Protein AF-0000000083312939 (afdb_homodimer)

Foldseek 3Di:
DDDDDDDDDDDDCPPPVPDDPPPPDPPPPPDPPPQPPVPVPDPPPDFAFFDDLLCLVVQFQCPDPQNVQLVVCVVVHSQSSLQSVLVSLCVVQPLDLDDLPDQPQQPVNPDLLADDDPRDDLVVLLVQLVCLLQVWHDDDPDDIDHQPPQHDLLDDPQQAVVSSLCSLLVVSLVSLLSNCSNPVDLSSLLSNLVVVLNVCVVDTLSQQQPARPVRRVCGSSNLPLLSLLSNLLSLLSSCSRSSPHPNNGSSSVSVSSSVNVSSLVCCVVPQPSDLDLSNLSSLLSQLSNLLSRVRRPCSVVSLVVSLVSLVVSVVVQADPQQAGQQFEPVSLVSSLSSLSNSCVSCVVVVHHRDPVSVVSSLSSLVCQVQQQDQLSAHAQFFQYFADDDDPVDLCNGDCLRVLVSSCVSPVQCQSNCLSVVVVVSHDQDWKDDPAQQQKTWDWLHSHQQIWIKIAGQGADGPDDRGALAHGFMWIHHGRDTWFGQQHQAADTSCVPVNVQSRFNQSTQFKDFQRHRFDRDKDWQAFDIDNFKTKTWMWGPTDVFWIWIKIKMFGRSNDPFFIWMKIKIKTDGQDFGKMKGKTGTDAADWDDDLPQQWIKGDDFWKMKIKHKDKLADWDKDKDKGWHRNDHNDIDIHIMMMIMDGHDDVRDDMMMMMMIITMGTGGDDADKHFDDDNPADGPAQWGWGWMDTNRWIKIWIGGSVVNDIDIDTD/DDDDDDDDDDDDDPDDPVPPPPPPDPPDPPDPPPLPPVPVPDPPPDFDFFDDLLCLVVQFQCPDPQNVQLVVLVVVHSQSSLQSVLVSLCVVQPLDLDDLPDQPQQPVNPDLLADDDPRDDLVVLLVQLVCVLQPWHDDDPDDIDHQPPQHDLLDDPQQAVVSSLCSLLPVSLVSLLSNCSNPVDLSSLLSNLVVVLNVCVVDTLSQQQDARPVRRVCGSSNLPLLSLLSSLLSLLSSCSRSSPHPNNGSSSVSVSSSVNVSSLVCCVVPNPSDLDLSNLSSLLSQLSSLLSCVRRPCSVVSLVVSLVSLVVSVVVQADPQQAGQQFEPVSLVSSLSSLSNSCVSCVVVVHHRDPVSVVSSLSSLVCQVQQQDQLSAHAQFFQYFADDDDPVDLCNGDCLRVLVSSCVSVVQCQSNCLSVVVVVSHDQDWKDDPAQQQKTWDWLHSHQQIWIKIAHQGADGSDDRGALAHGFMWIHHGRDTWFGQQHQAADTSCVPVNVQSRFNQSTQFKDFQRHGFDRDKHWQAFDIDNFKTKTWMWGPTDVFWIWIKIKMFGRSNDPFFIWMKIKIKTDGQDFGKMKGKTGTDAADWDDDLVQQWIKGDDFWKMKIKHKDKLADWDKDKDKGWHHNDHNDIDIHIMMMIMDGHDDVRDDMMMMMMIITMGTGGDDADKHFDDDNPAHGPAQWGWGWMDTNRWIKIWIGGSVVNDIDIDTD

pLDDT: mean 89.12, std 19.96, range [13.76, 98.75]

Nearest PDB structures (foldseek):
  4mmh-assembly1_A  TM=7.484E-01  e=1.405E-46  Pedobacter heparinus
  5jmf-assembly1_A  TM=7.980E-01  e=6.647E-45  Bacteroides thetaiotaomicron VPI-5482
  4mmi-assembly1_A  TM=7.731E-01  e=8.578E-46  Pedobacter heparinus
  5jmd-assembly1_A  TM=7.770E-01  e=7.907E-44  Bacteroides thetaiotaomicron VPI-5482
  4fnv-assembly1_A  TM=8.505E-01  e=2.009E-39  Bacteroides thetaiotaomicron VPI-5482

Solvent-accessible surface area (backbone atoms only — not comparable to full-atom values): 75490 Å² total; per-residue (Å²): 142,85,82,90,84,81,79,88,77,90,78,86,76,73,76,73,70,81,76,80,78,74,77,74,71,78,73,78,72,73,73,72,70,70,72,73,65,69,62,75,67,76,86,74,75,80,81,50,70,57,52,56,38,87,52,39,69,79,47,37,43,51,80,41,89,80,30,57,63,23,50,60,21,47,78,75,28,70,68,49,17,34,46,35,44,49,54,41,49,40,62,74,37,56,80,73,78,68,56,89,83,49,74,83,59,59,90,65,48,86,35,65,36,31,68,73,71,76,89,70,58,62,67,59,34,35,52,51,27,56,34,45,63,66,35,29,47,68,54,85,87,50,76,70,44,77,49,54,93,72,68,58,74,82,55,56,94,75,55,23,66,63,54,30,47,41,59,55,23,36,67,69,42,48,35,22,32,52,35,23,73,74,65,66,46,60,65,33,43,39,38,50,52,51,54,52,51,52,51,50,72,73,54,45,46,65,52,42,66,45,55,37,88,81,53,64,84,38,61,11,55,74,55,29,44,47,29,38,8,41,24,40,36,34,49,51,60,25,42,56,56,39,53,70,36,83,67,49,34,40,70,51,49,26,45,52,51,13,51,53,47,37,49,45,50,47,46,73,73,58,53,69,77,50,66,45,66,50,39,44,45,19,34,38,9,50,31,39,46,25,66,76,42,58,48,34,66,54,17,67,59,44,41,55,50,32,49,54,53,38,51,54,35,53,57,68,36,31,42,96,69,22,43,40,40,39,55,20,46,54,58,36,51,53,47,50,45,42,51,44,32,47,46,43,54,34,48,74,70,71,40,84,71,56,67,68,58,55,49,43,53,51,28,34,48,48,43,53,66,47,48,40,35,64,68,30,45,44,61,43,40,29,60,9,62,46,66,88,75,62,88,87,43,62,78,73,26,76,40,23,51,57,25,40,34,46,16,62,69,68,72,42,63,52,39,32,20,58,50,69,62,36,62,91,59,38,72,78,57,64,58,34,72,40,68,82,55,24,37,36,24,43,39,54,41,78,49,55,62,22,46,38,36,39,37,40,34,35,56,76,48,75,51,84,42,48,52,43,40,66,58,20,52,33,36,33,37,60,67,40,65,51,18,49,52,28,17,36,34,54,88,46,69,48,60,68,63,26,53,58,49,49,41,21,60,65,32,42,29,76,26,61,68,68,39,68,39,48,72,42,43,43,82,57,39,79,46,80,56,83,43,41,34,38,41,28,38,36,27,54,30,44,87,56,30,31,44,34,41,36,40,36,38,39,44,38,74,42,84,80,62,33,35,38,39,36,41,39,30,43,34,46,55,58,59,42,37,39,31,42,22,45,46,38,38,68,55,50,32,36,41,32,50,77,71,34,35,37,26,51,72,44,77,60,41,27,40,40,35,37,46,48,52,80,55,75,69,46,44,30,42,35,64,44,58,36,17,37,34,74,73,37,69,44,69,19,35,26,39,38,45,30,33,80,41,51,82,80,45,83,55,48,45,38,36,44,34,40,40,39,49,39,69,32,77,73,78,71,51,64,49,76,55,77,62,90,79,64,62,66,80,52,52,59,49,73,46,46,38,32,50,75,81,37,40,34,41,38,36,36,26,50,84,75,58,46,71,53,75,43,81,103,135,88,73,94,74,80,89,77,86,81,80,78,72,85,76,74,84,69,77,74,75,79,76,78,72,79,77,75,72,76,70,71,70,70,73,73,65,73,60,76,66,77,87,73,77,80,82,48,69,57,51,54,37,88,50,38,68,77,48,37,44,51,82,43,90,81,29,58,60,24,51,58,22,46,79,74,29,69,69,47,17,33,46,35,44,48,54,42,49,40,62,73,39,52,80,74,79,69,55,90,84,49,75,82,61,60,91,65,48,85,36,67,37,30,68,71,69,78,89,70,59,62,68,61,36,33,52,50,26,56,34,43,62,66,33,29,48,69,54,86,86,49,78,70,44,76,50,54,92,73,68,59,74,82,54,56,93,74,56,23,67,63,51,30,47,40,59,55,22,35,65,68,42,47,34,21,32,52,35,23,72,73,65,67,45,61,64,33,42,40,37,49,52,51,52,51,51,52,52,51,72,74,56,46,46,66,54,42,66,44,54,37,88,82,53,64,83,40,60,12,56,75,56,28,44,48,28,40,8,40,25,39,37,34,50,50,61,25,42,56,56,39,55,72,36,82,67,49,36,41,71,50,47,27,45,53,52,14,51,54,47,37,49,45,51,47,48,72,74,57,53,67,82,50,67,45,67,49,39,46,44,19,33,38,11,50,33,41,45,24,66,76,42,57,48,34,66,56,16,67,60,44,40,54,50,32,50,54,54,38,52,53,34,53,56,69,36,30,43,98,68,21,43,42,42,39,55,20,47,54,58,36,51,52,45,49,45,42,52,44,31,48,46,43,54,34,47,74,71,70,41,85,71,55,67,68,57,54,50,43,53,52,29,36,50,48,43,51,67,48,48,40,36,64,68,30,43,43,62,42,40,29,60,8,61,47,66,89,75,62,88,87,43,60,80,73,28,77,40,24,51,56,24,41,34,45,16,63,69,68,72,40,62,51,37,33,20,58,49,69,62,36,63,90,60,38,72,77,57,64,57,35,72,39,69,82,54,24,37,36,25,43,40,54,42,79,50,56,61,23,46,37,38,38,38,40,35,35,55,76,47,75,50,83,43,47,52,45,39,65,58,20,52,33,36,32,37,59,67,39,66,51,18,48,52,30,17,36,32,52,88,46,68,48,59,68,63,25,54,58,49,48,40,21,61,66,31,42,28,76,26,60,67,67,40,67,39,48,72,41,43,43,83,57,38,80,45,80,57,84,43,40,34,37,41,28,38,34,26,53,29,44,88,56,30,30,43,34,41,36,41,38,39,37,46,39,74,42,84,80,63,34,34,36,40,37,41,38,29,44,32,45,54,58,59,40,37,39,30,42,23,45,47,37,39,70,56,51,31,37,40,31,51,77,70,33,34,38,26,52,72,46,76,60,41,25,41,41,36,34,45,48,50,82,54,75,71,47,43,29,42,35,66,44,57,37,17,38,34,75,74,38,69,45,69,20,34,26,40,38,45,29,33,81,40,50,82,82,44,81,54,47,44,38,38,43,34,41,42,39,50,39,69,33,76,72,79,72,50,64,48,75,55,77,61,92,78,65,61,66,79,52,52,59,49,72,46,46,38,31,50,75,80,38,40,36,41,38,34,37,27,49,85,76,59,46,70,54,76,43,80,103

Organism: NCBI:txid1204385

Secondary structure (DSSP, 8-state):
-----------------------------------------SS------PPPGGGGGGGB-TTSTT-HHHHHHHTT-HHHHHHHHHHHHHHHS------TTS----TTTTSTTSPP-----HHHHHHHHHHHHTTEE--TTSPPEE--SS--TT--TTS-HHHHHHHHTTTTHHHHHHHHHHH--HHHHHHHHHHHHHHHHHS-GGGTTPBPSSSTT-BTGGG-HHHHHHHHHHHHHHHHHHTTSTT--HHHHHHHHHHHHHHHHHHHHS---SSSHHHHHHHHHHHHHHHH-TTBTTHHHHHHHHHHHHHHHHHHTB-TTS-BTT--HHHHHHHHHHHHHHHHHHHHTT-PPPHHHHHHHHHHHHHHHHH--TTS-----SS-------TT-GGGSTTHHHHHHHHHHHT-THHHHHHHT-GGGS-S---EEETTTTEEEEES-SSTT-EEEEEE--PPPSSTTS-S-TTEEEEEETTEEEE-------SSS-HHHHHHHT-GGGSSSEEETTPPPP--EEEEEEEE-SSEEEEEEEEEEETTEEEEEEEEEE-TTSTT--EEEEEEEEEE---EEEEEEEE--SS-EEEETTTTEEEE--SSEEEEEEEEESS--EEEEEEEEEEEETTEEEEEEEEEEEEEEPTT----EEEEEEEEEEESS-PPPEEEE--TT--TT-SEEEEEEEETTEEEEEEEETTTTEEEEEE-/-----------------------------------------SS------PPPGGGGGGGB-TTSTT-HHHHHHGGG-HHHHHHHHHHHHHHHS------TTS----TTTTSTTSPP-----HHHHHHHHHHHHTTEE--TTSPPEE--SS--TT--TTS-HHHHHHHHTTTTHHHHHHHHHHH--HHHHHHHHHHHHHHHHHS-GGGTTPBPSSSTT-BTGGG-HHHHHHHHHHHHHHHHHHTTSTT--HHHHHHHHHHHHHHHHHHHHS---SSSHHHHHHHHHHHHHHHH-TTBTTHHHHHHHHHHHHHHHHHHTB-TTS-BTT--HHHHHHHHHHHHHHHHHHHHTTPPPPHHHHHHHHHHHHHHHHH--TTS-----SS-------TT-GGGSTTHHHHHHHHHHHT-THHHHHHHT-GGGS-S---EEETTTTEEEEES-SSTT-EEEEEE--PPPSSTTS-S-TTEEEEEETTEEEE-------SSS-HHHHHHHT-GGGSSSEEETTPPPP--EEEEEEEE-SSEEEEEEEEEEETTEEEEEEEEEE-TTSTT--EEEEEEEEEE---EEEEEEEE--SS-EEEETTTTEEEE--SSEEEEEEEEESS--EEEEEEEEEEEETTEEEEEEEEEEEEEEPTT----EEEEEEEEEEESS-PPPEEEE--TT--TT-SEEEEEEEETTEEEEEEEETTTTEEEEEE-

Sequence (1424 aa):
MSLRRGAGAPGRAVRRNSQMTETSQPARGQRARPAFSFRPAQGWEIELHSLPPQAVLDKLDLDRPGLEAVRAAMAQGQDAALTALLDYYRRRYPRQETAPDAPFATPGQNSRWARPAPQQDVDKVIATADNLVNHVFQWGPYPPADYGPEIDWAWDPAGDIEWVAAVYRFYWAQPLATAYAATGDERYARTFVELTTDWIAKHPLEEHRRTHPVYTYWEGFAWLDLQTGIRATQLCNAFRTLVHAQAFTPEFLAIFLASLYDHQVKTAQIPMGKVHNKAVFEQRGFVNVAYTFPEFKEARQWLELGLERTREVYLAQCTGDGVQREWCGGYHLAVLQDAVEIAGRLDAMGIPVPPDYREMIRKNYDYLFGMATPELGFPMFGDTARPRVDWSDRSSWPLYSALLQASEVLGDPKYAALARLERTQLLPPQSFAFREAGMYALRNDWGPEQVYLALHCSPPAISSHDTPDNGTFELFAYGRWLMPDTGFYTYGHDLEARAWHRQTRVHPVLTLDGQDSAVDAAQLLWQSGADLDVVAVQNLSYPGLTHRRTLWFVDKTNPGQSFFVLLDEAIGDAPGQLALHFQFAPGELAVDAITGRVRTLFDDANLLLQTAATVPLSLAVEPGWHAWTYGAREPRNAIRLAAQRASGGSGSVAFLTLLVPYRGNAVPSADLSLPGDLAVGQDQVEVAVTAFGRRWRLGRDLQAHRAWCHRGMSLRRGAGAPGRAVRRNSQMTETSQPARGQRARPAFSFRPAQGWEIELHSLPPQAVLDKLDLDRPGLEAVRAAMAQGQDAALTALLDYYRRRYPRQETAPDAPFATPGQNSRWARPAPQQDVDKVIATADNLVNHVFQWGPYPPADYGPEIDWAWDPAGDIEWVAAVYRFYWAQPLATAYAATGDERYARTFVELTTDWIAKHPLEEHRRTHPVYTYWEGFAWLDLQTGIRATQLCNAFRTLVHAQAFTPEFLAIFLASLYDHQVKTAQIPMGKVHNKAVFEQRGFVNVAYTFPEFKEARQWLELGLERTREVYLAQCTGDGVQREWCGGYHLAVLQDAVEIAGRLDAMGIPVPPDYREMIRKNYDYLFGMATPELGFPMFGDTARPRVDWSDRSSWPLYSALLQASEVLGDPKYAALARLERTQLLPPQSFAFREAGMYALRNDWGPEQVYLALHCSPPAISSHDTPDNGTFELFAYGRWLMPDTGFYTYGHDLEARAWHRQTRVHPVLTLDGQDSAVDAAQLLWQSGADLDVVAVQNLSYPGLTHRRTLWFVDKTNPGQSFFVLLDEAIGDAPGQLALHFQFAPGELAVDAITGRVRTLFDDANLLLQTAATVPLSLAVEPGWHAWTYGAREPRNAIRLAAQRASGGSGSVAFLTLLVPYRGNAVPSADLSLPGDLAVGQDQVEVAVTAFGRRWRLGRDLQAHRAWCHRG

Radius of gyration: 45.99 Å; Cα contacts (8 Å, |Δi|>4): 2931; chains: 2; bounding box: 161×155×94 Å

Structure (mmCIF, N/CA/C/O backbone):
data_AF-0000000083312939-model_v1
#
loop_
_entity.id
_entity.type
_entity.pdbx_description
1 polymer 'Uncharacterized protein'
#
loop_
_atom_site.group_PDB
_atom_site.id
_atom_site.type_symbol
_atom_site.label_atom_id
_atom_site.label_alt_id
_atom_site.label_comp_id
_atom_site.label_asym_id
_atom_site.label_entity_id
_atom_site.label_seq_id
_atom_site.pdbx_PDB_ins_code
_atom_site.Cartn_x
_atom_site.Cartn_y
_atom_site.Cartn_z
_atom_site.occupancy
_atom_site.B_iso_or_equiv
_atom_site.auth_seq_id
_atom_site.auth_comp_id
_atom_site.auth_asym_id
_atom_site.auth_atom_id
_atom_site.pdbx_PDB_model_num
ATOM 1 N N . MET A 1 1 ? -81.438 9.172 -1.532 1 16.59 1 MET A N 1
ATOM 2 C CA . MET A 1 1 ? -82.062 8.328 -2.535 1 16.59 1 MET A CA 1
ATOM 3 C C . MET A 1 1 ? -81.438 6.93 -2.545 1 16.59 1 MET A C 1
ATOM 5 O O . MET A 1 1 ? -80.25 6.77 -2.303 1 16.59 1 MET A O 1
ATOM 9 N N . SER A 1 2 ? -82.188 5.684 -2.82 1 17.09 2 SER A N 1
ATOM 10 C CA . SER A 1 2 ? -82.5 4.285 -2.549 1 17.09 2 SER A CA 1
ATOM 11 C C . SER A 1 2 ? -81.688 3.35 -3.447 1 17.09 2 SER A C 1
ATOM 13 O O . SER A 1 2 ? -81.875 2.129 -3.379 1 17.09 2 SER A O 1
ATOM 15 N N . LEU A 1 3 ? -81.125 3.857 -4.418 1 14.66 3 LEU A N 1
ATOM 16 C CA . LEU A 1 3 ? -81 2.969 -5.57 1 14.66 3 LEU A CA 1
ATOM 17 C C . LEU A 1 3 ? -80.25 1.701 -5.223 1 14.66 3 LEU A C 1
ATOM 19 O O . LEU A 1 3 ? -79.438 1.693 -4.281 1 14.66 3 LEU A O 1
ATOM 23 N N . ARG A 1 4 ? -79.875 0.691 -6.246 1 15.66 4 ARG A N 1
ATOM 24 C CA . ARG A 1 4 ? -80.188 -0.62 -6.824 1 15.66 4 ARG A CA 1
ATOM 25 C C . ARG A 1 4 ? -79 -1.584 -6.57 1 15.66 4 ARG A C 1
ATOM 27 O O . ARG A 1 4 ? -77.875 -1.166 -6.473 1 15.66 4 ARG A O 1
ATOM 34 N N . ARG A 1 5 ? -79.188 -2.969 -6.41 1 16.92 5 ARG A N 1
ATOM 35 C CA . ARG A 1 5 ? -78.938 -4.285 -5.824 1 16.92 5 ARG A CA 1
ATOM 36 C C . ARG A 1 5 ? -77.938 -5.082 -6.66 1 16.92 5 ARG A C 1
ATOM 38 O O . ARG A 1 5 ? -77.188 -5.902 -6.129 1 16.92 5 ARG A O 1
ATOM 45 N N . GLY A 1 6 ? -77.812 -4.934 -7.953 1 15.22 6 GLY A N 1
ATOM 46 C CA . GLY A 1 6 ? -77.875 -6.141 -8.758 1 15.22 6 GLY A CA 1
ATOM 47 C C . GLY A 1 6 ? -76.625 -6.984 -8.688 1 15.22 6 GLY A C 1
ATOM 48 O O . GLY A 1 6 ? -75.625 -6.566 -8.094 1 15.22 6 GLY A O 1
ATOM 49 N N . ALA A 1 7 ? -76.25 -7.75 -9.82 1 17.23 7 ALA A N 1
ATOM 50 C CA . ALA A 1 7 ? -76.125 -9.133 -10.289 1 17.23 7 ALA A CA 1
ATOM 51 C C . ALA A 1 7 ? -74.688 -9.578 -10.414 1 17.23 7 ALA A C 1
ATOM 53 O O . ALA A 1 7 ? -74.438 -10.766 -10.617 1 17.23 7 ALA A O 1
ATOM 54 N N . GLY A 1 8 ? -73.625 -8.766 -10.258 1 16.16 8 GLY A N 1
ATOM 55 C CA . GLY A 1 8 ? -72.625 -9.078 -11.258 1 16.16 8 GLY A CA 1
ATOM 56 C C . GLY A 1 8 ? -71.938 -10.406 -11.016 1 16.16 8 GLY A C 1
ATOM 57 O O . GLY A 1 8 ? -71.875 -10.891 -9.883 1 16.16 8 GLY A O 1
ATOM 58 N N . ALA A 1 9 ? -71.562 -11.117 -12.102 1 16.5 9 ALA A N 1
ATOM 59 C CA . ALA A 1 9 ? -71.375 -12.438 -12.727 1 16.5 9 ALA A CA 1
ATOM 60 C C . ALA A 1 9 ? -70.125 -13.156 -12.188 1 16.5 9 ALA A C 1
ATOM 62 O O . ALA A 1 9 ? -70.25 -14.305 -11.75 1 16.5 9 ALA A O 1
ATOM 63 N N . PRO A 1 10 ? -68.875 -12.906 -12.797 1 16 10 PRO A N 1
ATOM 64 C CA . PRO A 1 10 ? -68.312 -13.969 -13.641 1 16 10 PRO A CA 1
ATOM 65 C C . PRO A 1 10 ? -67.5 -14.977 -12.844 1 16 10 PRO A C 1
ATOM 67 O O . PRO A 1 10 ? -67.25 -14.773 -11.648 1 16 10 PRO A O 1
ATOM 70 N N . GLY A 1 11 ? -66.25 -15.25 -13.297 1 15.41 11 GLY A N 1
ATOM 71 C CA . GLY A 1 11 ? -65.688 -16.406 -13.961 1 15.41 11 GLY A CA 1
ATOM 72 C C . GLY A 1 11 ? -64.812 -17.234 -13.039 1 15.41 11 GLY A C 1
ATOM 73 O O . GLY A 1 11 ? -64.938 -18.469 -13.008 1 15.41 11 GLY A O 1
ATOM 74 N N . ARG A 1 12 ? -63.688 -16.625 -12.5 1 16.11 12 ARG A N 1
ATOM 75 C CA . ARG A 1 12 ? -62.406 -17.266 -12.797 1 16.11 12 ARG A CA 1
ATOM 76 C C . ARG A 1 12 ? -62.094 -18.344 -11.758 1 16.11 12 ARG A C 1
ATOM 78 O O . ARG A 1 12 ? -62.188 -18.094 -10.555 1 16.11 12 ARG A O 1
ATOM 85 N N . ALA A 1 13 ? -62.094 -19.609 -12.195 1 16.2 13 ALA A N 1
ATOM 86 C CA . ALA A 1 13 ? -61.969 -20.953 -11.656 1 16.2 13 ALA A CA 1
ATOM 87 C C . ALA A 1 13 ? -60.625 -21.156 -10.984 1 16.2 13 ALA A C 1
ATOM 89 O O . ALA A 1 13 ? -59.562 -20.922 -11.594 1 16.2 13 ALA A O 1
ATOM 90 N N . VAL A 1 14 ? -60.469 -21.016 -9.758 1 17.58 14 VAL A N 1
ATOM 91 C CA . VAL A 1 14 ? -59.375 -21.141 -8.828 1 17.58 14 VAL A CA 1
ATOM 92 C C . VAL A 1 14 ? -58.844 -22.562 -8.836 1 17.58 14 VAL A C 1
ATOM 94 O O . VAL A 1 14 ? -59.281 -23.406 -8.039 1 17.58 14 VAL A O 1
ATOM 97 N N . ARG A 1 15 ? -58.906 -23.281 -9.953 1 15.87 15 ARG A N 1
ATOM 98 C CA . ARG A 1 15 ? -58.688 -24.672 -9.562 1 15.87 15 ARG A CA 1
ATOM 99 C C . ARG A 1 15 ? -57.344 -24.875 -8.906 1 15.87 15 ARG A C 1
ATOM 101 O O . ARG A 1 15 ? -56.344 -24.359 -9.391 1 15.87 15 ARG A O 1
ATOM 108 N N . ARG A 1 16 ? -57.281 -25.078 -7.695 1 17.81 16 ARG A N 1
ATOM 109 C CA . ARG A 1 16 ? -56.344 -25.359 -6.617 1 17.81 16 ARG A CA 1
ATOM 110 C C . ARG A 1 16 ? -55.531 -26.594 -6.938 1 17.81 16 ARG A C 1
ATOM 112 O O . ARG A 1 16 ? -54.75 -27.078 -6.09 1 17.81 16 ARG A O 1
ATOM 119 N N . ASN A 1 17 ? -55.5 -27.031 -8.219 1 15.9 17 ASN A N 1
ATOM 120 C CA . ASN A 1 17 ? -55.188 -28.453 -8.234 1 15.9 17 ASN A CA 1
ATOM 121 C C . ASN A 1 17 ? -53.75 -28.719 -7.738 1 15.9 17 ASN A C 1
ATOM 123 O O . ASN A 1 17 ? -53.219 -29.828 -7.887 1 15.9 17 ASN A O 1
ATOM 127 N N . SER A 1 18 ? -53.031 -27.703 -7.176 1 17.25 18 SER A N 1
ATOM 128 C CA . SER A 1 18 ? -51.594 -27.984 -7.348 1 17.25 18 SER A CA 1
ATOM 129 C C . SER A 1 18 ? -51.219 -29.328 -6.762 1 17.25 18 SER A C 1
ATOM 131 O O . SER A 1 18 ? -51.75 -29.719 -5.711 1 17.25 18 SER A O 1
ATOM 133 N N . GLN A 1 19 ? -50.719 -30.297 -7.598 1 17.3 19 GLN A N 1
ATOM 134 C CA . GLN A 1 19 ? -50.219 -31.656 -7.699 1 17.3 19 GLN A CA 1
ATOM 135 C C . GLN A 1 19 ? -49.125 -31.922 -6.672 1 17.3 19 GLN A C 1
ATOM 137 O O . GLN A 1 19 ? -48.406 -31 -6.281 1 17.3 19 GLN A O 1
ATOM 142 N N . MET A 1 20 ? -49.188 -33.094 -5.902 1 20.12 20 MET A N 1
ATOM 143 C CA . MET A 1 20 ? -48.688 -33.844 -4.766 1 20.12 20 MET A CA 1
ATOM 144 C C . MET A 1 20 ? -47.219 -34.188 -4.906 1 20.12 20 MET A C 1
ATOM 146 O O . MET A 1 20 ? -46.844 -35.188 -5.496 1 20.12 20 MET A O 1
ATOM 150 N N . THR A 1 21 ? -46.375 -33.125 -5.371 1 18.94 21 THR A N 1
ATOM 151 C CA . THR A 1 21 ? -45.062 -33.625 -5.766 1 18.94 21 THR A CA 1
ATOM 152 C C . THR A 1 21 ? -44.406 -34.375 -4.621 1 18.94 21 THR A C 1
ATOM 154 O O . THR A 1 21 ? -44.219 -33.844 -3.529 1 18.94 21 THR A O 1
ATOM 157 N N . GLU A 1 22 ? -44.781 -35.688 -4.441 1 18.77 22 GLU A N 1
ATOM 158 C CA . GLU A 1 22 ? -44.25 -36.594 -3.424 1 18.77 22 GLU A CA 1
ATOM 159 C C . GLU A 1 22 ? -42.719 -36.562 -3.381 1 18.77 22 GLU A C 1
ATOM 161 O O . GLU A 1 22 ? -42.062 -36.625 -4.422 1 18.77 22 GLU A O 1
ATOM 166 N N . THR A 1 23 ? -42.188 -35.906 -2.4 1 19.89 23 THR A N 1
ATOM 167 C CA . THR A 1 23 ? -40.844 -35.625 -1.955 1 19.89 23 THR A CA 1
ATOM 168 C C . THR A 1 23 ? -40.031 -36.938 -1.797 1 19.89 23 THR A C 1
ATOM 170 O O . THR A 1 23 ? -40.344 -37.75 -0.917 1 19.89 23 THR A O 1
ATOM 173 N N . SER A 1 24 ? -39.844 -37.688 -3 1 19.25 24 SER A N 1
ATOM 174 C CA . SER A 1 24 ? -39.156 -38.969 -2.881 1 19.25 24 SER A CA 1
ATOM 175 C C . SER A 1 24 ? -37.875 -38.844 -2.061 1 19.25 24 SER A C 1
ATOM 177 O O . SER A 1 24 ? -37.188 -37.844 -2.154 1 19.25 24 SER A O 1
ATOM 179 N N . GLN A 1 25 ? -37.906 -39.406 -0.85 1 21.2 25 GLN A N 1
ATOM 180 C CA . GLN A 1 25 ? -36.875 -39.5 0.197 1 21.2 25 GLN A CA 1
ATOM 181 C C . GLN A 1 25 ? -35.562 -39.969 -0.369 1 21.2 25 GLN A C 1
ATOM 183 O O . GLN A 1 25 ? -35.5 -40.969 -1.088 1 21.2 25 GLN A O 1
ATOM 188 N N . PRO A 1 26 ? -34.688 -39.031 -0.695 1 20.16 26 PRO A N 1
ATOM 189 C CA . PRO A 1 26 ? -33.469 -39.5 -1.351 1 20.16 26 PRO A CA 1
ATOM 190 C C . PRO A 1 26 ? -32.844 -40.688 -0.652 1 20.16 26 PRO A C 1
ATOM 192 O O . PRO A 1 26 ? -32.938 -40.844 0.567 1 20.16 26 PRO A O 1
ATOM 195 N N . ALA A 1 27 ? -32.781 -41.781 -1.368 1 21.75 27 ALA A N 1
ATOM 196 C CA . ALA A 1 27 ? -32.25 -43.094 -0.988 1 21.75 27 ALA A CA 1
ATOM 197 C C . ALA A 1 27 ? -30.953 -42.938 -0.219 1 21.75 27 ALA A C 1
ATOM 199 O O . ALA A 1 27 ? -30.109 -42.094 -0.553 1 21.75 27 ALA A O 1
ATOM 200 N N . ARG A 1 28 ? -30.859 -43.438 0.978 1 23.77 28 ARG A N 1
ATOM 201 C CA . ARG A 1 28 ? -29.766 -43.594 1.938 1 23.77 28 ARG A CA 1
ATOM 202 C C . ARG A 1 28 ? -28.484 -44.031 1.24 1 23.77 28 ARG A C 1
ATOM 204 O O . ARG A 1 28 ? -28.469 -45 0.488 1 23.77 28 ARG A O 1
ATOM 211 N N . GLY A 1 29 ? -27.781 -43.031 0.743 1 22.23 29 GLY A N 1
ATOM 212 C CA . GLY A 1 29 ? -26.531 -43.281 0.044 1 22.23 29 GLY A CA 1
ATOM 213 C C . GLY A 1 29 ? -25.734 -44.406 0.642 1 22.23 29 GLY A C 1
ATOM 214 O O . GLY A 1 29 ? -25.719 -44.594 1.861 1 22.23 29 GLY A O 1
ATOM 215 N N . GLN A 1 30 ? -25.75 -45.531 -0.032 1 22.2 30 GLN A N 1
ATOM 216 C CA . GLN A 1 30 ? -25.047 -46.781 0.31 1 22.2 30 GLN A CA 1
ATOM 217 C C . GLN A 1 30 ? -23.719 -46.469 0.999 1 22.2 30 GLN A C 1
ATOM 219 O O . GLN A 1 30 ? -23.047 -45.5 0.662 1 22.2 30 GLN A O 1
ATOM 224 N N . ARG A 1 31 ? -23.672 -46.875 2.268 1 26.69 31 ARG A N 1
ATOM 225 C CA . ARG A 1 31 ? -22.469 -46.969 3.098 1 26.69 31 ARG A CA 1
ATOM 226 C C . ARG A 1 31 ? -21.234 -47.281 2.254 1 26.69 31 ARG A C 1
ATOM 228 O O . ARG A 1 31 ? -21.266 -48.219 1.458 1 26.69 31 ARG A O 1
ATOM 235 N N . ALA A 1 32 ? -20.547 -46.219 1.906 1 25.08 32 ALA A N 1
ATOM 236 C CA . ALA A 1 32 ? -19.281 -46.375 1.185 1 25.08 32 ALA A CA 1
ATOM 237 C C . ALA A 1 32 ? -18.531 -47.625 1.644 1 25.08 32 ALA A C 1
ATOM 239 O O . ALA A 1 32 ? -18.344 -47.844 2.844 1 25.08 32 ALA A O 1
ATOM 240 N N . ARG A 1 33 ? -18.75 -48.688 0.949 1 30.5 33 ARG A N 1
ATOM 241 C CA . ARG A 1 33 ? -17.969 -49.875 1.255 1 30.5 33 ARG A CA 1
ATOM 242 C C . ARG A 1 33 ? -16.547 -49.5 1.665 1 30.5 33 ARG A C 1
ATOM 244 O O . ARG A 1 33 ? -15.945 -48.594 1.075 1 30.5 33 ARG A O 1
ATOM 251 N N . PRO A 1 34 ? -16.328 -49.75 3.039 1 28.39 34 PRO A N 1
ATOM 252 C CA . PRO A 1 34 ? -14.961 -49.438 3.465 1 28.39 34 PRO A CA 1
ATOM 253 C C . PRO A 1 34 ? -13.914 -49.812 2.416 1 28.39 34 PRO A C 1
ATOM 255 O O . PRO A 1 34 ? -14.148 -50.719 1.598 1 28.39 34 PRO A O 1
ATOM 258 N N . ALA A 1 35 ? -13.164 -48.812 2.012 1 31.81 35 ALA A N 1
ATOM 259 C CA . ALA A 1 35 ? -11.992 -49.062 1.174 1 31.81 35 ALA A CA 1
ATOM 260 C C . ALA A 1 35 ? -11.336 -50.375 1.521 1 31.81 35 ALA A C 1
ATOM 262 O O . ALA A 1 35 ? -11.055 -50.656 2.689 1 31.81 35 ALA A O 1
ATOM 263 N N . PHE A 1 36 ? -11.852 -51.375 0.809 1 28.69 36 PHE A N 1
ATOM 264 C CA . PHE A 1 36 ? -11.109 -52.594 0.922 1 28.69 36 PHE A CA 1
ATOM 265 C C . PHE A 1 36 ? -9.617 -52.344 1.108 1 28.69 36 PHE A C 1
ATOM 267 O O . PHE A 1 36 ? -8.977 -51.75 0.238 1 28.69 36 PHE A O 1
ATOM 274 N N . SER A 1 37 ? -9.289 -51.812 2.336 1 30.06 37 SER A N 1
ATOM 275 C CA . SER A 1 37 ? -7.859 -51.875 2.607 1 30.06 37 SER A CA 1
ATOM 276 C C . SER A 1 37 ? -7.281 -53.25 2.242 1 30.06 37 SER A C 1
ATOM 278 O O . SER A 1 37 ? -7.727 -54.281 2.754 1 30.06 37 SER A O 1
ATOM 280 N N . PHE A 1 38 ? -7.066 -53.469 0.991 1 28.69 38 PHE A N 1
ATOM 281 C CA . PHE A 1 38 ? -6.238 -54.656 0.817 1 28.69 38 PHE A CA 1
ATOM 282 C C . PHE A 1 38 ? -5.246 -54.812 1.966 1 28.69 38 PHE A C 1
ATOM 284 O O . PHE A 1 38 ? -4.332 -54 2.107 1 28.69 38 PHE A O 1
ATOM 291 N N . ARG A 1 39 ? -5.672 -55.062 3.066 1 34.94 39 ARG A N 1
ATOM 292 C CA . ARG A 1 39 ? -4.699 -55.438 4.078 1 34.94 39 ARG A CA 1
ATOM 293 C C . ARG A 1 39 ? -3.656 -56.406 3.492 1 34.94 39 ARG A C 1
ATOM 295 O O . ARG A 1 39 ? -3.998 -57.469 2.982 1 34.94 39 ARG A O 1
ATOM 302 N N . PRO A 1 40 ? -2.473 -55.812 3.191 1 34.75 40 PRO A N 1
ATOM 303 C CA . PRO A 1 40 ? -1.537 -56.906 2.881 1 34.75 40 PRO A CA 1
ATOM 304 C C . PRO A 1 40 ? -1.668 -58.094 3.834 1 34.75 40 PRO A C 1
ATOM 306 O O . PRO A 1 40 ? -1.925 -57.906 5.027 1 34.75 40 PRO A O 1
ATOM 309 N N . ALA A 1 41 ? -2.254 -59.156 3.463 1 32.38 41 ALA A N 1
ATOM 310 C CA . ALA A 1 41 ? -2.131 -60.281 4.371 1 32.38 41 ALA A CA 1
ATOM 311 C C . ALA A 1 41 ? -0.892 -60.156 5.254 1 32.38 41 ALA A C 1
ATOM 313 O O . ALA A 1 41 ? 0.021 -59.375 4.938 1 32.38 41 ALA A O 1
ATOM 314 N N . GLN A 1 42 ? -0.685 -61.062 6.211 1 33.47 42 GLN A N 1
ATOM 315 C CA . GLN A 1 42 ? 0.456 -61.344 7.07 1 33.47 42 GLN A CA 1
ATOM 316 C C . GLN A 1 42 ? 1.772 -61.031 6.367 1 33.47 42 GLN A C 1
ATOM 318 O O . GLN A 1 42 ? 1.818 -60.938 5.137 1 33.47 42 GLN A O 1
ATOM 323 N N . GLY A 1 43 ? 2.896 -60.844 7.094 1 38.41 43 GLY A N 1
ATOM 324 C CA . GLY A 1 43 ? 4.324 -60.625 6.934 1 38.41 43 GLY A CA 1
ATOM 325 C C . GLY A 1 43 ? 4.91 -61.375 5.75 1 38.41 43 GLY A C 1
ATOM 326 O O . GLY A 1 43 ? 6.117 -61.625 5.699 1 38.41 43 GLY A O 1
ATOM 327 N N . TRP A 1 44 ? 4.258 -62.25 5.059 1 42.81 44 TRP A N 1
ATOM 328 C CA . TRP A 1 44 ? 5.094 -63.062 4.176 1 42.81 44 TRP A CA 1
ATOM 329 C C . TRP A 1 44 ? 5.707 -62.188 3.074 1 42.81 44 TRP A C 1
ATOM 331 O O . TRP A 1 44 ? 4.996 -61.469 2.371 1 42.81 44 TRP A O 1
ATOM 341 N N . GLU A 1 45 ? 6.949 -61.688 3.289 1 62.28 45 GLU A N 1
ATOM 342 C CA . GLU A 1 45 ? 7.871 -61.062 2.342 1 62.28 45 GLU A CA 1
ATOM 343 C C . GLU A 1 45 ? 7.797 -61.75 0.976 1 62.28 45 GLU A C 1
ATOM 345 O O . GLU A 1 45 ? 8.086 -62.938 0.851 1 62.28 45 GLU A O 1
ATOM 350 N N . ILE A 1 46 ? 7.004 -61.281 0.078 1 77.19 46 ILE A N 1
ATOM 351 C CA . ILE A 1 46 ? 6.941 -61.844 -1.263 1 77.19 46 ILE A CA 1
ATOM 352 C C . ILE A 1 46 ? 8.312 -61.75 -1.925 1 77.19 46 ILE A C 1
ATOM 354 O O . ILE A 1 46 ? 8.891 -60.656 -2.029 1 77.19 46 ILE A O 1
ATOM 358 N N . GLU A 1 47 ? 8.867 -62.875 -2.037 1 87.81 47 GLU A N 1
ATOM 359 C CA . GLU A 1 47 ? 10.125 -62.938 -2.779 1 87.81 47 GLU A CA 1
ATOM 360 C C . GLU A 1 47 ? 9.875 -63 -4.285 1 87.81 47 GLU A C 1
ATOM 362 O O . GLU A 1 47 ? 9.102 -63.844 -4.746 1 87.81 47 GLU A O 1
ATOM 367 N N . LEU A 1 48 ? 10.359 -61.969 -4.969 1 94 48 LEU A N 1
ATOM 368 C CA . LEU A 1 48 ? 10.258 -61.938 -6.422 1 94 48 LEU A CA 1
ATOM 369 C C . LEU A 1 48 ? 11.609 -62.25 -7.062 1 94 48 LEU A C 1
ATOM 371 O O . LEU A 1 48 ? 12.656 -61.969 -6.492 1 94 48 LEU A O 1
ATOM 375 N N . HIS A 1 49 ? 11.539 -62.938 -8.18 1 95.62 49 HIS A N 1
ATOM 376 C CA . HIS A 1 49 ? 12.758 -63.281 -8.914 1 95.62 49 HIS A CA 1
ATOM 377 C C . HIS A 1 49 ? 12.633 -62.875 -10.383 1 95.62 49 HIS A C 1
ATOM 379 O O . HIS A 1 49 ? 11.578 -63.062 -10.992 1 95.62 49 HIS A O 1
ATOM 385 N N . SER A 1 50 ? 13.672 -62.406 -10.836 1 97.62 50 SER A N 1
ATOM 386 C CA . SER A 1 50 ? 13.719 -62.062 -12.258 1 97.62 50 SER A CA 1
ATOM 387 C C . SER A 1 50 ? 13.633 -63.344 -13.117 1 97.62 50 SER A C 1
ATOM 389 O O . SER A 1 50 ? 14.203 -64.375 -12.773 1 97.62 50 SER A O 1
ATOM 391 N N . LEU A 1 51 ? 12.945 -63.188 -14.188 1 97.62 51 LEU A N 1
ATOM 392 C CA . LEU A 1 51 ? 12.945 -64.25 -15.195 1 97.62 51 LEU A CA 1
ATOM 393 C C . LEU A 1 51 ? 14.258 -64.25 -15.961 1 97.62 51 LEU A C 1
ATOM 395 O O . LEU A 1 51 ? 14.664 -63.219 -16.531 1 97.62 51 LEU A O 1
ATOM 399 N N . PRO A 1 52 ? 14.93 -65.438 -15.977 1 96.69 52 PRO A N 1
ATOM 400 C CA . PRO A 1 52 ? 16.109 -65.438 -16.828 1 96.69 52 PRO A CA 1
ATOM 401 C C . PRO A 1 52 ? 15.773 -65.375 -18.312 1 96.69 52 PRO A C 1
ATOM 403 O O . PRO A 1 52 ? 14.789 -65.938 -18.781 1 96.69 52 PRO A O 1
ATOM 406 N N . PRO A 1 53 ? 16.531 -64.688 -19.078 1 96.62 53 PRO A N 1
ATOM 407 C CA . PRO A 1 53 ? 16.234 -64.5 -20.5 1 96.62 53 PRO A CA 1
ATOM 408 C C . PRO A 1 53 ? 16.031 -65.812 -21.25 1 96.62 53 PRO A C 1
ATOM 410 O O . PRO A 1 53 ? 15.203 -65.875 -22.156 1 96.62 53 PRO A O 1
ATOM 413 N N . GLN A 1 54 ? 16.672 -66.812 -20.812 1 92.62 54 GLN A N 1
ATOM 414 C CA . GLN A 1 54 ? 16.594 -68.125 -21.469 1 92.62 54 GLN A CA 1
ATOM 415 C C . GLN A 1 54 ? 15.227 -68.75 -21.281 1 92.62 54 GLN A C 1
ATOM 417 O O . GLN A 1 54 ? 14.836 -69.625 -22.031 1 92.62 54 GLN A O 1
ATOM 422 N N . ALA A 1 55 ? 14.562 -68.25 -20.359 1 96.44 55 ALA A N 1
ATOM 423 C CA . ALA A 1 55 ? 13.281 -68.875 -20.016 1 96.44 55 ALA A CA 1
ATOM 424 C C . ALA A 1 55 ? 12.117 -68.125 -20.656 1 96.44 55 ALA A C 1
ATOM 426 O O . ALA A 1 55 ? 10.953 -68.5 -20.453 1 96.44 55 ALA A O 1
ATOM 427 N N . VAL A 1 56 ? 12.344 -67.188 -21.5 1 96.81 56 VAL A N 1
ATOM 428 C CA . VAL A 1 56 ? 11.305 -66.25 -22.016 1 96.81 56 VAL A CA 1
ATOM 429 C C . VAL A 1 56 ? 10.375 -67.062 -22.953 1 96.81 56 VAL A C 1
ATOM 431 O O . VAL A 1 56 ? 9.164 -66.812 -22.953 1 96.81 56 VAL A O 1
ATOM 434 N N . LEU A 1 57 ? 10.922 -68 -23.719 1 96.75 57 LEU A N 1
ATOM 435 C CA . LEU A 1 57 ? 10.117 -68.75 -24.688 1 96.75 57 LEU A CA 1
ATOM 436 C C . LEU A 1 57 ? 9.102 -69.625 -23.969 1 96.75 57 LEU A C 1
ATOM 438 O O . LEU A 1 57 ? 8.016 -69.875 -24.5 1 96.75 57 LEU A O 1
ATOM 442 N N . ASP A 1 58 ? 9.438 -70 -22.75 1 96.31 58 ASP A N 1
ATOM 443 C CA . ASP A 1 58 ? 8.531 -70.812 -21.938 1 96.31 58 ASP A CA 1
ATOM 444 C C . ASP A 1 58 ? 7.32 -70 -21.484 1 96.31 58 ASP A C 1
ATOM 446 O O . ASP A 1 58 ? 6.301 -70.562 -21.094 1 96.31 58 ASP A O 1
ATOM 450 N N . LYS A 1 59 ? 7.465 -68.75 -21.531 1 97.81 59 LYS A N 1
ATOM 451 C CA . LYS A 1 59 ? 6.398 -67.875 -21.047 1 97.81 59 LYS A CA 1
ATOM 452 C C . LYS A 1 59 ? 5.496 -67.375 -22.188 1 97.81 59 LYS A C 1
ATOM 454 O O . LYS A 1 59 ? 4.473 -66.75 -21.969 1 97.81 59 LYS A O 1
ATOM 459 N N . LEU A 1 60 ? 5.793 -67.812 -23.406 1 97.69 60 LEU A N 1
ATOM 460 C CA . LEU A 1 60 ? 5.023 -67.375 -24.578 1 97.69 60 LEU A CA 1
ATOM 461 C C . LEU A 1 60 ? 4.133 -68.562 -25.062 1 97.69 60 LEU A C 1
ATOM 463 O O . LEU A 1 60 ? 4.496 -69.688 -24.938 1 97.69 60 LEU A O 1
ATOM 467 N N . ASP A 1 61 ? 2.977 -68.188 -25.547 1 97.5 61 ASP A N 1
ATOM 468 C CA . ASP A 1 61 ? 2.117 -69.188 -26.234 1 97.5 61 ASP A CA 1
ATOM 469 C C . ASP A 1 61 ? 2.527 -69.312 -27.703 1 97.5 61 ASP A C 1
ATOM 471 O O . ASP A 1 61 ? 2.012 -68.625 -28.562 1 97.5 61 ASP A O 1
ATOM 475 N N . LEU A 1 62 ? 3.312 -70.312 -27.969 1 95.62 62 LEU A N 1
ATOM 476 C CA . LEU A 1 62 ? 3.902 -70.438 -29.281 1 95.62 62 LEU A CA 1
ATOM 477 C C . LEU A 1 62 ? 2.896 -71.062 -30.266 1 95.62 62 LEU A C 1
ATOM 479 O O . LEU A 1 62 ? 3.158 -71.125 -31.469 1 95.62 62 LEU A O 1
ATOM 483 N N . ASP A 1 63 ? 1.701 -71.438 -29.812 1 94.94 63 ASP A N 1
ATOM 484 C CA . ASP A 1 63 ? 0.649 -71.938 -30.672 1 94.94 63 ASP A CA 1
ATOM 485 C C . ASP A 1 63 ? -0.193 -70.812 -31.25 1 94.94 63 ASP A C 1
ATOM 487 O O . ASP A 1 63 ? -1.034 -71.062 -32.125 1 94.94 63 ASP A O 1
ATOM 491 N N . ARG A 1 64 ? 0.075 -69.688 -30.844 1 94.25 64 ARG A N 1
ATOM 492 C CA . ARG A 1 64 ? -0.65 -68.562 -31.375 1 94.25 64 ARG A CA 1
ATOM 493 C C . ARG A 1 64 ? -0.391 -68.375 -32.875 1 94.25 64 ARG A C 1
ATOM 495 O O . ARG A 1 64 ? 0.731 -68.625 -33.344 1 94.25 64 ARG A O 1
ATOM 502 N N . PRO A 1 65 ? -1.482 -68 -33.562 1 93.06 65 PRO A N 1
ATOM 503 C CA . PRO A 1 65 ? -1.275 -67.75 -34.969 1 93.06 65 PRO A CA 1
ATOM 504 C C . PRO A 1 65 ? -0.156 -66.75 -35.25 1 93.06 65 PRO A C 1
ATOM 506 O O . PRO A 1 65 ? -0.072 -65.688 -34.594 1 93.06 65 PRO A O 1
ATOM 509 N N . GLY A 1 66 ? 0.734 -67.062 -36.156 1 93.75 66 GLY A N 1
ATOM 510 C CA . GLY A 1 66 ? 1.839 -66.188 -36.531 1 93.75 66 GLY A CA 1
ATOM 511 C C . GLY A 1 66 ? 3.174 -66.688 -35.969 1 93.75 66 GLY A C 1
ATOM 512 O O . GLY A 1 66 ? 4.23 -66.25 -36.438 1 93.75 66 GLY A O 1
ATOM 513 N N . LEU A 1 67 ? 3.109 -67.562 -34.938 1 96.62 67 LEU A N 1
ATOM 514 C CA . LEU A 1 67 ? 4.348 -67.938 -34.281 1 96.62 67 LEU A CA 1
ATOM 515 C C . LEU A 1 67 ? 4.789 -69.312 -34.75 1 96.62 67 LEU A C 1
ATOM 517 O O . LEU A 1 67 ? 5.617 -70 -34.125 1 96.62 67 LEU A O 1
ATOM 521 N N . GLU A 1 68 ? 4.238 -69.75 -35.875 1 96.12 68 GLU A N 1
ATOM 522 C CA . GLU A 1 68 ? 4.543 -71.125 -36.406 1 96.12 68 GLU A CA 1
ATOM 523 C C . GLU A 1 68 ? 6.039 -71.25 -36.656 1 96.12 68 GLU A C 1
ATOM 525 O O . GLU A 1 68 ? 6.613 -72.312 -36.344 1 96.12 68 GLU A O 1
ATOM 530 N N . ALA A 1 69 ? 6.605 -70.188 -37.188 1 96.88 69 ALA A N 1
ATOM 531 C CA . ALA A 1 69 ? 8.031 -70.25 -37.5 1 96.88 69 ALA A CA 1
ATOM 532 C C . ALA A 1 69 ? 8.859 -70.375 -36.219 1 96.88 69 ALA A C 1
ATOM 534 O O . ALA A 1 69 ? 9.906 -71 -36.188 1 96.88 69 ALA A O 1
ATOM 535 N N . VAL A 1 70 ? 8.445 -69.75 -35.188 1 97.31 70 VAL A N 1
ATOM 536 C CA . VAL A 1 70 ? 9.133 -69.812 -33.906 1 97.31 70 VAL A CA 1
ATOM 537 C C . VAL A 1 70 ? 9.047 -71.188 -33.312 1 97.31 70 VAL A C 1
ATOM 539 O O . VAL A 1 70 ? 10.055 -71.75 -32.875 1 97.31 70 VAL A O 1
ATOM 542 N N . ARG A 1 71 ? 7.84 -71.75 -33.344 1 95.75 71 ARG A N 1
ATOM 543 C CA . ARG A 1 71 ? 7.637 -73.125 -32.875 1 95.75 71 ARG A CA 1
ATOM 544 C C . ARG A 1 71 ? 8.516 -74.062 -33.625 1 95.75 71 ARG A C 1
ATOM 546 O O . ARG A 1 71 ? 9.133 -74.938 -33 1 95.75 71 ARG A O 1
ATOM 553 N N . ALA A 1 72 ? 8.516 -73.875 -34.906 1 96.69 72 ALA A N 1
ATOM 554 C CA . ALA A 1 72 ? 9.328 -74.812 -35.719 1 96.69 72 ALA A CA 1
ATOM 555 C C . ALA A 1 72 ? 10.812 -74.625 -35.406 1 96.69 72 ALA A C 1
ATOM 557 O O . ALA A 1 72 ? 11.547 -75.625 -35.375 1 96.69 72 ALA A O 1
ATOM 558 N N . ALA A 1 73 ? 11.164 -73.438 -35.094 1 96.94 73 ALA A N 1
ATOM 559 C CA . ALA A 1 73 ? 12.578 -73.188 -34.875 1 96.94 73 ALA A CA 1
ATOM 560 C C . ALA A 1 73 ? 13.016 -73.688 -33.5 1 96.94 73 ALA A C 1
ATOM 562 O O . ALA A 1 73 ? 14.219 -73.812 -33.25 1 96.94 73 ALA A O 1
ATOM 563 N N . MET A 1 74 ? 12.094 -74 -32.688 1 94.5 74 MET A N 1
ATOM 564 C CA . MET A 1 74 ? 12.414 -74.5 -31.344 1 94.5 74 MET A CA 1
ATOM 565 C C . MET A 1 74 ? 13.195 -75.812 -31.469 1 94.5 74 MET A C 1
ATOM 567 O O . MET A 1 74 ? 14.055 -76.125 -30.625 1 94.5 74 MET A O 1
ATOM 571 N N . ALA A 1 75 ? 12.883 -76.5 -32.531 1 93.25 75 ALA A N 1
ATOM 572 C CA . ALA A 1 75 ? 13.57 -77.812 -32.75 1 93.25 75 ALA A CA 1
ATOM 573 C C . ALA A 1 75 ? 15.055 -77.562 -33.031 1 93.25 75 ALA A C 1
ATOM 575 O O . ALA A 1 75 ? 15.875 -78.438 -32.781 1 93.25 75 ALA A O 1
ATOM 576 N N . GLN A 1 76 ? 15.32 -76.5 -33.531 1 95.12 76 GLN A N 1
ATOM 577 C CA . GLN A 1 76 ? 16.688 -76.125 -33.906 1 95.12 76 GLN A CA 1
ATOM 578 C C . GLN A 1 76 ? 17.438 -75.5 -32.719 1 95.12 76 GLN A C 1
ATOM 580 O O . GLN A 1 76 ? 18.656 -75.312 -32.781 1 95.12 76 GLN A O 1
ATOM 585 N N . GLY A 1 77 ? 16.719 -75.125 -31.75 1 93.81 77 GLY A N 1
ATOM 586 C CA . GLY A 1 77 ? 17.344 -74.562 -30.578 1 93.81 77 GLY A CA 1
ATOM 587 C C . GLY A 1 77 ? 16.797 -73.188 -30.203 1 93.81 77 GLY A C 1
ATOM 588 O O . GLY A 1 77 ? 16.031 -72.625 -30.969 1 93.81 77 GLY A O 1
ATOM 589 N N . GLN A 1 78 ? 17.234 -72.75 -29.062 1 93.62 78 GLN A N 1
ATOM 590 C CA . GLN A 1 78 ? 16.703 -71.5 -28.5 1 93.62 78 GLN A CA 1
ATOM 591 C C . GLN A 1 78 ? 17.109 -70.312 -29.344 1 93.62 78 GLN A C 1
ATOM 593 O O . GLN A 1 78 ? 16.312 -69.375 -29.531 1 93.62 78 GLN A O 1
ATOM 598 N N . ASP A 1 79 ? 18.328 -70.312 -29.828 1 95.5 79 ASP A N 1
ATOM 599 C CA . ASP A 1 79 ? 18.812 -69.188 -30.625 1 95.5 79 ASP A CA 1
ATOM 600 C C . ASP A 1 79 ? 18.016 -69 -31.906 1 95.5 79 ASP A C 1
ATOM 602 O O . ASP A 1 79 ? 17.672 -67.875 -32.312 1 95.5 79 ASP A O 1
ATOM 606 N N . ALA A 1 80 ? 17.734 -70.125 -32.5 1 96.81 80 ALA A N 1
ATOM 607 C CA . ALA A 1 80 ? 16.938 -70.125 -33.75 1 96.81 80 ALA A CA 1
ATOM 608 C C . ALA A 1 80 ? 15.516 -69.625 -33.469 1 96.81 80 ALA A C 1
ATOM 610 O O . ALA A 1 80 ? 14.938 -68.875 -34.25 1 96.81 80 ALA A O 1
ATOM 611 N N . ALA A 1 81 ? 14.992 -70.062 -32.375 1 97.44 81 ALA A N 1
ATOM 612 C CA . ALA A 1 81 ? 13.633 -69.688 -32 1 97.44 81 ALA A CA 1
ATOM 613 C C . ALA A 1 81 ? 13.555 -68.188 -31.719 1 97.44 81 ALA A C 1
ATOM 615 O O . ALA A 1 81 ? 12.586 -67.562 -32.125 1 97.44 81 ALA A O 1
ATOM 616 N N . LEU A 1 82 ? 14.562 -67.688 -31.062 1 97.88 82 LEU A N 1
ATOM 617 C CA . LEU A 1 82 ? 14.594 -66.25 -30.75 1 97.88 82 LEU A CA 1
ATOM 618 C C . LEU A 1 82 ? 14.75 -65.438 -32.031 1 97.88 82 LEU A C 1
ATOM 620 O O . LEU A 1 82 ? 14.188 -64.312 -32.125 1 97.88 82 LEU A O 1
ATOM 624 N N . THR A 1 83 ? 15.547 -65.938 -32.938 1 98 83 THR A N 1
ATOM 625 C CA . THR A 1 83 ? 15.688 -65.25 -34.219 1 98 83 THR A CA 1
ATOM 626 C C . THR A 1 83 ? 14.359 -65.188 -34.938 1 98 83 THR A C 1
ATOM 628 O O . THR A 1 83 ? 13.984 -64.125 -35.5 1 98 83 THR A O 1
ATOM 631 N N . ALA A 1 84 ? 13.648 -66.312 -34.875 1 98.06 84 ALA A N 1
ATOM 632 C CA . ALA A 1 84 ? 12.336 -66.312 -35.5 1 98.06 84 ALA A CA 1
ATOM 633 C C . ALA A 1 84 ? 11.352 -65.438 -34.781 1 98.06 84 ALA A C 1
ATOM 635 O O . ALA A 1 84 ? 10.477 -64.812 -35.438 1 98.06 84 ALA A O 1
ATOM 636 N N . LEU A 1 85 ? 11.477 -65.375 -33.531 1 98 85 LEU A N 1
ATOM 637 C CA . LEU A 1 85 ? 10.602 -64.562 -32.75 1 98 85 LEU A CA 1
ATOM 638 C C . LEU A 1 85 ? 10.844 -63.062 -33.094 1 98 85 LEU A C 1
ATOM 640 O O . LEU A 1 85 ? 9.898 -62.281 -33.188 1 98 85 LEU A O 1
ATOM 644 N N . LEU A 1 86 ? 12.141 -62.656 -33.188 1 98 86 LEU A N 1
ATOM 645 C CA . LEU A 1 86 ? 12.469 -61.281 -33.594 1 98 86 LEU A CA 1
ATOM 646 C C . LEU A 1 86 ? 11.852 -60.938 -34.938 1 98 86 LEU A C 1
ATOM 648 O O . LEU A 1 86 ? 11.297 -59.844 -35.125 1 98 86 LEU A O 1
ATOM 652 N N . ASP A 1 87 ? 11.953 -61.875 -35.875 1 97.19 87 ASP A N 1
ATOM 653 C CA . ASP A 1 87 ? 11.359 -61.688 -37.188 1 97.19 87 ASP A CA 1
ATOM 654 C C . ASP A 1 87 ? 9.844 -61.531 -37.094 1 97.19 87 ASP A C 1
ATOM 656 O O . ASP A 1 87 ? 9.25 -60.719 -37.812 1 97.19 87 ASP A O 1
ATOM 660 N N . TYR A 1 88 ? 9.266 -62.312 -36.25 1 97.31 88 TYR A N 1
ATOM 661 C CA . TYR A 1 88 ? 7.828 -62.219 -36 1 97.31 88 TYR A CA 1
ATOM 662 C C . TYR A 1 88 ? 7.453 -60.812 -35.562 1 97.31 88 TYR A C 1
ATOM 664 O O . TYR A 1 88 ? 6.516 -60.219 -36.094 1 97.31 88 TYR A O 1
ATOM 672 N N . TYR A 1 89 ? 8.164 -60.281 -34.594 1 97.25 89 TYR A N 1
ATOM 673 C CA . TYR A 1 89 ? 7.824 -58.969 -34.031 1 97.25 89 TYR A CA 1
ATOM 674 C C . TYR A 1 89 ? 8.086 -57.875 -35.031 1 97.25 89 TYR A C 1
ATOM 676 O O . TYR A 1 89 ? 7.363 -56.875 -35.062 1 97.25 89 TYR A O 1
ATOM 684 N N . ARG A 1 90 ? 9.148 -57.969 -35.844 1 95.88 90 ARG A N 1
ATOM 685 C CA . ARG A 1 90 ? 9.414 -57 -36.906 1 95.88 90 ARG A CA 1
ATOM 686 C C . ARG A 1 90 ? 8.273 -56.938 -37.906 1 95.88 90 ARG A C 1
ATOM 688 O O . ARG A 1 90 ? 7.969 -55.906 -38.469 1 95.88 90 ARG A O 1
ATOM 695 N N . ARG A 1 91 ? 7.559 -58.031 -38.062 1 94.38 91 ARG A N 1
ATOM 696 C CA . ARG A 1 91 ? 6.406 -58.094 -38.969 1 94.38 91 ARG A CA 1
ATOM 697 C C . ARG A 1 91 ? 5.152 -57.562 -38.281 1 94.38 91 ARG A C 1
ATOM 699 O O . ARG A 1 91 ? 4.324 -56.906 -38.906 1 94.38 91 ARG A O 1
ATOM 706 N N . ARG A 1 92 ? 5.043 -57.969 -37.062 1 93.88 92 ARG A N 1
ATOM 707 C CA . ARG A 1 92 ? 3.871 -57.531 -36.312 1 93.88 92 ARG A CA 1
ATOM 708 C C . ARG A 1 92 ? 3.832 -56.031 -36.125 1 93.88 92 ARG A C 1
ATOM 710 O O . ARG A 1 92 ? 2.756 -55.438 -36.125 1 93.88 92 ARG A O 1
ATOM 717 N N . TYR A 1 93 ? 4.988 -55.469 -35.938 1 93.31 93 TYR A N 1
ATOM 718 C CA . TYR A 1 93 ? 5.117 -54.031 -35.812 1 93.31 93 TYR A CA 1
ATOM 719 C C . TYR A 1 93 ? 5.93 -53.438 -36.969 1 93.31 93 TYR A C 1
ATOM 721 O O . TYR A 1 93 ? 7.113 -53.125 -36.781 1 93.31 93 TYR A O 1
ATOM 729 N N . PRO A 1 94 ? 5.277 -53.281 -38.062 1 89.5 94 PRO A N 1
ATOM 730 C CA . PRO A 1 94 ? 6.02 -52.844 -39.25 1 89.5 94 PRO A CA 1
ATOM 731 C C . PRO A 1 94 ? 6.582 -51.438 -39.094 1 89.5 94 PRO A C 1
ATOM 733 O O . PRO A 1 94 ? 5.996 -50.594 -38.406 1 89.5 94 PRO A O 1
ATOM 736 N N . ARG A 1 95 ? 7.762 -51.344 -39.719 1 80.19 95 ARG A N 1
ATOM 737 C CA . ARG A 1 95 ? 8.406 -50.031 -39.719 1 80.19 95 ARG A CA 1
ATOM 738 C C . ARG A 1 95 ? 7.543 -48.969 -40.406 1 80.19 95 ARG A C 1
ATOM 740 O O . ARG A 1 95 ? 6.996 -49.219 -41.469 1 80.19 95 ARG A O 1
ATOM 747 N N . GLN A 1 96 ? 6.941 -48.125 -39.688 1 63.19 96 GLN A N 1
ATOM 748 C CA . GLN A 1 96 ? 6.172 -47.062 -40.344 1 63.19 96 GLN A CA 1
ATOM 749 C C . GLN A 1 96 ? 7.07 -46.156 -41.188 1 63.19 96 GLN A C 1
ATOM 751 O O . GLN A 1 96 ? 8.133 -45.719 -40.719 1 63.19 96 GLN A O 1
ATOM 756 N N . GLU A 1 97 ? 7.133 -46.281 -42.5 1 52.56 97 GLU A N 1
ATOM 757 C CA . GLU A 1 97 ? 7.875 -45.375 -43.375 1 52.56 97 GLU A CA 1
ATOM 758 C C . GLU A 1 97 ? 7.551 -43.906 -43.062 1 52.56 97 GLU A C 1
ATOM 760 O O . GLU A 1 97 ? 6.383 -43.531 -43.062 1 52.56 97 GLU A O 1
ATOM 765 N N . THR A 1 98 ? 7.98 -43.375 -42.125 1 46.72 98 THR A N 1
ATOM 766 C CA . THR A 1 98 ? 7.695 -42 -41.781 1 46.72 98 THR A CA 1
ATOM 767 C C . THR A 1 98 ? 7.883 -41.062 -42.969 1 46.72 98 THR A C 1
ATOM 769 O O . THR A 1 98 ? 8.938 -41.062 -43.594 1 46.72 98 THR A O 1
ATOM 772 N N . ALA A 1 99 ? 6.852 -40.75 -43.656 1 42.19 99 ALA A N 1
ATOM 773 C CA . ALA A 1 99 ? 7.035 -39.594 -44.531 1 42.19 99 ALA A CA 1
ATOM 774 C C . ALA A 1 99 ? 7.738 -38.438 -43.781 1 42.19 99 ALA A C 1
ATOM 776 O O . ALA A 1 99 ? 7.488 -38.219 -42.594 1 42.19 99 ALA A O 1
ATOM 777 N N . PRO A 1 100 ? 8.812 -37.906 -44.406 1 38.59 100 PRO A N 1
ATOM 778 C CA . PRO A 1 100 ? 9.594 -36.812 -43.812 1 38.59 100 PRO A CA 1
ATOM 779 C C . PRO A 1 100 ? 8.727 -35.812 -43.031 1 38.59 100 PRO A C 1
ATOM 781 O O . PRO A 1 100 ? 9.195 -35.219 -42.062 1 38.59 100 PRO A O 1
ATOM 784 N N . ASP A 1 101 ? 7.68 -35.344 -43.625 1 36.84 101 ASP A N 1
ATOM 785 C CA . ASP A 1 101 ? 6.938 -34.219 -43.094 1 36.84 101 ASP A CA 1
ATOM 786 C C . ASP A 1 101 ? 5.953 -34.656 -42.031 1 36.84 101 ASP A C 1
ATOM 788 O O . ASP A 1 101 ? 5.188 -33.844 -41.5 1 36.84 101 ASP A O 1
ATOM 792 N N . ALA A 1 102 ? 5.73 -35.875 -41.844 1 38.38 102 ALA A N 1
ATOM 793 C CA . ALA A 1 102 ? 4.668 -36.25 -40.906 1 38.38 102 ALA A CA 1
ATOM 794 C C . ALA A 1 102 ? 5.168 -36.219 -39.469 1 38.38 102 ALA A C 1
ATOM 796 O O . ALA A 1 102 ? 6.273 -36.688 -39.188 1 38.38 102 ALA A O 1
ATOM 797 N N . PRO A 1 103 ? 4.574 -35.438 -38.688 1 40.5 103 PRO A N 1
ATOM 798 C CA . PRO A 1 103 ? 4.945 -35.5 -37.281 1 40.5 103 PRO A CA 1
ATOM 799 C C . PRO A 1 103 ? 5.125 -36.906 -36.781 1 40.5 103 PRO A C 1
ATOM 801 O O . PRO A 1 103 ? 4.398 -37.812 -37.188 1 40.5 103 PRO A O 1
ATOM 804 N N . PHE A 1 104 ? 6.266 -37.281 -36.594 1 38.22 104 PHE A N 1
ATOM 805 C CA . PHE A 1 104 ? 6.629 -38.562 -36 1 38.22 104 PHE A CA 1
ATOM 806 C C . PHE A 1 104 ? 5.582 -39.031 -35 1 38.22 104 PHE A C 1
ATOM 808 O O . PHE A 1 104 ? 5.504 -38.5 -33.875 1 38.22 104 PHE A O 1
ATOM 815 N N . ALA A 1 105 ? 4.457 -39.312 -35.469 1 39.81 105 ALA A N 1
ATOM 816 C CA . ALA A 1 105 ? 3.469 -39.875 -34.562 1 39.81 105 ALA A CA 1
ATOM 817 C C . ALA A 1 105 ? 3.916 -41.281 -34.094 1 39.81 105 ALA A C 1
ATOM 819 O O . ALA A 1 105 ? 4.395 -42.094 -34.875 1 39.81 105 ALA A O 1
ATOM 820 N N . THR A 1 106 ? 4.371 -41.438 -32.938 1 41.53 106 THR A N 1
ATOM 821 C CA . THR A 1 106 ? 4.559 -42.781 -32.375 1 41.53 106 THR A CA 1
ATOM 822 C C . THR A 1 106 ? 3.488 -43.719 -32.906 1 41.53 106 THR A C 1
ATOM 824 O O . THR A 1 106 ? 2.312 -43.344 -33 1 41.53 106 THR A O 1
ATOM 827 N N . PRO A 1 107 ? 3.812 -44.812 -33.531 1 33.56 107 PRO A N 1
ATOM 828 C CA . PRO A 1 107 ? 2.814 -45.781 -33.969 1 33.56 107 PRO A CA 1
ATOM 829 C C . PRO A 1 107 ? 1.774 -46.094 -32.875 1 33.56 107 PRO A C 1
ATOM 831 O O . PRO A 1 107 ? 2.129 -46.312 -31.734 1 33.56 107 PRO A O 1
ATOM 834 N N . GLY A 1 108 ? 0.405 -45.969 -33.156 1 39.72 108 GLY A N 1
ATOM 835 C CA . GLY A 1 108 ? -0.738 -46.062 -32.25 1 39.72 108 GLY A CA 1
ATOM 836 C C . GLY A 1 108 ? -1.278 -44.719 -31.812 1 39.72 108 GLY A C 1
ATOM 837 O O . GLY A 1 108 ? -2.291 -44.625 -31.125 1 39.72 108 GLY A O 1
ATOM 838 N N . GLN A 1 109 ? -0.432 -43.812 -32.156 1 44.47 109 GLN A N 1
ATOM 839 C CA . GLN A 1 109 ? -0.816 -42.469 -31.797 1 44.47 109 GLN A CA 1
ATOM 840 C C . GLN A 1 109 ? -1.999 -42 -32.656 1 44.47 109 GLN A C 1
ATOM 842 O O . GLN A 1 109 ? -2.637 -41 -32.312 1 44.47 109 GLN A O 1
ATOM 847 N N . ASN A 1 110 ? -2.238 -42.75 -33.656 1 38.81 110 ASN A N 1
ATOM 848 C CA . ASN A 1 110 ? -3.334 -42.312 -34.531 1 38.81 110 ASN A CA 1
ATOM 849 C C . ASN A 1 110 ? -4.688 -42.781 -34 1 38.81 110 ASN A C 1
ATOM 851 O O . ASN A 1 110 ? -5.691 -42.719 -34.719 1 38.81 110 ASN A O 1
ATOM 855 N N . SER A 1 111 ? -4.574 -43.344 -32.812 1 42.59 111 SER A N 1
ATOM 856 C CA . SER A 1 111 ? -5.84 -43.781 -32.188 1 42.59 111 SER A CA 1
ATOM 857 C C . SER A 1 111 ? -6.461 -42.656 -31.375 1 42.59 111 SER A C 1
ATOM 859 O O . SER A 1 111 ? -5.746 -41.875 -30.719 1 42.59 111 SER A O 1
ATOM 861 N N . ARG A 1 112 ? -7.746 -42.5 -31.672 1 49.75 112 ARG A N 1
ATOM 862 C CA . ARG A 1 112 ? -8.5 -41.562 -30.844 1 49.75 112 ARG A CA 1
ATOM 863 C C . ARG A 1 112 ? -8.281 -41.812 -29.359 1 49.75 112 ARG A C 1
ATOM 865 O O . ARG A 1 112 ? -8.562 -40.969 -28.531 1 49.75 112 ARG A O 1
ATOM 872 N N . TRP A 1 113 ? -7.691 -42.938 -29.109 1 48.75 113 TRP A N 1
ATOM 873 C CA . TRP A 1 113 ? -7.516 -43.344 -27.719 1 48.75 113 TRP A CA 1
ATOM 874 C C . TRP A 1 113 ? -6.102 -43.031 -27.234 1 48.75 113 TRP A C 1
ATOM 876 O O . TRP A 1 113 ? -5.797 -43.188 -26.047 1 48.75 113 TRP A O 1
ATOM 886 N N . ALA A 1 114 ? -5.262 -42.594 -28.188 1 58.16 114 ALA A N 1
ATOM 887 C CA . ALA A 1 114 ? -3.865 -42.344 -27.828 1 58.16 114 ALA A CA 1
ATOM 888 C C . ALA A 1 114 ? -3.707 -41 -27.125 1 58.16 114 ALA A C 1
ATOM 890 O O . ALA A 1 114 ? -4.477 -40.094 -27.375 1 58.16 114 ALA A O 1
ATOM 891 N N . ARG A 1 115 ? -2.816 -41 -26.25 1 67.44 115 ARG A N 1
ATOM 892 C CA . ARG A 1 115 ? -2.523 -39.719 -25.578 1 67.44 115 ARG A CA 1
ATOM 893 C C . ARG A 1 115 ? -2.125 -38.656 -26.594 1 67.44 115 ARG A C 1
ATOM 895 O O . ARG A 1 115 ? -1.226 -38.875 -27.406 1 67.44 115 ARG A O 1
ATOM 902 N N . PRO A 1 116 ? -2.871 -37.625 -26.641 1 51.44 116 PRO A N 1
ATOM 903 C CA . PRO A 1 116 ? -2.488 -36.531 -27.547 1 51.44 116 PRO A CA 1
ATOM 904 C C . PRO A 1 116 ? -1.11 -35.969 -27.234 1 51.44 116 PRO A C 1
ATOM 906 O O . PRO A 1 116 ? -0.721 -35.875 -26.062 1 51.44 116 PRO A O 1
ATOM 909 N N . ALA A 1 117 ? -0.197 -35.906 -28.25 1 56.28 117 ALA A N 1
ATOM 910 C CA . ALA A 1 117 ? 1.121 -35.344 -28.016 1 56.28 117 ALA A CA 1
ATOM 911 C C . ALA A 1 117 ? 1.29 -34.031 -28.797 1 56.28 117 ALA A C 1
ATOM 913 O O . ALA A 1 117 ? 0.861 -33.938 -29.953 1 56.28 117 ALA A O 1
ATOM 914 N N . PRO A 1 118 ? 1.771 -33 -28.047 1 56.44 118 PRO A N 1
ATOM 915 C CA . PRO A 1 118 ? 2.08 -31.797 -28.844 1 56.44 118 PRO A CA 1
ATOM 916 C C . PRO A 1 118 ? 3.127 -32.062 -29.922 1 56.44 118 PRO A C 1
ATOM 918 O O . PRO A 1 118 ? 3.883 -33.031 -29.828 1 56.44 118 PRO A O 1
ATOM 921 N N . GLN A 1 119 ? 3.045 -31.25 -30.984 1 57.38 119 GLN A N 1
ATOM 922 C CA . GLN A 1 119 ? 4.062 -31.312 -32.031 1 57.38 119 GLN A CA 1
ATOM 923 C C . GLN A 1 119 ? 5.453 -31.062 -31.453 1 57.38 119 GLN A C 1
ATOM 925 O O . GLN A 1 119 ? 5.668 -30.094 -30.734 1 57.38 119 GLN A O 1
ATOM 930 N N . GLN A 1 120 ? 6.195 -32.125 -31.422 1 65.31 120 GLN A N 1
ATOM 931 C CA . GLN A 1 120 ? 7.543 -32 -30.875 1 65.31 120 GLN A CA 1
ATOM 932 C C . GLN A 1 120 ? 8.516 -31.469 -31.922 1 65.31 120 GLN A C 1
ATOM 934 O O . GLN A 1 120 ? 8.359 -31.719 -33.125 1 65.31 120 GLN A O 1
ATOM 939 N N . ASP A 1 121 ? 9.375 -30.672 -31.469 1 79.06 121 ASP A N 1
ATOM 940 C CA . ASP A 1 121 ? 10.523 -30.25 -32.25 1 79.06 121 ASP A CA 1
ATOM 941 C C . ASP A 1 121 ? 11.531 -31.375 -32.438 1 79.06 121 ASP A C 1
ATOM 943 O O . ASP A 1 121 ? 12.312 -31.656 -31.516 1 79.06 121 ASP A O 1
ATOM 947 N N . VAL A 1 122 ? 11.5 -32 -33.531 1 83.38 122 VAL A N 1
ATOM 948 C CA . VAL A 1 122 ? 12.305 -33.188 -33.781 1 83.38 122 VAL A CA 1
ATOM 949 C C . VAL A 1 122 ? 13.781 -32.875 -33.594 1 83.38 122 VAL A C 1
ATOM 951 O O . VAL A 1 122 ? 14.539 -33.688 -33.062 1 83.38 122 VAL A O 1
ATOM 954 N N . ASP A 1 123 ? 14.117 -31.609 -33.938 1 88.19 123 ASP A N 1
ATOM 955 C CA . ASP A 1 123 ? 15.508 -31.219 -33.781 1 88.19 123 ASP A CA 1
ATOM 956 C C . ASP A 1 123 ? 15.906 -31.188 -32.312 1 88.19 123 ASP A C 1
ATOM 958 O O . ASP A 1 123 ? 17 -31.609 -31.938 1 88.19 123 ASP A O 1
ATOM 962 N N . LYS A 1 124 ? 15.055 -30.75 -31.578 1 88.94 124 LYS A N 1
ATOM 963 C CA . LYS A 1 124 ? 15.32 -30.703 -30.141 1 88.94 124 LYS A CA 1
ATOM 964 C C . LYS A 1 124 ? 15.398 -32.125 -29.562 1 88.94 124 LYS A C 1
ATOM 966 O O . LYS A 1 124 ? 16.156 -32.375 -28.625 1 88.94 124 LYS A O 1
ATOM 971 N N . VAL A 1 125 ? 14.586 -33.031 -30.047 1 91.12 125 VAL A N 1
ATOM 972 C CA . VAL A 1 125 ? 14.57 -34.406 -29.594 1 91.12 125 VAL A CA 1
ATOM 973 C C . VAL A 1 125 ? 15.867 -35.094 -30 1 91.12 125 VAL A C 1
ATOM 975 O O . VAL A 1 125 ? 16.453 -35.844 -29.219 1 91.12 125 VAL A O 1
ATOM 978 N N . ILE A 1 126 ? 16.297 -34.781 -31.172 1 94.06 126 ILE A N 1
ATOM 979 C CA . ILE A 1 126 ? 17.547 -35.375 -31.656 1 94.06 126 ILE A CA 1
ATOM 980 C C . ILE A 1 126 ? 18.703 -34.875 -30.797 1 94.06 126 ILE A C 1
ATOM 982 O O . ILE A 1 126 ? 19.594 -35.656 -30.438 1 94.06 126 ILE A O 1
ATOM 986 N N . ALA A 1 127 ? 18.625 -33.656 -30.516 1 95.12 127 ALA A N 1
ATOM 987 C CA . ALA A 1 127 ? 19.672 -33.094 -29.656 1 95.12 127 ALA A CA 1
ATOM 988 C C . ALA A 1 127 ? 19.688 -33.812 -28.297 1 95.12 127 ALA A C 1
ATOM 990 O O . ALA A 1 127 ? 20.766 -34.094 -27.766 1 95.12 127 ALA A O 1
ATOM 991 N N . THR A 1 128 ? 18.562 -34.031 -27.75 1 95.75 128 THR A N 1
ATOM 992 C CA . THR A 1 128 ? 18.453 -34.75 -26.5 1 95.75 128 THR A CA 1
ATOM 993 C C . THR A 1 128 ? 19.016 -36.188 -26.656 1 95.75 128 THR A C 1
ATOM 995 O O . THR A 1 128 ? 19.75 -36.656 -25.797 1 95.75 128 THR A O 1
ATOM 998 N N . ALA A 1 129 ? 18.688 -36.875 -27.719 1 97.38 129 ALA A N 1
ATOM 999 C CA . ALA A 1 129 ? 19.156 -38.219 -28 1 97.38 129 ALA A CA 1
ATOM 1000 C C . ALA A 1 129 ? 20.672 -38.25 -28.156 1 97.38 129 ALA A C 1
ATOM 1002 O O . ALA A 1 129 ? 21.328 -39.188 -27.703 1 97.38 129 ALA A O 1
ATOM 1003 N N . ASP A 1 130 ? 21.172 -37.219 -28.859 1 97.75 130 ASP A N 1
ATOM 1004 C CA . ASP A 1 130 ? 22.609 -37.094 -29 1 97.75 130 ASP A CA 1
ATOM 1005 C C . ASP A 1 130 ? 23.297 -37.031 -27.641 1 97.75 130 ASP A C 1
ATOM 1007 O O . ASP A 1 130 ? 24.344 -37.656 -27.438 1 97.75 130 ASP A O 1
ATOM 1011 N N . ASN A 1 131 ? 22.75 -36.281 -26.797 1 97.94 131 ASN A N 1
ATOM 1012 C CA . ASN A 1 131 ? 23.281 -36.219 -25.438 1 97.94 131 ASN A CA 1
ATOM 1013 C C . ASN A 1 131 ? 23.25 -37.562 -24.75 1 97.94 131 ASN A C 1
ATOM 1015 O O . ASN A 1 131 ? 24.203 -37.969 -24.078 1 97.94 131 ASN A O 1
ATOM 1019 N N . LEU A 1 132 ? 22.172 -38.281 -24.891 1 98.19 132 LEU A N 1
ATOM 1020 C CA . LEU A 1 132 ? 22 -39.594 -24.25 1 98.19 132 LEU A CA 1
ATOM 1021 C C . LEU A 1 132 ? 23.031 -40.594 -24.781 1 98.19 132 LEU A C 1
ATOM 1023 O O . LEU A 1 132 ? 23.5 -41.438 -24.031 1 98.19 132 LEU A O 1
ATOM 1027 N N . VAL A 1 133 ? 23.344 -40.5 -26.016 1 98.25 133 VAL A N 1
ATOM 1028 C CA . VAL A 1 133 ? 24.375 -41.344 -26.625 1 98.25 133 VAL A CA 1
ATOM 1029 C C . VAL A 1 133 ? 25.688 -41.188 -25.859 1 98.25 133 VAL A C 1
ATOM 1031 O O . VAL A 1 133 ? 26.453 -42.156 -25.734 1 98.25 133 VAL A O 1
ATOM 1034 N N . ASN A 1 134 ? 25.859 -40.031 -25.422 1 97.56 134 ASN A N 1
ATOM 1035 C CA . ASN A 1 134 ? 27.062 -39.719 -24.656 1 97.56 134 ASN A CA 1
ATOM 1036 C C . ASN A 1 134 ? 26.812 -39.812 -23.156 1 97.56 134 ASN A C 1
ATOM 1038 O O . ASN A 1 134 ? 27.594 -39.312 -22.344 1 97.56 134 ASN A O 1
ATOM 1042 N N . HIS A 1 135 ? 25.719 -40.375 -22.656 1 98.19 135 HIS A N 1
ATOM 1043 C CA . HIS A 1 135 ? 25.344 -40.625 -21.266 1 98.19 135 HIS A CA 1
ATOM 1044 C C . HIS A 1 135 ? 25.094 -39.312 -20.531 1 98.19 135 HIS A C 1
ATOM 1046 O O . HIS A 1 135 ? 25.422 -39.188 -19.359 1 98.19 135 HIS A O 1
ATOM 1052 N N . VAL A 1 136 ? 24.672 -38.312 -21.297 1 98.06 136 VAL A N 1
ATOM 1053 C CA . VAL A 1 136 ? 24.297 -37.031 -20.719 1 98.06 136 VAL A CA 1
ATOM 1054 C C . VAL A 1 136 ? 22.766 -36.969 -20.609 1 98.06 136 VAL A C 1
ATOM 1056 O O . VAL A 1 136 ? 22.062 -36.969 -21.625 1 98.06 136 VAL A O 1
ATOM 1059 N N . PHE A 1 137 ? 22.312 -36.906 -19.359 1 97.5 137 PHE A N 1
ATOM 1060 C CA . PHE A 1 137 ? 20.875 -36.844 -19.078 1 97.5 137 PHE A CA 1
ATOM 1061 C C . PHE A 1 137 ? 20.469 -35.438 -18.656 1 97.5 137 PHE A C 1
ATOM 1063 O O . PHE A 1 137 ? 21.297 -34.656 -18.172 1 97.5 137 PHE A O 1
ATOM 1070 N N . GLN A 1 138 ? 19.297 -35.062 -18.922 1 94.75 138 GLN A N 1
ATOM 1071 C CA . GLN A 1 138 ? 18.734 -33.781 -18.5 1 94.75 138 GLN A CA 1
ATOM 1072 C C . GLN A 1 138 ? 17.266 -33.938 -18.141 1 94.75 138 GLN A C 1
ATOM 1074 O O . GLN A 1 138 ? 16.516 -34.625 -18.828 1 94.75 138 GLN A O 1
ATOM 1079 N N . TRP A 1 139 ? 16.828 -33.312 -17.031 1 91.81 139 TRP A N 1
ATOM 1080 C CA . TRP A 1 139 ? 15.422 -33.312 -16.641 1 91.81 139 TRP A CA 1
ATOM 1081 C C . TRP A 1 139 ? 15.016 -31.969 -16.062 1 91.81 139 TRP A C 1
ATOM 1083 O O . TRP A 1 139 ? 15.773 -31.344 -15.32 1 91.81 139 TRP A O 1
ATOM 1093 N N . GLY A 1 140 ? 13.789 -31.594 -16.391 1 89.12 140 GLY A N 1
ATOM 1094 C CA . GLY A 1 140 ? 13.227 -30.391 -15.812 1 89.12 140 GLY A CA 1
ATOM 1095 C C . GLY A 1 140 ? 14 -29.141 -16.188 1 89.12 140 GLY A C 1
ATOM 1096 O O . GLY A 1 140 ? 14.453 -29 -17.312 1 89.12 140 GLY A O 1
ATOM 1097 N N . PRO A 1 141 ? 14.016 -28.172 -15.18 1 90.44 141 PRO A N 1
ATOM 1098 C CA . PRO A 1 141 ? 14.672 -26.891 -15.453 1 90.44 141 PRO A CA 1
ATOM 1099 C C . PRO A 1 141 ? 16.172 -26.922 -15.172 1 90.44 141 PRO A C 1
ATOM 1101 O O . PRO A 1 141 ? 16.828 -25.875 -15.172 1 90.44 141 PRO A O 1
ATOM 1104 N N . TYR A 1 142 ? 16.734 -28.094 -15.008 1 93.5 142 TYR A N 1
ATOM 1105 C CA . TYR A 1 142 ? 18.109 -28.188 -14.523 1 93.5 142 TYR A CA 1
ATOM 1106 C C . TYR A 1 142 ? 19.078 -28.375 -15.68 1 93.5 142 TYR A C 1
ATOM 1108 O O . TYR A 1 142 ? 18.703 -28.844 -16.75 1 93.5 142 TYR A O 1
ATOM 1116 N N . PRO A 1 143 ? 20.344 -28.047 -15.477 1 93.94 143 PRO A N 1
ATOM 1117 C CA . PRO A 1 143 ? 21.344 -28.312 -16.5 1 93.94 143 PRO A CA 1
ATOM 1118 C C . PRO A 1 143 ? 21.609 -29.797 -16.734 1 93.94 143 PRO A C 1
ATOM 1120 O O . PRO A 1 143 ? 21.375 -30.609 -15.82 1 93.94 143 PRO A O 1
ATOM 1123 N N . PRO A 1 144 ? 22.031 -30.156 -18 1 96.56 144 PRO A N 1
ATOM 1124 C CA . PRO A 1 144 ? 22.375 -31.562 -18.266 1 96.56 144 PRO A CA 1
ATOM 1125 C C . PRO A 1 144 ? 23.5 -32.062 -17.359 1 96.56 144 PRO A C 1
ATOM 1127 O O . PRO A 1 144 ? 24.328 -31.297 -16.891 1 96.56 144 PRO A O 1
ATOM 1130 N N . ALA A 1 145 ? 23.453 -33.312 -17.094 1 97.56 145 ALA A N 1
ATOM 1131 C CA . ALA A 1 145 ? 24.469 -33.938 -16.25 1 97.56 145 ALA A CA 1
ATOM 1132 C C . ALA A 1 145 ? 25.094 -35.125 -16.969 1 97.56 145 ALA A C 1
ATOM 1134 O O . ALA A 1 145 ? 24.391 -35.969 -17.531 1 97.56 145 ALA A O 1
ATOM 1135 N N . ASP A 1 146 ? 26.391 -35.25 -16.938 1 97.88 146 ASP A N 1
ATOM 1136 C CA . ASP A 1 146 ? 27.141 -36.344 -17.516 1 97.88 146 ASP A CA 1
ATOM 1137 C C . ASP A 1 146 ? 27.281 -37.5 -16.516 1 97.88 146 ASP A C 1
ATOM 1139 O O . ASP A 1 146 ? 27.938 -37.375 -15.492 1 97.88 146 ASP A O 1
ATOM 1143 N N . TYR A 1 147 ? 26.734 -38.719 -16.859 1 97.44 147 TYR A N 1
ATOM 1144 C CA . TYR A 1 147 ? 26.719 -39.875 -15.977 1 97.44 147 TYR A CA 1
ATOM 1145 C C . TYR A 1 147 ? 27.969 -40.719 -16.172 1 97.44 147 TYR A C 1
ATOM 1147 O O . TYR A 1 147 ? 28.25 -41.625 -15.367 1 97.44 147 TYR A O 1
ATOM 1155 N N . GLY A 1 148 ? 28.75 -40.5 -17.234 1 96.31 148 GLY A N 1
ATOM 1156 C CA . GLY A 1 148 ? 29.938 -41.281 -17.516 1 96.31 148 GLY A CA 1
ATOM 1157 C C . GLY A 1 148 ? 29.641 -42.656 -18.047 1 96.31 148 GLY A C 1
ATOM 1158 O O . GLY A 1 148 ? 28.484 -43 -18.297 1 96.31 148 GLY A O 1
ATOM 1159 N N . PRO A 1 149 ? 30.672 -43.5 -18.25 1 93.69 149 PRO A N 1
ATOM 1160 C CA . PRO A 1 149 ? 30.5 -44.812 -18.859 1 93.69 149 PRO A CA 1
ATOM 1161 C C . PRO A 1 149 ? 29.875 -45.812 -17.906 1 93.69 149 PRO A C 1
ATOM 1163 O O . PRO A 1 149 ? 29.188 -46.75 -18.344 1 93.69 149 PRO A O 1
ATOM 1166 N N . GLU A 1 150 ? 30.203 -45.688 -16.641 1 95.69 150 GLU A N 1
ATOM 1167 C CA . GLU A 1 150 ? 29.562 -46.5 -15.617 1 95.69 150 GLU A CA 1
ATOM 1168 C C . GLU A 1 150 ? 28.406 -45.75 -14.938 1 95.69 150 GLU A C 1
ATOM 1170 O O . GLU A 1 150 ? 28.625 -45.094 -13.93 1 95.69 150 GLU A O 1
ATOM 1175 N N . ILE A 1 151 ? 27.234 -46.062 -15.352 1 97 151 ILE A N 1
ATOM 1176 C CA . ILE A 1 151 ? 26.078 -45.25 -14.977 1 97 151 ILE A CA 1
ATOM 1177 C C . ILE A 1 151 ? 25.672 -45.594 -13.547 1 97 151 ILE A C 1
ATOM 1179 O O . ILE A 1 151 ? 25.391 -46.75 -13.234 1 97 151 ILE A O 1
ATOM 1183 N N . ASP A 1 152 ? 25.688 -44.656 -12.695 1 97.19 152 ASP A N 1
ATOM 1184 C CA . ASP A 1 152 ? 25 -44.719 -11.414 1 97.19 152 ASP A CA 1
ATOM 1185 C C . ASP A 1 152 ? 23.562 -44.219 -11.531 1 97.19 152 ASP A C 1
ATOM 1187 O O . ASP A 1 152 ? 23.297 -43.031 -11.406 1 97.19 152 ASP A O 1
ATOM 1191 N N . TRP A 1 153 ? 22.703 -45.094 -11.68 1 97.38 153 TRP A N 1
ATOM 1192 C CA . TRP A 1 153 ? 21.312 -44.75 -11.961 1 97.38 153 TRP A CA 1
ATOM 1193 C C . TRP A 1 153 ? 20.703 -43.969 -10.805 1 97.38 153 TRP A C 1
ATOM 1195 O O . TRP A 1 153 ? 19.781 -43.156 -11.008 1 97.38 153 TRP A O 1
ATOM 1205 N N . ALA A 1 154 ? 21.125 -44.156 -9.562 1 96.44 154 ALA A N 1
ATOM 1206 C CA . ALA A 1 154 ? 20.531 -43.562 -8.367 1 96.44 154 ALA A CA 1
ATOM 1207 C C . ALA A 1 154 ? 21.094 -42.156 -8.125 1 96.44 154 ALA A C 1
ATOM 1209 O O . ALA A 1 154 ? 20.641 -41.469 -7.215 1 96.44 154 ALA A O 1
ATOM 1210 N N . TRP A 1 155 ? 22 -41.688 -9 1 96.75 155 TRP A N 1
ATOM 1211 C CA . TRP A 1 155 ? 22.625 -40.375 -8.828 1 96.75 155 TRP A CA 1
ATOM 1212 C C . TRP A 1 155 ? 21.594 -39.25 -8.945 1 96.75 155 TRP A C 1
ATOM 1214 O O . TRP A 1 155 ? 20.688 -39.312 -9.797 1 96.75 155 TRP A O 1
ATOM 1224 N N . ASP A 1 156 ? 21.703 -38.25 -8.062 1 94.81 156 ASP A N 1
ATOM 1225 C CA . ASP A 1 156 ? 20.844 -37.062 -8.055 1 94.81 156 ASP A CA 1
ATOM 1226 C C . ASP A 1 156 ? 21.656 -35.812 -8.281 1 94.81 156 ASP A C 1
ATOM 1228 O O . ASP A 1 156 ? 21.938 -35.062 -7.336 1 94.81 156 ASP A O 1
ATOM 1232 N N . PRO A 1 157 ? 21.844 -35.406 -9.516 1 94.62 157 PRO A N 1
ATOM 1233 C CA . PRO A 1 157 ? 22.719 -34.281 -9.789 1 94.62 157 PRO A CA 1
ATOM 1234 C C . PRO A 1 157 ? 22.062 -32.938 -9.477 1 94.62 157 PRO A C 1
ATOM 1236 O O . PRO A 1 157 ? 22.75 -31.922 -9.383 1 94.62 157 PRO A O 1
ATOM 1239 N N . ALA A 1 158 ? 20.75 -32.875 -9.391 1 92.31 158 ALA A N 1
ATOM 1240 C CA . ALA A 1 158 ? 20.047 -31.609 -9.266 1 92.31 158 ALA A CA 1
ATOM 1241 C C . ALA A 1 158 ? 19.531 -31.406 -7.84 1 92.31 158 ALA A C 1
ATOM 1243 O O . ALA A 1 158 ? 19.078 -30.312 -7.484 1 92.31 158 ALA A O 1
ATOM 1244 N N . GLY A 1 159 ? 19.641 -32.438 -7.012 1 91.75 159 GLY A N 1
ATOM 1245 C CA . GLY A 1 159 ? 19.047 -32.344 -5.688 1 91.75 159 GLY A CA 1
ATOM 1246 C C . GLY A 1 159 ? 17.531 -32.375 -5.707 1 91.75 159 GLY A C 1
ATOM 1247 O O . GLY A 1 159 ? 16.891 -31.703 -4.914 1 91.75 159 GLY A O 1
ATOM 1248 N N . ASP A 1 160 ? 17 -32.969 -6.652 1 93.62 160 ASP A N 1
ATOM 1249 C CA . ASP A 1 160 ? 15.562 -33.094 -6.828 1 93.62 160 ASP A CA 1
ATOM 1250 C C . ASP A 1 160 ? 15.172 -34.562 -7.059 1 93.62 160 ASP A C 1
ATOM 1252 O O . ASP A 1 160 ? 15.523 -35.156 -8.086 1 93.62 160 ASP A O 1
ATOM 1256 N N . ILE A 1 161 ? 14.43 -35.094 -6.172 1 92.5 161 ILE A N 1
ATOM 1257 C CA . ILE A 1 161 ? 13.992 -36.5 -6.219 1 92.5 161 ILE A CA 1
ATOM 1258 C C . ILE A 1 161 ? 13.328 -36.781 -7.559 1 92.5 161 ILE A C 1
ATOM 1260 O O . ILE A 1 161 ? 13.398 -37.906 -8.07 1 92.5 161 ILE A O 1
ATOM 1264 N N . GLU A 1 162 ? 12.734 -35.781 -8.156 1 93.44 162 GLU A N 1
ATOM 1265 C CA . GLU A 1 162 ? 12.031 -35.969 -9.422 1 93.44 162 GLU A CA 1
ATOM 1266 C C . GLU A 1 162 ? 13 -36.25 -10.562 1 93.44 162 GLU A C 1
ATOM 1268 O O . GLU A 1 162 ? 12.641 -36.906 -11.539 1 93.44 162 GLU A O 1
ATOM 1273 N N . TRP A 1 163 ? 14.211 -35.719 -10.453 1 94.81 163 TRP A N 1
ATOM 1274 C CA . TRP A 1 163 ? 15.234 -36.094 -11.43 1 94.81 163 TRP A CA 1
ATOM 1275 C C . TRP A 1 163 ? 15.508 -37.594 -11.398 1 94.81 163 TRP A C 1
ATOM 1277 O O . TRP A 1 163 ? 15.539 -38.25 -12.438 1 94.81 163 TRP A O 1
ATOM 1287 N N . VAL A 1 164 ? 15.727 -38.125 -10.258 1 96.12 164 VAL A N 1
ATOM 1288 C CA . VAL A 1 164 ? 16 -39.562 -10.102 1 96.12 164 VAL A CA 1
ATOM 1289 C C . VAL A 1 164 ? 14.812 -40.375 -10.617 1 96.12 164 VAL A C 1
ATOM 1291 O O . VAL A 1 164 ? 14.992 -41.344 -11.367 1 96.12 164 VAL A O 1
ATOM 1294 N N . ALA A 1 165 ? 13.672 -39.969 -10.227 1 96.25 165 ALA A N 1
ATOM 1295 C CA . ALA A 1 165 ? 12.461 -40.656 -10.68 1 96.25 165 ALA A CA 1
ATOM 1296 C C . ALA A 1 165 ? 12.375 -40.656 -12.203 1 96.25 165 ALA A C 1
ATOM 1298 O O . ALA A 1 165 ? 12.016 -41.688 -12.789 1 96.25 165 ALA A O 1
ATOM 1299 N N . ALA A 1 166 ? 12.68 -39.562 -12.758 1 95.81 166 ALA A N 1
ATOM 1300 C CA . ALA A 1 166 ? 12.609 -39.438 -14.219 1 95.81 166 ALA A CA 1
ATOM 1301 C C . ALA A 1 166 ? 13.531 -40.469 -14.883 1 95.81 166 ALA A C 1
ATOM 1303 O O . ALA A 1 166 ? 13.164 -41.062 -15.898 1 95.81 166 ALA A O 1
ATOM 1304 N N . VAL A 1 167 ? 14.656 -40.625 -14.352 1 97.19 167 VAL A N 1
ATOM 1305 C CA . VAL A 1 167 ? 15.625 -41.562 -14.883 1 97.19 167 VAL A CA 1
ATOM 1306 C C . VAL A 1 167 ? 15.086 -43 -14.734 1 97.19 167 VAL A C 1
ATOM 1308 O O . VAL A 1 167 ? 15.164 -43.812 -15.664 1 97.19 167 VAL A O 1
ATOM 1311 N N . TYR A 1 168 ? 14.5 -43.281 -13.648 1 97.75 168 TYR A N 1
ATOM 1312 C CA . TYR A 1 168 ? 13.984 -44.594 -13.367 1 97.75 168 TYR A CA 1
ATOM 1313 C C . TYR A 1 168 ? 12.68 -44.844 -14.117 1 97.75 168 TYR A C 1
ATOM 1315 O O . TYR A 1 168 ? 12.234 -46 -14.242 1 97.75 168 TYR A O 1
ATOM 1323 N N . ARG A 1 169 ? 12.062 -43.812 -14.586 1 97.75 169 ARG A N 1
ATOM 1324 C CA . ARG A 1 169 ? 10.836 -43.938 -15.375 1 97.75 169 ARG A CA 1
ATOM 1325 C C . ARG A 1 169 ? 11.148 -44.031 -16.859 1 97.75 169 ARG A C 1
ATOM 1327 O O . ARG A 1 169 ? 10.234 -44.125 -17.688 1 97.75 169 ARG A O 1
ATOM 1334 N N . PHE A 1 170 ? 12.43 -44.031 -17.203 1 97.94 170 PHE A N 1
ATOM 1335 C CA . PHE A 1 170 ? 12.984 -44.219 -18.531 1 97.94 170 PHE A CA 1
ATOM 1336 C C . PHE A 1 170 ? 12.508 -43.156 -19.5 1 97.94 170 PHE A C 1
ATOM 1338 O O . PHE A 1 170 ? 12.273 -43.406 -20.672 1 97.94 170 PHE A O 1
ATOM 1345 N N . TYR A 1 171 ? 12.352 -41.938 -19.031 1 95.62 171 TYR A N 1
ATOM 1346 C CA . TYR A 1 171 ? 11.961 -40.844 -19.922 1 95.62 171 TYR A CA 1
ATOM 1347 C C . TYR A 1 171 ? 13.016 -40.625 -21 1 95.62 171 TYR A C 1
ATOM 1349 O O . TYR A 1 171 ? 12.766 -39.938 -21.984 1 95.62 171 TYR A O 1
ATOM 1357 N N . TRP A 1 172 ? 14.18 -41.219 -20.906 1 96.12 172 TRP A N 1
ATOM 1358 C CA . TRP A 1 172 ? 15.25 -41.125 -21.891 1 96.12 172 TRP A CA 1
ATOM 1359 C C . TRP A 1 172 ? 15 -42.094 -23.062 1 96.12 172 TRP A C 1
ATOM 1361 O O . TRP A 1 172 ? 15.641 -41.969 -24.109 1 96.12 172 TRP A O 1
ATOM 1371 N N . ALA A 1 173 ? 14.086 -43.031 -23 1 96.88 173 ALA A N 1
ATOM 1372 C CA . ALA A 1 173 ? 13.867 -44.062 -24.031 1 96.88 173 ALA A CA 1
ATOM 1373 C C . ALA A 1 173 ? 13.219 -43.469 -25.266 1 96.88 173 ALA A C 1
ATOM 1375 O O . ALA A 1 173 ? 13.648 -43.719 -26.391 1 96.88 173 ALA A O 1
ATOM 1376 N N . GLN A 1 174 ? 12.25 -42.688 -25.047 1 93 174 GLN A N 1
ATOM 1377 C CA . GLN A 1 174 ? 11.461 -42.188 -26.172 1 93 174 GLN A CA 1
ATOM 1378 C C . GLN A 1 174 ? 12.297 -41.281 -27.062 1 93 174 GLN A C 1
ATOM 1380 O O . GLN A 1 174 ? 12.188 -41.344 -28.297 1 93 174 GLN A O 1
ATOM 1385 N N . PRO A 1 175 ? 13.102 -40.344 -26.5 1 94.12 175 PRO A N 1
ATOM 1386 C CA . PRO A 1 175 ? 13.969 -39.531 -27.375 1 94.12 175 PRO A CA 1
ATOM 1387 C C . PRO A 1 175 ? 14.859 -40.375 -28.25 1 94.12 175 PRO A C 1
ATOM 1389 O O . PRO A 1 175 ? 15.062 -40.062 -29.438 1 94.12 175 PRO A O 1
ATOM 1392 N N . LEU A 1 176 ? 15.383 -41.469 -27.781 1 96.81 176 LEU A N 1
ATOM 1393 C CA . LEU A 1 176 ? 16.234 -42.344 -28.562 1 96.81 176 LEU A CA 1
ATOM 1394 C C . LEU A 1 176 ? 15.445 -43.031 -29.688 1 96.81 176 LEU A C 1
ATOM 1396 O O . LEU A 1 176 ? 15.906 -43.094 -30.828 1 96.81 176 LEU A O 1
ATOM 1400 N N . ALA A 1 177 ? 14.258 -43.531 -29.375 1 94.69 177 ALA A N 1
ATOM 1401 C CA . ALA A 1 177 ? 13.406 -44.188 -30.375 1 94.69 177 ALA A CA 1
ATOM 1402 C C . ALA A 1 177 ? 13.016 -43.188 -31.469 1 94.69 177 ALA A C 1
ATOM 1404 O O . ALA A 1 177 ? 13.055 -43.531 -32.656 1 94.69 177 ALA A O 1
ATOM 1405 N N . THR A 1 178 ? 12.656 -42 -31.047 1 92.19 178 THR A N 1
ATOM 1406 C CA . THR A 1 178 ? 12.234 -40.969 -31.984 1 92.19 178 THR A CA 1
ATOM 1407 C C . THR A 1 178 ? 13.391 -40.562 -32.906 1 92.19 178 THR A C 1
ATOM 1409 O O . THR A 1 178 ? 13.203 -40.406 -34.125 1 92.19 178 THR A O 1
ATOM 1412 N N . ALA A 1 179 ? 14.531 -40.375 -32.344 1 94.31 179 ALA A N 1
ATOM 1413 C CA . ALA A 1 179 ? 15.695 -40 -33.125 1 94.31 179 ALA A CA 1
ATOM 1414 C C . ALA A 1 179 ? 16.047 -41.094 -34.125 1 94.31 179 ALA A C 1
ATOM 1416 O O . ALA A 1 179 ? 16.375 -40.812 -35.281 1 94.31 179 ALA A O 1
ATOM 1417 N N . TYR A 1 180 ? 16.031 -42.375 -33.75 1 95.38 180 TYR A N 1
ATOM 1418 C CA . TYR A 1 180 ? 16.281 -43.5 -34.656 1 95.38 180 TYR A CA 1
ATOM 1419 C C . TYR A 1 180 ? 15.266 -43.531 -35.781 1 95.38 180 TYR A C 1
ATOM 1421 O O . TYR A 1 180 ? 15.633 -43.719 -36.938 1 95.38 180 TYR A O 1
ATOM 1429 N N . ALA A 1 181 ? 14.031 -43.375 -35.406 1 91.44 181 ALA A N 1
ATOM 1430 C CA . ALA A 1 181 ? 12.984 -43.375 -36.406 1 91.44 181 ALA A CA 1
ATOM 1431 C C . ALA A 1 181 ? 13.219 -42.281 -37.438 1 91.44 181 ALA A C 1
ATOM 1433 O O . ALA A 1 181 ? 12.984 -42.469 -38.625 1 91.44 181 ALA A O 1
ATOM 1434 N N . ALA A 1 182 ? 13.664 -41.156 -36.969 1 89.44 182 ALA A N 1
ATOM 1435 C CA . ALA A 1 182 ? 13.82 -39.969 -37.812 1 89.44 182 ALA A CA 1
ATOM 1436 C C . ALA A 1 182 ? 15.078 -40.062 -38.688 1 89.44 182 ALA A C 1
ATOM 1438 O O . ALA A 1 182 ? 15.117 -39.562 -39.781 1 89.44 182 ALA A O 1
ATOM 1439 N N . THR A 1 183 ? 16.094 -40.75 -38.188 1 92.38 183 THR A N 1
ATOM 1440 C CA . THR A 1 183 ? 17.391 -40.625 -38.844 1 92.38 183 THR A CA 1
ATOM 1441 C C . THR A 1 183 ? 17.859 -42 -39.344 1 92.38 183 THR A C 1
ATOM 1443 O O . THR A 1 183 ? 18.734 -42.094 -40.219 1 92.38 183 THR A O 1
ATOM 1446 N N . GLY A 1 184 ? 17.422 -43.094 -38.781 1 92.69 184 GLY A N 1
ATOM 1447 C CA . GLY A 1 184 ? 17.906 -44.406 -39.062 1 92.69 184 GLY A CA 1
ATOM 1448 C C . GLY A 1 184 ? 19.266 -44.688 -38.469 1 92.69 184 GLY A C 1
ATOM 1449 O O . GLY A 1 184 ? 19.844 -45.781 -38.688 1 92.69 184 GLY A O 1
ATOM 1450 N N . ASP A 1 185 ? 19.719 -43.75 -37.719 1 96.31 185 ASP A N 1
ATOM 1451 C CA . ASP A 1 185 ? 21.047 -43.875 -37.156 1 96.31 185 ASP A CA 1
ATOM 1452 C C . ASP A 1 185 ? 21.062 -44.938 -36.031 1 96.31 185 ASP A C 1
ATOM 1454 O O . ASP A 1 185 ? 20.406 -44.75 -35 1 96.31 185 ASP A O 1
ATOM 1458 N N . GLU A 1 186 ? 21.891 -45.969 -36.125 1 97.38 186 GLU A N 1
ATOM 1459 C CA . GLU A 1 186 ? 21.922 -47.094 -35.219 1 97.38 186 GLU A CA 1
ATOM 1460 C C . GLU A 1 186 ? 22.5 -46.719 -33.875 1 97.38 186 GLU A C 1
ATOM 1462 O O . GLU A 1 186 ? 22.312 -47.469 -32.875 1 97.38 186 GLU A O 1
ATOM 1467 N N . ARG A 1 187 ? 23.234 -45.5 -33.719 1 97.19 187 ARG A N 1
ATOM 1468 C CA . ARG A 1 187 ? 23.797 -45.094 -32.438 1 97.19 187 ARG A CA 1
ATOM 1469 C C . ARG A 1 187 ? 22.719 -44.969 -31.375 1 97.19 187 ARG A C 1
ATOM 1471 O O . ARG A 1 187 ? 22.938 -45.281 -30.203 1 97.19 187 ARG A O 1
ATOM 1478 N N . TYR A 1 188 ? 21.531 -44.562 -31.812 1 98.31 188 TYR A N 1
ATOM 1479 C CA . TYR A 1 188 ? 20.438 -44.344 -30.875 1 98.31 188 TYR A CA 1
ATOM 1480 C C . TYR A 1 188 ? 19.906 -45.688 -30.375 1 98.31 188 TYR A C 1
ATOM 1482 O O . TYR A 1 188 ? 19.672 -45.844 -29.172 1 98.31 188 TYR A O 1
ATOM 1490 N N . ALA A 1 189 ? 19.75 -46.656 -31.25 1 98.06 189 ALA A N 1
ATOM 1491 C CA . ALA A 1 189 ? 19.281 -48 -30.859 1 98.06 189 ALA A CA 1
ATOM 1492 C C . ALA A 1 189 ? 20.328 -48.688 -30 1 98.06 189 ALA A C 1
ATOM 1494 O O . ALA A 1 189 ? 19.984 -49.375 -29.016 1 98.06 189 ALA A O 1
ATOM 1495 N N . ARG A 1 190 ? 21.609 -48.562 -30.359 1 98.62 190 ARG A N 1
ATOM 1496 C CA . ARG A 1 190 ? 22.672 -49.156 -29.578 1 98.62 190 ARG A CA 1
ATOM 1497 C C . ARG A 1 190 ? 22.688 -48.594 -28.156 1 98.62 190 ARG A C 1
ATOM 1499 O O . ARG A 1 190 ? 22.906 -49.344 -27.203 1 98.62 190 ARG A O 1
ATOM 1506 N N . THR A 1 191 ? 22.5 -47.344 -28.125 1 98.56 191 THR A N 1
ATOM 1507 C CA . THR A 1 191 ? 22.469 -46.688 -26.812 1 98.56 191 THR A CA 1
ATOM 1508 C C . THR A 1 191 ? 21.297 -47.219 -25.984 1 98.56 191 THR A C 1
ATOM 1510 O O . THR A 1 191 ? 21.453 -47.469 -24.781 1 98.56 191 THR A O 1
ATOM 1513 N N . PHE A 1 192 ? 20.156 -47.344 -26.562 1 98.31 192 PHE A N 1
ATOM 1514 C CA . PHE A 1 192 ? 18.984 -47.875 -25.859 1 98.31 192 PHE A CA 1
ATOM 1515 C C . PHE A 1 192 ? 19.281 -49.281 -25.328 1 98.31 192 PHE A C 1
ATOM 1517 O O . PHE A 1 192 ? 19 -49.594 -24.172 1 98.31 192 PHE A O 1
ATOM 1524 N N . VAL A 1 193 ? 19.844 -50.125 -26.156 1 98.62 193 VAL A N 1
ATOM 1525 C CA . VAL A 1 193 ? 20.172 -51.5 -25.781 1 98.62 193 VAL A CA 1
ATOM 1526 C C . VAL A 1 193 ? 21.188 -51.5 -24.641 1 98.62 193 VAL A C 1
ATOM 1528 O O . VAL A 1 193 ? 21.031 -52.219 -23.656 1 98.62 193 VAL A O 1
ATOM 1531 N N . GLU A 1 194 ? 22.125 -50.656 -24.781 1 98.31 194 GLU A N 1
ATOM 1532 C CA . GLU A 1 194 ? 23.172 -50.531 -23.75 1 98.31 194 GLU A CA 1
ATOM 1533 C C . GLU A 1 194 ? 22.578 -50.125 -22.406 1 98.31 194 GLU A C 1
ATOM 1535 O O . GLU A 1 194 ? 22.797 -50.781 -21.391 1 98.31 194 GLU A O 1
ATOM 1540 N N . LEU A 1 195 ? 21.844 -49.031 -22.438 1 98.44 195 LEU A N 1
ATOM 1541 C CA . LEU A 1 195 ? 21.312 -48.438 -21.219 1 98.44 195 LEU A CA 1
ATOM 1542 C C . LEU A 1 195 ? 20.297 -49.406 -20.578 1 98.44 195 LEU A C 1
ATOM 1544 O O . LEU A 1 195 ? 20.312 -49.594 -19.359 1 98.44 195 LEU A O 1
ATOM 1548 N N . THR A 1 196 ? 19.453 -50 -21.375 1 98.56 196 THR A N 1
ATOM 1549 C CA . THR A 1 196 ? 18.422 -50.906 -20.859 1 98.56 196 THR A CA 1
ATOM 1550 C C . THR A 1 196 ? 19.062 -52.156 -20.266 1 98.56 196 THR A C 1
ATOM 1552 O O . THR A 1 196 ? 18.688 -52.594 -19.188 1 98.56 196 THR A O 1
ATOM 1555 N N . THR A 1 197 ? 20.031 -52.688 -20.938 1 98.31 197 THR A N 1
ATOM 1556 C CA . THR A 1 197 ? 20.734 -53.875 -20.438 1 98.31 197 THR A CA 1
ATOM 1557 C C . THR A 1 197 ? 21.438 -53.594 -19.125 1 98.31 197 THR A C 1
ATOM 1559 O O . THR A 1 197 ? 21.375 -54.375 -18.188 1 98.31 197 THR A O 1
ATOM 1562 N N . ASP A 1 198 ? 22.062 -52.469 -19.109 1 98.12 198 ASP A N 1
ATOM 1563 C CA . ASP A 1 198 ? 22.781 -52.062 -17.906 1 98.12 198 ASP A CA 1
ATOM 1564 C C . ASP A 1 198 ? 21.828 -51.906 -16.734 1 98.12 198 ASP A C 1
ATOM 1566 O O . ASP A 1 198 ? 22.109 -52.375 -15.625 1 98.12 198 ASP A O 1
ATOM 1570 N N . TRP A 1 199 ? 20.719 -51.188 -16.938 1 98.31 199 TRP A N 1
ATOM 1571 C CA . TRP A 1 199 ? 19.75 -50.969 -15.875 1 98.31 199 TRP A CA 1
ATOM 1572 C C . TRP A 1 199 ? 19.203 -52.312 -15.367 1 98.31 199 TRP A C 1
ATOM 1574 O O . TRP A 1 199 ? 19.094 -52.5 -14.156 1 98.31 199 TRP A O 1
ATOM 1584 N N . ILE A 1 200 ? 18.844 -53.25 -16.281 1 98 200 ILE A N 1
ATOM 1585 C CA . ILE A 1 200 ? 18.266 -54.531 -15.914 1 98 200 ILE A CA 1
ATOM 1586 C C . ILE A 1 200 ? 19.25 -55.312 -15.07 1 98 200 ILE A C 1
ATOM 1588 O O . ILE A 1 200 ? 18.875 -55.906 -14.062 1 98 200 ILE A O 1
ATOM 1592 N N . ALA A 1 201 ? 20.484 -55.281 -15.445 1 97.44 201 ALA A N 1
ATOM 1593 C CA . ALA A 1 201 ? 21.516 -56.031 -14.734 1 97.44 201 ALA A CA 1
ATOM 1594 C C . ALA A 1 201 ? 21.688 -55.5 -13.312 1 97.44 201 ALA A C 1
ATOM 1596 O O . ALA A 1 201 ? 21.969 -56.25 -12.383 1 97.44 201 ALA A O 1
ATOM 1597 N N . LYS A 1 202 ? 21.438 -54.25 -13.164 1 97.56 202 LYS A N 1
ATOM 1598 C CA . LYS A 1 202 ? 21.734 -53.594 -11.891 1 97.56 202 LYS A CA 1
ATOM 1599 C C . LYS A 1 202 ? 20.484 -53.562 -11 1 97.56 202 LYS A C 1
ATOM 1601 O O . LYS A 1 202 ? 20.578 -53.25 -9.812 1 97.56 202 LYS A O 1
ATOM 1606 N N . HIS A 1 203 ? 19.391 -53.938 -11.523 1 97.75 203 HIS A N 1
ATOM 1607 C CA . HIS A 1 203 ? 18.141 -53.844 -10.758 1 97.75 203 HIS A CA 1
ATOM 1608 C C . HIS A 1 203 ? 17.312 -55.094 -10.898 1 97.75 203 HIS A C 1
ATOM 1610 O O . HIS A 1 203 ? 16.156 -55.031 -11.344 1 97.75 203 HIS A O 1
ATOM 1616 N N . PRO A 1 204 ? 17.828 -56.219 -10.469 1 96.94 204 PRO A N 1
ATOM 1617 C CA . PRO A 1 204 ? 17.016 -57.438 -10.508 1 96.94 204 PRO A CA 1
ATOM 1618 C C . PRO A 1 204 ? 15.797 -57.344 -9.594 1 96.94 204 PRO A C 1
ATOM 1620 O O . PRO A 1 204 ? 15.812 -56.625 -8.594 1 96.94 204 PRO A O 1
ATOM 1623 N N . LEU A 1 205 ? 14.828 -58.062 -9.969 1 96.75 205 LEU A N 1
ATOM 1624 C CA . LEU A 1 205 ? 13.562 -58.031 -9.25 1 96.75 205 LEU A CA 1
ATOM 1625 C C . LEU A 1 205 ? 13.742 -58.5 -7.805 1 96.75 205 LEU A C 1
ATOM 1627 O O . LEU A 1 205 ? 12.984 -58.094 -6.922 1 96.75 205 LEU A O 1
ATOM 1631 N N . GLU A 1 206 ? 14.734 -59.25 -7.535 1 95.44 206 GLU A N 1
ATOM 1632 C CA . GLU A 1 206 ? 15.039 -59.719 -6.184 1 95.44 206 GLU A CA 1
ATOM 1633 C C . GLU A 1 206 ? 15.344 -58.531 -5.254 1 95.44 206 GLU A C 1
ATOM 1635 O O . GLU A 1 206 ? 15.172 -58.625 -4.039 1 95.44 206 GLU A O 1
ATOM 1640 N N . GLU A 1 207 ? 15.727 -57.469 -5.82 1 94.56 207 GLU A N 1
ATOM 1641 C CA . GLU A 1 207 ? 16.109 -56.312 -5.047 1 94.56 207 GLU A CA 1
ATOM 1642 C C . GLU A 1 207 ? 15.016 -55.25 -5.066 1 94.56 207 GLU A C 1
ATOM 1644 O O . GLU A 1 207 ? 15.297 -54.062 -4.914 1 94.56 207 GLU A O 1
ATOM 1649 N N . HIS A 1 208 ? 13.836 -55.625 -5.195 1 94.62 208 HIS A N 1
ATOM 1650 C CA . HIS A 1 208 ? 12.727 -54.688 -5.371 1 94.62 208 HIS A CA 1
ATOM 1651 C C . HIS A 1 208 ? 12.492 -53.875 -4.102 1 94.62 208 HIS A C 1
ATOM 1653 O O . HIS A 1 208 ? 11.805 -52.844 -4.141 1 94.62 208 HIS A O 1
ATOM 1659 N N . ARG A 1 209 ? 13.133 -54.125 -2.957 1 94.62 209 ARG A N 1
ATOM 1660 C CA . ARG A 1 209 ? 12.922 -53.406 -1.701 1 94.62 209 ARG A CA 1
ATOM 1661 C C . ARG A 1 209 ? 14.117 -52.5 -1.374 1 94.62 209 ARG A C 1
ATOM 1663 O O . ARG A 1 209 ? 14.141 -51.875 -0.322 1 94.62 209 ARG A O 1
ATOM 1670 N N . ARG A 1 210 ? 15 -52.438 -2.262 1 95 210 ARG A N 1
ATOM 1671 C CA . ARG A 1 210 ? 16.203 -51.656 -2.012 1 95 210 ARG A CA 1
ATOM 1672 C C . ARG A 1 210 ? 15.844 -50.188 -1.785 1 95 210 ARG A C 1
ATOM 1674 O O . ARG A 1 210 ? 14.969 -49.625 -2.469 1 95 210 ARG A O 1
ATOM 1681 N N . THR A 1 211 ? 16.562 -49.594 -0.804 1 95.69 211 THR A N 1
ATOM 1682 C CA . THR A 1 211 ? 16.328 -48.188 -0.466 1 95.69 211 THR A CA 1
ATOM 1683 C C . THR A 1 211 ? 17.297 -47.281 -1.216 1 95.69 211 THR A C 1
ATOM 1685 O O . THR A 1 211 ? 18.453 -47.656 -1.429 1 95.69 211 THR A O 1
ATOM 1688 N N . HIS A 1 212 ? 16.781 -46.125 -1.597 1 95.62 212 HIS A N 1
ATOM 1689 C CA . HIS A 1 212 ? 17.656 -45.156 -2.271 1 95.62 212 HIS A CA 1
ATOM 1690 C C . HIS A 1 212 ? 18.781 -44.688 -1.353 1 95.62 212 HIS A C 1
ATOM 1692 O O . HIS A 1 212 ? 18.547 -44.469 -0.16 1 95.62 212 HIS A O 1
ATOM 1698 N N . PRO A 1 213 ? 19.969 -44.469 -1.821 1 94.38 213 PRO A N 1
ATOM 1699 C CA . PRO A 1 213 ? 21.094 -44.188 -0.95 1 94.38 213 PRO A CA 1
ATOM 1700 C C . PRO A 1 213 ? 21.031 -42.75 -0.369 1 94.38 213 PRO A C 1
ATOM 1702 O O . PRO A 1 213 ? 21.547 -42.531 0.73 1 94.38 213 PRO A O 1
ATOM 1705 N N . VAL A 1 214 ? 20.5 -41.812 -1.095 1 91.44 214 VAL A N 1
ATOM 1706 C CA . VAL A 1 214 ? 20.406 -40.438 -0.644 1 91.44 214 VAL A CA 1
ATOM 1707 C C . VAL A 1 214 ? 19.047 -40.188 0.023 1 91.44 214 VAL A C 1
ATOM 1709 O O . VAL A 1 214 ? 18.984 -39.688 1.15 1 91.44 214 VAL A O 1
ATOM 1712 N N . TYR A 1 215 ? 18 -40.562 -0.654 1 93.38 215 TYR A N 1
ATOM 1713 C CA . TYR A 1 215 ? 16.656 -40.469 -0.102 1 93.38 215 TYR A CA 1
ATOM 1714 C C . TYR A 1 215 ? 16.297 -41.75 0.647 1 93.38 215 TYR A C 1
ATOM 1716 O O . TYR A 1 215 ? 15.492 -42.531 0.168 1 93.38 215 TYR A O 1
ATOM 1724 N N . THR A 1 216 ? 16.719 -41.812 1.884 1 93.62 216 THR A N 1
ATOM 1725 C CA . THR A 1 216 ? 16.719 -43.062 2.627 1 93.62 216 THR A CA 1
ATOM 1726 C C . THR A 1 216 ? 15.289 -43.469 3.006 1 93.62 216 THR A C 1
ATOM 1728 O O . THR A 1 216 ? 15.039 -44.594 3.398 1 93.62 216 THR A O 1
ATOM 1731 N N . TYR A 1 217 ? 14.375 -42.688 2.91 1 91.19 217 TYR A N 1
ATOM 1732 C CA . TYR A 1 217 ? 12.977 -43 3.168 1 91.19 217 TYR A CA 1
ATOM 1733 C C . TYR A 1 217 ? 12.32 -43.594 1.939 1 91.19 217 TYR A C 1
ATOM 1735 O O . TYR A 1 217 ? 11.195 -44.125 2.016 1 91.19 217 TYR A O 1
ATOM 1743 N N . TRP A 1 218 ? 12.977 -43.562 0.833 1 93.62 218 TRP A N 1
ATOM 1744 C CA . TRP A 1 218 ? 12.422 -44 -0.442 1 93.62 218 TRP A CA 1
ATOM 1745 C C . TRP A 1 218 ? 12.727 -45.5 -0.687 1 93.62 218 TRP A C 1
ATOM 1747 O O . TRP A 1 218 ? 13.477 -45.812 -1.605 1 93.62 218 TRP A O 1
ATOM 1757 N N . GLU A 1 219 ? 12.047 -46.375 0.025 1 94.06 219 GLU A N 1
ATOM 1758 C CA . GLU A 1 219 ? 12.203 -47.844 -0.095 1 94.06 219 GLU A CA 1
ATOM 1759 C C . GLU A 1 219 ? 11.594 -48.344 -1.396 1 94.06 219 GLU A C 1
ATOM 1761 O O . GLU A 1 219 ? 10.492 -47.938 -1.774 1 94.06 219 GLU A O 1
ATOM 1766 N N . GLY A 1 220 ? 12.32 -49.312 -2.104 1 94.94 220 GLY A N 1
ATOM 1767 C CA . GLY A 1 220 ? 11.836 -49.906 -3.33 1 94.94 220 GLY A CA 1
ATOM 1768 C C . GLY A 1 220 ? 11.797 -48.938 -4.504 1 94.94 220 GLY A C 1
ATOM 1769 O O . GLY A 1 220 ? 11.086 -49.188 -5.48 1 94.94 220 GLY A O 1
ATOM 1770 N N . PHE A 1 221 ? 12.539 -47.875 -4.457 1 95.19 221 PHE A N 1
ATOM 1771 C CA . PHE A 1 221 ? 12.445 -46.75 -5.375 1 95.19 221 PHE A CA 1
ATOM 1772 C C . PHE A 1 221 ? 12.547 -47.219 -6.824 1 95.19 221 PHE A C 1
ATOM 1774 O O . PHE A 1 221 ? 11.867 -46.688 -7.703 1 95.19 221 PHE A O 1
ATOM 1781 N N . ALA A 1 222 ? 13.273 -48.25 -7.137 1 96.69 222 ALA A N 1
ATOM 1782 C CA . ALA A 1 222 ? 13.469 -48.688 -8.516 1 96.69 222 ALA A CA 1
ATOM 1783 C C . ALA A 1 222 ? 12.234 -49.406 -9.047 1 96.69 222 ALA A C 1
ATOM 1785 O O . ALA A 1 222 ? 11.945 -49.344 -10.242 1 96.69 222 ALA A O 1
ATOM 1786 N N . TRP A 1 223 ? 11.516 -50.125 -8.164 1 97.06 223 TRP A N 1
ATOM 1787 C CA . TRP A 1 223 ? 10.383 -50.938 -8.57 1 97.06 223 TRP A CA 1
ATOM 1788 C C . TRP A 1 223 ? 9.086 -50.438 -7.957 1 97.06 223 TRP A C 1
ATOM 1790 O O . TRP A 1 223 ? 8.117 -51.188 -7.824 1 97.06 223 TRP A O 1
ATOM 1800 N N . LEU A 1 224 ? 9.18 -49.156 -7.578 1 95.12 224 LEU A N 1
ATOM 1801 C CA . LEU A 1 224 ? 7.965 -48.531 -7.07 1 95.12 224 LEU A CA 1
ATOM 1802 C C . LEU A 1 224 ? 6.848 -48.594 -8.102 1 95.12 224 LEU A C 1
ATOM 1804 O O . LEU A 1 224 ? 7.105 -48.562 -9.312 1 95.12 224 LEU A O 1
ATOM 1808 N N . ASP A 1 225 ? 5.645 -48.656 -7.691 1 95.06 225 ASP A N 1
ATOM 1809 C CA . ASP A 1 225 ? 4.473 -48.812 -8.547 1 95.06 225 ASP A CA 1
ATOM 1810 C C . ASP A 1 225 ? 4.496 -47.812 -9.703 1 95.06 225 ASP A C 1
ATOM 1812 O O . ASP A 1 225 ? 4.418 -48.188 -10.867 1 95.06 225 ASP A O 1
ATOM 1816 N N . LEU A 1 226 ? 4.66 -46.531 -9.406 1 95.06 226 LEU A N 1
ATOM 1817 C CA . LEU A 1 226 ? 4.648 -45.469 -10.406 1 95.06 226 LEU A CA 1
ATOM 1818 C C . LEU A 1 226 ? 5.797 -45.656 -11.398 1 95.06 226 LEU A C 1
ATOM 1820 O O . LEU A 1 226 ? 5.59 -45.562 -12.609 1 95.06 226 LEU A O 1
ATOM 1824 N N . GLN A 1 227 ? 6.953 -45.906 -10.906 1 96.62 227 GLN A N 1
ATOM 1825 C CA . GLN A 1 227 ? 8.117 -46.094 -11.766 1 96.62 227 GLN A CA 1
ATOM 1826 C C . GLN A 1 227 ? 7.957 -47.344 -12.648 1 96.62 227 GLN A C 1
ATOM 1828 O O . GLN A 1 227 ? 8.242 -47.281 -13.844 1 96.62 227 GLN A O 1
ATOM 1833 N N . THR A 1 228 ? 7.48 -48.406 -12.055 1 97.81 228 THR A N 1
ATOM 1834 C CA . THR A 1 228 ? 7.297 -49.656 -12.773 1 97.81 228 THR A CA 1
ATOM 1835 C C . THR A 1 228 ? 6.324 -49.5 -13.938 1 97.81 228 THR A C 1
ATOM 1837 O O . THR A 1 228 ? 6.602 -49.906 -15.055 1 97.81 228 THR A O 1
ATOM 1840 N N . GLY A 1 229 ? 5.25 -48.844 -13.625 1 97.69 229 GLY A N 1
ATOM 1841 C CA . GLY A 1 229 ? 4.238 -48.625 -14.648 1 97.69 229 GLY A CA 1
ATOM 1842 C C . GLY A 1 229 ? 4.707 -47.719 -15.773 1 97.69 229 GLY A C 1
ATOM 1843 O O . GLY A 1 229 ? 4.574 -48.062 -16.953 1 97.69 229 GLY A O 1
ATOM 1844 N N . ILE A 1 230 ? 5.246 -46.625 -15.43 1 97.12 230 ILE A N 1
ATOM 1845 C CA . ILE A 1 230 ? 5.668 -45.625 -16.438 1 97.12 230 ILE A CA 1
ATOM 1846 C C . ILE A 1 230 ? 6.82 -46.219 -17.25 1 97.12 230 ILE A C 1
ATOM 1848 O O . ILE A 1 230 ? 6.836 -46.094 -18.484 1 97.12 230 ILE A O 1
ATOM 1852 N N . ARG A 1 231 ? 7.758 -46.875 -16.609 1 98.19 231 ARG A N 1
ATOM 1853 C CA . ARG A 1 231 ? 8.875 -47.5 -17.297 1 98.19 231 ARG A CA 1
ATOM 1854 C C . ARG A 1 231 ? 8.375 -48.531 -18.297 1 98.19 231 ARG A C 1
ATOM 1856 O O . ARG A 1 231 ? 8.852 -48.594 -19.438 1 98.19 231 ARG A O 1
ATOM 1863 N N . ALA A 1 232 ? 7.441 -49.375 -17.891 1 98.25 232 ALA A N 1
ATOM 1864 C CA . ALA A 1 232 ? 6.871 -50.406 -18.781 1 98.25 232 ALA A CA 1
ATOM 1865 C C . ALA A 1 232 ? 6.242 -49.75 -20 1 98.25 232 ALA A C 1
ATOM 1867 O O . ALA A 1 232 ? 6.422 -50.25 -21.125 1 98.25 232 ALA A O 1
ATOM 1868 N N . THR A 1 233 ? 5.531 -48.719 -19.781 1 96.44 233 THR A N 1
ATOM 1869 C CA . THR A 1 233 ? 4.906 -48 -20.891 1 96.44 233 THR A CA 1
ATOM 1870 C C . THR A 1 233 ? 5.961 -47.438 -21.859 1 96.44 233 THR A C 1
ATOM 1872 O O . THR A 1 233 ? 5.824 -47.594 -23.078 1 96.44 233 THR A O 1
ATOM 1875 N N . GLN A 1 234 ? 7 -46.844 -21.328 1 96 234 GLN A N 1
ATOM 1876 C CA . GLN A 1 234 ? 8.07 -46.281 -22.156 1 96 234 GLN A CA 1
ATOM 1877 C C . GLN A 1 234 ? 8.758 -47.375 -22.969 1 96 234 GLN A C 1
ATOM 1879 O O . GLN A 1 234 ? 9.07 -47.156 -24.141 1 96 234 GLN A O 1
ATOM 1884 N N . LEU A 1 235 ? 8.984 -48.469 -22.328 1 97.81 235 LEU A N 1
ATOM 1885 C CA . LEU A 1 235 ? 9.625 -49.594 -23 1 97.81 235 LEU A CA 1
ATOM 1886 C C . LEU A 1 235 ? 8.758 -50.125 -24.141 1 97.81 235 LEU A C 1
ATOM 1888 O O . LEU A 1 235 ? 9.258 -50.375 -25.25 1 97.81 235 LEU A O 1
ATOM 1892 N N . CYS A 1 236 ? 7.496 -50.281 -23.906 1 96.62 236 CYS A N 1
ATOM 1893 C CA . CYS A 1 236 ? 6.578 -50.75 -24.938 1 96.62 236 CYS A CA 1
ATOM 1894 C C . CYS A 1 236 ? 6.535 -49.781 -26.109 1 96.62 236 CYS A C 1
ATOM 1896 O O . CYS A 1 236 ? 6.551 -50.219 -27.281 1 96.62 236 CYS A O 1
ATOM 1898 N N . ASN A 1 237 ? 6.531 -48.531 -25.797 1 93.38 237 ASN A N 1
ATOM 1899 C CA . ASN A 1 237 ? 6.488 -47.531 -26.844 1 93.38 237 ASN A CA 1
ATOM 1900 C C . ASN A 1 237 ? 7.766 -47.531 -27.688 1 93.38 237 ASN A C 1
ATOM 1902 O O . ASN A 1 237 ? 7.703 -47.469 -28.922 1 93.38 237 ASN A O 1
ATOM 1906 N N . ALA A 1 238 ? 8.867 -47.562 -27.031 1 94.81 238 ALA A N 1
ATOM 1907 C CA . ALA A 1 238 ? 10.156 -47.562 -27.719 1 94.81 238 ALA A CA 1
ATOM 1908 C C . ALA A 1 238 ? 10.336 -48.844 -28.562 1 94.81 238 ALA A C 1
ATOM 1910 O O . ALA A 1 238 ? 10.93 -48.781 -29.641 1 94.81 238 ALA A O 1
ATOM 1911 N N . PHE A 1 239 ? 9.844 -49.969 -28.109 1 96.38 239 PHE A N 1
ATOM 1912 C CA . PHE A 1 239 ? 10.008 -51.281 -28.734 1 96.38 239 PHE A CA 1
ATOM 1913 C C . PHE A 1 239 ? 9.484 -51.25 -30.172 1 96.38 239 PHE A C 1
ATOM 1915 O O . PHE A 1 239 ? 10.141 -51.781 -31.078 1 96.38 239 PHE A O 1
ATOM 1922 N N . ARG A 1 240 ? 8.391 -50.656 -30.312 1 92.62 240 ARG A N 1
ATOM 1923 C CA . ARG A 1 240 ? 7.707 -50.688 -31.609 1 92.62 240 ARG A CA 1
ATOM 1924 C C . ARG A 1 240 ? 8.594 -50.125 -32.719 1 92.62 240 ARG A C 1
ATOM 1926 O O . ARG A 1 240 ? 8.508 -50.562 -33.875 1 92.62 240 ARG A O 1
ATOM 1933 N N . THR A 1 241 ? 9.43 -49.281 -32.344 1 93.19 241 THR A N 1
ATOM 1934 C CA . THR A 1 241 ? 10.32 -48.656 -33.312 1 93.19 241 THR A CA 1
ATOM 1935 C C . THR A 1 241 ? 11.695 -49.312 -33.312 1 93.19 241 THR A C 1
ATOM 1937 O O . THR A 1 241 ? 12.234 -49.656 -34.344 1 93.19 241 THR A O 1
ATOM 1940 N N . LEU A 1 242 ? 12.18 -49.625 -32.219 1 96.69 242 LEU A N 1
ATOM 1941 C CA . LEU A 1 242 ? 13.578 -50 -32.062 1 96.69 242 LEU A CA 1
ATOM 1942 C C . LEU A 1 242 ? 13.766 -51.5 -32.406 1 96.69 242 LEU A C 1
ATOM 1944 O O . LEU A 1 242 ? 14.891 -51.938 -32.625 1 96.69 242 LEU A O 1
ATOM 1948 N N . VAL A 1 243 ? 12.703 -52.25 -32.438 1 96.69 243 VAL A N 1
ATOM 1949 C CA . VAL A 1 243 ? 12.773 -53.656 -32.781 1 96.69 243 VAL A CA 1
ATOM 1950 C C . VAL A 1 243 ? 13.352 -53.844 -34.188 1 96.69 243 VAL A C 1
ATOM 1952 O O . VAL A 1 243 ? 13.875 -54.906 -34.531 1 96.69 243 VAL A O 1
ATOM 1955 N N . HIS A 1 244 ? 13.398 -52.844 -35 1 96.06 244 HIS A N 1
ATOM 1956 C CA . HIS A 1 244 ? 13.867 -52.875 -36.375 1 96.06 244 HIS A CA 1
ATOM 1957 C C . HIS A 1 244 ? 15.359 -52.594 -36.469 1 96.06 244 HIS A C 1
ATOM 1959 O O . HIS A 1 244 ? 15.969 -52.75 -37.531 1 96.06 244 HIS A O 1
ATOM 1965 N N . ALA A 1 245 ? 15.922 -52.156 -35.469 1 97.06 245 ALA A N 1
ATOM 1966 C CA . ALA A 1 245 ? 17.344 -51.812 -35.469 1 97.06 245 ALA A CA 1
ATOM 1967 C C . ALA A 1 245 ? 18.219 -53.062 -35.5 1 97.06 245 ALA A C 1
ATOM 1969 O O . ALA A 1 245 ? 17.828 -54.094 -35 1 97.06 245 ALA A O 1
ATOM 1970 N N . GLN A 1 246 ? 19.406 -52.875 -36.031 1 97.38 246 GLN A N 1
ATOM 1971 C CA . GLN A 1 246 ? 20.375 -53.969 -36.062 1 97.38 246 GLN A CA 1
ATOM 1972 C C . GLN A 1 246 ? 20.828 -54.344 -34.625 1 97.38 246 GLN A C 1
ATOM 1974 O O . GLN A 1 246 ? 21.078 -55.5 -34.344 1 97.38 246 GLN A O 1
ATOM 1979 N N . ALA A 1 247 ? 20.859 -53.344 -33.844 1 97.81 247 ALA A N 1
ATOM 1980 C CA . ALA A 1 247 ? 21.328 -53.531 -32.469 1 97.81 247 ALA A CA 1
ATOM 1981 C C . ALA A 1 247 ? 20.328 -54.344 -31.656 1 97.81 247 ALA A C 1
ATOM 1983 O O . ALA A 1 247 ? 20.688 -54.906 -30.609 1 97.81 247 ALA A O 1
ATOM 1984 N N . PHE A 1 248 ? 19.109 -54.375 -32.125 1 97.94 248 PHE A N 1
ATOM 1985 C CA . PHE A 1 248 ? 18.078 -55.156 -31.438 1 97.94 248 PHE A CA 1
ATOM 1986 C C . PHE A 1 248 ? 18.172 -56.625 -31.828 1 97.94 248 PHE A C 1
ATOM 1988 O O . PHE A 1 248 ? 17.406 -57.062 -32.688 1 97.94 248 PHE A O 1
ATOM 1995 N N . THR A 1 249 ? 18.984 -57.375 -31.141 1 98.25 249 THR A N 1
ATOM 1996 C CA . THR A 1 249 ? 19.328 -58.75 -31.484 1 98.25 249 THR A CA 1
ATOM 1997 C C . THR A 1 249 ? 18.344 -59.719 -30.828 1 98.25 249 THR A C 1
ATOM 1999 O O . THR A 1 249 ? 17.594 -59.344 -29.922 1 98.25 249 THR A O 1
ATOM 2002 N N . PRO A 1 250 ? 18.344 -60.969 -31.25 1 97.81 250 PRO A N 1
ATOM 2003 C CA . PRO A 1 250 ? 17.531 -61.969 -30.578 1 97.81 250 PRO A CA 1
ATOM 2004 C C . PRO A 1 250 ? 17.891 -62.125 -29.094 1 97.81 250 PRO A C 1
ATOM 2006 O O . PRO A 1 250 ? 17.016 -62.312 -28.25 1 97.81 250 PRO A O 1
ATOM 2009 N N . GLU A 1 251 ? 19.188 -62.031 -28.828 1 97.38 251 GLU A N 1
ATOM 2010 C CA . GLU A 1 251 ? 19.641 -62.094 -27.438 1 97.38 251 GLU A CA 1
ATOM 2011 C C . GLU A 1 251 ? 19.078 -60.969 -26.609 1 97.38 251 GLU A C 1
ATOM 2013 O O . GLU A 1 251 ? 18.609 -61.188 -25.484 1 97.38 251 GLU A O 1
ATOM 2018 N N . PHE A 1 252 ? 19.141 -59.781 -27.156 1 97.94 252 PHE A N 1
ATOM 2019 C CA . PHE A 1 252 ? 18.594 -58.656 -26.438 1 97.94 252 PHE A CA 1
ATOM 2020 C C . PHE A 1 252 ? 17.078 -58.781 -26.297 1 97.94 252 PHE A C 1
ATOM 2022 O O . PHE A 1 252 ? 16.5 -58.375 -25.266 1 97.94 252 PHE A O 1
ATOM 2029 N N . LEU A 1 253 ? 16.422 -59.25 -27.344 1 98.44 253 LEU A N 1
ATOM 2030 C CA . LEU A 1 253 ? 14.977 -59.469 -27.266 1 98.44 253 LEU A CA 1
ATOM 2031 C C . LEU A 1 253 ? 14.617 -60.312 -26.062 1 98.44 253 LEU A C 1
ATOM 2033 O O . LEU A 1 253 ? 13.641 -60.031 -25.359 1 98.44 253 LEU A O 1
ATOM 2037 N N . ALA A 1 254 ? 15.352 -61.344 -25.828 1 98.12 254 ALA A N 1
ATOM 2038 C CA . ALA A 1 254 ? 15.109 -62.219 -24.688 1 98.12 254 ALA A CA 1
ATOM 2039 C C . ALA A 1 254 ? 15.258 -61.438 -23.375 1 98.12 254 ALA A C 1
ATOM 2041 O O . ALA A 1 254 ? 14.438 -61.594 -22.469 1 98.12 254 ALA A O 1
ATOM 2042 N N . ILE A 1 255 ? 16.328 -60.688 -23.312 1 98.31 255 ILE A N 1
ATOM 2043 C CA . ILE A 1 255 ? 16.594 -59.875 -22.109 1 98.31 255 ILE A CA 1
ATOM 2044 C C . ILE A 1 255 ? 15.445 -58.875 -21.906 1 98.31 255 ILE A C 1
ATOM 2046 O O . ILE A 1 255 ? 14.945 -58.75 -20.797 1 98.31 255 ILE A O 1
ATOM 2050 N N . PHE A 1 256 ? 15.039 -58.25 -22.938 1 98.12 256 PHE A N 1
ATOM 2051 C CA . PHE A 1 256 ? 14.008 -57.219 -22.953 1 98.12 256 PHE A CA 1
ATOM 2052 C C . PHE A 1 256 ? 12.672 -57.812 -22.5 1 98.12 256 PHE A C 1
ATOM 2054 O O . PHE A 1 256 ? 12.031 -57.25 -21.594 1 98.12 256 PHE A O 1
ATOM 2061 N N . LEU A 1 257 ? 12.234 -58.938 -23.062 1 98.56 257 LEU A N 1
ATOM 2062 C CA . LEU A 1 257 ? 10.961 -59.562 -22.734 1 98.56 257 LEU A CA 1
ATOM 2063 C C . LEU A 1 257 ? 10.977 -60.094 -21.312 1 98.56 257 LEU A C 1
ATOM 2065 O O . LEU A 1 257 ? 9.961 -60.031 -20.609 1 98.56 257 LEU A O 1
ATOM 2069 N N . ALA A 1 258 ? 12.109 -60.625 -20.938 1 98.5 258 ALA A N 1
ATOM 2070 C CA . ALA A 1 258 ? 12.227 -61.125 -19.562 1 98.5 258 ALA A CA 1
ATOM 2071 C C . ALA A 1 258 ? 12.023 -59.969 -18.562 1 98.5 258 ALA A C 1
ATOM 2073 O O . ALA A 1 258 ? 11.367 -60.156 -17.531 1 98.5 258 ALA A O 1
ATOM 2074 N N . SER A 1 259 ? 12.602 -58.906 -18.859 1 98.38 259 SER A N 1
ATOM 2075 C CA . SER A 1 259 ? 12.445 -57.75 -17.984 1 98.38 259 SER A CA 1
ATOM 2076 C C . SER A 1 259 ? 11 -57.25 -17.953 1 98.38 259 SER A C 1
ATOM 2078 O O . SER A 1 259 ? 10.492 -56.875 -16.891 1 98.38 259 SER A O 1
ATOM 2080 N N . LEU A 1 260 ? 10.297 -57.219 -19.109 1 98.56 260 LEU A N 1
ATOM 2081 C CA . LEU A 1 260 ? 8.883 -56.812 -19.141 1 98.56 260 LEU A CA 1
ATOM 2082 C C . LEU A 1 260 ? 8.039 -57.812 -18.359 1 98.56 260 LEU A C 1
ATOM 2084 O O . LEU A 1 260 ? 7.062 -57.438 -17.703 1 98.56 260 LEU A O 1
ATOM 2088 N N . TYR A 1 261 ? 8.398 -59.062 -18.438 1 98.5 261 TYR A N 1
ATOM 2089 C CA . TYR A 1 261 ? 7.723 -60.062 -17.625 1 98.5 261 TYR A CA 1
ATOM 2090 C C . TYR A 1 261 ? 7.902 -59.781 -16.141 1 98.5 261 TYR A C 1
ATOM 2092 O O . TYR A 1 261 ? 6.957 -59.906 -15.352 1 98.5 261 TYR A O 1
ATOM 2100 N N . ASP A 1 262 ? 9.125 -59.406 -15.781 1 98.38 262 ASP A N 1
ATOM 2101 C CA . ASP A 1 262 ? 9.391 -59.031 -14.398 1 98.38 262 ASP A CA 1
ATOM 2102 C C . ASP A 1 262 ? 8.461 -57.875 -13.969 1 98.38 262 ASP A C 1
ATOM 2104 O O . ASP A 1 262 ? 7.969 -57.875 -12.836 1 98.38 262 ASP A O 1
ATOM 2108 N N . HIS A 1 263 ? 8.258 -56.875 -14.852 1 98.44 263 HIS A N 1
ATOM 2109 C CA . HIS A 1 263 ? 7.344 -55.781 -14.555 1 98.44 263 HIS A CA 1
ATOM 2110 C C . HIS A 1 263 ? 5.934 -56.281 -14.289 1 98.44 263 HIS A C 1
ATOM 2112 O O . HIS A 1 263 ? 5.258 -55.812 -13.375 1 98.44 263 HIS A O 1
ATOM 2118 N N . GLN A 1 264 ? 5.527 -57.25 -15.086 1 98.25 264 GLN A N 1
ATOM 2119 C CA . GLN A 1 264 ? 4.199 -57.844 -14.945 1 98.25 264 GLN A CA 1
ATOM 2120 C C . GLN A 1 264 ? 4.066 -58.594 -13.625 1 98.25 264 GLN A C 1
ATOM 2122 O O . GLN A 1 264 ? 3.064 -58.469 -12.922 1 98.25 264 GLN A O 1
ATOM 2127 N N . VAL A 1 265 ? 5.051 -59.344 -13.336 1 97.88 265 VAL A N 1
ATOM 2128 C CA . VAL A 1 265 ? 5.051 -60.125 -12.102 1 97.88 265 VAL A CA 1
ATOM 2129 C C . VAL A 1 265 ? 4.992 -59.188 -10.898 1 97.88 265 VAL A C 1
ATOM 2131 O O . VAL A 1 265 ? 4.188 -59.375 -9.984 1 97.88 265 VAL A O 1
ATOM 2134 N N . LYS A 1 266 ? 5.883 -58.219 -10.914 1 97.5 266 LYS A N 1
ATOM 2135 C CA . LYS A 1 266 ? 5.898 -57.219 -9.836 1 97.5 266 LYS A CA 1
ATOM 2136 C C . LYS A 1 266 ? 4.523 -56.594 -9.648 1 97.5 266 LYS A C 1
ATOM 2138 O O . LYS A 1 266 ? 3.998 -56.531 -8.531 1 97.5 266 LYS A O 1
ATOM 2143 N N . THR A 1 267 ? 3.891 -56.094 -10.711 1 97.62 267 THR A N 1
ATOM 2144 C CA . THR A 1 267 ? 2.621 -55.375 -10.641 1 97.62 267 THR A CA 1
ATOM 2145 C C . THR A 1 267 ? 1.484 -56.312 -10.281 1 97.62 267 THR A C 1
ATOM 2147 O O . THR A 1 267 ? 0.555 -55.938 -9.562 1 97.62 267 THR A O 1
ATOM 2150 N N . ALA A 1 268 ? 1.523 -57.5 -10.742 1 97.19 268 ALA A N 1
ATOM 2151 C CA . ALA A 1 268 ? 0.489 -58.5 -10.438 1 97.19 268 ALA A CA 1
ATOM 2152 C C . ALA A 1 268 ? 0.522 -58.875 -8.969 1 97.19 268 ALA A C 1
ATOM 2154 O O . ALA A 1 268 ? -0.526 -59.062 -8.336 1 97.19 268 ALA A O 1
ATOM 2155 N N . GLN A 1 269 ? 1.695 -58.969 -8.477 1 95.69 269 GLN A N 1
ATOM 2156 C CA . GLN A 1 269 ? 1.837 -59.531 -7.129 1 95.69 269 GLN A CA 1
ATOM 2157 C C . GLN A 1 269 ? 1.843 -58.406 -6.082 1 95.69 269 GLN A C 1
ATOM 2159 O O . GLN A 1 269 ? 1.358 -58.594 -4.965 1 95.69 269 GLN A O 1
ATOM 2164 N N . ILE A 1 270 ? 2.461 -57.312 -6.477 1 94.56 270 ILE A N 1
ATOM 2165 C CA . ILE A 1 270 ? 2.59 -56.219 -5.52 1 94.56 270 ILE A CA 1
ATOM 2166 C C . ILE A 1 270 ? 2.074 -54.906 -6.141 1 94.56 270 ILE A C 1
ATOM 2168 O O . ILE A 1 270 ? 2.84 -53.969 -6.34 1 94.56 270 ILE A O 1
ATOM 2172 N N . PRO A 1 271 ? 0.799 -54.781 -6.336 1 94.12 271 PRO A N 1
ATOM 2173 C CA . PRO A 1 271 ? 0.254 -53.531 -6.848 1 94.12 271 PRO A CA 1
ATOM 2174 C C . PRO A 1 271 ? 0.221 -52.438 -5.789 1 94.12 271 PRO A C 1
ATOM 2176 O O . PRO A 1 271 ? 0.34 -52.719 -4.594 1 94.12 271 PRO A O 1
ATOM 2179 N N . MET A 1 272 ? 0.197 -51.156 -6.184 1 90.94 272 MET A N 1
ATOM 2180 C CA . MET A 1 272 ? 0.04 -50.062 -5.242 1 90.94 272 MET A CA 1
ATOM 2181 C C . MET A 1 272 ? -1.164 -50.281 -4.332 1 90.94 272 MET A C 1
ATOM 2183 O O . MET A 1 272 ? -1.062 -50.156 -3.113 1 90.94 272 MET A O 1
ATOM 2187 N N . GLY A 1 273 ? -2.328 -50.594 -4.91 1 83.94 273 GLY A N 1
ATOM 2188 C CA . GLY A 1 273 ? -3.498 -50.969 -4.129 1 83.94 273 GLY A CA 1
ATOM 2189 C C . GLY A 1 273 ? -4.094 -49.812 -3.357 1 83.94 273 GLY A C 1
ATOM 2190 O O . GLY A 1 273 ? -4.734 -50.031 -2.322 1 83.94 273 GLY A O 1
ATOM 2191 N N . LYS A 1 274 ? -3.809 -48.594 -3.592 1 90.81 274 LYS A N 1
ATOM 2192 C CA . LYS A 1 274 ? -4.375 -47.406 -2.98 1 90.81 274 LYS A CA 1
ATOM 2193 C C . LYS A 1 274 ? -5.09 -46.531 -4.02 1 90.81 274 LYS A C 1
ATOM 2195 O O . LYS A 1 274 ? -4.727 -46.562 -5.195 1 90.81 274 LYS A O 1
ATOM 2200 N N . VAL A 1 275 ? -6.086 -45.844 -3.484 1 93.75 275 VAL A N 1
ATOM 2201 C CA . VAL A 1 275 ? -6.777 -44.875 -4.336 1 93.75 275 VAL A CA 1
ATOM 2202 C C . VAL A 1 275 ? -5.895 -43.656 -4.551 1 93.75 275 VAL A C 1
ATOM 2204 O O . VAL A 1 275 ? -5.824 -42.781 -3.688 1 93.75 275 VAL A O 1
ATOM 2207 N N . HIS A 1 276 ? -5.27 -43.656 -5.668 1 93.38 276 HIS A N 1
ATOM 2208 C CA . HIS A 1 276 ? -4.266 -42.656 -5.98 1 93.38 276 HIS A CA 1
ATOM 2209 C C . HIS A 1 276 ? -4.012 -42.594 -7.484 1 93.38 276 HIS A C 1
ATOM 2211 O O . HIS A 1 276 ? -4.25 -43.531 -8.211 1 93.38 276 HIS A O 1
ATOM 2217 N N . ASN A 1 277 ? -3.598 -41.438 -7.957 1 94.56 277 ASN A N 1
ATOM 2218 C CA . ASN A 1 277 ? -3.275 -41.312 -9.375 1 94.56 277 ASN A CA 1
ATOM 2219 C C . ASN A 1 277 ? -2.221 -42.344 -9.797 1 94.56 277 ASN A C 1
ATOM 2221 O O . ASN A 1 277 ? -2.312 -42.938 -10.867 1 94.56 277 ASN A O 1
ATOM 2225 N N . LYS A 1 278 ? -1.302 -42.594 -8.953 1 95 278 LYS A N 1
ATOM 2226 C CA . LYS A 1 278 ? -0.183 -43.5 -9.227 1 95 278 LYS A CA 1
ATOM 2227 C C . LYS A 1 278 ? -0.673 -44.906 -9.531 1 95 278 LYS A C 1
ATOM 2229 O O . LYS A 1 278 ? -0.043 -45.656 -10.297 1 95 278 LYS A O 1
ATOM 2234 N N . ALA A 1 279 ? -1.753 -45.281 -8.922 1 96.5 279 ALA A N 1
ATOM 2235 C CA . ALA A 1 279 ? -2.318 -46.594 -9.18 1 96.5 279 ALA A CA 1
ATOM 2236 C C . ALA A 1 279 ? -2.754 -46.719 -10.633 1 96.5 279 ALA A C 1
ATOM 2238 O O . ALA A 1 279 ? -2.549 -47.781 -11.25 1 96.5 279 ALA A O 1
ATOM 2239 N N . VAL A 1 280 ? -3.314 -45.719 -11.125 1 96.88 280 VAL A N 1
ATOM 2240 C CA . VAL A 1 280 ? -3.754 -45.75 -12.516 1 96.88 280 VAL A CA 1
ATOM 2241 C C . VAL A 1 280 ? -2.541 -45.75 -13.438 1 96.88 280 VAL A C 1
ATOM 2243 O O . VAL A 1 280 ? -2.512 -46.469 -14.445 1 96.88 280 VAL A O 1
ATOM 2246 N N . PHE A 1 281 ? -1.553 -44.969 -13.094 1 96.31 281 PHE A N 1
ATOM 2247 C CA . PHE A 1 281 ? -0.329 -44.906 -13.891 1 96.31 281 PHE A CA 1
ATOM 2248 C C . PHE A 1 281 ? 0.342 -46.281 -13.953 1 96.31 281 PHE A C 1
ATOM 2250 O O . PHE A 1 281 ? 0.848 -46.688 -15.008 1 96.31 281 PHE A O 1
ATOM 2257 N N . GLU A 1 282 ? 0.353 -46.969 -12.844 1 97.81 282 GLU A N 1
ATOM 2258 C CA . GLU A 1 282 ? 0.917 -48.312 -12.781 1 97.81 282 GLU A CA 1
ATOM 2259 C C . GLU A 1 282 ? 0.158 -49.25 -13.695 1 97.81 282 GLU A C 1
ATOM 2261 O O . GLU A 1 282 ? 0.768 -50 -14.461 1 97.81 282 GLU A O 1
ATOM 2266 N N . GLN A 1 283 ? -1.1 -49.188 -13.641 1 97.81 283 GLN A N 1
ATOM 2267 C CA . GLN A 1 283 ? -1.912 -50.125 -14.414 1 97.81 283 GLN A CA 1
ATOM 2268 C C . GLN A 1 283 ? -1.828 -49.844 -15.906 1 97.81 283 GLN A C 1
ATOM 2270 O O . GLN A 1 283 ? -1.949 -50.75 -16.734 1 97.81 283 GLN A O 1
ATOM 2275 N N . ARG A 1 284 ? -1.639 -48.594 -16.234 1 97.5 284 ARG A N 1
ATOM 2276 C CA . ARG A 1 284 ? -1.406 -48.281 -17.641 1 97.5 284 ARG A CA 1
ATOM 2277 C C . ARG A 1 284 ? -0.229 -49.094 -18.188 1 97.5 284 ARG A C 1
ATOM 2279 O O . ARG A 1 284 ? -0.32 -49.656 -19.266 1 97.5 284 ARG A O 1
ATOM 2286 N N . GLY A 1 285 ? 0.851 -49.062 -17.438 1 97.94 285 GLY A N 1
ATOM 2287 C CA . GLY A 1 285 ? 2.004 -49.844 -17.844 1 97.94 285 GLY A CA 1
ATOM 2288 C C . GLY A 1 285 ? 1.712 -51.344 -17.922 1 97.94 285 GLY A C 1
ATOM 2289 O O . GLY A 1 285 ? 2.125 -52 -18.859 1 97.94 285 GLY A O 1
ATOM 2290 N N . PHE A 1 286 ? 1.006 -51.844 -16.953 1 98.44 286 PHE A N 1
ATOM 2291 C CA . PHE A 1 286 ? 0.616 -53.25 -16.859 1 98.44 286 PHE A CA 1
ATOM 2292 C C . PHE A 1 286 ? -0.193 -53.656 -18.094 1 98.44 286 PHE A C 1
ATOM 2294 O O . PHE A 1 286 ? 0.093 -54.688 -18.719 1 98.44 286 PHE A O 1
ATOM 2301 N N . VAL A 1 287 ? -1.087 -52.875 -18.484 1 98.19 287 VAL A N 1
ATOM 2302 C CA . VAL A 1 287 ? -1.949 -53.125 -19.641 1 98.19 287 VAL A CA 1
ATOM 2303 C C . VAL A 1 287 ? -1.146 -52.969 -20.922 1 98.19 287 VAL A C 1
ATOM 2305 O O . VAL A 1 287 ? -1.318 -53.75 -21.859 1 98.19 287 VAL A O 1
ATOM 2308 N N . ASN A 1 288 ? -0.302 -52.031 -20.984 1 97.38 288 ASN A N 1
ATOM 2309 C CA . ASN A 1 288 ? 0.479 -51.812 -22.188 1 97.38 288 ASN A CA 1
ATOM 2310 C C . ASN A 1 288 ? 1.38 -53 -22.516 1 97.38 288 ASN A C 1
ATOM 2312 O O . ASN A 1 288 ? 1.557 -53.344 -23.672 1 97.38 288 ASN A O 1
ATOM 2316 N N . VAL A 1 289 ? 1.97 -53.594 -21.5 1 98.44 289 VAL A N 1
ATOM 2317 C CA . VAL A 1 289 ? 2.812 -54.75 -21.734 1 98.44 289 VAL A CA 1
ATOM 2318 C C . VAL A 1 289 ? 1.977 -55.875 -22.328 1 98.44 289 VAL A C 1
ATOM 2320 O O . VAL A 1 289 ? 2.35 -56.469 -23.344 1 98.4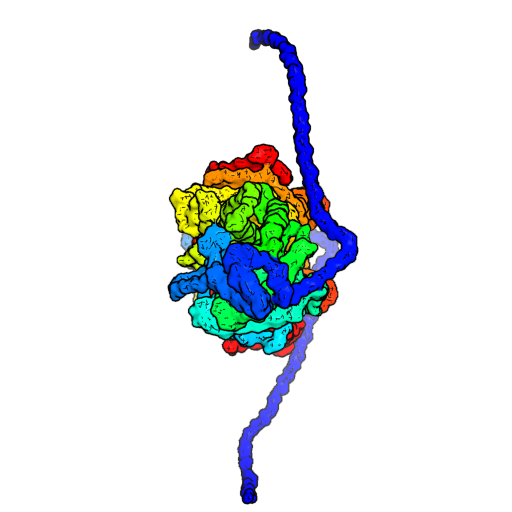4 289 VAL A O 1
ATOM 2323 N N . ALA A 1 290 ? 0.858 -56.125 -21.734 1 98.31 290 ALA A N 1
ATOM 2324 C CA . ALA A 1 290 ? -0.01 -57.219 -22.203 1 98.31 290 ALA A CA 1
ATOM 2325 C C . ALA A 1 290 ? -0.548 -56.906 -23.609 1 98.31 290 ALA A C 1
ATOM 2327 O O . ALA A 1 290 ? -0.726 -57.844 -24.406 1 98.31 290 ALA A O 1
ATOM 2328 N N . TYR A 1 291 ? -0.833 -55.75 -23.875 1 96.75 291 TYR A N 1
ATOM 2329 C CA . TYR A 1 291 ? -1.348 -55.312 -25.172 1 96.75 291 TYR A CA 1
ATOM 2330 C C . TYR A 1 291 ? -0.273 -55.438 -26.25 1 96.75 291 TYR A C 1
ATOM 2332 O O . TYR A 1 291 ? -0.543 -55.906 -27.359 1 96.75 291 TYR A O 1
ATOM 2340 N N . THR A 1 292 ? 0.887 -54.969 -25.953 1 96.75 292 THR A N 1
ATOM 2341 C CA . THR A 1 292 ? 1.982 -54.938 -26.922 1 96.75 292 THR A CA 1
ATOM 2342 C C . THR A 1 292 ? 2.504 -56.344 -27.188 1 96.75 292 THR A C 1
ATOM 2344 O O . THR A 1 292 ? 2.938 -56.656 -28.312 1 96.75 292 THR A O 1
ATOM 2347 N N . PHE A 1 293 ? 2.463 -57.219 -26.188 1 97.69 293 PHE A N 1
ATOM 2348 C CA . PHE A 1 293 ? 2.963 -58.594 -26.297 1 97.69 293 PHE A CA 1
ATOM 2349 C C . PHE A 1 293 ? 1.884 -59.594 -25.906 1 97.69 293 PHE A C 1
ATOM 2351 O O . PHE A 1 293 ? 2.035 -60.312 -24.922 1 97.69 293 PHE A O 1
ATOM 2358 N N . PRO A 1 294 ? 0.932 -59.719 -26.734 1 96.81 294 PRO A N 1
ATOM 2359 C CA . PRO A 1 294 ? -0.177 -60.625 -26.422 1 96.81 294 PRO A CA 1
ATOM 2360 C C . PRO A 1 294 ? 0.233 -62.094 -26.469 1 96.81 294 PRO A C 1
ATOM 2362 O O . PRO A 1 294 ? -0.546 -62.969 -26.094 1 96.81 294 PRO A O 1
ATOM 2365 N N . GLU A 1 295 ? 1.459 -62.344 -26.906 1 97.19 295 GLU A N 1
ATOM 2366 C CA . GLU A 1 295 ? 1.969 -63.719 -27.016 1 97.19 295 GLU A CA 1
ATOM 2367 C C . GLU A 1 295 ? 2.268 -64.312 -25.641 1 97.19 295 GLU A C 1
ATOM 2369 O O . GLU A 1 295 ? 2.408 -65.5 -25.5 1 97.19 295 GLU A O 1
ATOM 2374 N N . PHE A 1 296 ? 2.488 -63.469 -24.625 1 98.12 296 PHE A N 1
ATOM 2375 C CA . PHE A 1 296 ? 2.633 -64 -23.281 1 98.12 296 PHE A CA 1
ATOM 2376 C C . PHE A 1 296 ? 1.426 -64.875 -22.906 1 98.12 296 PHE A C 1
ATOM 2378 O O . PHE A 1 296 ? 0.284 -64.5 -23.172 1 98.12 296 PHE A O 1
ATOM 2385 N N . LYS A 1 297 ? 1.639 -65.938 -22.25 1 98 297 LYS A N 1
ATOM 2386 C CA . LYS A 1 297 ? 0.575 -66.875 -21.906 1 98 297 LYS A CA 1
ATOM 2387 C C . LYS A 1 297 ? -0.465 -66.188 -21 1 98 297 LYS A C 1
ATOM 2389 O O . LYS A 1 297 ? -1.657 -66.5 -21.109 1 98 297 LYS A O 1
ATOM 2394 N N . GLU A 1 298 ? -0.008 -65.312 -20.219 1 97.81 298 GLU A N 1
ATOM 2395 C CA . GLU A 1 298 ? -0.879 -64.688 -19.203 1 97.81 298 GLU A CA 1
ATOM 2396 C C . GLU A 1 298 ? -1.432 -63.344 -19.688 1 97.81 298 GLU A C 1
ATOM 2398 O O . GLU A 1 298 ? -2.109 -62.656 -18.922 1 97.81 298 GLU A O 1
ATOM 2403 N N . ALA A 1 299 ? -1.21 -62.969 -20.891 1 97.62 299 ALA A N 1
ATOM 2404 C CA . ALA A 1 299 ? -1.538 -61.625 -21.375 1 97.62 299 ALA A CA 1
ATOM 2405 C C . ALA A 1 299 ? -3.02 -61.312 -21.172 1 97.62 299 ALA A C 1
ATOM 2407 O O . ALA A 1 299 ? -3.375 -60.25 -20.672 1 97.62 299 ALA A O 1
ATOM 2408 N N . ARG A 1 300 ? -3.873 -62.25 -21.562 1 96.88 300 ARG A N 1
ATOM 2409 C CA . ARG A 1 300 ? -5.309 -62.031 -21.422 1 96.88 300 ARG A CA 1
ATOM 2410 C C . ARG A 1 300 ? -5.688 -61.844 -19.953 1 96.88 300 ARG A C 1
ATOM 2412 O O . ARG A 1 300 ? -6.477 -60.969 -19.609 1 96.88 300 ARG A O 1
ATOM 2419 N N . GLN A 1 301 ? -5.145 -62.719 -19.141 1 97.69 301 GLN A N 1
ATOM 2420 C CA . GLN A 1 301 ? -5.383 -62.594 -17.703 1 97.69 301 GLN A CA 1
ATOM 2421 C C . GLN A 1 301 ? -4.887 -61.25 -17.156 1 97.69 301 GLN A C 1
ATOM 2423 O O . GLN A 1 301 ? -5.535 -60.656 -16.297 1 97.69 301 GLN A O 1
ATOM 2428 N N . TRP A 1 302 ? -3.762 -60.844 -17.625 1 98.44 302 TRP A N 1
ATOM 2429 C CA . TRP A 1 302 ? -3.199 -59.562 -17.203 1 98.44 302 TRP A CA 1
ATOM 2430 C C . TRP A 1 302 ? -4.102 -58.406 -17.625 1 98.44 302 TRP A C 1
ATOM 2432 O O . TRP A 1 302 ? -4.285 -57.469 -16.859 1 98.44 302 TRP A O 1
ATOM 2442 N N . LEU A 1 303 ? -4.645 -58.438 -18.828 1 98.25 303 LEU A N 1
ATOM 2443 C CA . LEU A 1 303 ? -5.547 -57.406 -19.312 1 98.25 303 LEU A CA 1
ATOM 2444 C C . LEU A 1 303 ? -6.809 -57.344 -18.469 1 98.25 303 LEU A C 1
ATOM 2446 O O . LEU A 1 303 ? -7.25 -56.25 -18.078 1 98.25 303 LEU A O 1
ATOM 2450 N N . GLU A 1 304 ? -7.371 -58.438 -18.125 1 97.94 304 GLU A N 1
ATOM 2451 C CA . GLU A 1 304 ? -8.578 -58.5 -17.312 1 97.94 304 GLU A CA 1
ATOM 2452 C C . GLU A 1 304 ? -8.305 -58.031 -15.891 1 97.94 304 GLU A C 1
ATOM 2454 O O . GLU A 1 304 ? -9.117 -57.281 -15.312 1 97.94 304 GLU A O 1
ATOM 2459 N N . LEU A 1 305 ? -7.168 -58.438 -15.383 1 97.81 305 LEU A N 1
ATOM 2460 C CA . LEU A 1 305 ? -6.758 -57.969 -14.062 1 97.81 305 LEU A CA 1
ATOM 2461 C C . LEU A 1 305 ? -6.539 -56.438 -14.062 1 97.81 305 LEU A C 1
ATOM 2463 O O . LEU A 1 305 ? -6.957 -55.75 -13.133 1 97.81 305 LEU A O 1
ATOM 2467 N N . GLY A 1 306 ? -5.848 -55.969 -15.078 1 97.75 306 GLY A N 1
ATOM 2468 C CA . GLY A 1 306 ? -5.637 -54.531 -15.219 1 97.75 306 GLY A CA 1
ATOM 2469 C C . GLY A 1 306 ? -6.93 -53.75 -15.289 1 97.75 306 GLY A C 1
ATOM 2470 O O . GLY A 1 306 ? -7.035 -52.656 -14.695 1 97.75 306 GLY A O 1
ATOM 2471 N N . LEU A 1 307 ? -7.918 -54.25 -16.016 1 97.94 307 LEU A N 1
ATOM 2472 C CA . LEU A 1 307 ? -9.219 -53.594 -16.094 1 97.94 307 LEU A CA 1
ATOM 2473 C C . LEU A 1 307 ? -9.891 -53.562 -14.719 1 97.94 307 LEU A C 1
ATOM 2475 O O . LEU A 1 307 ? -10.414 -52.531 -14.312 1 97.94 307 LEU A O 1
ATOM 2479 N N . GLU A 1 308 ? -9.898 -54.625 -14.07 1 97.69 308 GLU A N 1
ATOM 2480 C CA . GLU A 1 308 ? -10.531 -54.719 -12.758 1 97.69 308 GLU A CA 1
ATOM 2481 C C . GLU A 1 308 ? -9.914 -53.719 -11.781 1 97.69 308 GLU A C 1
ATOM 2483 O O . GLU A 1 308 ? -10.633 -52.969 -11.125 1 97.69 308 GLU A O 1
ATOM 2488 N N . ARG A 1 309 ? -8.633 -53.688 -11.719 1 97.44 309 ARG A N 1
ATOM 2489 C CA . ARG A 1 309 ? -7.926 -52.812 -10.781 1 97.44 309 ARG A CA 1
ATOM 2490 C C . ARG A 1 309 ? -8.086 -51.375 -11.164 1 97.44 309 ARG A C 1
ATOM 2492 O O . ARG A 1 309 ? -8.32 -50.5 -10.297 1 97.44 309 ARG A O 1
ATOM 2499 N N . THR A 1 310 ? -7.957 -51.094 -12.445 1 97.75 310 THR A N 1
ATOM 2500 C CA . THR A 1 310 ? -8.109 -49.688 -12.891 1 97.75 310 THR A CA 1
ATOM 2501 C C . THR A 1 310 ? -9.516 -49.188 -12.594 1 97.75 310 THR A C 1
ATOM 2503 O O . THR A 1 310 ? -9.688 -48.062 -12.102 1 97.75 310 THR A O 1
ATOM 2506 N N . ARG A 1 311 ? -10.523 -50 -12.945 1 97.88 311 ARG A N 1
ATOM 2507 C CA . ARG A 1 311 ? -11.906 -49.594 -12.711 1 97.88 311 ARG A CA 1
ATOM 2508 C C . ARG A 1 311 ? -12.133 -49.219 -11.242 1 97.88 311 ARG A C 1
ATOM 2510 O O . ARG A 1 311 ? -12.727 -48.188 -10.93 1 97.88 311 ARG A O 1
ATOM 2517 N N . GLU A 1 312 ? -11.625 -50.031 -10.414 1 97.25 312 GLU A N 1
ATOM 2518 C CA . GLU A 1 312 ? -11.82 -49.812 -8.984 1 97.25 312 GLU A CA 1
ATOM 2519 C C . GLU A 1 312 ? -11.195 -48.5 -8.523 1 97.25 312 GLU A C 1
ATOM 2521 O O . GLU A 1 312 ? -11.875 -47.656 -7.926 1 97.25 312 GLU A O 1
ATOM 2526 N N . VAL A 1 313 ? -9.984 -48.312 -8.812 1 97.06 313 VAL A N 1
ATOM 2527 C CA . VAL A 1 313 ? -9.258 -47.156 -8.281 1 97.06 313 VAL A CA 1
ATOM 2528 C C . VAL A 1 313 ? -9.68 -45.906 -9.031 1 97.06 313 VAL A C 1
ATOM 2530 O O . VAL A 1 313 ? -9.727 -44.812 -8.445 1 97.06 313 VAL A O 1
ATOM 2533 N N . TYR A 1 314 ? -9.953 -46 -10.297 1 97.5 314 TYR A N 1
ATOM 2534 C CA . TYR A 1 314 ? -10.344 -44.875 -11.125 1 97.5 314 TYR A CA 1
ATOM 2535 C C . TYR A 1 314 ? -11.68 -44.312 -10.664 1 97.5 314 TYR A C 1
ATOM 2537 O O . TYR A 1 314 ? -11.797 -43.094 -10.445 1 97.5 314 TYR A O 1
ATOM 2545 N N . LEU A 1 315 ? -12.609 -45.062 -10.477 1 98.06 315 LEU A N 1
ATOM 2546 C CA . LEU A 1 315 ? -13.922 -44.625 -10.031 1 98.06 315 LEU A CA 1
ATOM 2547 C C . LEU A 1 315 ? -13.852 -44.094 -8.602 1 98.06 315 LEU A C 1
ATOM 2549 O O . LEU A 1 315 ? -14.492 -43.094 -8.281 1 98.06 315 LEU A O 1
ATOM 2553 N N . ALA A 1 316 ? -13.055 -44.688 -7.82 1 97.44 316 ALA A N 1
ATOM 2554 C CA . ALA A 1 316 ? -12.969 -44.281 -6.41 1 97.44 316 ALA A CA 1
ATOM 2555 C C . ALA A 1 316 ? -12.289 -42.938 -6.254 1 97.44 316 ALA A C 1
ATOM 2557 O O . ALA A 1 316 ? -12.523 -42.219 -5.273 1 97.44 316 ALA A O 1
ATOM 2558 N N . GLN A 1 317 ? -11.453 -42.562 -7.207 1 97.62 317 GLN A N 1
ATOM 2559 C CA . GLN A 1 317 ? -10.703 -41.344 -7.031 1 97.62 317 GLN A CA 1
ATOM 2560 C C . GLN A 1 317 ? -11.359 -40.188 -7.789 1 97.62 317 GLN A C 1
ATOM 2562 O O . GLN A 1 317 ? -10.727 -39.156 -8.031 1 97.62 317 GLN A O 1
ATOM 2567 N N . CYS A 1 318 ? -12.547 -40.344 -8.172 1 98.25 318 CYS A N 1
ATOM 2568 C CA . CYS A 1 318 ? -13.32 -39.312 -8.82 1 98.25 318 CYS A CA 1
ATOM 2569 C C . CYS A 1 318 ? -14.633 -39.062 -8.094 1 98.25 318 CYS A C 1
ATOM 2571 O O . CYS A 1 318 ? -15.227 -40 -7.535 1 98.25 318 CYS A O 1
ATOM 2573 N N . THR A 1 319 ? -15.07 -37.812 -8.086 1 97.88 319 THR A N 1
ATOM 2574 C CA . THR A 1 319 ? -16.391 -37.5 -7.566 1 97.88 319 THR A CA 1
ATOM 2575 C C . THR A 1 319 ? -17.484 -37.969 -8.539 1 97.88 319 THR A C 1
ATOM 2577 O O . THR A 1 319 ? -17.188 -38.312 -9.688 1 97.88 319 THR A O 1
ATOM 2580 N N . GLY A 1 320 ? -18.703 -37.969 -8.078 1 96.75 320 GLY A N 1
ATOM 2581 C CA . GLY A 1 320 ? -19.828 -38.344 -8.906 1 96.75 320 GLY A CA 1
ATOM 2582 C C . GLY A 1 320 ? -20.016 -37.438 -10.109 1 96.75 320 GLY A C 1
ATOM 2583 O O . GLY A 1 320 ? -20.547 -37.875 -11.141 1 96.75 320 GLY A O 1
ATOM 2584 N N . ASP A 1 321 ? -19.438 -36.312 -10.016 1 95.69 321 ASP A N 1
ATOM 2585 C CA . ASP A 1 321 ? -19.578 -35.375 -11.133 1 95.69 321 ASP A CA 1
ATOM 2586 C C . ASP A 1 321 ? -18.281 -35.25 -11.922 1 95.69 321 ASP A C 1
ATOM 2588 O O . ASP A 1 321 ? -18.109 -34.344 -12.727 1 95.69 321 ASP A O 1
ATOM 2592 N N . GLY A 1 322 ? -17.328 -36.219 -11.625 1 98.06 322 GLY A N 1
ATOM 2593 C CA . GLY A 1 322 ? -16.281 -36.5 -12.594 1 98.06 322 GLY A CA 1
ATOM 2594 C C . GLY A 1 322 ? -14.977 -35.812 -12.281 1 98.06 322 GLY A C 1
ATOM 2595 O O . GLY A 1 322 ? -14.086 -35.719 -13.133 1 98.06 322 GLY A O 1
ATOM 2596 N N . VAL A 1 323 ? -14.797 -35.219 -11.102 1 98.44 323 VAL A N 1
ATOM 2597 C CA . VAL A 1 323 ? -13.562 -34.5 -10.766 1 98.44 323 VAL A CA 1
ATOM 2598 C C . VAL A 1 323 ? -12.633 -35.406 -9.977 1 98.44 323 VAL A C 1
ATOM 2600 O O . VAL A 1 323 ? -13.062 -36.062 -9.023 1 98.44 323 VAL A O 1
ATOM 2603 N N . GLN A 1 324 ? -11.398 -35.531 -10.461 1 98.31 324 GLN A N 1
ATOM 2604 C CA . GLN A 1 324 ? -10.391 -36.281 -9.727 1 98.31 324 GLN A CA 1
ATOM 2605 C C . GLN A 1 324 ? -10.109 -35.656 -8.359 1 98.31 324 GLN A C 1
ATOM 2607 O O . GLN A 1 324 ? -9.961 -34.438 -8.25 1 98.31 324 GLN A O 1
ATOM 2612 N N . ARG A 1 325 ? -9.969 -36.344 -7.332 1 98 325 ARG A N 1
ATOM 2613 C CA . ARG A 1 325 ? -10.133 -35.875 -5.957 1 98 325 ARG A CA 1
ATOM 2614 C C . ARG A 1 325 ? -8.805 -35.438 -5.363 1 98 325 ARG A C 1
ATOM 2616 O O . ARG A 1 325 ? -8.68 -35.281 -4.148 1 98 325 ARG A O 1
ATOM 2623 N N . GLU A 1 326 ? -7.797 -35.312 -6.148 1 97 326 GLU A N 1
ATOM 2624 C CA . GLU A 1 326 ? -6.59 -34.656 -5.68 1 97 326 GLU A CA 1
ATOM 2625 C C . GLU A 1 326 ? -6.672 -33.125 -5.93 1 97 326 GLU A C 1
ATOM 2627 O O . GLU A 1 326 ? -5.766 -32.406 -5.543 1 97 326 GLU A O 1
ATOM 2632 N N . TRP A 1 327 ? -7.691 -32.688 -6.594 1 97 327 TRP A N 1
ATOM 2633 C CA . TRP A 1 327 ? -8.117 -31.297 -6.777 1 97 327 TRP A CA 1
ATOM 2634 C C . TRP A 1 327 ? -7.07 -30.5 -7.566 1 97 327 TRP A C 1
ATOM 2636 O O . TRP A 1 327 ? -6.812 -29.344 -7.273 1 97 327 TRP A O 1
ATOM 2646 N N . CYS A 1 328 ? -6.363 -31.234 -8.5 1 95 328 CYS A N 1
ATOM 2647 C CA . CYS A 1 328 ? -5.355 -30.625 -9.367 1 95 328 CYS A CA 1
ATOM 2648 C C . CYS A 1 328 ? -5.656 -30.906 -10.828 1 95 328 CYS A C 1
ATOM 2650 O O . CYS A 1 328 ? -5.938 -32.062 -11.203 1 95 328 CYS A O 1
ATOM 2652 N N . GLY A 1 329 ? -5.508 -29.844 -11.594 1 95.75 329 GLY A N 1
ATOM 2653 C CA . GLY A 1 329 ? -5.785 -30 -13.016 1 95.75 329 GLY A CA 1
ATOM 2654 C C . GLY A 1 329 ? -4.836 -30.953 -13.703 1 95.75 329 GLY A C 1
ATOM 2655 O O . GLY A 1 329 ? -5.266 -31.781 -14.508 1 95.75 329 GLY A O 1
ATOM 2656 N N . GLY A 1 330 ? -3.57 -30.875 -13.406 1 94.12 330 GLY A N 1
ATOM 2657 C CA . GLY A 1 330 ? -2.578 -31.734 -14.031 1 94.12 330 GLY A CA 1
ATOM 2658 C C . GLY A 1 330 ? -2.824 -33.219 -13.789 1 94.12 330 GLY A C 1
ATOM 2659 O O . GLY A 1 330 ? -2.781 -34 -14.719 1 94.12 330 GLY A O 1
ATOM 2660 N N . TYR A 1 331 ? -3.129 -33.531 -12.586 1 95.62 331 TYR A N 1
ATOM 2661 C CA . TYR A 1 331 ? -3.348 -34.938 -12.258 1 95.62 331 TYR A CA 1
ATOM 2662 C C . TYR A 1 331 ? -4.707 -35.406 -12.758 1 95.62 331 TYR A C 1
ATOM 2664 O O . TYR A 1 331 ? -4.867 -36.562 -13.141 1 95.62 331 TYR A O 1
ATOM 2672 N N . HIS A 1 332 ? -5.668 -34.531 -12.727 1 97.69 332 HIS A N 1
ATOM 2673 C CA . HIS A 1 332 ? -6.938 -34.844 -13.367 1 97.69 332 HIS A CA 1
ATOM 2674 C C . HIS A 1 332 ? -6.727 -35.281 -14.812 1 97.69 332 HIS A C 1
ATOM 2676 O O . HIS A 1 332 ? -7.219 -36.344 -15.227 1 97.69 332 HIS A O 1
ATOM 2682 N N . LEU A 1 333 ? -6.012 -34.469 -15.516 1 97.12 333 LEU A N 1
ATOM 2683 C CA . LEU A 1 333 ? -5.77 -34.75 -16.922 1 97.12 333 LEU A CA 1
ATOM 2684 C C . LEU A 1 333 ? -4.953 -36.031 -17.109 1 97.12 333 LEU A C 1
ATOM 2686 O O . LEU A 1 333 ? -5.25 -36.844 -17.984 1 97.12 333 LEU A O 1
ATOM 2690 N N . ALA A 1 334 ? -3.936 -36.219 -16.344 1 95.56 334 ALA A N 1
ATOM 2691 C CA . ALA A 1 334 ? -3.061 -37.375 -16.469 1 95.56 334 ALA A CA 1
ATOM 2692 C C . ALA A 1 334 ? -3.836 -38.688 -16.234 1 95.56 334 ALA A C 1
ATOM 2694 O O . ALA A 1 334 ? -3.705 -39.625 -17 1 95.56 334 ALA A O 1
ATOM 2695 N N . VAL A 1 335 ? -4.617 -38.719 -15.203 1 97.44 335 VAL A N 1
ATOM 2696 C CA . VAL A 1 335 ? -5.406 -39.875 -14.867 1 97.44 335 VAL A CA 1
ATOM 2697 C C . VAL A 1 335 ? -6.422 -40.156 -15.984 1 97.44 335 VAL A C 1
ATOM 2699 O O . VAL A 1 335 ? -6.59 -41.312 -16.406 1 97.44 335 VAL A O 1
ATOM 2702 N N . LEU A 1 336 ? -7.062 -39.125 -16.406 1 98 336 LEU A N 1
ATOM 2703 C CA . LEU A 1 336 ? -8.031 -39.25 -17.484 1 98 336 LEU A CA 1
ATOM 2704 C C . LEU A 1 336 ? -7.379 -39.844 -18.734 1 98 336 LEU A C 1
ATOM 2706 O O . LEU A 1 336 ? -7.902 -40.781 -19.328 1 98 336 LEU A O 1
ATOM 2710 N N . GLN A 1 337 ? -6.273 -39.312 -19.109 1 96.31 337 GLN A N 1
ATOM 2711 C CA . GLN A 1 337 ? -5.598 -39.781 -20.312 1 96.31 337 GLN A CA 1
ATOM 2712 C C . GLN A 1 337 ? -5.211 -41.25 -20.203 1 96.31 337 GLN A C 1
ATOM 2714 O O . GLN A 1 337 ? -5.336 -42 -21.172 1 96.31 337 GLN A O 1
ATOM 2719 N N . ASP A 1 338 ? -4.688 -41.625 -19.062 1 96.75 338 ASP A N 1
ATOM 2720 C CA . ASP A 1 338 ? -4.34 -43.031 -18.844 1 96.75 338 ASP A CA 1
ATOM 2721 C C . ASP A 1 338 ? -5.582 -43.906 -18.906 1 96.75 338 ASP A C 1
ATOM 2723 O O . ASP A 1 338 ? -5.555 -45 -19.5 1 96.75 338 ASP A O 1
ATOM 2727 N N . ALA A 1 339 ? -6.684 -43.469 -18.312 1 97.69 339 ALA A N 1
ATOM 2728 C CA . ALA A 1 339 ? -7.93 -44.219 -18.328 1 97.69 339 ALA A CA 1
ATOM 2729 C C . ALA A 1 339 ? -8.438 -44.406 -19.75 1 97.69 339 ALA A C 1
ATOM 2731 O O . ALA A 1 339 ? -8.914 -45.5 -20.109 1 97.69 339 ALA A O 1
ATOM 2732 N N . VAL A 1 340 ? -8.359 -43.375 -20.516 1 96.81 340 VAL A N 1
ATOM 2733 C CA . VAL A 1 340 ? -8.805 -43.438 -21.906 1 96.81 340 VAL A CA 1
ATOM 2734 C C . VAL A 1 340 ? -7.949 -44.406 -22.688 1 96.81 340 VAL A C 1
ATOM 2736 O O . VAL A 1 340 ? -8.469 -45.219 -23.453 1 96.81 340 VAL A O 1
ATOM 2739 N N . GLU A 1 341 ? -6.645 -44.344 -22.562 1 95.38 341 GLU A N 1
ATOM 2740 C CA . GLU A 1 341 ? -5.746 -45.25 -23.25 1 95.38 341 GLU A CA 1
ATOM 2741 C C . GLU A 1 341 ? -6.039 -46.719 -22.891 1 95.38 341 GLU A C 1
ATOM 2743 O O . GLU A 1 341 ? -6.094 -47.562 -23.766 1 95.38 341 GLU A O 1
ATOM 2748 N N . ILE A 1 342 ? -6.199 -47 -21.594 1 97.25 342 ILE A N 1
ATOM 2749 C CA . ILE A 1 342 ? -6.48 -48.344 -21.109 1 97.25 342 ILE A CA 1
ATOM 2750 C C . ILE A 1 342 ? -7.77 -48.844 -21.75 1 97.25 342 ILE A C 1
ATOM 2752 O O . ILE A 1 342 ? -7.816 -49.969 -22.266 1 97.25 342 ILE A O 1
ATOM 2756 N N . ALA A 1 343 ? -8.797 -48.031 -21.766 1 96.69 343 ALA A N 1
ATOM 2757 C CA . ALA A 1 343 ? -10.062 -48.406 -22.391 1 96.69 343 ALA A CA 1
ATOM 2758 C C . ALA A 1 343 ? -9.867 -48.75 -23.859 1 96.69 343 ALA A C 1
ATOM 2760 O O . ALA A 1 343 ? -10.398 -49.781 -24.328 1 96.69 343 ALA A O 1
ATOM 2761 N N . GLY A 1 344 ? -9.18 -47.938 -24.516 1 94.25 344 GLY A N 1
ATOM 2762 C CA . GLY A 1 344 ? -8.93 -48.188 -25.922 1 94.25 344 GLY A CA 1
ATOM 2763 C C . GLY A 1 344 ? -8.188 -49.5 -26.172 1 94.25 344 GLY A C 1
ATOM 2764 O O . GLY A 1 344 ? -8.523 -50.25 -27.109 1 94.25 344 GLY A O 1
ATOM 2765 N N . ARG A 1 345 ? -7.156 -49.812 -25.422 1 95.19 345 ARG A N 1
ATOM 2766 C CA . ARG A 1 345 ? -6.387 -51.031 -25.562 1 95.19 345 ARG A CA 1
ATOM 2767 C C . ARG A 1 345 ? -7.258 -52.25 -25.281 1 95.19 345 ARG A C 1
ATOM 2769 O O . ARG A 1 345 ? -7.168 -53.25 -25.984 1 95.19 345 ARG A O 1
ATOM 2776 N N . LEU A 1 346 ? -8.039 -52.156 -24.234 1 96 346 LEU A N 1
ATOM 2777 C CA . LEU A 1 346 ? -8.922 -53.25 -23.891 1 96 346 LEU A CA 1
ATOM 2778 C C . LEU A 1 346 ? -9.938 -53.5 -25 1 96 346 LEU A C 1
ATOM 2780 O O . LEU A 1 346 ? -10.148 -54.656 -25.391 1 96 346 LEU A O 1
ATOM 2784 N N . ASP A 1 347 ? -10.492 -52.469 -25.516 1 93.44 347 ASP A N 1
ATOM 2785 C CA . ASP A 1 347 ? -11.422 -52.625 -26.641 1 93.44 347 ASP A CA 1
ATOM 2786 C C . ASP A 1 347 ? -10.742 -53.281 -27.828 1 93.44 347 ASP A C 1
ATOM 2788 O O . ASP A 1 347 ? -11.336 -54.156 -28.484 1 93.44 347 ASP A O 1
ATOM 2792 N N . ALA A 1 348 ? -9.602 -52.875 -28.109 1 93.19 348 ALA A N 1
ATOM 2793 C CA . ALA A 1 348 ? -8.859 -53.438 -29.234 1 93.19 348 ALA A CA 1
ATOM 2794 C C . ALA A 1 348 ? -8.594 -54.906 -29.047 1 93.19 348 ALA A C 1
ATOM 2796 O O . ALA A 1 348 ? -8.445 -55.656 -30.016 1 93.19 348 ALA A O 1
ATOM 2797 N N . MET A 1 349 ? -8.531 -55.375 -27.812 1 95.06 349 MET A N 1
ATOM 2798 C CA . MET A 1 349 ? -8.234 -56.781 -27.5 1 95.06 349 MET A CA 1
ATOM 2799 C C . MET A 1 349 ? -9.516 -57.562 -27.266 1 95.06 349 MET A C 1
ATOM 2801 O O . MET A 1 349 ? -9.469 -58.719 -26.844 1 95.06 349 MET A O 1
ATOM 2805 N N . GLY A 1 350 ? -10.68 -56.875 -27.469 1 94.62 350 GLY A N 1
ATOM 2806 C CA . GLY A 1 350 ? -11.969 -57.531 -27.375 1 94.62 350 GLY A CA 1
ATOM 2807 C C . GLY A 1 350 ? -12.453 -57.719 -25.938 1 94.62 350 GLY A C 1
ATOM 2808 O O . GLY A 1 350 ? -13.297 -58.562 -25.672 1 94.62 350 GLY A O 1
ATOM 2809 N N . ILE A 1 351 ? -11.844 -57 -25.109 1 96.69 351 ILE A N 1
ATOM 2810 C CA . ILE A 1 351 ? -12.305 -57 -23.734 1 96.69 351 ILE A CA 1
ATOM 2811 C C . ILE A 1 351 ? -13.219 -55.812 -23.484 1 96.69 351 ILE A C 1
ATOM 2813 O O . ILE A 1 351 ? -12.773 -54.656 -23.531 1 96.69 351 ILE A O 1
ATOM 2817 N N . PRO A 1 352 ? -14.438 -56 -23.203 1 95.62 352 PRO A N 1
ATOM 2818 C CA . PRO A 1 352 ? -15.383 -54.906 -23.078 1 95.62 352 PRO A CA 1
ATOM 2819 C C . PRO A 1 352 ? -15.117 -54.031 -21.844 1 95.62 352 PRO A C 1
ATOM 2821 O O . PRO A 1 352 ? -14.992 -54.562 -20.734 1 95.62 352 PRO A O 1
ATOM 2824 N N . VAL A 1 353 ? -15.086 -52.781 -22.016 1 96.62 353 VAL A N 1
ATOM 2825 C CA . VAL A 1 353 ? -14.953 -51.844 -20.922 1 96.62 353 VAL A CA 1
ATOM 2826 C C . VAL A 1 353 ? -16.328 -51.531 -20.328 1 96.62 353 VAL A C 1
ATOM 2828 O O . VAL A 1 353 ? -17.266 -51.188 -21.047 1 96.62 353 VAL A O 1
ATOM 2831 N N . PRO A 1 354 ? -16.5 -51.531 -19.047 1 97.75 354 PRO A N 1
ATOM 2832 C CA . PRO A 1 354 ? -17.797 -51.344 -18.406 1 97.75 354 PRO A CA 1
ATOM 2833 C C . PRO A 1 354 ? -18.359 -49.938 -18.641 1 97.75 354 PRO A C 1
ATOM 2835 O O . PRO A 1 354 ? -17.594 -48.969 -18.719 1 97.75 354 PRO A O 1
ATOM 2838 N N . PRO A 1 355 ? -19.703 -49.781 -18.609 1 97.56 355 PRO A N 1
ATOM 2839 C CA . PRO A 1 355 ? -20.344 -48.469 -18.891 1 97.56 355 PRO A CA 1
ATOM 2840 C C . PRO A 1 355 ? -20 -47.406 -17.844 1 97.56 355 PRO A C 1
ATOM 2842 O O . PRO A 1 355 ? -19.922 -46.219 -18.188 1 97.56 355 PRO A O 1
ATOM 2845 N N . ASP A 1 356 ? -19.891 -47.844 -16.625 1 97.94 356 ASP A N 1
ATOM 2846 C CA . ASP A 1 356 ? -19.594 -46.875 -15.594 1 97.94 356 ASP A CA 1
ATOM 2847 C C . ASP A 1 356 ? -18.203 -46.25 -15.789 1 97.94 356 ASP A C 1
ATOM 2849 O O . ASP A 1 356 ? -17.984 -45.094 -15.516 1 97.94 356 ASP A O 1
ATOM 2853 N N . TYR A 1 357 ? -17.297 -47.094 -16.266 1 98.06 357 TYR A N 1
ATOM 2854 C CA . TYR A 1 357 ? -15.969 -46.625 -16.625 1 98.06 357 TYR A CA 1
ATOM 2855 C C . TYR A 1 357 ? -16.047 -45.594 -17.734 1 98.06 357 TYR A C 1
ATOM 2857 O O . TYR A 1 357 ? -15.453 -44.531 -17.641 1 98.06 357 TYR A O 1
ATOM 2865 N N . ARG A 1 358 ? -16.766 -45.844 -18.75 1 97.44 358 ARG A N 1
ATOM 2866 C CA . ARG A 1 358 ? -16.922 -44.938 -19.906 1 97.44 358 ARG A CA 1
ATOM 2867 C C . ARG A 1 358 ? -17.641 -43.656 -19.5 1 97.44 358 ARG A C 1
ATOM 2869 O O . ARG A 1 358 ? -17.297 -42.562 -19.969 1 97.44 358 ARG A O 1
ATOM 2876 N N . GLU A 1 359 ? -18.625 -43.812 -18.641 1 98.38 359 GLU A N 1
ATOM 2877 C CA . GLU A 1 359 ? -19.344 -42.625 -18.156 1 98.38 359 GLU A CA 1
ATOM 2878 C C . GLU A 1 359 ? -18.422 -41.719 -17.359 1 98.38 359 GLU A C 1
ATOM 2880 O O . GLU A 1 359 ? -18.516 -40.5 -17.453 1 98.38 359 GLU A O 1
ATOM 2885 N N . MET A 1 360 ? -17.609 -42.312 -16.594 1 98.56 360 MET A N 1
ATOM 2886 C CA . MET A 1 360 ? -16.656 -41.5 -15.828 1 98.56 360 MET A CA 1
ATOM 2887 C C . MET A 1 360 ? -15.719 -40.75 -16.75 1 98.56 360 MET A C 1
ATOM 2889 O O . MET A 1 360 ? -15.398 -39.594 -16.5 1 98.56 360 MET A O 1
ATOM 2893 N N . ILE A 1 361 ? -15.211 -41.375 -17.828 1 98.31 361 ILE A N 1
ATOM 2894 C CA . ILE A 1 361 ? -14.391 -40.688 -18.828 1 98.31 361 ILE A CA 1
ATOM 2895 C C . ILE A 1 361 ? -15.125 -39.469 -19.375 1 98.31 361 ILE A C 1
ATOM 2897 O O . ILE A 1 361 ? -14.547 -38.375 -19.469 1 98.31 361 ILE A O 1
ATOM 2901 N N . ARG A 1 362 ? -16.375 -39.625 -19.672 1 98.5 362 ARG A N 1
ATOM 2902 C CA . ARG A 1 362 ? -17.172 -38.5 -20.172 1 98.5 362 ARG A CA 1
ATOM 2903 C C . ARG A 1 362 ? -17.234 -37.375 -19.156 1 98.5 362 ARG A C 1
ATOM 2905 O O . ARG A 1 362 ? -17.016 -36.219 -19.5 1 98.5 362 ARG A O 1
ATOM 2912 N N . LYS A 1 363 ? -17.516 -37.719 -17.922 1 98.62 363 LYS A N 1
ATOM 2913 C CA . LYS A 1 363 ? -17.625 -36.719 -16.875 1 98.62 363 LYS A CA 1
ATOM 2914 C C . LYS A 1 363 ? -16.297 -36.031 -16.641 1 98.62 363 LYS A C 1
ATOM 2916 O O . LYS A 1 363 ? -16.266 -34.844 -16.328 1 98.62 363 LYS A O 1
ATOM 2921 N N . ASN A 1 364 ? -15.211 -36.812 -16.719 1 98.75 364 ASN A N 1
ATOM 2922 C CA . ASN A 1 364 ? -13.891 -36.188 -16.609 1 98.75 364 ASN A CA 1
ATOM 2923 C C . ASN A 1 364 ? -13.664 -35.156 -17.703 1 98.75 364 ASN A C 1
ATOM 2925 O O . ASN A 1 364 ? -13.109 -34.094 -17.453 1 98.75 364 ASN A O 1
ATOM 2929 N N . TYR A 1 365 ? -14.055 -35.469 -18.938 1 98.31 365 TYR A N 1
ATOM 2930 C CA . TYR A 1 365 ? -13.922 -34.531 -20.047 1 98.31 365 TYR A CA 1
ATOM 2931 C C . TYR A 1 365 ? -14.82 -33.312 -19.844 1 98.31 365 TYR A C 1
ATOM 2933 O O . TYR A 1 365 ? -14.461 -32.188 -20.219 1 98.31 365 TYR A O 1
ATOM 2941 N N . ASP A 1 366 ? -15.992 -33.531 -19.25 1 98.12 366 ASP A N 1
ATOM 2942 C CA . ASP A 1 366 ? -16.891 -32.406 -18.938 1 98.12 366 ASP A CA 1
ATOM 2943 C C . ASP A 1 366 ? -16.219 -31.422 -18 1 98.12 366 ASP A C 1
ATOM 2945 O O . ASP A 1 366 ? -16.406 -30.219 -18.125 1 98.12 366 ASP A O 1
ATOM 2949 N N . TYR A 1 367 ? -15.555 -31.969 -17.109 1 98.06 367 TYR A N 1
ATOM 2950 C CA . TYR A 1 367 ? -14.812 -31.109 -16.188 1 98.06 367 TYR A CA 1
ATOM 2951 C C . TYR A 1 367 ? -13.797 -30.266 -16.953 1 98.06 367 TYR A C 1
ATOM 2953 O O . TYR A 1 367 ? -13.664 -29.062 -16.688 1 98.06 367 TYR A O 1
ATOM 2961 N N . LEU A 1 368 ? -12.984 -30.875 -17.859 1 97.81 368 LEU A N 1
ATOM 2962 C CA . LEU A 1 368 ? -12.047 -30.109 -18.672 1 97.81 368 LEU A CA 1
ATOM 2963 C C . LEU A 1 368 ? -12.766 -28.969 -19.406 1 97.81 368 LEU A C 1
ATOM 2965 O O . LEU A 1 368 ? -12.297 -27.828 -19.391 1 97.81 368 LEU A O 1
ATOM 2969 N N . PHE A 1 369 ? -13.859 -29.328 -19.984 1 97.56 369 PHE A N 1
ATOM 2970 C CA . PHE A 1 369 ? -14.648 -28.391 -20.766 1 97.56 369 PHE A CA 1
ATOM 2971 C C . PHE A 1 369 ? -15.125 -27.234 -19.906 1 97.56 369 PHE A C 1
ATOM 2973 O O . PHE A 1 369 ? -15 -26.062 -20.297 1 97.56 369 PHE A O 1
ATOM 2980 N N . GLY A 1 370 ? -15.625 -27.531 -18.781 1 97.19 370 GLY A N 1
ATOM 2981 C CA . GLY A 1 370 ? -16.219 -26.531 -17.906 1 97.19 370 GLY A CA 1
ATOM 2982 C C . GLY A 1 370 ? -15.195 -25.641 -17.219 1 97.19 370 GLY A C 1
ATOM 2983 O O . GLY A 1 370 ? -15.398 -24.438 -17.078 1 97.19 370 GLY A O 1
ATOM 2984 N N . MET A 1 371 ? -14.07 -26.219 -16.859 1 97.75 371 MET A N 1
ATOM 2985 C CA . MET A 1 371 ? -13.109 -25.516 -16.016 1 97.75 371 MET A CA 1
ATOM 2986 C C . MET A 1 371 ? -12.016 -24.859 -16.859 1 97.75 371 MET A C 1
ATOM 2988 O O . MET A 1 371 ? -11.234 -24.047 -16.344 1 97.75 371 MET A O 1
ATOM 2992 N N . ALA A 1 372 ? -11.922 -25.156 -18.141 1 97.69 372 ALA A N 1
ATOM 2993 C CA . ALA A 1 372 ? -10.844 -24.641 -18.984 1 97.69 372 ALA A CA 1
ATOM 2994 C C . ALA A 1 372 ? -10.711 -23.141 -18.859 1 97.69 372 ALA A C 1
ATOM 2996 O O . ALA A 1 372 ? -11.711 -22.406 -18.906 1 97.69 372 ALA A O 1
ATOM 2997 N N . THR A 1 373 ? -9.508 -22.703 -18.656 1 97.88 373 THR A N 1
ATOM 2998 C CA . THR A 1 373 ? -9.219 -21.281 -18.609 1 97.88 373 THR A CA 1
ATOM 2999 C C . THR A 1 373 ? -9.242 -20.672 -20.016 1 97.88 373 THR A C 1
ATOM 3001 O O . THR A 1 373 ? -9.32 -21.391 -21 1 97.88 373 THR A O 1
ATOM 3004 N N . PRO A 1 374 ? -9.164 -19.359 -20.125 1 96.81 374 PRO A N 1
ATOM 3005 C CA . PRO A 1 374 ? -9.266 -18.719 -21.438 1 96.81 374 PRO A CA 1
ATOM 3006 C C . PRO A 1 374 ? -8.18 -19.188 -22.406 1 96.81 374 PRO A C 1
ATOM 3008 O O . PRO A 1 374 ? -8.391 -19.188 -23.625 1 96.81 374 PRO A O 1
ATOM 3011 N N . GLU A 1 375 ? -7.035 -19.578 -21.938 1 97 375 GLU A N 1
ATOM 3012 C CA . GLU A 1 375 ? -5.953 -20.094 -22.781 1 97 375 GLU A CA 1
ATOM 3013 C C . GLU A 1 375 ? -5.898 -21.609 -22.75 1 97 375 GLU A C 1
ATOM 3015 O O . GLU A 1 375 ? -4.832 -22.203 -22.922 1 97 375 GLU A O 1
ATOM 3020 N N . LEU A 1 376 ? -6.988 -22.203 -22.422 1 97.19 376 LEU A N 1
ATOM 3021 C CA . LEU A 1 376 ? -7.18 -23.656 -22.422 1 97.19 376 LEU A CA 1
ATOM 3022 C C . LEU A 1 376 ? -6.18 -24.328 -21.5 1 97.19 376 LEU A C 1
ATOM 3024 O O . LEU A 1 376 ? -5.504 -25.281 -21.891 1 97.19 376 LEU A O 1
ATOM 3028 N N . GLY A 1 377 ? -5.996 -23.828 -20.391 1 96.81 377 GLY A N 1
ATOM 3029 C CA . GLY A 1 377 ? -5.297 -24.438 -19.266 1 96.81 377 GLY A CA 1
ATOM 3030 C C . GLY A 1 377 ? -6.215 -24.766 -18.109 1 96.81 377 GLY A C 1
ATOM 3031 O O . GLY A 1 377 ? -7.367 -25.156 -18.312 1 96.81 377 GLY A O 1
ATOM 3032 N N . PHE A 1 378 ? -5.672 -24.75 -16.906 1 97.38 378 PHE A N 1
ATOM 3033 C CA . PHE A 1 378 ? -6.422 -25 -15.68 1 97.38 378 PHE A CA 1
ATOM 3034 C C . PHE A 1 378 ? -6.219 -23.859 -14.688 1 97.38 378 PHE A C 1
ATOM 3036 O O . PHE A 1 378 ? -5.176 -23.203 -14.695 1 97.38 378 PHE A O 1
ATOM 3043 N N . PRO A 1 379 ? -7.289 -23.594 -13.859 1 97.69 379 PRO A N 1
ATOM 3044 C CA . PRO A 1 379 ? -6.945 -22.828 -12.664 1 97.69 379 PRO A CA 1
ATOM 3045 C C . PRO A 1 379 ? -5.863 -23.5 -11.82 1 97.69 379 PRO A C 1
ATOM 3047 O O . PRO A 1 379 ? -5.84 -24.734 -11.711 1 97.69 379 PRO A O 1
ATOM 3050 N N . MET A 1 380 ? -5.012 -22.719 -11.273 1 97.44 380 MET A N 1
ATOM 3051 C CA . MET A 1 380 ? -3.848 -23.266 -10.578 1 97.44 380 MET A CA 1
ATOM 3052 C C . MET A 1 380 ? -4.203 -23.672 -9.148 1 97.44 380 MET A C 1
ATOM 3054 O O . MET A 1 380 ? -3.506 -23.312 -8.203 1 97.44 380 MET A O 1
ATOM 3058 N N . PHE A 1 381 ? -5.211 -24.484 -9.031 1 97.25 381 PHE A N 1
ATOM 3059 C CA . PHE A 1 381 ? -5.555 -25.078 -7.746 1 97.25 381 PHE A CA 1
ATOM 3060 C C . PHE A 1 381 ? -4.605 -26.219 -7.406 1 97.25 381 PHE A C 1
ATOM 3062 O O . PHE A 1 381 ? -4.273 -27.031 -8.273 1 97.25 381 PHE A O 1
ATOM 3069 N N . GLY A 1 382 ? -4.188 -26.297 -6.16 1 96.12 382 GLY A N 1
ATOM 3070 C CA . GLY A 1 382 ? -3.258 -27.344 -5.758 1 96.12 382 GLY A CA 1
ATOM 3071 C C . GLY A 1 382 ? -1.973 -27.344 -6.562 1 96.12 382 GLY A C 1
ATOM 3072 O O . GLY A 1 382 ? -1.39 -26.281 -6.812 1 96.12 382 GLY A O 1
ATOM 3073 N N . ASP A 1 383 ? -1.503 -28.531 -6.863 1 96.06 383 ASP A N 1
ATOM 3074 C CA . ASP A 1 383 ? -0.25 -28.672 -7.602 1 96.06 383 ASP A CA 1
ATOM 3075 C C . ASP A 1 383 ? -0.489 -28.609 -9.109 1 96.06 383 ASP A C 1
ATOM 3077 O O . ASP A 1 383 ? -0.125 -29.531 -9.844 1 96.06 383 ASP A O 1
ATOM 3081 N N . THR A 1 384 ? -1.055 -27.547 -9.547 1 96.5 384 THR A N 1
ATOM 3082 C CA . THR A 1 384 ? -1.316 -27.328 -10.969 1 96.5 384 THR A CA 1
ATOM 3083 C C . THR A 1 384 ? -0.416 -26.234 -11.523 1 96.5 384 THR A C 1
ATOM 3085 O O . THR A 1 384 ? -0.329 -25.141 -10.953 1 96.5 384 THR A O 1
ATOM 3088 N N . ALA A 1 385 ? 0.242 -26.547 -12.57 1 94.44 385 ALA A N 1
ATOM 3089 C CA . ALA A 1 385 ? 1.012 -25.547 -13.305 1 94.44 385 ALA A CA 1
ATOM 3090 C C . ALA A 1 385 ? 0.213 -25 -14.477 1 94.44 385 ALA A C 1
ATOM 3092 O O . ALA A 1 385 ? -0.669 -25.672 -15.008 1 94.44 385 ALA A O 1
ATOM 3093 N N . ARG A 1 386 ? 0.469 -23.766 -14.805 1 94.38 386 ARG A N 1
ATOM 3094 C CA . ARG A 1 386 ? -0.076 -23.141 -16 1 94.38 386 ARG A CA 1
ATOM 3095 C C . ARG A 1 386 ? 1.004 -22.375 -16.75 1 94.38 386 ARG A C 1
ATOM 3097 O O . ARG A 1 386 ? 1.178 -21.172 -16.547 1 94.38 386 ARG A O 1
ATOM 3104 N N . PRO A 1 387 ? 1.628 -23.109 -17.641 1 92.5 387 PRO A N 1
ATOM 3105 C CA . PRO A 1 387 ? 2.711 -22.453 -18.375 1 92.5 387 PRO A CA 1
ATOM 3106 C C . PRO A 1 387 ? 2.221 -21.297 -19.25 1 92.5 387 PRO A C 1
ATOM 3108 O O . PRO A 1 387 ? 1.065 -21.297 -19.672 1 92.5 387 PRO A O 1
ATOM 3111 N N . ARG A 1 388 ? 3.102 -20.438 -19.516 1 92.5 388 ARG A N 1
ATOM 3112 C CA . ARG A 1 388 ? 2.812 -19.344 -20.438 1 92.5 388 ARG A CA 1
ATOM 3113 C C . ARG A 1 388 ? 2.623 -19.859 -21.859 1 92.5 388 ARG A C 1
ATOM 3115 O O . ARG A 1 388 ? 3.32 -20.781 -22.297 1 92.5 388 ARG A O 1
ATOM 3122 N N . VAL A 1 389 ? 1.676 -19.234 -22.531 1 94.06 389 VAL A N 1
ATOM 3123 C CA . VAL A 1 389 ? 1.338 -19.75 -23.859 1 94.06 389 VAL A CA 1
ATOM 3124 C C . VAL A 1 389 ? 1.646 -18.688 -24.906 1 94.06 389 VAL A C 1
ATOM 3126 O O . VAL A 1 389 ? 1.786 -17.5 -24.578 1 94.06 389 VAL A O 1
ATOM 3129 N N . ASP A 1 390 ? 1.81 -19.141 -26.172 1 92.75 390 ASP A N 1
ATOM 3130 C CA . ASP A 1 390 ? 1.82 -18.266 -27.328 1 92.75 390 ASP A CA 1
ATOM 3131 C C . ASP A 1 390 ? 0.4 -17.953 -27.797 1 92.75 390 ASP A C 1
ATOM 3133 O O . ASP A 1 390 ? -0.252 -18.812 -28.406 1 92.75 390 ASP A O 1
ATOM 3137 N N . TRP A 1 391 ? -0.061 -16.812 -27.609 1 92.31 391 TRP A N 1
ATOM 3138 C CA . TRP A 1 391 ? -1.441 -16.422 -27.891 1 92.31 391 TRP A CA 1
ATOM 3139 C C . TRP A 1 391 ? -1.709 -16.406 -29.391 1 92.31 391 TRP A C 1
ATOM 3141 O O . TRP A 1 391 ? -2.865 -16.359 -29.812 1 92.31 391 TRP A O 1
ATOM 3151 N N . SER A 1 392 ? -0.659 -16.516 -30.141 1 92.38 392 SER A N 1
ATOM 3152 C CA . SER A 1 392 ? -0.82 -16.5 -31.594 1 92.38 392 SER A CA 1
ATOM 3153 C C . SER A 1 392 ? -1.056 -17.891 -32.156 1 92.38 392 SER A C 1
ATOM 3155 O O . SER A 1 392 ? -1.465 -18.047 -33.312 1 92.38 392 SER A O 1
ATOM 3157 N N . ASP A 1 393 ? -0.842 -18.938 -31.344 1 93.69 393 ASP A N 1
ATOM 3158 C CA . ASP A 1 393 ? -1.015 -20.312 -31.781 1 93.69 393 ASP A CA 1
ATOM 3159 C C . ASP A 1 393 ? -1.888 -21.094 -30.797 1 93.69 393 ASP A C 1
ATOM 3161 O O . ASP A 1 393 ? -1.376 -21.859 -29.984 1 93.69 393 ASP A O 1
ATOM 3165 N N . ARG A 1 394 ? -3.105 -21.094 -31.031 1 93.81 394 ARG A N 1
ATOM 3166 C CA . ARG A 1 394 ? -4.102 -21.703 -30.156 1 93.81 394 ARG A CA 1
ATOM 3167 C C . ARG A 1 394 ? -3.938 -23.219 -30.094 1 93.81 394 ARG A C 1
ATOM 3169 O O . ARG A 1 394 ? -4.223 -23.844 -29.078 1 93.81 394 ARG A O 1
ATOM 3176 N N . SER A 1 395 ? -3.457 -23.812 -31.094 1 92.94 395 SER A N 1
ATOM 3177 C CA . SER A 1 395 ? -3.334 -25.266 -31.172 1 92.94 395 SER A CA 1
ATOM 3178 C C . SER A 1 395 ? -2.256 -25.781 -30.234 1 92.94 395 SER A C 1
ATOM 3180 O O . SER A 1 395 ? -2.188 -26.984 -29.953 1 92.94 395 SER A O 1
ATOM 3182 N N . SER A 1 396 ? -1.448 -24.844 -29.75 1 91.19 396 SER A N 1
ATOM 3183 C CA . SER A 1 396 ? -0.363 -25.219 -28.844 1 91.19 396 SER A CA 1
ATOM 3184 C C . SER A 1 396 ? -0.796 -25.141 -27.391 1 91.19 396 SER A C 1
ATOM 3186 O O . SER A 1 396 ? -0.031 -25.484 -26.484 1 91.19 396 SER A O 1
ATOM 3188 N N . TRP A 1 397 ? -2 -24.781 -27.172 1 94.88 397 TRP A N 1
ATOM 3189 C CA . TRP A 1 397 ? -2.451 -24.562 -25.797 1 94.88 397 TRP A CA 1
ATOM 3190 C C . TRP A 1 397 ? -2.654 -25.891 -25.078 1 94.88 397 TRP A C 1
ATOM 3192 O O . TRP A 1 397 ? -2.924 -26.906 -25.703 1 94.88 397 TRP A O 1
ATOM 3202 N N . PRO A 1 398 ? -2.549 -25.922 -23.766 1 93.31 398 PRO A N 1
ATOM 3203 C CA . PRO A 1 398 ? -2.391 -27.156 -22.984 1 93.31 398 PRO A CA 1
ATOM 3204 C C . PRO A 1 398 ? -3.531 -28.141 -23.203 1 93.31 398 PRO A C 1
ATOM 3206 O O . PRO A 1 398 ? -3.291 -29.344 -23.344 1 93.31 398 PRO A O 1
ATOM 3209 N N . LEU A 1 399 ? -4.785 -27.688 -23.25 1 96.25 399 LEU A N 1
ATOM 3210 C CA . LEU A 1 399 ? -5.914 -28.609 -23.281 1 96.25 399 LEU A CA 1
ATOM 3211 C C . LEU A 1 399 ? -6.43 -28.781 -24.703 1 96.25 399 LEU A C 1
ATOM 3213 O O . LEU A 1 399 ? -7.391 -29.516 -24.938 1 96.25 399 LEU A O 1
ATOM 3217 N N . TYR A 1 400 ? -5.805 -28.125 -25.688 1 95.44 400 TYR A N 1
ATOM 3218 C CA . TYR A 1 400 ? -6.305 -28.141 -27.062 1 95.44 400 TYR A CA 1
ATOM 3219 C C . TYR A 1 400 ? -6.473 -29.562 -27.562 1 95.44 400 TYR A C 1
ATOM 3221 O O . TYR A 1 400 ? -7.57 -29.969 -27.969 1 95.44 400 TYR A O 1
ATOM 3229 N N . SER A 1 401 ? -5.426 -30.391 -27.484 1 93.75 401 SER A N 1
ATOM 3230 C CA . SER A 1 401 ? -5.43 -31.75 -28.031 1 93.75 401 SER A CA 1
ATOM 3231 C C . SER A 1 401 ? -6.375 -32.656 -27.234 1 93.75 401 SER A C 1
ATOM 3233 O O . SER A 1 401 ? -7.02 -33.531 -27.797 1 93.75 401 SER A O 1
ATOM 3235 N N . ALA A 1 402 ? -6.406 -32.438 -25.938 1 95.56 402 ALA A N 1
ATOM 3236 C CA . ALA A 1 402 ? -7.289 -33.25 -25.094 1 95.56 402 ALA A CA 1
ATOM 3237 C C . ALA A 1 402 ? -8.758 -33 -25.438 1 95.56 402 ALA A C 1
ATOM 3239 O O . ALA A 1 402 ? -9.57 -33.906 -25.422 1 95.56 402 ALA A O 1
ATOM 3240 N N . LEU A 1 403 ? -9.07 -31.766 -25.703 1 96.75 403 LEU A N 1
ATOM 3241 C CA . LEU A 1 403 ? -10.438 -31.422 -26.078 1 96.75 403 LEU A CA 1
ATOM 3242 C C . LEU A 1 403 ? -10.805 -32 -27.438 1 96.75 403 LEU A C 1
ATOM 3244 O O . LEU A 1 403 ? -11.914 -32.5 -27.625 1 96.75 403 LEU A O 1
ATOM 3248 N N . LEU A 1 404 ? -9.883 -31.984 -28.375 1 95.69 404 LEU A N 1
ATOM 3249 C CA . LEU A 1 404 ? -10.133 -32.625 -29.641 1 95.69 404 LEU A CA 1
ATOM 3250 C C . LEU A 1 404 ? -10.391 -34.125 -29.453 1 95.69 404 LEU A C 1
ATOM 3252 O O . LEU A 1 404 ? -11.32 -34.688 -30.047 1 95.69 404 LEU A O 1
ATOM 3256 N N . GLN A 1 405 ? -9.578 -34.75 -28.672 1 94.94 405 GLN A N 1
ATOM 3257 C CA . GLN A 1 405 ? -9.727 -36.188 -28.375 1 94.94 405 GLN A CA 1
ATOM 3258 C C . GLN A 1 405 ? -11.086 -36.469 -27.75 1 94.94 405 GLN A C 1
ATOM 3260 O O . GLN A 1 405 ? -11.711 -37.5 -28.062 1 94.94 405 GLN A O 1
ATOM 3265 N N . ALA A 1 406 ? -11.539 -35.625 -26.906 1 96.94 406 ALA A N 1
ATOM 3266 C CA . ALA A 1 406 ? -12.828 -35.812 -26.25 1 96.94 406 ALA A CA 1
ATOM 3267 C C . ALA A 1 406 ? -13.953 -35.938 -27.281 1 96.94 406 ALA A C 1
ATOM 3269 O O . ALA A 1 406 ? -14.812 -36.812 -27.156 1 96.94 406 ALA A O 1
ATOM 3270 N N . SER A 1 407 ? -13.938 -35.062 -28.219 1 96.19 407 SER A N 1
ATOM 3271 C CA . SER A 1 407 ? -14.961 -35.125 -29.266 1 96.19 407 SER A CA 1
ATOM 3272 C C . SER A 1 407 ? -14.867 -36.438 -30.047 1 96.19 407 SER A C 1
ATOM 3274 O O . SER A 1 407 ? -15.891 -37 -30.406 1 96.19 407 SER A O 1
ATOM 3276 N N . GLU A 1 408 ? -13.695 -36.906 -30.281 1 94.69 408 GLU A N 1
ATOM 3277 C CA . GLU A 1 408 ? -13.492 -38.156 -31.016 1 94.69 408 GLU A CA 1
ATOM 3278 C C . GLU A 1 408 ? -13.961 -39.344 -30.203 1 94.69 408 GLU A C 1
ATOM 3280 O O . GLU A 1 408 ? -14.633 -40.25 -30.734 1 94.69 408 GLU A O 1
ATOM 3285 N N . VAL A 1 409 ? -13.594 -39.375 -28.953 1 94.44 409 VAL A N 1
ATOM 3286 C CA . VAL A 1 409 ? -13.875 -40.5 -28.078 1 94.44 409 VAL A CA 1
ATOM 3287 C C . VAL A 1 409 ? -15.367 -40.562 -27.766 1 94.44 409 VAL A C 1
ATOM 3289 O O . VAL A 1 409 ? -15.961 -41.625 -27.703 1 94.44 409 VAL A O 1
ATOM 3292 N N . LEU A 1 410 ? -16.016 -39.375 -27.625 1 96.19 410 LEU A N 1
ATOM 3293 C CA . LEU A 1 410 ? -17.375 -39.344 -27.094 1 96.19 410 LEU A CA 1
ATOM 3294 C C . LEU A 1 410 ? -18.391 -39.094 -28.219 1 96.19 410 LEU A C 1
ATOM 3296 O O . LEU A 1 410 ? -19.594 -39.25 -28.016 1 96.19 410 LEU A O 1
ATOM 3300 N N . GLY A 1 411 ? -17.938 -38.688 -29.375 1 95.19 411 GLY A N 1
ATOM 3301 C CA . GLY A 1 411 ? -18.844 -38.375 -30.453 1 95.19 411 GLY A CA 1
ATOM 3302 C C . GLY A 1 411 ? -19.625 -37.094 -30.234 1 95.19 411 GLY A C 1
ATOM 3303 O O . GLY A 1 411 ? -20.766 -36.969 -30.672 1 95.19 411 GLY A O 1
ATOM 3304 N N . ASP A 1 412 ? -19.156 -36.219 -29.453 1 95.62 412 ASP A N 1
ATOM 3305 C CA . ASP A 1 412 ? -19.766 -34.938 -29.125 1 95.62 412 ASP A CA 1
ATOM 3306 C C . ASP A 1 412 ? -18.891 -33.781 -29.609 1 95.62 412 ASP A C 1
ATOM 3308 O O . ASP A 1 412 ? -17.781 -33.594 -29.109 1 95.62 412 ASP A O 1
ATOM 3312 N N . PRO A 1 413 ? -19.266 -32.969 -30.5 1 95.94 413 PRO A N 1
ATOM 3313 C CA . PRO A 1 413 ? -18.422 -31.953 -31.141 1 95.94 413 PRO A CA 1
ATOM 3314 C C . PRO A 1 413 ? -18.141 -30.766 -30.219 1 95.94 413 PRO A C 1
ATOM 3316 O O . PRO A 1 413 ? -17.297 -29.922 -30.547 1 95.94 413 PRO A O 1
ATOM 3319 N N . LYS A 1 414 ? -18.797 -30.625 -29.094 1 95.31 414 LYS A N 1
ATOM 3320 C CA . LYS A 1 414 ? -18.703 -29.422 -28.297 1 95.31 414 LYS A CA 1
ATOM 3321 C C . LYS A 1 414 ? -17.281 -29.219 -27.781 1 95.31 414 LYS A C 1
ATOM 3323 O O . LYS A 1 414 ? -16.812 -28.094 -27.625 1 95.31 414 LYS A O 1
ATOM 3328 N N . TYR A 1 415 ? -16.625 -30.312 -27.516 1 97.31 415 TYR A N 1
ATOM 3329 C CA . TYR A 1 415 ? -15.266 -30.188 -27 1 97.31 415 TYR A CA 1
ATOM 3330 C C . TYR A 1 415 ? -14.312 -29.625 -28.047 1 97.31 415 TYR A C 1
ATOM 3332 O O . TYR A 1 415 ? -13.516 -28.734 -27.766 1 97.31 415 TYR A O 1
ATOM 3340 N N . ALA A 1 416 ? -14.375 -30.125 -29.25 1 96.94 416 ALA A N 1
ATOM 3341 C CA . ALA A 1 416 ? -13.57 -29.609 -30.359 1 96.94 416 ALA A CA 1
ATOM 3342 C C . ALA A 1 416 ? -13.93 -28.172 -30.688 1 96.94 416 ALA A C 1
ATOM 3344 O O . ALA A 1 416 ? -13.07 -27.375 -31.062 1 96.94 416 ALA A O 1
ATOM 3345 N N . ALA A 1 417 ? -15.188 -27.891 -30.594 1 97.44 417 ALA A N 1
ATOM 3346 C CA . ALA A 1 417 ? -15.633 -26.516 -30.828 1 97.44 417 ALA A CA 1
ATOM 3347 C C . ALA A 1 417 ? -14.945 -25.547 -29.859 1 97.44 417 ALA A C 1
ATOM 3349 O O . ALA A 1 417 ? -14.555 -24.453 -30.25 1 97.44 417 ALA A O 1
ATOM 3350 N N . LEU A 1 418 ? -14.859 -25.922 -28.594 1 97.19 418 LEU A N 1
ATOM 3351 C CA . LEU A 1 418 ? -14.141 -25.094 -27.641 1 97.19 418 LEU A CA 1
ATOM 3352 C C . LEU A 1 418 ? -12.664 -25 -28 1 97.19 418 LEU A C 1
ATOM 3354 O O . LEU A 1 418 ? -12.078 -23.906 -27.984 1 97.19 418 LEU A O 1
ATOM 3358 N N . ALA A 1 419 ? -12.031 -26.172 -28.312 1 97 419 ALA A N 1
ATOM 3359 C CA . ALA A 1 419 ? -10.625 -26.188 -28.688 1 97 419 ALA A CA 1
ATOM 3360 C C . ALA A 1 419 ? -10.359 -25.188 -29.828 1 97 419 ALA A C 1
ATOM 3362 O O . ALA A 1 419 ? -9.414 -24.406 -29.766 1 97 419 ALA A O 1
ATOM 3363 N N . ARG A 1 420 ? -11.25 -25.141 -30.781 1 96.81 420 ARG A N 1
ATOM 3364 C CA . ARG A 1 420 ? -11.047 -24.328 -31.984 1 96.81 420 ARG A CA 1
ATOM 3365 C C . ARG A 1 420 ? -11.727 -22.969 -31.859 1 96.81 420 ARG A C 1
ATOM 3367 O O . ARG A 1 420 ? -11.641 -22.141 -32.75 1 96.81 420 ARG A O 1
ATOM 3374 N N . LEU A 1 421 ? -12.406 -22.766 -30.844 1 96.19 421 LEU A N 1
ATOM 3375 C CA . LEU A 1 421 ? -13.219 -21.594 -30.578 1 96.19 421 LEU A CA 1
ATOM 3376 C C . LEU A 1 421 ? -14.234 -21.375 -31.703 1 96.19 421 LEU A C 1
ATOM 3378 O O . LEU A 1 421 ? -14.32 -20.281 -32.281 1 96.19 421 LEU A O 1
ATOM 3382 N N . GLU A 1 422 ? -14.883 -22.375 -32.062 1 96.06 422 GLU A N 1
ATOM 3383 C CA . GLU A 1 422 ? -16 -22.297 -33 1 96.06 422 GLU A CA 1
ATOM 3384 C C . GLU A 1 422 ? -17.297 -21.906 -32.281 1 96.06 422 GLU A C 1
ATOM 3386 O O . GLU A 1 422 ? -18.094 -22.766 -31.906 1 96.06 422 GLU A O 1
ATOM 3391 N N . ARG A 1 423 ? -17.562 -20.734 -32.188 1 91.56 423 ARG A N 1
ATOM 3392 C CA . ARG A 1 423 ? -18.625 -20.156 -31.375 1 91.56 423 ARG A CA 1
ATOM 3393 C C . ARG A 1 423 ? -20 -20.672 -31.812 1 91.56 423 ARG A C 1
ATOM 3395 O O . ARG A 1 423 ? -20.891 -20.828 -30.984 1 91.56 423 ARG A O 1
ATOM 3402 N N . THR A 1 424 ? -20.156 -20.906 -33.031 1 90.88 424 THR A N 1
ATOM 3403 C CA . THR A 1 424 ? -21.438 -21.344 -33.562 1 90.88 424 THR A CA 1
ATOM 3404 C C . THR A 1 424 ? -21.797 -22.734 -33.031 1 90.88 424 THR A C 1
ATOM 3406 O O . THR A 1 424 ? -22.969 -23.109 -33.031 1 90.88 424 THR A O 1
ATOM 3409 N N . GLN A 1 425 ? -20.812 -23.438 -32.625 1 90.5 425 GLN A N 1
ATOM 3410 C CA . GLN A 1 425 ? -21.047 -24.797 -32.125 1 90.5 425 GLN A CA 1
ATOM 3411 C C . GLN A 1 425 ? -20.984 -24.859 -30.609 1 90.5 425 GLN A C 1
ATOM 3413 O O . GLN A 1 425 ? -21.109 -25.938 -30.031 1 90.5 425 GLN A O 1
ATOM 3418 N N . LEU A 1 426 ? -20.703 -23.766 -30.141 1 90 426 LEU A N 1
ATOM 3419 C CA . LEU A 1 426 ? -20.656 -23.703 -28.688 1 90 426 LEU A CA 1
ATOM 3420 C C . LEU A 1 426 ? -21.953 -23.141 -28.109 1 90 426 LEU A C 1
ATOM 3422 O O . LEU A 1 426 ? -22.578 -22.266 -28.734 1 90 426 LEU A O 1
ATOM 3426 N N . LEU A 1 427 ? -22.375 -23.688 -27.047 1 80.38 427 LEU A N 1
ATOM 3427 C CA . LEU A 1 427 ? -23.469 -23.047 -26.328 1 80.38 427 LEU A CA 1
ATOM 3428 C C . LEU A 1 427 ? -23.062 -21.688 -25.797 1 80.38 427 LEU A C 1
ATOM 3430 O O . LEU A 1 427 ? -21.875 -21.391 -25.688 1 80.38 427 LEU A O 1
ATOM 3434 N N . PRO A 1 428 ? -24.141 -20.75 -25.625 1 82.62 428 PRO A N 1
ATOM 3435 C CA . PRO A 1 428 ? -23.766 -19.531 -24.922 1 82.62 428 PRO A CA 1
ATOM 3436 C C . PRO A 1 428 ? -22.906 -19.797 -23.688 1 82.62 428 PRO A C 1
ATOM 3438 O O . PRO A 1 428 ? -23.078 -20.828 -23.031 1 82.62 428 PRO A O 1
ATOM 3441 N N . PRO A 1 429 ? -22.047 -18.875 -23.594 1 76.31 429 PRO A N 1
ATOM 3442 C CA . PRO A 1 429 ? -21.141 -19.094 -22.469 1 76.31 429 PRO A CA 1
ATOM 3443 C C . PRO A 1 429 ? -21.891 -19.422 -21.172 1 76.31 429 PRO A C 1
ATOM 3445 O O . PRO A 1 429 ? -22.891 -18.781 -20.859 1 76.31 429 PRO A O 1
ATOM 3448 N N . GLN A 1 430 ? -21.328 -20.375 -20.578 1 84.75 430 GLN A N 1
ATOM 3449 C CA . GLN A 1 430 ? -21.969 -20.859 -19.359 1 84.75 430 GLN A CA 1
ATOM 3450 C C . GLN A 1 430 ? -20.938 -21.047 -18.25 1 84.75 430 GLN A C 1
ATOM 3452 O O . GLN A 1 430 ? -19.812 -21.469 -18.516 1 84.75 430 GLN A O 1
ATOM 3457 N N . SER A 1 431 ? -21.359 -20.594 -17.109 1 96.19 431 SER A N 1
ATOM 3458 C CA . SER A 1 431 ? -20.625 -20.922 -15.891 1 96.19 431 SER A CA 1
ATOM 3459 C C . SER A 1 431 ? -20.906 -22.359 -15.445 1 96.19 431 SER A C 1
ATOM 3461 O O . SER A 1 431 ? -21.969 -22.906 -15.766 1 96.19 431 SER A O 1
ATOM 3463 N N . PHE A 1 432 ? -19.953 -22.969 -14.867 1 97.19 432 PHE A N 1
ATOM 3464 C CA . PHE A 1 432 ? -20.062 -24.359 -14.484 1 97.19 432 PHE A CA 1
ATOM 3465 C C . PHE A 1 432 ? -19.797 -24.531 -12.992 1 97.19 432 PHE A C 1
ATOM 3467 O O . PHE A 1 432 ? -19 -23.797 -12.406 1 97.19 432 PHE A O 1
ATOM 3474 N N . ALA A 1 433 ? -20.5 -25.484 -12.414 1 97.94 433 ALA A N 1
ATOM 3475 C CA . ALA A 1 433 ? -20.266 -25.891 -11.031 1 97.94 433 ALA A CA 1
ATOM 3476 C C . ALA A 1 433 ? -20.109 -27.406 -10.922 1 97.94 433 ALA A C 1
ATOM 3478 O O . ALA A 1 433 ? -20.938 -28.156 -11.422 1 97.94 433 ALA A O 1
ATOM 3479 N N . PHE A 1 434 ? -19.047 -27.828 -10.422 1 98.25 434 PHE A N 1
ATOM 3480 C CA . PHE A 1 434 ? -18.844 -29.203 -9.953 1 98.25 434 PHE A CA 1
ATOM 3481 C C . PHE A 1 434 ? -18.984 -29.281 -8.438 1 98.25 434 PHE A C 1
ATOM 3483 O O . PHE A 1 434 ? -17.984 -29.234 -7.711 1 98.25 434 PHE A O 1
ATOM 3490 N N . ARG A 1 435 ? -20.109 -29.484 -8.023 1 97 435 ARG A N 1
ATOM 3491 C CA . ARG A 1 435 ? -20.531 -29.203 -6.652 1 97 435 ARG A CA 1
ATOM 3492 C C . ARG A 1 435 ? -19.906 -30.203 -5.68 1 97 435 ARG A C 1
ATOM 3494 O O . ARG A 1 435 ? -19.547 -29.828 -4.555 1 97 435 ARG A O 1
ATOM 3501 N N . GLU A 1 436 ? -19.844 -31.422 -6.094 1 96.94 436 GLU A N 1
ATOM 3502 C CA . GLU A 1 436 ? -19.234 -32.406 -5.203 1 96.94 436 GLU A CA 1
ATOM 3503 C C . GLU A 1 436 ? -17.766 -32.094 -4.969 1 96.94 436 GLU A C 1
ATOM 3505 O O . GLU A 1 436 ? -17.234 -32.312 -3.871 1 96.94 436 GLU A O 1
ATOM 3510 N N . ALA A 1 437 ? -17.141 -31.594 -5.949 1 97.88 437 ALA A N 1
ATOM 3511 C CA . ALA A 1 437 ? -15.719 -31.25 -5.852 1 97.88 437 ALA A CA 1
ATOM 3512 C C . ALA A 1 437 ? -15.547 -29.875 -5.191 1 97.88 437 ALA A C 1
ATOM 3514 O O . ALA A 1 437 ? -14.461 -29.547 -4.707 1 97.88 437 ALA A O 1
ATOM 3515 N N . GLY A 1 438 ? -16.609 -29.062 -5.184 1 98.12 438 GLY A N 1
ATOM 3516 C CA . GLY A 1 438 ? -16.5 -27.688 -4.711 1 98.12 438 GLY A CA 1
ATOM 3517 C C . GLY A 1 438 ? -15.695 -26.812 -5.641 1 98.12 438 GLY A C 1
ATOM 3518 O O . GLY A 1 438 ? -14.883 -26 -5.18 1 98.12 438 GLY A O 1
ATOM 3519 N N . MET A 1 439 ? -15.844 -26.984 -6.953 1 98.44 439 MET A N 1
ATOM 3520 C CA . MET A 1 439 ? -15.109 -26.203 -7.945 1 98.44 439 MET A CA 1
ATOM 3521 C C . MET A 1 439 ? -16.078 -25.484 -8.883 1 98.44 439 MET A C 1
ATOM 3523 O O . MET A 1 439 ? -17.078 -26.047 -9.312 1 98.44 439 MET A O 1
ATOM 3527 N N . TYR A 1 440 ? -15.797 -24.234 -9.148 1 98.62 440 TYR A N 1
ATOM 3528 C CA . TYR A 1 440 ? -16.672 -23.375 -9.922 1 98.62 440 TYR A CA 1
ATOM 3529 C C . TYR A 1 440 ? -15.891 -22.562 -10.945 1 98.62 440 TYR A C 1
ATOM 3531 O O . TYR A 1 440 ? -14.789 -22.094 -10.664 1 98.62 440 TYR A O 1
ATOM 3539 N N . ALA A 1 441 ? -16.422 -22.438 -12.133 1 98.38 441 ALA A N 1
ATOM 3540 C CA . ALA A 1 441 ? -15.906 -21.531 -13.156 1 98.38 441 ALA A CA 1
ATOM 3541 C C . ALA A 1 441 ? -16.984 -20.547 -13.609 1 98.38 441 ALA A C 1
ATOM 3543 O O . ALA A 1 441 ? -18 -20.953 -14.18 1 98.38 441 ALA A O 1
ATOM 3544 N N . LEU A 1 442 ? -16.766 -19.312 -13.281 1 98.38 442 LEU A N 1
ATOM 3545 C CA . LEU A 1 442 ? -17.641 -18.234 -13.727 1 98.38 442 LEU A CA 1
ATOM 3546 C C . LEU A 1 442 ? -17.062 -17.531 -14.945 1 98.38 442 LEU A C 1
ATOM 3548 O O . LEU A 1 442 ? -15.891 -17.156 -14.945 1 98.38 442 LEU A O 1
ATOM 3552 N N . ARG A 1 443 ? -17.891 -17.375 -15.992 1 97.38 443 ARG A N 1
ATOM 3553 C CA . ARG A 1 443 ? -17.391 -16.703 -17.188 1 97.38 443 ARG A CA 1
ATOM 3554 C C . ARG A 1 443 ? -18.516 -16.047 -17.969 1 97.38 443 ARG A C 1
ATOM 3556 O O . ARG A 1 443 ? -19.688 -16.406 -17.781 1 97.38 443 ARG A O 1
ATOM 3563 N N . ASN A 1 444 ? -18.188 -15.125 -18.844 1 96.5 444 ASN A N 1
ATOM 3564 C CA . ASN A 1 444 ? -19.203 -14.453 -19.656 1 96.5 444 ASN A CA 1
ATOM 3565 C C . ASN A 1 444 ? -18.938 -14.609 -21.141 1 96.5 444 ASN A C 1
ATOM 3567 O O . ASN A 1 444 ? -19.656 -14.055 -21.969 1 96.5 444 ASN A O 1
ATOM 3571 N N . ASP A 1 445 ? -17.938 -15.328 -21.484 1 95.44 445 ASP A N 1
ATOM 3572 C CA . ASP A 1 445 ? -17.562 -15.609 -22.875 1 95.44 445 ASP A CA 1
ATOM 3573 C C . ASP A 1 445 ? -16.656 -16.844 -22.953 1 95.44 445 ASP A C 1
ATOM 3575 O O . ASP A 1 445 ? -16.312 -17.422 -21.938 1 95.44 445 ASP A O 1
ATOM 3579 N N . TRP A 1 446 ? -16.375 -17.344 -24.188 1 95.19 446 TRP A N 1
ATOM 3580 C CA . TRP A 1 446 ? -15.523 -18.516 -24.375 1 95.19 446 TRP A CA 1
ATOM 3581 C C . TRP A 1 446 ? -14.133 -18.109 -24.859 1 95.19 446 TRP A C 1
ATOM 3583 O O . TRP A 1 446 ? -13.195 -18.906 -24.812 1 95.19 446 TRP A O 1
ATOM 3593 N N . GLY A 1 447 ? -13.984 -16.906 -25.312 1 93.38 447 GLY A N 1
ATOM 3594 C CA . GLY A 1 447 ? -12.742 -16.5 -25.953 1 93.38 447 GLY A CA 1
ATOM 3595 C C . GLY A 1 447 ? -11.781 -15.812 -25 1 93.38 447 GLY A C 1
ATOM 3596 O O . GLY A 1 447 ? -12.023 -15.75 -23.781 1 93.38 447 GLY A O 1
ATOM 3597 N N . PRO A 1 448 ? -10.633 -15.312 -25.562 1 93.56 448 PRO A N 1
ATOM 3598 C CA . PRO A 1 448 ? -9.562 -14.75 -24.734 1 93.56 448 PRO A CA 1
ATOM 3599 C C . PRO A 1 448 ? -9.961 -13.438 -24.062 1 93.56 448 PRO A C 1
ATOM 3601 O O . PRO A 1 448 ? -9.289 -12.992 -23.125 1 93.56 448 PRO A O 1
ATOM 3604 N N . GLU A 1 449 ? -11.008 -12.789 -24.484 1 94.44 449 GLU A N 1
ATOM 3605 C CA . GLU A 1 449 ? -11.414 -11.508 -23.906 1 94.44 449 GLU A CA 1
ATOM 3606 C C . GLU A 1 449 ? -12.422 -11.703 -22.781 1 94.44 449 GLU A C 1
ATOM 3608 O O . GLU A 1 449 ? -12.906 -10.727 -22.203 1 94.44 449 GLU A O 1
ATOM 3613 N N . GLN A 1 450 ? -12.688 -12.867 -22.438 1 96.44 450 GLN A N 1
ATOM 3614 C CA . GLN A 1 450 ? -13.695 -13.172 -21.438 1 96.44 450 GLN A CA 1
ATOM 3615 C C . GLN A 1 450 ? -13.258 -12.68 -20.047 1 96.44 450 GLN A C 1
ATOM 3617 O O . GLN A 1 450 ? -12.07 -12.469 -19.812 1 96.44 450 GLN A O 1
ATOM 3622 N N . VAL A 1 451 ? -14.25 -12.453 -19.234 1 98.19 451 VAL A N 1
ATOM 3623 C CA . VAL A 1 451 ? -14.016 -12.391 -17.797 1 98.19 451 VAL A CA 1
ATOM 3624 C C . VAL A 1 451 ? -14.234 -13.773 -17.188 1 98.19 451 VAL A C 1
ATOM 3626 O O . VAL A 1 451 ? -15.273 -14.398 -17.391 1 98.19 451 VAL A O 1
ATOM 3629 N N . TYR A 1 452 ? -13.211 -14.242 -16.547 1 98.19 452 TYR A N 1
ATOM 3630 C CA . TYR A 1 452 ? -13.188 -15.609 -16.031 1 98.19 452 TYR A CA 1
ATOM 3631 C C . TYR A 1 452 ? -12.727 -15.633 -14.578 1 98.19 452 TYR A C 1
ATOM 3633 O O . TYR A 1 452 ? -11.703 -15.031 -14.234 1 98.19 452 TYR A O 1
ATOM 3641 N N . LEU A 1 453 ? -13.508 -16.234 -13.703 1 98.75 453 LEU A N 1
ATOM 3642 C CA . LEU A 1 453 ? -13.109 -16.469 -12.312 1 98.75 453 LEU A CA 1
ATOM 3643 C C . LEU A 1 453 ? -13.344 -17.922 -11.914 1 98.75 453 LEU A C 1
ATOM 3645 O O . LEU A 1 453 ? -14.461 -18.422 -12.039 1 98.75 453 LEU A O 1
ATOM 3649 N N . ALA A 1 454 ? -12.336 -18.578 -11.5 1 98.69 454 ALA A N 1
ATOM 3650 C CA . ALA A 1 454 ? -12.438 -19.922 -10.953 1 98.69 454 ALA A CA 1
ATOM 3651 C C . ALA A 1 454 ? -12.305 -19.906 -9.438 1 98.69 454 ALA A C 1
ATOM 3653 O O . ALA A 1 454 ? -11.469 -19.188 -8.883 1 98.69 454 ALA A O 1
ATOM 3654 N N . LEU A 1 455 ? -13.125 -20.656 -8.758 1 98.5 455 LEU A N 1
ATOM 3655 C CA . LEU A 1 455 ? -13.125 -20.734 -7.305 1 98.5 455 LEU A CA 1
ATOM 3656 C C . LEU A 1 455 ? -13.133 -22.188 -6.828 1 98.5 455 LEU A C 1
ATOM 3658 O O . LEU A 1 455 ? -13.82 -23.031 -7.41 1 98.5 455 LEU A O 1
ATOM 3662 N N . HIS A 1 456 ? -12.297 -22.391 -5.793 1 96.31 456 HIS A N 1
ATOM 3663 C CA . HIS A 1 456 ? -12.18 -23.734 -5.242 1 96.31 456 HIS A CA 1
ATOM 3664 C C . HIS A 1 456 ? -12.492 -23.75 -3.75 1 96.31 456 HIS A C 1
ATOM 3666 O O . HIS A 1 456 ? -12.023 -22.875 -3.006 1 96.31 456 HIS A O 1
ATOM 3672 N N . CYS A 1 457 ? -13.398 -24.562 -3.279 1 98.38 457 CYS A N 1
ATOM 3673 C CA . CYS A 1 457 ? -13.703 -24.906 -1.892 1 98.38 457 CYS A CA 1
ATOM 3674 C C . CYS A 1 457 ? -14.086 -26.375 -1.753 1 98.38 457 CYS A C 1
ATOM 3676 O O . CYS A 1 457 ? -15.273 -26.703 -1.784 1 98.38 457 CYS A O 1
ATOM 3678 N N . SER A 1 458 ? -13.117 -27.172 -1.53 1 98.12 458 SER A N 1
ATOM 3679 C CA . SER A 1 458 ? -13.258 -28.609 -1.737 1 98.12 458 SER A CA 1
ATOM 3680 C C . SER A 1 458 ? -13.164 -29.359 -0.419 1 98.12 458 SER A C 1
ATOM 3682 O O . SER A 1 458 ? -12.539 -28.891 0.533 1 98.12 458 SER A O 1
ATOM 3684 N N . PRO A 1 459 ? -13.805 -30.547 -0.378 1 97.38 459 PRO A N 1
ATOM 3685 C CA . PRO A 1 459 ? -13.547 -31.453 0.748 1 97.38 459 PRO A CA 1
ATOM 3686 C C . PRO A 1 459 ? -12.102 -31.938 0.787 1 97.38 459 PRO A C 1
ATOM 3688 O O . PRO A 1 459 ? -11.32 -31.641 -0.117 1 97.38 459 PRO A O 1
ATOM 3691 N N . PRO A 1 460 ? -11.734 -32.656 1.885 1 96.44 460 PRO A N 1
ATOM 3692 C CA . PRO A 1 460 ? -10.352 -33.125 1.968 1 96.44 460 PRO A CA 1
ATOM 3693 C C . PRO A 1 460 ? -9.938 -33.938 0.754 1 96.44 460 PRO A C 1
ATOM 3695 O O . PRO A 1 460 ? -10.719 -34.781 0.28 1 96.44 460 PRO A O 1
ATOM 3698 N N . ALA A 1 461 ? -8.844 -33.688 0.254 1 96.81 461 ALA A N 1
ATOM 3699 C CA . ALA A 1 461 ? -8.297 -34.438 -0.89 1 96.81 461 ALA A CA 1
ATOM 3700 C C . ALA A 1 461 ? -7.824 -35.812 -0.483 1 96.81 461 ALA A C 1
ATOM 3702 O O . ALA A 1 461 ? -7.652 -36.094 0.705 1 96.81 461 ALA A O 1
ATOM 3703 N N . ILE A 1 462 ? -7.586 -36.625 -1.453 1 94.31 462 ILE A N 1
ATOM 3704 C CA . ILE A 1 462 ? -7.137 -38 -1.199 1 94.31 462 ILE A CA 1
ATOM 3705 C C . ILE A 1 462 ? -5.613 -38.031 -1.109 1 94.31 462 ILE A C 1
ATOM 3707 O O . ILE A 1 462 ? -5.023 -39.094 -0.821 1 94.31 462 ILE A O 1
ATOM 3711 N N . SER A 1 463 ? -5.023 -36.906 -1.402 1 91.31 463 SER A N 1
ATOM 3712 C CA . SER A 1 463 ? -3.568 -36.812 -1.338 1 91.31 463 SER A CA 1
ATOM 3713 C C . SER A 1 463 ? -3.121 -35.438 -0.846 1 91.31 463 SER A C 1
ATOM 3715 O O . SER A 1 463 ? -3.951 -34.625 -0.448 1 91.31 463 SER A O 1
ATOM 3717 N N . SER A 1 464 ? -1.769 -35.219 -0.91 1 90.5 464 SER A N 1
ATOM 3718 C CA . SER A 1 464 ? -1.19 -34 -0.366 1 90.5 464 SER A CA 1
ATOM 3719 C C . SER A 1 464 ? -1.066 -32.906 -1.438 1 90.5 464 SER A C 1
ATOM 3721 O O . SER A 1 464 ? -0.392 -31.891 -1.235 1 90.5 464 SER A O 1
ATOM 3723 N N . HIS A 1 465 ? -1.727 -33.062 -2.549 1 94.25 465 HIS A N 1
ATOM 3724 C CA . HIS A 1 465 ? -1.531 -32.125 -3.658 1 94.25 465 HIS A CA 1
ATOM 3725 C C . HIS A 1 465 ? -2.438 -30.906 -3.527 1 94.25 465 HIS A C 1
ATOM 3727 O O . HIS A 1 465 ? -2.289 -29.938 -4.27 1 94.25 465 HIS A O 1
ATOM 3733 N N . ASP A 1 466 ? -3.342 -30.969 -2.654 1 95.75 466 ASP A N 1
ATOM 3734 C CA . ASP A 1 466 ? -4.18 -29.812 -2.381 1 95.75 466 ASP A CA 1
ATOM 3735 C C . ASP A 1 466 ? -3.531 -28.891 -1.341 1 95.75 466 ASP A C 1
ATOM 3737 O O . ASP A 1 466 ? -2.646 -29.328 -0.598 1 95.75 466 ASP A O 1
ATOM 3741 N N . THR A 1 467 ? -3.871 -27.656 -1.39 1 95.75 467 THR A N 1
ATOM 3742 C CA . THR A 1 467 ? -3.42 -26.641 -0.452 1 95.75 467 THR A CA 1
ATOM 3743 C C . THR A 1 467 ? -4.57 -26.156 0.429 1 95.75 467 THR A C 1
ATOM 3745 O O . THR A 1 467 ? -5.73 -26.188 0.01 1 95.75 467 THR A O 1
ATOM 3748 N N . PRO A 1 468 ? -4.266 -25.781 1.727 1 97.19 468 PRO A N 1
ATOM 3749 C CA . PRO A 1 468 ? -5.336 -25.281 2.588 1 97.19 468 PRO A CA 1
ATOM 3750 C C . PRO A 1 468 ? -5.777 -23.859 2.211 1 97.19 468 PRO A C 1
ATOM 3752 O O . PRO A 1 468 ? -5.531 -22.922 2.961 1 97.19 468 PRO A O 1
ATOM 3755 N N . ASP A 1 469 ? -6.512 -23.781 1.181 1 97.88 469 ASP A N 1
ATOM 3756 C CA . ASP A 1 469 ? -6.863 -22.469 0.65 1 97.88 469 ASP A CA 1
ATOM 3757 C C . ASP A 1 469 ? -8.328 -22.422 0.219 1 97.88 469 ASP A C 1
ATOM 3759 O O . ASP A 1 469 ? -8.68 -21.734 -0.743 1 97.88 469 ASP A O 1
ATOM 3763 N N . ASN A 1 470 ? -9.148 -23.188 0.923 1 98.5 470 ASN A N 1
ATOM 3764 C CA . ASN A 1 470 ? -10.562 -23.188 0.587 1 98.5 470 ASN A CA 1
ATOM 3765 C C . ASN A 1 470 ? -11.133 -21.766 0.534 1 98.5 470 ASN A C 1
ATOM 3767 O O . ASN A 1 470 ? -10.938 -20.984 1.462 1 98.5 470 ASN A O 1
ATOM 3771 N N . GLY A 1 471 ? -11.789 -21.516 -0.551 1 98.19 471 GLY A N 1
ATOM 3772 C CA . GLY A 1 471 ? -12.328 -20.188 -0.83 1 98.19 471 GLY A CA 1
ATOM 3773 C C . GLY A 1 471 ? -11.484 -19.391 -1.804 1 98.19 471 GLY A C 1
ATOM 3774 O O . GLY A 1 471 ? -11.883 -18.312 -2.234 1 98.19 471 GLY A O 1
ATOM 3775 N N . THR A 1 472 ? -10.414 -19.953 -2.213 1 98.19 472 THR A N 1
ATOM 3776 C CA . THR A 1 472 ? -9.477 -19.266 -3.094 1 98.19 472 THR A CA 1
ATOM 3777 C C . THR A 1 472 ? -10.078 -19.078 -4.484 1 98.19 472 THR A C 1
ATOM 3779 O O . THR A 1 472 ? -11 -19.812 -4.867 1 98.19 472 THR A O 1
ATOM 3782 N N . PHE A 1 473 ? -9.594 -18.109 -5.219 1 98.5 473 PHE A N 1
ATOM 3783 C CA . PHE A 1 473 ? -10.023 -17.891 -6.594 1 98.5 473 PHE A CA 1
ATOM 3784 C C . PHE A 1 473 ? -8.914 -17.266 -7.422 1 98.5 473 PHE A C 1
ATOM 3786 O O . PHE A 1 473 ? -7.914 -16.797 -6.871 1 98.5 473 PHE A O 1
ATOM 3793 N N . GLU A 1 474 ? -9.062 -17.359 -8.703 1 98.25 474 GLU A N 1
ATOM 3794 C CA . GLU A 1 474 ? -8.273 -16.641 -9.695 1 98.25 474 GLU A CA 1
ATOM 3795 C C . GLU A 1 474 ? -9.156 -15.805 -10.609 1 98.25 474 GLU A C 1
ATOM 3797 O O . GLU A 1 474 ? -10.312 -16.156 -10.867 1 98.25 474 GLU A O 1
ATOM 3802 N N . LEU A 1 475 ? -8.539 -14.727 -11.062 1 98.75 475 LEU A N 1
ATOM 3803 C CA . LEU A 1 475 ? -9.328 -13.828 -11.898 1 98.75 475 LEU A CA 1
ATOM 3804 C C . LEU A 1 475 ? -8.57 -13.453 -13.164 1 98.75 475 LEU A C 1
ATOM 3806 O O . LEU A 1 475 ? -7.422 -13.008 -13.094 1 98.75 475 LEU A O 1
ATOM 3810 N N . PHE A 1 476 ? -9.18 -13.711 -14.297 1 98.44 476 PHE A N 1
ATOM 3811 C CA . PHE A 1 476 ? -8.727 -13.328 -15.625 1 98.44 476 PHE A CA 1
ATOM 3812 C C . PHE A 1 476 ? -9.734 -12.391 -16.281 1 98.44 476 PHE A C 1
ATOM 3814 O O . PHE A 1 476 ? -10.945 -12.586 -16.172 1 98.44 476 PHE A O 1
ATOM 3821 N N . ALA A 1 477 ? -9.258 -11.367 -16.953 1 98.44 477 ALA A N 1
ATOM 3822 C CA . ALA A 1 477 ? -10.164 -10.5 -17.703 1 98.44 477 ALA A CA 1
ATOM 3823 C C . ALA A 1 477 ? -9.43 -9.797 -18.844 1 98.44 477 ALA A C 1
ATOM 3825 O O . ALA A 1 477 ? -8.297 -9.344 -18.656 1 98.44 477 ALA A O 1
ATOM 3826 N N . TYR A 1 478 ? -10.047 -9.789 -19.984 1 97.44 478 TYR A N 1
ATOM 3827 C CA . TYR A 1 478 ? -9.656 -8.977 -21.125 1 97.44 478 TYR A CA 1
ATOM 3828 C C . TYR A 1 478 ? -8.227 -9.273 -21.562 1 97.44 478 TYR A C 1
ATOM 3830 O O . TYR A 1 478 ? -7.434 -8.359 -21.781 1 97.44 478 TYR A O 1
ATOM 3838 N N . GLY A 1 479 ? -7.918 -10.516 -21.516 1 96.25 479 GLY A N 1
ATOM 3839 C CA . GLY A 1 479 ? -6.68 -10.961 -22.125 1 96.25 479 GLY A CA 1
ATOM 3840 C C . GLY A 1 479 ? -5.543 -11.133 -21.141 1 96.25 479 GLY A C 1
ATOM 3841 O O . GLY A 1 479 ? -4.422 -11.469 -21.516 1 96.25 479 GLY A O 1
ATOM 3842 N N . ARG A 1 480 ? -5.855 -10.93 -19.844 1 96.19 480 ARG A N 1
ATOM 3843 C CA . ARG A 1 480 ? -4.754 -11.039 -18.891 1 96.19 480 ARG A CA 1
ATOM 3844 C C . ARG A 1 480 ? -5.238 -11.609 -17.562 1 96.19 480 ARG A C 1
ATOM 3846 O O . ARG A 1 480 ? -6.367 -11.359 -17.141 1 96.19 480 ARG A O 1
ATOM 3853 N N . TRP A 1 481 ? -4.285 -12.328 -16.938 1 97.94 481 TRP A N 1
ATOM 3854 C CA . TRP A 1 481 ? -4.504 -12.688 -15.539 1 97.94 481 TRP A CA 1
ATOM 3855 C C . TRP A 1 481 ? -4.293 -11.477 -14.633 1 97.94 481 TRP A C 1
ATOM 3857 O O . TRP A 1 481 ? -3.264 -10.805 -14.719 1 97.94 481 TRP A O 1
ATOM 3867 N N . LEU A 1 482 ? -5.242 -11.234 -13.812 1 98.62 482 LEU A N 1
ATOM 3868 C CA . LEU A 1 482 ? -5.184 -10.094 -12.906 1 98.62 482 LEU A CA 1
ATOM 3869 C C . LEU A 1 482 ? -4.902 -10.555 -11.477 1 98.62 482 LEU A C 1
ATOM 3871 O O . LEU A 1 482 ? -4.254 -9.836 -10.711 1 98.62 482 LEU A O 1
ATOM 3875 N N . MET A 1 483 ? -5.406 -11.688 -11.102 1 98.38 483 MET A N 1
ATOM 3876 C CA . MET A 1 483 ? -5.164 -12.297 -9.797 1 98.38 483 MET A CA 1
ATOM 3877 C C . MET A 1 483 ? -4.852 -13.781 -9.945 1 98.38 483 MET A C 1
ATOM 3879 O O . MET A 1 483 ? -5.613 -14.633 -9.484 1 98.38 483 MET A O 1
ATOM 3883 N N . PRO A 1 484 ? -3.693 -14.086 -10.461 1 97.94 484 PRO A N 1
ATOM 3884 C CA . PRO A 1 484 ? -3.324 -15.5 -10.57 1 97.94 484 PRO A CA 1
ATOM 3885 C C . PRO A 1 484 ? -2.936 -16.109 -9.227 1 97.94 484 PRO A C 1
ATOM 3887 O O . PRO A 1 484 ? -2.512 -15.398 -8.312 1 97.94 484 PRO A O 1
ATOM 3890 N N . ASP A 1 485 ? -3.127 -17.359 -9.094 1 96.81 485 ASP A N 1
ATOM 3891 C CA . ASP A 1 485 ? -2.693 -18.094 -7.914 1 96.81 485 ASP A CA 1
ATOM 3892 C C . ASP A 1 485 ? -1.173 -18.062 -7.773 1 96.81 485 ASP A C 1
ATOM 3894 O O . ASP A 1 485 ? -0.464 -17.703 -8.711 1 96.81 485 ASP A O 1
ATOM 3898 N N . THR A 1 486 ? -0.717 -18.453 -6.586 1 97.12 486 THR A N 1
ATOM 3899 C CA . THR A 1 486 ? 0.715 -18.453 -6.312 1 97.12 486 THR A CA 1
ATOM 3900 C C . THR A 1 486 ? 1.404 -19.609 -7.027 1 97.12 486 THR A C 1
ATOM 3902 O O . THR A 1 486 ? 2.6 -19.547 -7.32 1 97.12 486 THR A O 1
ATOM 3905 N N . GLY A 1 487 ? 0.646 -20.719 -7.359 1 96.5 487 GLY A N 1
ATOM 3906 C CA . GLY A 1 487 ? 1.233 -21.906 -7.949 1 96.5 487 GLY A CA 1
ATOM 3907 C C . GLY A 1 487 ? 1.988 -22.766 -6.945 1 96.5 487 GLY A C 1
ATOM 3908 O O . GLY A 1 487 ? 2.16 -22.359 -5.793 1 96.5 487 GLY A O 1
ATOM 3909 N N . PHE A 1 488 ? 2.502 -23.953 -7.352 1 95.06 488 PHE A N 1
ATOM 3910 C CA . PHE A 1 488 ? 3.094 -24.875 -6.398 1 95.06 488 PHE A CA 1
ATOM 3911 C C . PHE A 1 488 ? 4.613 -24.859 -6.504 1 95.06 488 PHE A C 1
ATOM 3913 O O . PHE A 1 488 ? 5.305 -25.406 -5.633 1 95.06 488 PHE A O 1
ATOM 3920 N N . TYR A 1 489 ? 5.191 -24.453 -7.609 1 94.19 489 TYR A N 1
ATOM 3921 C CA . TYR A 1 489 ? 6.602 -24.125 -7.828 1 94.19 489 TYR A CA 1
ATOM 3922 C C . TYR A 1 489 ? 7.414 -25.406 -8.055 1 94.19 489 TYR A C 1
ATOM 3924 O O . TYR A 1 489 ? 7.805 -25.703 -9.188 1 94.19 489 TYR A O 1
ATOM 3932 N N . THR A 1 490 ? 7.637 -26.156 -6.977 1 92.81 490 THR A N 1
ATOM 3933 C CA . THR A 1 490 ? 8.477 -27.344 -7.129 1 92.81 490 THR A CA 1
ATOM 3934 C C . THR A 1 490 ? 8.109 -28.406 -6.094 1 92.81 490 THR A C 1
ATOM 3936 O O . THR A 1 490 ? 7.336 -28.141 -5.176 1 92.81 490 THR A O 1
ATOM 3939 N N . TYR A 1 491 ? 8.672 -29.625 -6.297 1 89.31 491 TYR A N 1
ATOM 3940 C CA . TYR A 1 491 ? 8.516 -30.688 -5.316 1 89.31 491 TYR A CA 1
ATOM 3941 C C . TYR A 1 491 ? 9.797 -30.891 -4.52 1 89.31 491 TYR A C 1
ATOM 3943 O O . TYR A 1 491 ? 9.758 -31.375 -3.385 1 89.31 491 TYR A O 1
ATOM 3951 N N . GLY A 1 492 ? 11.031 -30.641 -4.98 1 82.44 492 GLY A N 1
ATOM 3952 C CA . GLY A 1 492 ? 12.164 -31.172 -4.234 1 82.44 492 GLY A CA 1
ATOM 3953 C C . GLY A 1 492 ? 13.328 -30.203 -4.172 1 82.44 492 GLY A C 1
ATOM 3954 O O . GLY A 1 492 ? 14.117 -30.234 -3.223 1 82.44 492 GLY A O 1
ATOM 3955 N N . HIS A 1 493 ? 13.734 -29.453 -5.078 1 85 493 HIS A N 1
ATOM 3956 C CA . HIS A 1 493 ? 15 -28.734 -5.113 1 85 493 HIS A CA 1
ATOM 3957 C C . HIS A 1 493 ? 15 -27.578 -4.121 1 85 493 HIS A C 1
ATOM 3959 O O . HIS A 1 493 ? 16.062 -27.094 -3.721 1 85 493 HIS A O 1
ATOM 3965 N N . ASP A 1 494 ? 13.891 -27.109 -3.691 1 91.12 494 ASP A N 1
ATOM 3966 C CA . ASP A 1 494 ? 13.75 -25.969 -2.781 1 91.12 494 ASP A CA 1
ATOM 3967 C C . ASP A 1 494 ? 12.531 -26.141 -1.877 1 91.12 494 ASP A C 1
ATOM 3969 O O . ASP A 1 494 ? 11.484 -25.531 -2.117 1 91.12 494 ASP A O 1
ATOM 3973 N N . LEU A 1 495 ? 12.688 -26.844 -0.791 1 90.94 495 LEU A N 1
ATOM 3974 C CA . LEU A 1 495 ? 11.586 -27.234 0.071 1 90.94 495 LEU A CA 1
ATOM 3975 C C . LEU A 1 495 ? 11.016 -26.047 0.82 1 90.94 495 LEU A C 1
ATOM 3977 O O . LEU A 1 495 ? 9.812 -25.984 1.093 1 90.94 495 LEU A O 1
ATOM 3981 N N . GLU A 1 496 ? 11.867 -25.156 1.137 1 94.12 496 GLU A N 1
ATOM 3982 C CA . GLU A 1 496 ? 11.391 -23.938 1.812 1 94.12 496 GLU A CA 1
ATOM 3983 C C . GLU A 1 496 ? 10.492 -23.125 0.9 1 94.12 496 GLU A C 1
ATOM 3985 O O . GLU A 1 496 ? 9.43 -22.656 1.322 1 94.12 496 GLU A O 1
ATOM 3990 N N . ALA A 1 497 ? 10.898 -22.953 -0.339 1 95.19 497 ALA A N 1
ATOM 3991 C CA . ALA A 1 497 ? 10.086 -22.219 -1.303 1 95.19 497 ALA A CA 1
ATOM 3992 C C . ALA A 1 497 ? 8.781 -22.938 -1.589 1 95.19 497 ALA A C 1
ATOM 3994 O O . ALA A 1 497 ? 7.73 -22.312 -1.747 1 95.19 497 ALA A O 1
ATOM 3995 N N . ARG A 1 498 ? 8.844 -24.234 -1.653 1 95.56 498 ARG A N 1
ATOM 3996 C CA . ARG A 1 498 ? 7.625 -25.016 -1.833 1 95.56 498 ARG A CA 1
ATOM 3997 C C . ARG A 1 498 ? 6.652 -24.781 -0.681 1 95.56 498 ARG A C 1
ATOM 3999 O O . ARG A 1 498 ? 5.457 -24.578 -0.904 1 95.56 498 ARG A O 1
ATOM 4006 N N . ALA A 1 499 ? 7.203 -24.828 0.488 1 96.38 499 ALA A N 1
ATOM 4007 C CA . ALA A 1 499 ? 6.371 -24.625 1.672 1 96.38 499 ALA A CA 1
ATOM 4008 C C . ALA A 1 499 ? 5.75 -23.234 1.673 1 96.38 499 ALA A C 1
ATOM 4010 O O . ALA A 1 499 ? 4.609 -23.062 2.113 1 96.38 499 ALA A O 1
ATOM 4011 N N . TRP A 1 500 ? 6.473 -22.281 1.207 1 97.31 500 TRP A N 1
ATOM 4012 C CA . TRP A 1 500 ? 5.973 -20.922 1.148 1 97.31 500 TRP A CA 1
ATOM 4013 C C . TRP A 1 500 ? 4.703 -20.844 0.308 1 97.31 500 TRP A C 1
ATOM 4015 O O . TRP A 1 500 ? 3.732 -20.188 0.695 1 97.31 500 TRP A O 1
ATOM 4025 N N . HIS A 1 501 ? 4.637 -21.5 -0.81 1 97.69 501 HIS A N 1
ATOM 4026 C CA . HIS A 1 501 ? 3.523 -21.453 -1.751 1 97.69 501 HIS A CA 1
ATOM 4027 C C . HIS A 1 501 ? 2.301 -22.172 -1.197 1 97.69 501 HIS A C 1
ATOM 4029 O O . HIS A 1 501 ? 1.202 -22.062 -1.743 1 97.69 501 HIS A O 1
ATOM 4035 N N . ARG A 1 502 ? 2.449 -22.875 -0.118 1 97.31 502 ARG A N 1
ATOM 4036 C CA . ARG A 1 502 ? 1.375 -23.734 0.352 1 97.31 502 ARG A CA 1
ATOM 4037 C C . ARG A 1 502 ? 0.659 -23.125 1.55 1 97.31 502 ARG A C 1
ATOM 4039 O O . ARG A 1 502 ? -0.208 -23.75 2.154 1 97.31 502 ARG A O 1
ATOM 4046 N N . GLN A 1 503 ? 0.991 -21.922 1.886 1 97.88 503 GLN A N 1
ATOM 4047 C CA . GLN A 1 503 ? 0.377 -21.266 3.031 1 97.88 503 GLN A CA 1
ATOM 4048 C C . GLN A 1 503 ? -0.987 -20.688 2.666 1 97.88 503 GLN A C 1
ATOM 4050 O O . GLN A 1 503 ? -1.18 -20.188 1.555 1 97.88 503 GLN A O 1
ATOM 4055 N N . THR A 1 504 ? -1.911 -20.641 3.658 1 98.44 504 THR A N 1
ATOM 4056 C CA . THR A 1 504 ? -3.225 -20.047 3.443 1 98.44 504 THR A CA 1
ATOM 4057 C C . THR A 1 504 ? -3.1 -18.562 3.109 1 98.44 504 THR A C 1
ATOM 4059 O O . THR A 1 504 ? -3.783 -18.062 2.215 1 98.44 504 THR A O 1
ATOM 4062 N N . ARG A 1 505 ? -2.223 -17.906 3.727 1 98.06 505 ARG A N 1
ATOM 4063 C CA . ARG A 1 505 ? -2.148 -16.453 3.695 1 98.06 505 ARG A CA 1
ATOM 4064 C C . ARG A 1 505 ? -1.646 -15.953 2.344 1 98.06 505 ARG A C 1
ATOM 4066 O O . ARG A 1 505 ? -1.611 -14.75 2.092 1 98.06 505 ARG A O 1
ATOM 4073 N N . VAL A 1 506 ? -1.149 -16.812 1.479 1 98.06 506 VAL A N 1
ATOM 4074 C CA . VAL A 1 506 ? -0.658 -16.375 0.18 1 98.06 506 VAL A CA 1
ATOM 4075 C C . VAL A 1 506 ? -1.697 -16.672 -0.898 1 98.06 506 VAL A C 1
ATOM 4077 O O . VAL A 1 506 ? -1.367 -16.75 -2.084 1 98.06 506 VAL A O 1
ATOM 4080 N N . HIS A 1 507 ? -2.922 -16.891 -0.504 1 98.19 507 HIS A N 1
ATOM 4081 C CA . HIS A 1 507 ? -4.113 -17.031 -1.333 1 98.19 507 HIS A CA 1
ATOM 4082 C C . HIS A 1 507 ? -5.172 -16 -0.959 1 98.19 507 HIS A C 1
ATOM 4084 O O . HIS A 1 507 ? -5.098 -15.391 0.109 1 98.19 507 HIS A O 1
ATOM 4090 N N . PRO A 1 508 ? -6.141 -15.773 -1.923 1 98.06 508 PRO A N 1
ATOM 4091 C CA . PRO A 1 508 ? -7.164 -14.766 -1.631 1 98.06 508 PRO A CA 1
ATOM 4092 C C . PRO A 1 508 ? -8.258 -15.289 -0.7 1 98.06 508 PRO A C 1
ATOM 4094 O O . PRO A 1 508 ? -9.422 -15.391 -1.101 1 98.06 508 PRO A O 1
ATOM 4097 N N . VAL A 1 509 ? -7.914 -15.531 0.539 1 98.06 509 VAL A N 1
ATOM 4098 C CA . VAL A 1 509 ? -8.812 -16.078 1.548 1 98.06 509 VAL A CA 1
ATOM 4099 C C . VAL A 1 509 ? -8.539 -15.43 2.898 1 98.06 509 VAL A C 1
ATOM 4101 O O . VAL A 1 509 ? -7.641 -14.586 3.018 1 98.06 509 VAL A O 1
ATOM 4104 N N . LEU A 1 510 ? -9.398 -15.781 3.871 1 98.06 510 LEU A N 1
ATOM 4105 C CA . LEU A 1 510 ? -9.336 -15.211 5.211 1 98.06 510 LEU A CA 1
ATOM 4106 C C . LEU A 1 510 ? -8.445 -16.047 6.121 1 98.06 510 LEU A C 1
ATOM 4108 O O . LEU A 1 510 ? -8.523 -17.281 6.102 1 98.06 510 LEU A O 1
ATOM 4112 N N . THR A 1 511 ? -7.59 -15.367 6.902 1 98.38 511 THR A N 1
ATOM 4113 C CA . THR A 1 511 ? -6.789 -16.062 7.91 1 98.38 511 THR A CA 1
ATOM 4114 C C . THR A 1 511 ? -7.066 -15.5 9.297 1 98.38 511 THR A C 1
ATOM 4116 O O . THR A 1 511 ? -7.578 -14.391 9.438 1 98.38 511 THR A O 1
ATOM 4119 N N . LEU A 1 512 ? -6.824 -16.312 10.289 1 97.5 512 LEU A N 1
ATOM 4120 C CA . LEU A 1 512 ? -6.73 -15.914 11.688 1 97.5 512 LEU A CA 1
ATOM 4121 C C . LEU A 1 512 ? -5.293 -16 12.188 1 97.5 512 LEU A C 1
ATOM 4123 O O . LEU A 1 512 ? -4.727 -17.094 12.25 1 97.5 512 LEU A O 1
ATOM 4127 N N . ASP A 1 513 ? -4.688 -14.852 12.461 1 96.62 513 ASP A N 1
ATOM 4128 C CA . ASP A 1 513 ? -3.32 -14.727 12.953 1 96.62 513 ASP A CA 1
ATOM 4129 C C . ASP A 1 513 ? -2.32 -15.273 11.945 1 96.62 513 ASP A C 1
ATOM 4131 O O . ASP A 1 513 ? -1.294 -15.844 12.32 1 96.62 513 ASP A O 1
ATOM 4135 N N . GLY A 1 514 ? -2.689 -15.344 10.727 1 97.06 514 GLY A N 1
ATOM 4136 C CA . GLY A 1 514 ? -1.795 -15.758 9.664 1 97.06 514 GLY A CA 1
ATOM 4137 C C . GLY A 1 514 ? -1.604 -17.266 9.594 1 97.06 514 GLY A C 1
ATOM 4138 O O . GLY A 1 514 ? -0.783 -17.75 8.82 1 97.06 514 GLY A O 1
ATOM 4139 N N . GLN A 1 515 ? -2.375 -17.984 10.297 1 98.06 515 GLN A N 1
ATOM 4140 C CA . GLN A 1 515 ? -2.217 -19.438 10.352 1 98.06 515 GLN A CA 1
ATOM 4141 C C . GLN A 1 515 ? -2.924 -20.109 9.18 1 98.06 515 GLN A C 1
ATOM 4143 O O . GLN A 1 515 ? -3.838 -19.531 8.586 1 98.06 515 GLN A O 1
ATOM 4148 N N . ASP A 1 516 ? -2.496 -21.328 8.922 1 98.38 516 ASP A N 1
ATOM 4149 C CA . ASP A 1 516 ? -3.16 -22.109 7.887 1 98.38 516 ASP A CA 1
ATOM 4150 C C . ASP A 1 516 ? -4.539 -22.578 8.344 1 98.38 516 ASP A C 1
ATOM 4152 O O . ASP A 1 516 ? -4.723 -22.938 9.508 1 98.38 516 ASP A O 1
ATOM 4156 N N . SER A 1 517 ? -5.406 -22.656 7.422 1 98.06 517 SER A N 1
ATOM 4157 C CA . SER A 1 517 ? -6.777 -23.047 7.723 1 98.06 517 SER A CA 1
ATOM 4158 C C . SER A 1 517 ? -6.934 -24.562 7.676 1 98.06 517 SER A C 1
ATOM 4160 O O . SER A 1 517 ? -6.18 -25.25 6.984 1 98.06 517 SER A O 1
ATOM 4162 N N . ALA A 1 518 ? -7.938 -25.062 8.43 1 97.88 518 ALA A N 1
ATOM 4163 C CA . ALA A 1 518 ? -8.391 -26.438 8.266 1 97.88 518 ALA A CA 1
ATOM 4164 C C . ALA A 1 518 ? -9.203 -26.609 6.984 1 97.88 518 ALA A C 1
ATOM 4166 O O . ALA A 1 518 ? -9.633 -25.609 6.387 1 97.88 518 ALA A O 1
ATOM 4167 N N . VAL A 1 519 ? -9.328 -27.859 6.582 1 97.5 519 VAL A N 1
ATOM 4168 C CA . VAL A 1 519 ? -10.133 -28.156 5.402 1 97.5 519 VAL A CA 1
ATOM 4169 C C . VAL A 1 519 ? -11.453 -28.797 5.828 1 97.5 519 VAL A C 1
ATOM 4171 O O . VAL A 1 519 ? -11.492 -29.969 6.219 1 97.5 519 VAL A O 1
ATOM 4174 N N . ASP A 1 520 ? -12.43 -28.047 5.77 1 97.62 520 ASP A N 1
ATOM 4175 C CA . ASP A 1 520 ? -13.797 -28.469 6.094 1 97.62 520 ASP A CA 1
ATOM 4176 C C . ASP A 1 520 ? -14.82 -27.656 5.301 1 97.62 520 ASP A C 1
ATOM 4178 O O . ASP A 1 520 ? -15.469 -26.766 5.848 1 97.62 520 ASP A O 1
ATOM 4182 N N . ALA A 1 521 ? -15.031 -28.125 4.105 1 98 521 ALA A N 1
ATOM 4183 C CA . ALA A 1 521 ? -15.734 -27.328 3.105 1 98 521 ALA A CA 1
ATOM 4184 C C . ALA A 1 521 ? -17.219 -27.672 3.07 1 98 521 ALA A C 1
ATOM 4186 O O . ALA A 1 521 ? -17.609 -28.812 3.352 1 98 521 ALA A O 1
ATOM 4187 N N . ALA A 1 522 ? -18.031 -26.672 2.748 1 97.19 522 ALA A N 1
ATOM 4188 C CA . ALA A 1 522 ? -19.438 -26.859 2.422 1 97.19 522 ALA A CA 1
ATOM 4189 C C . ALA A 1 522 ? -19.875 -25.938 1.286 1 97.19 522 ALA A C 1
ATOM 4191 O O . ALA A 1 522 ? -19.469 -24.781 1.239 1 97.19 522 ALA A O 1
ATOM 4192 N N . GLN A 1 523 ? -20.594 -26.484 0.375 1 96.38 523 GLN A N 1
ATOM 4193 C CA . GLN A 1 523 ? -21.266 -25.703 -0.654 1 96.38 523 GLN A CA 1
ATOM 4194 C C . GLN A 1 523 ? -22.672 -25.281 -0.204 1 96.38 523 GLN A C 1
ATOM 4196 O O . GLN A 1 523 ? -23.5 -26.141 0.146 1 96.38 523 GLN A O 1
ATOM 4201 N N . LEU A 1 524 ? -22.922 -24.016 -0.288 1 97.88 524 LEU A N 1
ATOM 4202 C CA . LEU A 1 524 ? -24.172 -23.531 0.286 1 97.88 524 LEU A CA 1
ATOM 4203 C C . LEU A 1 524 ? -25.141 -23.109 -0.81 1 97.88 524 LEU A C 1
ATOM 4205 O O . LEU A 1 524 ? -26.359 -23.266 -0.665 1 97.88 524 LEU A O 1
ATOM 4209 N N . LEU A 1 525 ? -24.609 -22.469 -1.881 1 98.19 525 LEU A N 1
ATOM 4210 C CA . LEU A 1 525 ? -25.469 -21.938 -2.926 1 98.19 525 LEU A CA 1
ATOM 4211 C C . LEU A 1 525 ? -24.734 -21.875 -4.258 1 98.19 525 LEU A C 1
ATOM 4213 O O . LEU A 1 525 ? -23.578 -21.469 -4.309 1 98.19 525 LEU A O 1
ATOM 4217 N N . TRP A 1 526 ? -25.344 -22.328 -5.328 1 98 526 TRP A N 1
ATOM 4218 C CA . TRP A 1 526 ? -24.953 -22.109 -6.715 1 98 526 TRP A CA 1
ATOM 4219 C C . TRP A 1 526 ? -26.141 -21.688 -7.559 1 98 526 TRP A C 1
ATOM 4221 O O . TRP A 1 526 ? -27.156 -22.391 -7.617 1 98 526 TRP A O 1
ATOM 4231 N N . GLN A 1 527 ? -26.047 -20.578 -8.133 1 97.44 527 GLN A N 1
ATOM 4232 C CA . GLN A 1 527 ? -27.031 -20.062 -9.07 1 97.44 527 GLN A CA 1
ATOM 4233 C C . GLN A 1 527 ? -26.344 -19.438 -10.289 1 97.44 527 GLN A C 1
ATOM 4235 O O . GLN A 1 527 ? -25.469 -18.578 -10.148 1 97.44 527 GLN A O 1
ATOM 4240 N N . SER A 1 528 ? -26.688 -19.938 -11.453 1 96.06 528 SER A N 1
ATOM 4241 C CA . SER A 1 528 ? -26.109 -19.391 -12.68 1 96.06 528 SER A CA 1
ATOM 4242 C C . SER A 1 528 ? -27.188 -19.016 -13.68 1 96.06 528 SER A C 1
ATOM 4244 O O . SER A 1 528 ? -28.094 -19.812 -13.969 1 96.06 528 SER A O 1
ATOM 4246 N N . GLY A 1 529 ? -27.141 -17.75 -14.117 1 92.31 529 GLY A N 1
ATOM 4247 C CA . GLY A 1 529 ? -28.047 -17.266 -15.148 1 92.31 529 GLY A CA 1
ATOM 4248 C C . GLY A 1 529 ? -27.344 -16.438 -16.219 1 92.31 529 GLY A C 1
ATOM 4249 O O . GLY A 1 529 ? -26.109 -16.453 -16.297 1 92.31 529 GLY A O 1
ATOM 4250 N N . ALA A 1 530 ? -28.125 -15.828 -17.047 1 90.62 530 ALA A N 1
ATOM 4251 C CA . ALA A 1 530 ? -27.578 -15.094 -18.188 1 90.62 530 ALA A CA 1
ATOM 4252 C C . ALA A 1 530 ? -26.781 -13.883 -17.719 1 90.62 530 ALA A C 1
ATOM 4254 O O . ALA A 1 530 ? -25.75 -13.555 -18.297 1 90.62 530 ALA A O 1
ATOM 4255 N N . ASP A 1 531 ? -27.234 -13.273 -16.625 1 94.12 531 ASP A N 1
ATOM 4256 C CA . ASP A 1 531 ? -26.609 -12 -16.281 1 94.12 531 ASP A CA 1
ATOM 4257 C C . ASP A 1 531 ? -26.078 -12.016 -14.852 1 94.12 531 ASP A C 1
ATOM 4259 O O . ASP A 1 531 ? -25.516 -11.023 -14.383 1 94.12 531 ASP A O 1
ATOM 4263 N N . LEU A 1 532 ? -26.297 -13.148 -14.172 1 96.38 532 LEU A N 1
ATOM 4264 C CA . LEU A 1 532 ? -25.859 -13.234 -12.781 1 96.38 532 LEU A CA 1
ATOM 4265 C C . LEU A 1 532 ? -25.438 -14.648 -12.43 1 96.38 532 LEU A C 1
ATOM 4267 O O . LEU A 1 532 ? -26.156 -15.609 -12.703 1 96.38 532 LEU A O 1
ATOM 4271 N N . ASP A 1 533 ? -24.281 -14.758 -11.867 1 98.06 533 ASP A N 1
ATOM 4272 C CA . ASP A 1 533 ? -23.859 -15.984 -11.195 1 98.06 533 ASP A CA 1
ATOM 4273 C C . ASP A 1 533 ? -23.609 -15.734 -9.711 1 98.06 533 ASP A C 1
ATOM 4275 O O . ASP A 1 533 ? -23.062 -14.688 -9.328 1 98.06 533 ASP A O 1
ATOM 4279 N N . VAL A 1 534 ? -24.016 -16.672 -8.867 1 98.56 534 VAL A N 1
ATOM 4280 C CA . VAL A 1 534 ? -23.781 -16.562 -7.43 1 98.56 534 VAL A CA 1
ATOM 4281 C C . VAL A 1 534 ? -23.266 -17.891 -6.887 1 98.56 534 VAL A C 1
ATOM 4283 O O . VAL A 1 534 ? -23.812 -18.953 -7.203 1 98.56 534 VAL A O 1
ATOM 4286 N N . VAL A 1 535 ? -22.234 -17.828 -6.152 1 98.5 535 VAL A N 1
ATOM 4287 C CA . VAL A 1 535 ? -21.703 -18.984 -5.426 1 98.5 535 VAL A CA 1
ATOM 4288 C C . VAL A 1 535 ? -21.516 -18.625 -3.955 1 98.5 535 VAL A C 1
ATOM 4290 O O . VAL A 1 535 ? -21.016 -17.547 -3.635 1 98.5 535 VAL A O 1
ATOM 4293 N N . ALA A 1 536 ? -21.984 -19.438 -3.068 1 98.69 536 ALA A N 1
ATOM 4294 C CA . ALA A 1 536 ? -21.703 -19.312 -1.639 1 98.69 536 ALA A CA 1
ATOM 4295 C C . ALA A 1 536 ? -21.109 -20.594 -1.083 1 98.69 536 ALA A C 1
ATOM 4297 O O . ALA A 1 536 ? -21.656 -21.688 -1.267 1 98.69 536 ALA A O 1
ATOM 4298 N N . VAL A 1 537 ? -19.953 -20.453 -0.44 1 98.69 537 VAL A N 1
ATOM 4299 C CA . VAL A 1 537 ? -19.266 -21.578 0.173 1 98.69 537 VAL A CA 1
ATOM 4300 C C . VAL A 1 537 ? -18.844 -21.219 1.595 1 98.69 537 VAL A C 1
ATOM 4302 O O . VAL A 1 537 ? -18.828 -20.031 1.964 1 98.69 537 VAL A O 1
ATOM 4305 N N . GLN A 1 538 ? -18.562 -22.172 2.404 1 98.44 538 GLN A N 1
ATOM 4306 C CA . GLN A 1 538 ? -17.984 -21.922 3.717 1 98.44 538 GLN A CA 1
ATOM 4307 C C . GLN A 1 538 ? -16.953 -22.984 4.074 1 98.44 538 GLN A C 1
ATOM 4309 O O . GLN A 1 538 ? -16.969 -24.078 3.502 1 98.44 538 GLN A O 1
ATOM 4314 N N . ASN A 1 539 ? -16.062 -22.656 4.855 1 98.69 539 ASN A N 1
ATOM 4315 C CA . ASN A 1 539 ? -15.039 -23.516 5.418 1 98.69 539 ASN A CA 1
ATOM 4316 C C . ASN A 1 539 ? -14.891 -23.328 6.922 1 98.69 539 ASN A C 1
ATOM 4318 O O . ASN A 1 539 ? -14.742 -22.188 7.391 1 98.69 539 ASN A O 1
ATOM 4322 N N . LEU A 1 540 ? -15.07 -24.391 7.695 1 98.06 540 LEU A N 1
ATOM 4323 C CA . LEU A 1 540 ? -14.742 -24.328 9.109 1 98.06 540 LEU A CA 1
ATOM 4324 C C . LEU A 1 540 ? -13.234 -24.234 9.32 1 98.06 540 LEU A C 1
ATOM 4326 O O . LEU A 1 540 ? -12.586 -25.219 9.68 1 98.06 540 LEU A O 1
ATOM 4330 N N . SER A 1 541 ? -12.734 -23.062 9.234 1 97.44 541 SER A N 1
ATOM 4331 C CA . SER A 1 541 ? -11.32 -22.797 8.992 1 97.44 541 SER A CA 1
ATOM 4332 C C . SER A 1 541 ? -10.508 -22.938 10.281 1 97.44 541 SER A C 1
ATOM 4334 O O . SER A 1 541 ? -9.352 -23.344 10.25 1 97.44 541 SER A O 1
ATOM 4336 N N . TYR A 1 542 ? -11.062 -22.469 11.367 1 97.38 542 TYR A N 1
ATOM 4337 C CA . TYR A 1 542 ? -10.383 -22.469 12.664 1 97.38 542 TYR A CA 1
ATOM 4338 C C . TYR A 1 542 ? -11.352 -22.828 13.781 1 97.38 542 TYR A C 1
ATOM 4340 O O . TYR A 1 542 ? -12.562 -22.688 13.641 1 97.38 542 TYR A O 1
ATOM 4348 N N . PRO A 1 543 ? -10.742 -23.391 14.945 1 95.56 543 PRO A N 1
ATOM 4349 C CA . PRO A 1 543 ? -11.648 -23.547 16.078 1 95.56 543 PRO A CA 1
ATOM 4350 C C . PRO A 1 543 ? -12.398 -22.266 16.438 1 95.56 543 PRO A C 1
ATOM 4352 O O . PRO A 1 543 ? -11.773 -21.234 16.703 1 95.56 543 PRO A O 1
ATOM 4355 N N . GLY A 1 544 ? -13.688 -22.359 16.281 1 93.62 544 GLY A N 1
ATOM 4356 C CA . GLY A 1 544 ? -14.508 -21.234 16.688 1 93.62 544 GLY A CA 1
ATOM 4357 C C . GLY A 1 544 ? -14.648 -20.188 15.594 1 93.62 544 GLY A C 1
ATOM 4358 O O . GLY A 1 544 ? -15.117 -19.078 15.852 1 93.62 544 GLY A O 1
ATOM 4359 N N . LEU A 1 545 ? -14.234 -20.453 14.414 1 96.19 545 LEU A N 1
ATOM 4360 C CA . LEU A 1 545 ? -14.328 -19.469 13.352 1 96.19 545 LEU A CA 1
ATOM 4361 C C . LEU A 1 545 ? -14.617 -20.125 12.016 1 96.19 545 LEU A C 1
ATOM 4363 O O . LEU A 1 545 ? -13.828 -20.953 11.539 1 96.19 545 LEU A O 1
ATOM 4367 N N . THR A 1 546 ? -15.711 -19.812 11.43 1 97.81 546 THR A N 1
ATOM 4368 C CA . THR A 1 546 ? -16.109 -20.234 10.094 1 97.81 546 THR A CA 1
ATOM 4369 C C . THR A 1 546 ? -15.945 -19.094 9.086 1 97.81 546 THR A C 1
ATOM 4371 O O . THR A 1 546 ? -16.406 -17.984 9.328 1 97.81 546 THR A O 1
ATOM 4374 N N . HIS A 1 547 ? -15.266 -19.344 8.078 1 98.38 547 HIS A N 1
ATOM 4375 C CA . HIS A 1 547 ? -15.203 -18.406 6.965 1 98.38 547 HIS A CA 1
ATOM 4376 C C . HIS A 1 547 ? -16.25 -18.719 5.91 1 98.38 547 HIS A C 1
ATOM 4378 O O . HIS A 1 547 ? -16.219 -19.797 5.309 1 98.38 547 HIS A O 1
ATOM 4384 N N . ARG A 1 548 ? -17.234 -17.875 5.727 1 98.56 548 ARG A N 1
ATOM 4385 C CA . ARG A 1 548 ? -18.219 -18 4.668 1 98.56 548 ARG A CA 1
ATOM 4386 C C . ARG A 1 548 ? -18 -16.953 3.586 1 98.56 548 ARG A C 1
ATOM 4388 O O . ARG A 1 548 ? -17.875 -15.766 3.885 1 98.56 548 ARG A O 1
ATOM 4395 N N . ARG A 1 549 ? -17.906 -17.344 2.352 1 98.38 549 ARG A N 1
ATOM 4396 C CA . ARG A 1 549 ? -17.719 -16.438 1.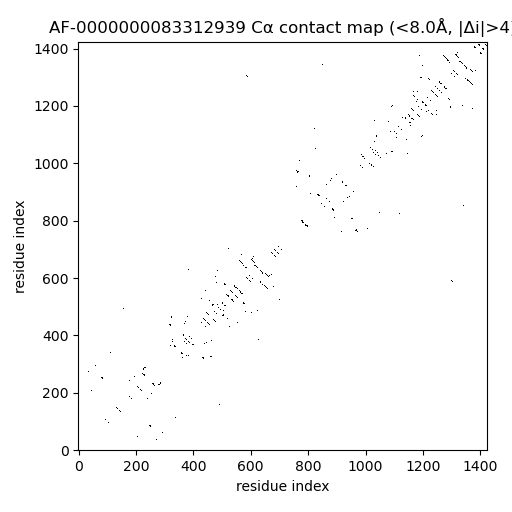219 1 98.38 549 ARG A CA 1
ATOM 4397 C C . ARG A 1 549 ? -18.875 -16.562 0.233 1 98.38 549 ARG A C 1
ATOM 4399 O O . ARG A 1 549 ? -19.203 -17.656 -0.216 1 98.38 549 ARG A O 1
ATOM 4406 N N . THR A 1 550 ? -19.5 -15.461 -0.077 1 98.62 550 THR A N 1
ATOM 4407 C CA . THR A 1 550 ? -20.453 -15.336 -1.179 1 98.62 550 THR A CA 1
ATOM 4408 C C . THR A 1 550 ? -19.875 -14.477 -2.297 1 98.62 550 THR A C 1
ATOM 4410 O O . THR A 1 550 ? -19.297 -13.414 -2.039 1 98.62 550 THR A O 1
ATOM 4413 N N . LEU A 1 551 ? -19.969 -14.945 -3.49 1 98.56 551 LEU A N 1
ATOM 4414 C CA . LEU A 1 551 ? -19.469 -14.242 -4.668 1 98.56 551 LEU A CA 1
ATOM 4415 C C . LEU A 1 551 ? -20.594 -14.031 -5.684 1 98.56 551 LEU A C 1
ATOM 4417 O O . LEU A 1 551 ? -21.312 -14.969 -6.023 1 98.56 551 LEU A O 1
ATOM 4421 N N . TRP A 1 552 ? -20.812 -12.789 -6.125 1 98.56 552 TRP A N 1
ATOM 4422 C CA . TRP A 1 552 ? -21.719 -12.43 -7.211 1 98.56 552 TRP A CA 1
ATOM 4423 C C . TRP A 1 552 ? -20.938 -11.992 -8.445 1 98.56 552 TRP A C 1
ATOM 4425 O O . TRP A 1 552 ? -20.094 -11.102 -8.375 1 98.56 552 TRP A O 1
ATOM 4435 N N . PHE A 1 553 ? -21.188 -12.609 -9.547 1 98.56 553 PHE A N 1
ATOM 4436 C CA . PHE A 1 553 ? -20.75 -12.141 -10.859 1 98.56 553 PHE A CA 1
ATOM 4437 C C . PHE A 1 553 ? -21.875 -11.406 -11.57 1 98.56 553 PHE A C 1
ATOM 4439 O O . PHE A 1 553 ? -22.844 -12.031 -12.023 1 98.56 553 PHE A O 1
ATOM 4446 N N . VAL A 1 554 ? -21.656 -10.117 -11.719 1 97.75 554 VAL A N 1
ATOM 4447 C CA . VAL A 1 554 ? -22.781 -9.242 -12.031 1 97.75 554 VAL A CA 1
ATOM 4448 C C . VAL A 1 554 ? -22.594 -8.641 -13.422 1 97.75 554 VAL A C 1
ATOM 4450 O O . VAL A 1 554 ? -21.453 -8.398 -13.852 1 97.75 554 VAL A O 1
ATOM 4453 N N . ASP A 1 555 ? -23.719 -8.461 -14.094 1 96 555 ASP A N 1
ATOM 4454 C CA . ASP A 1 555 ? -23.797 -7.762 -15.367 1 96 555 ASP A CA 1
ATOM 4455 C C . ASP A 1 555 ? -22.953 -8.453 -16.438 1 96 555 ASP A C 1
ATOM 4457 O O . ASP A 1 555 ? -22.203 -7.801 -17.156 1 96 555 ASP A O 1
ATOM 4461 N N . LYS A 1 556 ? -23.062 -9.711 -16.531 1 94.5 556 LYS A N 1
ATOM 4462 C CA . LYS A 1 556 ? -22.234 -10.594 -17.359 1 94.5 556 LYS A CA 1
ATOM 4463 C C . LYS A 1 556 ? -22.406 -10.273 -18.844 1 94.5 556 LYS A C 1
ATOM 4465 O O . LYS A 1 556 ? -21.484 -10.43 -19.625 1 94.5 556 LYS A O 1
ATOM 4470 N N . THR A 1 557 ? -23.562 -9.883 -19.219 1 92.19 557 THR A N 1
ATOM 4471 C CA . THR A 1 557 ? -23.891 -9.766 -20.641 1 92.19 557 THR A CA 1
ATOM 4472 C C . THR A 1 557 ? -23.516 -8.383 -21.156 1 92.19 557 THR A C 1
ATOM 4474 O O . THR A 1 557 ? -23.594 -8.125 -22.359 1 92.19 557 THR A O 1
ATOM 4477 N N . ASN A 1 558 ? -23.141 -7.48 -20.297 1 90.75 558 ASN A N 1
ATOM 4478 C CA . ASN A 1 558 ? -22.703 -6.156 -20.734 1 90.75 558 ASN A CA 1
ATOM 4479 C C . ASN A 1 558 ? -21.188 -6.117 -20.953 1 90.75 558 ASN A C 1
ATOM 4481 O O . ASN A 1 558 ? -20.422 -6.125 -19.984 1 90.75 558 ASN A O 1
ATOM 4485 N N . PRO A 1 559 ? -20.844 -5.988 -22.188 1 86.94 559 PRO A N 1
ATOM 4486 C CA . PRO A 1 559 ? -19.406 -6.094 -22.469 1 86.94 559 PRO A CA 1
ATOM 4487 C C . PRO A 1 559 ? -18.594 -5.023 -21.766 1 86.94 559 PRO A C 1
ATOM 4489 O O . PRO A 1 559 ? -18.906 -3.838 -21.844 1 86.94 559 PRO A O 1
ATOM 4492 N N . GLY A 1 560 ? -17.688 -5.43 -21.109 1 93 560 GLY A N 1
ATOM 4493 C CA . GLY A 1 560 ? -16.719 -4.523 -20.531 1 93 560 GLY A CA 1
ATOM 4494 C C . GLY A 1 560 ? -17.156 -3.934 -19.203 1 93 560 GLY A C 1
ATOM 4495 O O . GLY A 1 560 ? -16.469 -3.1 -18.625 1 93 560 GLY A O 1
ATOM 4496 N N . GLN A 1 561 ? -18.266 -4.359 -18.703 1 94.69 561 GLN A N 1
ATOM 4497 C CA . GLN A 1 561 ? -18.766 -3.711 -17.484 1 94.69 561 GLN A CA 1
ATOM 4498 C C . GLN A 1 561 ? -19.125 -4.742 -16.422 1 94.69 561 GLN A C 1
ATOM 4500 O O . GLN A 1 561 ? -19.859 -4.434 -15.477 1 94.69 561 GLN A O 1
ATOM 4505 N N . SER A 1 562 ? -18.719 -5.969 -16.609 1 97.19 562 SER A N 1
ATOM 4506 C CA . SER A 1 562 ? -18.953 -7.004 -15.602 1 97.19 562 SER A CA 1
ATOM 4507 C C . SER A 1 562 ? -18.047 -6.824 -14.391 1 97.19 562 SER A C 1
ATOM 4509 O O . SER A 1 562 ? -16.922 -6.32 -14.523 1 97.19 562 SER A O 1
ATOM 4511 N N . PHE A 1 563 ? -18.531 -7.234 -13.273 1 98.12 563 PHE A N 1
ATOM 4512 C CA . PHE A 1 563 ? -17.734 -7.102 -12.047 1 98.12 563 PHE A CA 1
ATOM 4513 C C . PHE A 1 563 ? -18.156 -8.148 -11.023 1 98.12 563 PHE A C 1
ATOM 4515 O O . PHE A 1 563 ? -19.094 -8.906 -11.25 1 98.12 563 PHE A O 1
ATOM 4522 N N . PHE A 1 564 ? -17.391 -8.258 -9.953 1 98.56 564 PHE A N 1
ATOM 4523 C CA . PHE A 1 564 ? -17.656 -9.227 -8.891 1 98.56 564 PHE A CA 1
ATOM 4524 C C . PHE A 1 564 ? -17.844 -8.523 -7.555 1 98.56 564 PHE A C 1
ATOM 4526 O O . PHE A 1 564 ? -17.219 -7.484 -7.301 1 98.56 564 PHE A O 1
ATOM 4533 N N . VAL A 1 565 ? -18.703 -9.07 -6.738 1 98.25 565 VAL A N 1
ATOM 4534 C CA . VAL A 1 565 ? -18.859 -8.664 -5.344 1 98.25 565 VAL A CA 1
ATOM 4535 C C . VAL A 1 565 ? -18.625 -9.867 -4.426 1 98.25 565 VAL A C 1
ATOM 4537 O O . VAL A 1 565 ? -19.188 -10.938 -4.645 1 98.25 565 VAL A O 1
ATOM 4540 N N . LEU A 1 566 ? -17.766 -9.695 -3.471 1 98.19 566 LEU A N 1
ATOM 4541 C CA . LEU A 1 566 ? -17.484 -10.727 -2.471 1 98.19 566 LEU A CA 1
ATOM 4542 C C . LEU A 1 566 ? -17.984 -10.289 -1.096 1 98.19 566 LEU A C 1
ATOM 4544 O O . LEU A 1 566 ? -17.781 -9.148 -0.685 1 98.19 566 LEU A O 1
ATOM 4548 N N . LEU A 1 567 ? -18.672 -11.125 -0.472 1 97.81 567 LEU A N 1
ATOM 4549 C CA . LEU A 1 567 ? -18.969 -10.984 0.952 1 97.81 567 LEU A CA 1
ATOM 4550 C C . LEU A 1 567 ? -18.281 -12.094 1.751 1 97.81 567 LEU A C 1
ATOM 4552 O O . LEU A 1 567 ? -18.656 -13.266 1.645 1 97.81 567 LEU A O 1
ATOM 4556 N N . ASP A 1 568 ? -17.281 -11.734 2.496 1 98.12 568 ASP A N 1
ATOM 4557 C CA . ASP A 1 568 ? -16.609 -12.648 3.412 1 98.12 568 ASP A CA 1
ATOM 4558 C C . ASP A 1 568 ? -17.094 -12.438 4.848 1 98.12 568 ASP A C 1
ATOM 4560 O O . ASP A 1 568 ? -17.031 -11.328 5.371 1 98.12 568 ASP A O 1
ATOM 4564 N N . GLU A 1 569 ? -17.547 -13.445 5.406 1 97.56 569 GLU A N 1
ATOM 4565 C CA . GLU A 1 569 ? -18.016 -13.398 6.785 1 97.56 569 GLU A CA 1
ATOM 4566 C C . GLU A 1 569 ? -17.172 -14.289 7.691 1 97.56 569 GLU A C 1
ATOM 4568 O O . GLU A 1 569 ? -17.062 -15.492 7.461 1 97.56 569 GLU A O 1
ATOM 4573 N N . ALA A 1 570 ? -16.531 -13.688 8.609 1 97.06 570 ALA A N 1
ATOM 4574 C CA . ALA A 1 570 ? -15.891 -14.414 9.703 1 97.06 570 ALA A CA 1
ATOM 4575 C C . ALA A 1 570 ? -16.875 -14.664 10.836 1 97.06 570 ALA A C 1
ATOM 4577 O O . ALA A 1 570 ? -17.109 -13.789 11.68 1 97.06 570 ALA A O 1
ATOM 4578 N N . ILE A 1 571 ? -17.391 -15.875 10.914 1 96.69 571 ILE A N 1
ATOM 4579 C CA . ILE A 1 571 ? -18.469 -16.203 11.836 1 96.69 571 ILE A CA 1
ATOM 4580 C C . ILE A 1 571 ? -17.906 -16.906 13.07 1 96.69 571 ILE A C 1
ATOM 4582 O O . ILE A 1 571 ? -17.234 -17.938 12.953 1 96.69 571 ILE A O 1
ATOM 4586 N N . GLY A 1 572 ? -18.203 -16.391 14.156 1 93.94 572 GLY A N 1
ATOM 4587 C CA . GLY A 1 572 ? -17.688 -16.891 15.414 1 93.94 572 GLY A CA 1
ATOM 4588 C C . GLY A 1 572 ? -16.984 -15.844 16.25 1 93.94 572 GLY A C 1
ATOM 4589 O O . GLY A 1 572 ? -17.031 -14.656 15.922 1 93.94 572 GLY A O 1
ATOM 4590 N N . ASP A 1 573 ? -16.266 -16.266 17.359 1 90 573 ASP A N 1
ATOM 4591 C CA . ASP A 1 573 ? -15.742 -15.297 18.297 1 90 573 ASP A CA 1
ATOM 4592 C C . ASP A 1 573 ? -14.266 -15.555 18.594 1 90 573 ASP A C 1
ATOM 4594 O O . ASP A 1 573 ? -13.727 -15.078 19.594 1 90 573 ASP A O 1
ATOM 4598 N N . ALA A 1 574 ? -13.648 -16.281 17.75 1 92.25 574 ALA A N 1
ATOM 4599 C CA . ALA A 1 574 ? -12.227 -16.516 17.953 1 92.25 574 ALA A CA 1
ATOM 4600 C C . ALA A 1 574 ? -11.445 -15.211 18 1 92.25 574 ALA A C 1
ATOM 4602 O O . ALA A 1 574 ? -11.594 -14.359 17.125 1 92.25 574 ALA A O 1
ATOM 4603 N N . PRO A 1 575 ? -10.641 -15.039 19.047 1 92.5 575 PRO A N 1
ATOM 4604 C CA . PRO A 1 575 ? -9.844 -13.812 19.125 1 92.5 575 PRO A CA 1
ATOM 4605 C C . PRO A 1 575 ? -8.625 -13.844 18.203 1 92.5 575 PRO A C 1
ATOM 4607 O O . PRO A 1 575 ? -8.18 -14.922 17.797 1 92.5 575 PRO A O 1
ATOM 4610 N N . GLY A 1 576 ? -8.125 -12.609 17.906 1 94 576 GLY A N 1
ATOM 4611 C CA . GLY A 1 576 ? -6.918 -12.5 17.094 1 94 576 GLY A CA 1
ATOM 4612 C C . GLY A 1 576 ? -7.074 -11.562 15.914 1 94 576 GLY A C 1
ATOM 4613 O O . GLY A 1 576 ? -8.047 -10.812 15.828 1 94 576 GLY A O 1
ATOM 4614 N N . GLN A 1 577 ? -6.09 -11.617 15.055 1 95.06 577 GLN A N 1
ATOM 4615 C CA . GLN A 1 577 ? -6.121 -10.781 13.867 1 95.06 577 GLN A CA 1
ATOM 4616 C C . GLN A 1 577 ? -6.773 -11.508 12.695 1 95.06 577 GLN A C 1
ATOM 4618 O O . GLN A 1 577 ? -6.285 -12.547 12.258 1 95.06 577 GLN A O 1
ATOM 4623 N N . LEU A 1 578 ? -7.891 -10.992 12.25 1 96.81 578 LEU A N 1
ATOM 4624 C CA . LEU A 1 578 ? -8.477 -11.406 10.977 1 96.81 578 LEU A CA 1
ATOM 4625 C C . LEU A 1 578 ? -7.797 -10.688 9.812 1 96.81 578 LEU A C 1
ATOM 4627 O O . LEU A 1 578 ? -7.516 -9.492 9.891 1 96.81 578 LEU A O 1
ATOM 4631 N N . ALA A 1 579 ? -7.496 -11.484 8.789 1 97.75 579 ALA A N 1
ATOM 4632 C CA . ALA A 1 579 ? -6.898 -10.828 7.637 1 97.75 579 ALA A CA 1
ATOM 4633 C C . ALA A 1 579 ? -7.402 -11.438 6.332 1 97.75 579 ALA A C 1
ATOM 4635 O O . ALA A 1 579 ? -7.391 -12.656 6.168 1 97.75 579 ALA A O 1
ATOM 4636 N N . LEU A 1 580 ? -7.879 -10.617 5.484 1 97.56 580 LEU A N 1
ATOM 4637 C CA . LEU A 1 580 ? -8.156 -11.008 4.105 1 97.56 580 LEU A CA 1
ATOM 4638 C C . LEU A 1 580 ? -6.957 -10.719 3.209 1 97.56 580 LEU A C 1
ATOM 4640 O O . LEU A 1 580 ? -6.391 -9.625 3.254 1 97.56 580 LEU A O 1
ATOM 4644 N N . HIS A 1 581 ? -6.613 -11.719 2.479 1 98.06 581 HIS A N 1
ATOM 4645 C CA . HIS A 1 581 ? -5.457 -11.594 1.596 1 98.06 581 HIS A CA 1
ATOM 4646 C C . HIS A 1 581 ? -5.887 -11.562 0.131 1 98.06 581 HIS A C 1
ATOM 4648 O O . HIS A 1 581 ? -6.801 -12.289 -0.267 1 98.06 581 HIS A O 1
ATOM 4654 N N . PHE A 1 582 ? -5.254 -10.75 -0.688 1 98.19 582 PHE A N 1
ATOM 4655 C CA . PHE A 1 582 ? -5.438 -10.758 -2.133 1 98.19 582 PHE A CA 1
ATOM 4656 C C . PHE A 1 582 ? -4.094 -10.719 -2.852 1 98.19 582 PHE A C 1
ATOM 4658 O O . PHE A 1 582 ? -3.184 -10 -2.439 1 98.19 582 PHE A O 1
ATOM 4665 N N . GLN A 1 583 ? -4.047 -11.562 -3.832 1 96.38 583 GLN A N 1
ATOM 4666 C CA . GLN A 1 583 ? -2.852 -11.688 -4.656 1 96.38 583 GLN A CA 1
ATOM 4667 C C . GLN A 1 583 ? -3.066 -11.062 -6.035 1 96.38 583 GLN A C 1
ATOM 4669 O O . GLN A 1 583 ? -4.129 -11.227 -6.637 1 96.38 583 GLN A O 1
ATOM 4674 N N . PHE A 1 584 ? -2.012 -10.359 -6.492 1 98.06 584 PHE A N 1
ATOM 4675 C CA . PHE A 1 584 ? -2.156 -9.719 -7.793 1 98.06 584 PHE A CA 1
ATOM 4676 C C . PHE A 1 584 ? -1.101 -10.227 -8.766 1 98.06 584 PHE A C 1
ATOM 4678 O O . PHE A 1 584 ? -0.109 -10.828 -8.352 1 98.06 584 PHE A O 1
ATOM 4685 N N . ALA A 1 585 ? -1.404 -10.023 -10.055 1 98.12 585 ALA A N 1
ATOM 4686 C CA . ALA A 1 585 ? -0.372 -10.273 -11.055 1 98.12 585 ALA A CA 1
ATOM 4687 C C . ALA A 1 585 ? 0.865 -9.414 -10.797 1 98.12 585 ALA A C 1
ATOM 4689 O O . ALA A 1 585 ? 0.769 -8.336 -10.203 1 98.12 585 ALA A O 1
ATOM 4690 N N . PRO A 1 586 ? 2.037 -9.938 -11.195 1 96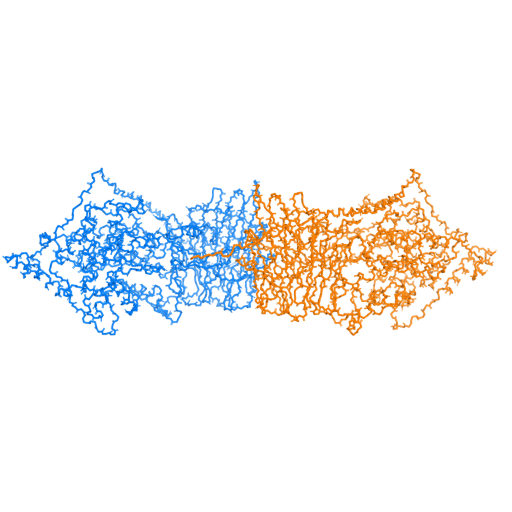.88 586 PRO A N 1
ATOM 4691 C CA . PRO A 1 586 ? 3.273 -9.195 -10.953 1 96.88 586 PRO A CA 1
ATOM 4692 C C . PRO A 1 586 ? 3.223 -7.77 -11.508 1 96.88 586 PRO A C 1
ATOM 4694 O O . PRO A 1 586 ? 2.914 -7.578 -12.688 1 96.88 586 PRO A O 1
ATOM 4697 N N . GLY A 1 587 ? 3.502 -6.797 -10.617 1 94.94 587 GLY A N 1
ATOM 4698 C CA . GLY A 1 587 ? 3.475 -5.383 -10.953 1 94.94 587 GLY A CA 1
ATOM 4699 C C . GLY A 1 587 ? 3.229 -4.492 -9.75 1 94.94 587 GLY A C 1
ATOM 4700 O O . GLY A 1 587 ? 2.99 -4.984 -8.641 1 94.94 587 GLY A O 1
ATOM 4701 N N . GLU A 1 588 ? 3.25 -3.17 -9.961 1 92.31 588 GLU A N 1
ATOM 4702 C CA . GLU A 1 588 ? 2.969 -2.207 -8.906 1 92.31 588 GLU A CA 1
ATOM 4703 C C . GLU A 1 588 ? 1.469 -2.078 -8.656 1 92.31 588 GLU A C 1
ATOM 4705 O O . GLU A 1 588 ? 0.661 -2.432 -9.523 1 92.31 588 GLU A O 1
ATOM 4710 N N . LEU A 1 589 ? 1.186 -1.573 -7.449 1 97.19 589 LEU A N 1
ATOM 4711 C CA . LEU A 1 589 ? -0.209 -1.342 -7.09 1 97.19 589 LEU A CA 1
ATOM 4712 C C . LEU A 1 589 ? -0.437 0.116 -6.703 1 97.19 589 LEU A C 1
ATOM 4714 O O . LEU A 1 589 ? 0.37 0.704 -5.98 1 97.19 589 LEU A O 1
ATOM 4718 N N . ALA A 1 590 ? -1.456 0.702 -7.266 1 97.25 590 ALA A N 1
ATOM 4719 C CA . ALA A 1 590 ? -1.938 1.964 -6.711 1 97.25 590 ALA A CA 1
ATOM 4720 C C . ALA A 1 590 ? -2.809 1.726 -5.48 1 97.25 590 ALA A C 1
ATOM 4722 O O . ALA A 1 590 ? -3.775 0.963 -5.535 1 97.25 590 ALA A O 1
ATOM 4723 N N . VAL A 1 591 ? -2.504 2.377 -4.387 1 96.44 591 VAL A N 1
ATOM 4724 C CA . VAL A 1 591 ? -3.174 2.094 -3.119 1 96.44 591 VAL A CA 1
ATOM 4725 C C . VAL A 1 591 ? -3.719 3.391 -2.521 1 96.44 591 VAL A C 1
ATOM 4727 O O . VAL A 1 591 ? -3.025 4.41 -2.5 1 96.44 591 VAL A O 1
ATOM 4730 N N . ASP A 1 592 ? -4.973 3.379 -2.082 1 94.81 592 ASP A N 1
ATOM 4731 C CA . ASP A 1 592 ? -5.633 4.398 -1.275 1 94.81 592 ASP A CA 1
ATOM 4732 C C . ASP A 1 592 ? -6.238 3.793 -0.01 1 94.81 592 ASP A C 1
ATOM 4734 O O . ASP A 1 592 ? -7.363 3.295 -0.031 1 94.81 592 ASP A O 1
ATOM 4738 N N . ALA A 1 593 ? -5.566 3.938 1.046 1 92.38 593 ALA A N 1
ATOM 4739 C CA . ALA A 1 593 ? -5.98 3.297 2.291 1 92.38 593 ALA A CA 1
ATOM 4740 C C . ALA A 1 593 ? -7.191 4.004 2.895 1 92.38 593 ALA A C 1
ATOM 4742 O O . ALA A 1 593 ? -7.871 3.451 3.764 1 92.38 593 ALA A O 1
ATOM 4743 N N . ILE A 1 594 ? -7.457 5.215 2.477 1 89.69 594 ILE A N 1
ATOM 4744 C CA . ILE A 1 594 ? -8.586 5.98 2.994 1 89.69 594 ILE A CA 1
ATOM 4745 C C . ILE A 1 594 ? -9.898 5.344 2.531 1 89.69 594 ILE A C 1
ATOM 4747 O O . ILE A 1 594 ? -10.82 5.148 3.33 1 89.69 594 ILE A O 1
ATOM 4751 N N . THR A 1 595 ? -9.891 4.988 1.321 1 89.44 595 THR A N 1
ATOM 4752 C CA . THR A 1 595 ? -11.109 4.438 0.734 1 89.44 595 THR A CA 1
ATOM 4753 C C . THR A 1 595 ? -11.039 2.914 0.676 1 89.44 595 THR A C 1
ATOM 4755 O O . THR A 1 595 ? -12.016 2.256 0.312 1 89.44 595 THR A O 1
ATOM 4758 N N . GLY A 1 596 ? -9.953 2.375 1.048 1 91.62 596 GLY A N 1
ATOM 4759 C CA . GLY A 1 596 ? -9.773 0.938 0.924 1 91.62 596 GLY A CA 1
ATOM 4760 C C . GLY A 1 596 ? -9.648 0.473 -0.514 1 91.62 596 GLY A C 1
ATOM 4761 O O . GLY A 1 596 ? -10.102 -0.623 -0.858 1 91.62 596 GLY A O 1
ATOM 4762 N N . ARG A 1 597 ? -9.102 1.299 -1.397 1 95.31 597 ARG A N 1
ATOM 4763 C CA . ARG A 1 597 ? -9.031 1.018 -2.826 1 95.31 597 ARG A CA 1
ATOM 4764 C C . ARG A 1 597 ? -7.617 0.614 -3.232 1 95.31 597 ARG A C 1
ATOM 4766 O O . ARG A 1 597 ? -6.637 1.187 -2.746 1 95.31 597 ARG A O 1
ATOM 4773 N N . VAL A 1 598 ? -7.52 -0.438 -4.035 1 97.69 598 VAL A N 1
ATOM 4774 C CA . VAL A 1 598 ? -6.273 -0.893 -4.648 1 97.69 598 VAL A CA 1
ATOM 4775 C C . VAL A 1 598 ? -6.5 -1.177 -6.129 1 97.69 598 VAL A C 1
ATOM 4777 O O . VAL A 1 598 ? -7.527 -1.746 -6.508 1 97.69 598 VAL A O 1
ATOM 4780 N N . ARG A 1 599 ? -5.59 -0.777 -7.012 1 97.69 599 ARG A N 1
ATOM 4781 C CA . ARG A 1 599 ? -5.738 -1.132 -8.414 1 97.69 599 ARG A CA 1
ATOM 4782 C C . ARG A 1 599 ? -4.387 -1.471 -9.039 1 97.69 599 ARG A C 1
ATOM 4784 O O . ARG A 1 599 ? -3.352 -0.959 -8.609 1 97.69 599 ARG A O 1
ATOM 4791 N N . THR A 1 600 ? -4.414 -2.365 -9.961 1 98 600 THR A N 1
ATOM 4792 C CA . THR A 1 600 ? -3.221 -2.652 -10.75 1 98 600 THR A CA 1
ATOM 4793 C C . THR A 1 600 ? -2.922 -1.51 -11.719 1 98 600 THR A C 1
ATOM 4795 O O . THR A 1 600 ? -3.768 -0.641 -11.938 1 98 600 THR A O 1
ATOM 4798 N N . LEU A 1 601 ? -1.715 -1.525 -12.227 1 96.81 601 LEU A N 1
ATOM 4799 C CA . LEU A 1 601 ? -1.27 -0.413 -13.055 1 96.81 601 LEU A CA 1
ATOM 4800 C C . LEU A 1 601 ? -0.727 -0.916 -14.391 1 96.81 601 LEU A C 1
ATOM 4802 O O . LEU A 1 601 ? 0.346 -0.492 -14.828 1 96.81 601 LEU A O 1
ATOM 4806 N N . PHE A 1 602 ? -1.427 -1.77 -15.023 1 96.62 602 PHE A N 1
ATOM 4807 C CA . PHE A 1 602 ? -1.023 -2.264 -16.344 1 96.62 602 PHE A CA 1
ATOM 4808 C C . PHE A 1 602 ? -1.53 -1.344 -17.438 1 96.62 602 PHE A C 1
ATOM 4810 O O . PHE A 1 602 ? -2.402 -0.504 -17.203 1 96.62 602 PHE A O 1
ATOM 4817 N N . ASP A 1 603 ? -1.013 -1.509 -18.719 1 95.25 603 ASP A N 1
ATOM 4818 C CA . ASP A 1 603 ? -1.367 -0.645 -19.828 1 95.25 603 ASP A CA 1
ATOM 4819 C C . ASP A 1 603 ? -2.635 -1.138 -20.531 1 95.25 603 ASP A C 1
ATOM 4821 O O . ASP A 1 603 ? -3.375 -0.347 -21.109 1 95.25 603 ASP A O 1
ATOM 4825 N N . ASP A 1 604 ? -2.889 -2.404 -20.5 1 95.94 604 ASP A N 1
ATOM 4826 C CA . ASP A 1 604 ? -3.922 -3.01 -21.328 1 95.94 604 ASP A CA 1
ATOM 4827 C C . ASP A 1 604 ? -5.203 -3.252 -20.531 1 95.94 604 ASP A C 1
ATOM 4829 O O . ASP A 1 604 ? -6.273 -2.771 -20.906 1 95.94 604 ASP A O 1
ATOM 4833 N N . ALA A 1 605 ? -5.152 -3.996 -19.438 1 97.5 605 ALA A N 1
ATOM 4834 C CA . ALA A 1 605 ? -6.293 -4.297 -18.578 1 97.5 605 ALA A CA 1
ATOM 4835 C C . ALA A 1 605 ? -5.902 -4.246 -17.109 1 97.5 605 ALA A C 1
ATOM 4837 O O . ALA A 1 605 ? -4.805 -4.66 -16.734 1 97.5 605 ALA A O 1
ATOM 4838 N N . ASN A 1 606 ? -6.852 -3.777 -16.328 1 98.38 606 ASN A N 1
ATOM 4839 C CA . ASN A 1 606 ? -6.559 -3.559 -14.914 1 98.38 606 ASN A CA 1
ATOM 4840 C C . ASN A 1 606 ? -7.699 -4.047 -14.023 1 98.38 606 ASN A C 1
ATOM 4842 O O . ASN A 1 606 ? -8.766 -4.406 -14.516 1 98.38 606 ASN A O 1
ATOM 4846 N N . LEU A 1 607 ? -7.418 -4.121 -12.758 1 98.62 607 LEU A N 1
ATOM 4847 C CA . LEU A 1 607 ? -8.383 -4.488 -11.727 1 98.62 607 LEU A CA 1
ATOM 4848 C C . LEU A 1 607 ? -8.461 -3.412 -10.648 1 98.62 607 LEU A C 1
ATOM 4850 O O . LEU A 1 607 ? -7.434 -2.984 -10.117 1 98.62 607 LEU A O 1
ATOM 4854 N N . LEU A 1 608 ? -9.68 -2.953 -10.398 1 98.38 608 LEU A N 1
ATOM 4855 C CA . LEU A 1 608 ? -9.961 -2.129 -9.227 1 98.38 608 LEU A CA 1
ATOM 4856 C C . LEU A 1 608 ? -10.57 -2.967 -8.109 1 98.38 608 LEU A C 1
ATOM 4858 O O . LEU A 1 608 ? -11.578 -3.645 -8.312 1 98.38 608 LEU A O 1
ATOM 4862 N N . LEU A 1 609 ? -9.914 -2.965 -6.973 1 98.25 609 LEU A N 1
ATOM 4863 C CA . LEU A 1 609 ? -10.391 -3.639 -5.77 1 98.25 609 LEU A CA 1
ATOM 4864 C C . LEU A 1 609 ? -10.703 -2.631 -4.672 1 98.25 609 LEU A C 1
ATOM 4866 O O . LEU A 1 609 ? -9.914 -1.721 -4.414 1 98.25 609 LEU A O 1
ATOM 4870 N N . GLN A 1 610 ? -11.859 -2.725 -4.113 1 97.12 610 GLN A N 1
ATOM 4871 C CA . GLN A 1 610 ? -12.219 -1.921 -2.949 1 97.12 610 GLN A CA 1
ATOM 4872 C C . GLN A 1 610 ? -12.867 -2.781 -1.865 1 97.12 610 GLN A C 1
ATOM 4874 O O . GLN A 1 610 ? -13.711 -3.631 -2.158 1 97.12 610 GLN A O 1
ATOM 4879 N N . THR A 1 611 ? -12.461 -2.574 -0.611 1 96.56 611 THR A N 1
ATOM 4880 C CA . THR A 1 611 ? -12.992 -3.373 0.486 1 96.56 611 THR A CA 1
ATOM 4881 C C . THR A 1 611 ? -13.43 -2.479 1.644 1 96.56 611 THR A C 1
ATOM 4883 O O . THR A 1 611 ? -12.75 -1.498 1.965 1 96.56 611 THR A O 1
ATOM 4886 N N . ALA A 1 612 ? -14.531 -2.781 2.215 1 94.56 612 ALA A N 1
ATOM 4887 C CA . ALA A 1 612 ? -15.008 -2.232 3.482 1 94.56 612 ALA A CA 1
ATOM 4888 C C . ALA A 1 612 ? -15.352 -3.344 4.469 1 94.56 612 ALA A C 1
ATOM 4890 O O . ALA A 1 612 ? -15.617 -4.477 4.066 1 94.56 612 ALA A O 1
ATOM 4891 N N . ALA A 1 613 ? -15.258 -3.039 5.742 1 93.69 613 ALA A N 1
ATOM 4892 C CA . ALA A 1 613 ? -15.578 -4.031 6.762 1 93.69 613 ALA A CA 1
ATOM 4893 C C . ALA A 1 613 ? -16.422 -3.424 7.875 1 93.69 613 ALA A C 1
ATOM 4895 O O . ALA A 1 613 ? -16.594 -2.203 7.941 1 93.69 613 ALA A O 1
ATOM 4896 N N . THR A 1 614 ? -17 -4.316 8.664 1 92.25 614 THR A N 1
ATOM 4897 C CA . THR A 1 614 ? -17.812 -3.879 9.797 1 92.25 614 THR A CA 1
ATOM 4898 C C . THR A 1 614 ? -16.938 -3.312 10.906 1 92.25 614 THR A C 1
ATOM 4900 O O . THR A 1 614 ? -17.453 -2.746 11.883 1 92.25 614 THR A O 1
ATOM 4903 N N . VAL A 1 615 ? -15.633 -3.467 10.734 1 90 615 VAL A N 1
ATOM 4904 C CA . VAL A 1 615 ? -14.641 -2.949 11.672 1 90 615 VAL A CA 1
ATOM 4905 C C . VAL A 1 615 ? -13.539 -2.219 10.906 1 90 615 VAL A C 1
ATOM 4907 O O . VAL A 1 615 ? -13.383 -2.404 9.695 1 90 615 VAL A O 1
ATOM 4910 N N . PRO A 1 616 ? -12.75 -1.367 11.648 1 88.38 616 PRO A N 1
ATOM 4911 C CA . PRO A 1 616 ? -11.641 -0.688 10.969 1 88.38 616 PRO A CA 1
ATOM 4912 C C . PRO A 1 616 ? -10.609 -1.662 10.414 1 88.38 616 PRO A C 1
ATOM 4914 O O . PRO A 1 616 ? -10.297 -2.672 11.047 1 88.38 616 PRO A O 1
ATOM 4917 N N . LEU A 1 617 ? -10.148 -1.251 9.211 1 91.81 617 LEU A N 1
ATOM 4918 C CA . LEU A 1 617 ? -9.18 -2.107 8.531 1 91.81 617 LEU A CA 1
ATOM 4919 C C . LEU A 1 617 ? -7.82 -1.419 8.438 1 91.81 617 LEU A C 1
ATOM 4921 O O . LEU A 1 617 ? -7.746 -0.201 8.258 1 91.81 617 LEU A O 1
ATOM 4925 N N . SER A 1 618 ? -6.82 -2.242 8.609 1 92.56 618 SER A N 1
ATOM 4926 C CA . SER A 1 618 ? -5.484 -1.826 8.203 1 92.56 618 SER A CA 1
ATOM 4927 C C . SER A 1 618 ? -5.094 -2.447 6.863 1 92.56 618 SER A C 1
ATOM 4929 O O . SER A 1 618 ? -5.434 -3.6 6.586 1 92.56 618 SER A O 1
ATOM 4931 N N . LEU A 1 619 ? -4.422 -1.658 6.023 1 95.69 619 LEU A N 1
ATOM 4932 C CA . LEU A 1 619 ? -4.016 -2.123 4.703 1 95.69 619 LEU A CA 1
ATOM 4933 C C . LEU A 1 619 ? -2.494 -2.191 4.598 1 95.69 619 LEU A C 1
ATOM 4935 O O . LEU A 1 619 ? -1.809 -1.188 4.805 1 95.69 619 LEU A O 1
ATOM 4939 N N . ALA A 1 620 ? -1.984 -3.365 4.309 1 95.44 620 ALA A N 1
ATOM 4940 C CA . ALA A 1 620 ? -0.555 -3.559 4.074 1 95.44 620 ALA A CA 1
ATOM 4941 C C . ALA A 1 620 ? -0.299 -4.125 2.682 1 95.44 620 ALA A C 1
ATOM 4943 O O . ALA A 1 620 ? -1.081 -4.934 2.182 1 95.44 620 ALA A O 1
ATOM 4944 N N . VAL A 1 621 ? 0.726 -3.668 2.041 1 95.56 621 VAL A N 1
ATOM 4945 C CA . VAL A 1 621 ? 1.224 -4.289 0.82 1 95.56 621 VAL A CA 1
ATOM 4946 C C . VAL A 1 621 ? 2.359 -5.254 1.156 1 95.56 621 VAL A C 1
ATOM 4948 O O . VAL A 1 621 ? 3.301 -4.891 1.865 1 95.56 621 VAL A O 1
ATOM 4951 N N . GLU A 1 622 ? 2.24 -6.441 0.667 1 93.88 622 GLU A N 1
ATOM 4952 C CA . GLU A 1 622 ? 3.182 -7.496 1.036 1 93.88 622 GLU A CA 1
ATOM 4953 C C . GLU A 1 622 ? 3.836 -8.109 -0.198 1 93.88 622 GLU A C 1
ATOM 4955 O O . GLU A 1 622 ? 3.182 -8.289 -1.228 1 93.88 622 GLU A O 1
ATOM 4960 N N . PRO A 1 623 ? 5.137 -8.453 0.031 1 93.62 623 PRO A N 1
ATOM 4961 C CA . PRO A 1 623 ? 5.762 -9.211 -1.058 1 93.62 623 PRO A CA 1
ATOM 4962 C C . PRO A 1 623 ? 5.219 -10.633 -1.171 1 93.62 623 PRO A C 1
ATOM 4964 O O . PRO A 1 623 ? 4.906 -11.258 -0.156 1 93.62 623 PRO A O 1
ATOM 4967 N N . GLY A 1 624 ? 5.109 -11.148 -2.43 1 95.75 624 GLY A N 1
ATOM 4968 C CA . GLY A 1 624 ? 4.684 -12.508 -2.717 1 95.75 624 GLY A CA 1
ATOM 4969 C C . GLY A 1 624 ? 5.359 -13.102 -3.938 1 95.75 624 GLY A C 1
ATOM 4970 O O . GLY A 1 624 ? 6.359 -12.57 -4.418 1 95.75 624 GLY A O 1
ATOM 4971 N N . TRP A 1 625 ? 4.82 -14.328 -4.305 1 97.38 625 TRP A N 1
ATOM 4972 C CA . TRP A 1 625 ? 5.395 -15.047 -5.434 1 97.38 625 TRP A CA 1
ATOM 4973 C C . TRP A 1 625 ? 4.305 -15.586 -6.352 1 97.38 625 TRP A C 1
ATOM 4975 O O . TRP A 1 625 ? 3.205 -15.914 -5.895 1 97.38 625 TRP A O 1
ATOM 4985 N N . HIS A 1 626 ? 4.641 -15.625 -7.645 1 97.88 626 HIS A N 1
ATOM 4986 C CA . HIS A 1 626 ? 3.861 -16.328 -8.656 1 97.88 626 HIS A CA 1
ATOM 4987 C C . HIS A 1 626 ? 4.707 -17.375 -9.375 1 97.88 626 HIS A C 1
ATOM 4989 O O . HIS A 1 626 ? 5.734 -17.047 -9.977 1 97.88 626 HIS A O 1
ATOM 4995 N N . ALA A 1 627 ? 4.309 -18.641 -9.203 1 97.81 627 ALA A N 1
ATOM 4996 C CA . ALA A 1 627 ? 4.973 -19.75 -9.891 1 97.81 627 ALA A CA 1
ATOM 4997 C C . ALA A 1 627 ? 4.082 -20.328 -10.984 1 97.81 627 ALA A C 1
ATOM 4999 O O . ALA A 1 627 ? 3.018 -20.891 -10.688 1 97.81 627 ALA A O 1
ATOM 5000 N N . TRP A 1 628 ? 4.543 -20.281 -12.289 1 95 628 TRP A N 1
ATOM 5001 C CA . TRP A 1 628 ? 3.652 -20.656 -13.383 1 95 628 TRP A CA 1
ATOM 5002 C C . TRP A 1 628 ? 4.016 -22.047 -13.922 1 95 628 TRP A C 1
ATOM 5004 O O . TRP A 1 628 ? 3.211 -22.672 -14.609 1 95 628 TRP A O 1
ATOM 5014 N N . THR A 1 629 ? 5.211 -22.5 -13.648 1 93.94 629 THR A N 1
ATOM 5015 C CA . THR A 1 629 ? 5.648 -23.828 -14.07 1 93.94 629 THR A CA 1
ATOM 5016 C C . THR A 1 629 ? 6.707 -24.375 -13.117 1 93.94 629 THR A C 1
ATOM 5018 O O . THR A 1 629 ? 7.203 -23.641 -12.25 1 93.94 629 THR A O 1
ATOM 5021 N N . TYR A 1 630 ? 6.941 -25.641 -13.242 1 94 630 TYR A N 1
ATOM 5022 C CA . TYR A 1 630 ? 7.879 -26.312 -12.352 1 94 630 TYR A CA 1
ATOM 5023 C C . TYR A 1 630 ? 9.242 -25.641 -12.383 1 94 630 TYR A C 1
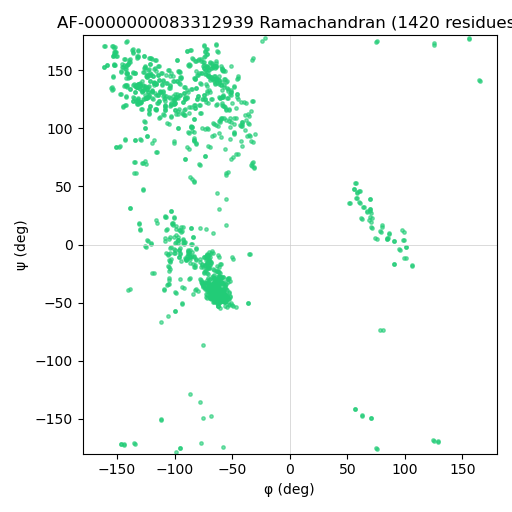ATOM 5025 O O . TYR A 1 630 ? 9.859 -25.516 -13.438 1 94 630 TYR A O 1
ATOM 5033 N N . GLY A 1 631 ? 9.633 -25.094 -11.273 1 93.69 631 GLY A N 1
ATOM 5034 C CA . GLY A 1 631 ? 10.969 -24.531 -11.094 1 93.69 631 GLY A CA 1
ATOM 5035 C C . GLY A 1 631 ? 11.062 -23.062 -11.453 1 93.69 631 GLY A C 1
ATOM 5036 O O . GLY A 1 631 ? 12.141 -22.469 -11.398 1 93.69 631 GLY A O 1
ATOM 5037 N N . ALA A 1 632 ? 9.984 -22.469 -11.805 1 95.5 632 ALA A N 1
ATOM 5038 C CA . ALA A 1 632 ? 10.016 -21.047 -12.156 1 95.5 632 ALA A CA 1
ATOM 5039 C C . ALA A 1 632 ? 9.031 -20.25 -11.312 1 95.5 632 ALA A C 1
ATOM 5041 O O . ALA A 1 632 ? 7.875 -20.656 -11.148 1 95.5 632 ALA A O 1
ATOM 5042 N N . ARG A 1 633 ? 9.477 -19.109 -10.766 1 96.25 633 ARG A N 1
ATOM 5043 C CA . ARG A 1 633 ? 8.625 -18.203 -10.008 1 96.25 633 ARG A CA 1
ATOM 5044 C C . ARG A 1 633 ? 9.141 -16.766 -10.094 1 96.25 633 ARG A C 1
ATOM 5046 O O . ARG A 1 633 ? 10.305 -16.547 -10.438 1 96.25 633 ARG A O 1
ATOM 5053 N N . GLU A 1 634 ? 8.32 -15.758 -9.938 1 97.19 634 GLU A N 1
ATOM 5054 C CA . GLU A 1 634 ? 8.68 -14.344 -9.938 1 97.19 634 GLU A CA 1
ATOM 5055 C C . GLU A 1 634 ? 7.977 -13.594 -8.805 1 97.19 634 GLU A C 1
ATOM 5057 O O . GLU A 1 634 ? 6.879 -13.977 -8.398 1 97.19 634 GLU A O 1
ATOM 5062 N N . PRO A 1 635 ? 8.633 -12.578 -8.289 1 96.38 635 PRO A N 1
ATOM 5063 C CA . PRO A 1 635 ? 8.008 -11.812 -7.207 1 96.38 635 PRO A CA 1
ATOM 5064 C C . PRO A 1 635 ? 6.777 -11.039 -7.672 1 96.38 635 PRO A C 1
ATOM 5066 O O . PRO A 1 635 ? 6.691 -10.656 -8.844 1 96.38 635 PRO A O 1
ATOM 5069 N N . ARG A 1 636 ? 5.875 -10.812 -6.727 1 97.31 636 ARG A N 1
ATOM 5070 C CA . ARG A 1 636 ? 4.688 -10 -6.98 1 97.31 636 ARG A CA 1
ATOM 5071 C C . ARG A 1 636 ? 4.211 -9.312 -5.707 1 97.31 636 ARG A C 1
ATOM 5073 O O . ARG A 1 636 ? 4.652 -9.656 -4.609 1 97.31 636 ARG A O 1
ATOM 5080 N N . ASN A 1 637 ? 3.363 -8.359 -5.914 1 96.44 637 ASN A N 1
ATOM 5081 C CA . ASN A 1 637 ? 2.756 -7.688 -4.773 1 96.44 637 ASN A CA 1
ATOM 5082 C C . ASN A 1 637 ? 1.408 -8.305 -4.41 1 96.44 637 ASN A C 1
ATOM 5084 O O . ASN A 1 637 ? 0.652 -8.719 -5.289 1 96.44 637 ASN A O 1
ATOM 5088 N N . ALA A 1 638 ? 1.216 -8.328 -3.127 1 97.75 638 ALA A N 1
ATOM 5089 C CA . ALA A 1 638 ? -0.063 -8.719 -2.537 1 97.75 638 ALA A CA 1
ATOM 5090 C C . ALA A 1 638 ? -0.51 -7.715 -1.481 1 97.75 638 ALA A C 1
ATOM 5092 O O . ALA A 1 638 ? 0.236 -6.797 -1.135 1 97.75 638 ALA A O 1
ATOM 5093 N N . ILE A 1 639 ? -1.774 -7.836 -1.097 1 97.88 639 ILE A N 1
ATOM 5094 C CA . ILE A 1 639 ? -2.223 -6.961 -0.019 1 97.88 639 ILE A CA 1
ATOM 5095 C C . ILE A 1 639 ? -2.84 -7.797 1.101 1 97.88 639 ILE A C 1
ATOM 5097 O O . ILE A 1 639 ? -3.312 -8.906 0.865 1 97.88 639 ILE A O 1
ATOM 5101 N N . ARG A 1 640 ? -2.742 -7.262 2.285 1 97.38 640 ARG A N 1
ATOM 5102 C CA . ARG A 1 640 ? -3.404 -7.777 3.479 1 97.38 640 ARG A CA 1
ATOM 5103 C C . ARG A 1 640 ? -4.316 -6.723 4.098 1 97.38 640 ARG A C 1
ATOM 5105 O O . ARG A 1 640 ? -3.875 -5.613 4.402 1 97.38 640 ARG A O 1
ATOM 5112 N N . LEU A 1 641 ? -5.578 -7.016 4.176 1 97.12 641 LEU A N 1
ATOM 5113 C CA . LEU A 1 641 ? -6.562 -6.207 4.883 1 97.12 641 LEU A CA 1
ATOM 5114 C C . LEU A 1 641 ? -6.918 -6.836 6.227 1 97.12 641 LEU A C 1
ATOM 5116 O O . LEU A 1 641 ? -7.625 -7.848 6.277 1 97.12 641 LEU A O 1
ATOM 5120 N N . ALA A 1 642 ? -6.484 -6.184 7.297 1 95.31 642 ALA A N 1
ATOM 5121 C CA . ALA A 1 642 ? -6.543 -6.863 8.586 1 95.31 642 ALA A CA 1
ATOM 5122 C C . ALA A 1 642 ? -7.41 -6.09 9.578 1 95.31 642 ALA A C 1
ATOM 5124 O O . ALA A 1 642 ? -7.516 -4.863 9.492 1 95.31 642 ALA A O 1
ATOM 5125 N N . ALA A 1 643 ? -8.055 -6.809 10.414 1 92.81 643 ALA A N 1
ATOM 5126 C CA . ALA A 1 643 ? -8.836 -6.301 11.539 1 92.81 643 ALA A CA 1
ATOM 5127 C C . ALA A 1 643 ? -8.469 -7.02 12.836 1 92.81 643 ALA A C 1
ATOM 5129 O O . ALA A 1 643 ? -8.32 -8.242 12.852 1 92.81 643 ALA A O 1
ATOM 5130 N N . GLN A 1 644 ? -8.297 -6.164 13.852 1 89.25 644 GLN A N 1
ATOM 5131 C CA . GLN A 1 644 ? -7.984 -6.766 15.141 1 89.25 644 GLN A CA 1
ATOM 5132 C C . GLN A 1 644 ? -9.25 -7.047 15.938 1 89.25 644 GLN A C 1
ATOM 5134 O O . GLN A 1 644 ? -10.094 -6.16 16.109 1 89.25 644 GLN A O 1
ATOM 5139 N N . ARG A 1 645 ? -9.32 -8.289 16.297 1 87.38 645 ARG A N 1
ATOM 5140 C CA . ARG A 1 645 ? -10.406 -8.648 17.203 1 87.38 645 ARG A CA 1
ATOM 5141 C C . ARG A 1 645 ? -9.914 -8.766 18.641 1 87.38 645 ARG A C 1
ATOM 5143 O O . ARG A 1 645 ? -8.969 -9.5 18.922 1 87.38 645 ARG A O 1
ATOM 5150 N N . ALA A 1 646 ? -10.477 -7.996 19.484 1 76.81 646 ALA A N 1
ATOM 5151 C CA . ALA A 1 646 ? -10.117 -8.047 20.906 1 76.81 646 ALA A CA 1
ATOM 5152 C C . ALA A 1 646 ? -10.625 -9.336 21.547 1 76.81 646 ALA A C 1
ATOM 5154 O O . ALA A 1 646 ? -11.578 -9.945 21.062 1 76.81 646 ALA A O 1
ATOM 5155 N N . SER A 1 647 ? -9.75 -9.672 22.594 1 71.38 647 SER A N 1
ATOM 5156 C CA . SER A 1 647 ? -10.211 -10.805 23.406 1 71.38 647 SER A CA 1
ATOM 5157 C C . SER A 1 647 ? -11.57 -10.523 24.016 1 71.38 647 SER A C 1
ATOM 5159 O O . SER A 1 647 ? -11.797 -9.453 24.578 1 71.38 647 SER A O 1
ATOM 5161 N N . GLY A 1 648 ? -12.5 -11.344 23.844 1 61.75 648 GLY A N 1
ATOM 5162 C CA . GLY A 1 648 ? -13.828 -11.211 24.406 1 61.75 648 GLY A CA 1
ATOM 5163 C C . GLY A 1 648 ? -14.789 -10.461 23.5 1 61.75 648 GLY A C 1
ATOM 5164 O O . GLY A 1 648 ? -15.938 -10.203 23.875 1 61.75 648 GLY A O 1
ATOM 5165 N N . GLY A 1 649 ? -14.086 -9.805 22.594 1 59.62 649 GLY A N 1
ATOM 5166 C CA . GLY A 1 649 ? -14.977 -9.102 21.688 1 59.62 649 GLY A CA 1
ATOM 5167 C C . GLY A 1 649 ? -15.945 -10.031 20.969 1 59.62 649 GLY A C 1
ATOM 5168 O O . GLY A 1 649 ? -15.656 -11.211 20.766 1 59.62 649 GLY A O 1
ATOM 5169 N N . SER A 1 650 ? -17.266 -9.734 21.188 1 60.03 650 SER A N 1
ATOM 5170 C CA . SER A 1 650 ? -18.391 -10.516 20.688 1 60.03 650 SER A CA 1
ATOM 5171 C C . SER A 1 650 ? -18.734 -10.141 19.25 1 60.03 650 SER A C 1
ATOM 5173 O O . SER A 1 650 ? -18.719 -8.961 18.891 1 60.03 650 SER A O 1
ATOM 5175 N N . GLY A 1 651 ? -18.078 -10.828 18.172 1 78 651 GLY A N 1
ATOM 5176 C CA . GLY A 1 651 ? -18.969 -10.648 17.047 1 78 651 GLY A CA 1
ATOM 5177 C C . GLY A 1 651 ? -18.328 -10.977 15.711 1 78 651 GLY A C 1
ATOM 5178 O O . GLY A 1 651 ? -17.094 -10.961 15.586 1 78 651 GLY A O 1
ATOM 5179 N N . SER A 1 652 ? -19.047 -11.523 14.977 1 89.94 652 SER A N 1
ATOM 5180 C CA . SER A 1 652 ? -18.75 -11.836 13.578 1 89.94 652 SER A CA 1
ATOM 5181 C C . SER A 1 652 ? -18.406 -10.57 12.797 1 89.94 652 SER A C 1
ATOM 5183 O O . SER A 1 652 ? -18.844 -9.477 13.148 1 89.94 652 SER A O 1
ATOM 5185 N N . VAL A 1 653 ? -17.391 -10.664 11.984 1 93.5 653 VAL A N 1
ATOM 5186 C CA . VAL A 1 653 ? -16.922 -9.562 11.156 1 93.5 653 VAL A CA 1
ATOM 5187 C C . VAL A 1 653 ? -17.219 -9.859 9.688 1 93.5 653 VAL A C 1
ATOM 5189 O O . VAL A 1 653 ? -17.047 -10.992 9.227 1 93.5 653 VAL A O 1
ATOM 5192 N N . ALA A 1 654 ? -17.656 -8.875 8.992 1 95.88 654 ALA A N 1
ATOM 5193 C CA . ALA A 1 654 ? -17.891 -9.023 7.555 1 95.88 654 ALA A CA 1
ATOM 5194 C C . ALA A 1 654 ? -17 -8.086 6.75 1 95.88 654 ALA A C 1
ATOM 5196 O O . ALA A 1 654 ? -16.734 -6.957 7.172 1 95.88 654 ALA A O 1
ATOM 5197 N N . PHE A 1 655 ? -16.484 -8.578 5.68 1 96.62 655 PHE A N 1
ATOM 5198 C CA . PHE A 1 655 ? -15.773 -7.82 4.664 1 96.62 655 PHE A CA 1
ATOM 5199 C C . PHE A 1 655 ? -16.547 -7.801 3.352 1 96.62 655 PHE A C 1
ATOM 5201 O O . PHE A 1 655 ? -16.922 -8.852 2.836 1 96.62 655 PHE A O 1
ATOM 5208 N N . LEU A 1 656 ? -16.844 -6.652 2.854 1 97.06 656 LEU A N 1
ATOM 5209 C CA . LEU A 1 656 ? -17.422 -6.492 1.52 1 97.06 656 LEU A CA 1
ATOM 5210 C C . LEU A 1 656 ? -16.375 -6.004 0.531 1 97.06 656 LEU A C 1
ATOM 5212 O O . LEU A 1 656 ? -15.727 -4.977 0.76 1 97.06 656 LEU A O 1
ATOM 5216 N N . THR A 1 657 ? -16.125 -6.793 -0.491 1 98 657 THR A N 1
ATOM 5217 C CA . THR A 1 657 ? -15.109 -6.453 -1.476 1 98 657 THR A CA 1
ATOM 5218 C C . THR A 1 657 ? -15.719 -6.328 -2.869 1 98 657 THR A C 1
ATOM 5220 O O . THR A 1 657 ? -16.516 -7.172 -3.277 1 98 657 THR A O 1
ATOM 5223 N N . LEU A 1 658 ? -15.406 -5.297 -3.502 1 98.06 658 LEU A N 1
ATOM 5224 C CA . LEU A 1 658 ? -15.758 -5.07 -4.902 1 98.06 658 LEU A CA 1
ATOM 5225 C C . LEU A 1 658 ? -14.555 -5.312 -5.805 1 98.06 658 LEU A C 1
ATOM 5227 O O . LEU A 1 658 ? -13.477 -4.762 -5.574 1 98.06 658 LEU A O 1
ATOM 5231 N N . LEU A 1 659 ? -14.625 -6.258 -6.797 1 98.5 659 LEU A N 1
ATOM 5232 C CA . LEU A 1 659 ? -13.633 -6.504 -7.832 1 98.5 659 LEU A CA 1
ATOM 5233 C C . LEU A 1 659 ? -14.141 -6.035 -9.195 1 98.5 659 LEU A C 1
ATOM 5235 O O . LEU A 1 659 ? -15.07 -6.625 -9.75 1 98.5 659 LEU A O 1
ATOM 5239 N N . VAL A 1 660 ? -13.492 -5.051 -9.781 1 98.56 660 VAL A N 1
ATOM 5240 C CA . VAL A 1 660 ? -13.945 -4.465 -11.039 1 98.56 660 VAL A CA 1
ATOM 5241 C C . VAL A 1 660 ? -12.828 -4.531 -12.078 1 98.56 660 VAL A C 1
ATOM 5243 O O . VAL A 1 660 ? -12.031 -3.602 -12.203 1 98.56 660 VAL A O 1
ATOM 5246 N N . PRO A 1 661 ? -12.805 -5.562 -12.883 1 98.5 661 PRO A N 1
ATOM 5247 C CA . PRO A 1 661 ? -11.891 -5.539 -14.023 1 98.5 661 PRO A CA 1
ATOM 5248 C C . PRO A 1 661 ? -12.289 -4.512 -15.078 1 98.5 661 PRO A C 1
ATOM 5250 O O . PRO A 1 661 ? -13.477 -4.297 -15.32 1 98.5 661 PRO A O 1
ATOM 5253 N N . TYR A 1 662 ? -11.297 -3.889 -15.695 1 98.06 662 TYR A N 1
ATOM 5254 C CA . TYR A 1 662 ? -11.594 -2.902 -16.719 1 98.06 662 TYR A CA 1
ATOM 5255 C C . TYR A 1 662 ? -10.461 -2.818 -17.75 1 98.06 662 TYR A C 1
ATOM 5257 O O . TYR A 1 662 ? -9.32 -3.16 -17.438 1 98.06 662 TYR A O 1
ATOM 5265 N N . ARG A 1 663 ? -10.805 -2.385 -18.938 1 96.88 663 ARG A N 1
ATOM 5266 C CA . ARG A 1 663 ? -9.836 -2.229 -20.031 1 96.88 663 ARG A CA 1
ATOM 5267 C C . ARG A 1 663 ? -9.086 -0.904 -19.906 1 96.88 663 ARG A C 1
ATOM 5269 O O . ARG A 1 663 ? -9.664 0.103 -19.484 1 96.88 663 ARG A O 1
ATOM 5276 N N . GLY A 1 664 ? -7.824 -0.956 -20.25 1 95.56 664 GLY A N 1
ATOM 5277 C CA . GLY A 1 664 ? -7.02 0.254 -20.297 1 95.56 664 GLY A CA 1
ATOM 5278 C C . GLY A 1 664 ? -6.719 0.833 -18.922 1 95.56 664 GLY A C 1
ATOM 5279 O O . GLY A 1 664 ? -6.5 0.091 -17.969 1 95.56 664 GLY A O 1
ATOM 5280 N N . ASN A 1 665 ? -6.578 2.256 -18.891 1 92 665 ASN A N 1
ATOM 5281 C CA . ASN A 1 665 ? -6.102 2.879 -17.672 1 92 665 ASN A CA 1
ATOM 5282 C C . ASN A 1 665 ? -7.121 3.867 -17.109 1 92 665 ASN A C 1
ATOM 5284 O O . ASN A 1 665 ? -6.891 4.48 -16.062 1 92 665 ASN A O 1
ATOM 5288 N N . ALA A 1 666 ? -8.242 4.035 -17.719 1 93.56 666 ALA A N 1
ATOM 5289 C CA . ALA A 1 666 ? -9.305 4.879 -17.188 1 93.56 666 ALA A CA 1
ATOM 5290 C C . ALA A 1 666 ? -10.062 4.164 -16.062 1 93.56 666 ALA A C 1
ATOM 5292 O O . ALA A 1 666 ? -10.797 3.207 -16.328 1 93.56 666 ALA A O 1
ATOM 5293 N N . VAL A 1 667 ? -9.961 4.613 -14.914 1 94.94 667 VAL A N 1
ATOM 5294 C CA . VAL A 1 667 ? -10.508 3.936 -13.742 1 94.94 667 VAL A CA 1
ATOM 5295 C C . VAL A 1 667 ? -12.031 4.078 -13.727 1 94.94 667 VAL A C 1
ATOM 5297 O O . VAL A 1 667 ? -12.555 5.195 -13.781 1 94.94 667 VAL A O 1
ATOM 5300 N N . PRO A 1 668 ? -12.734 3 -13.648 1 96.25 668 PRO A N 1
ATOM 5301 C CA . PRO A 1 668 ? -14.195 3.096 -13.602 1 96.25 668 PRO A CA 1
ATOM 5302 C C . PRO A 1 668 ? -14.703 3.645 -12.273 1 96.25 668 PRO A C 1
ATOM 5304 O O . PRO A 1 668 ? -14.039 3.498 -11.242 1 96.25 668 PRO A O 1
ATOM 5307 N N . SER A 1 669 ? -15.891 4.277 -12.336 1 94.94 669 SER A N 1
ATOM 5308 C CA . SER A 1 669 ? -16.562 4.684 -11.109 1 94.94 669 SER A CA 1
ATOM 5309 C C . SER A 1 669 ? -17.047 3.475 -10.312 1 94.94 669 SER A C 1
ATOM 5311 O O . SER A 1 669 ? -17.734 2.604 -10.852 1 94.94 669 SER A O 1
ATOM 5313 N N . ALA A 1 670 ? -16.672 3.393 -9.117 1 94.56 670 ALA A N 1
ATOM 5314 C CA . ALA A 1 670 ? -17.062 2.291 -8.242 1 94.56 670 ALA A CA 1
ATOM 5315 C C . ALA A 1 670 ? -17.047 2.725 -6.781 1 94.56 670 ALA A C 1
ATOM 5317 O O . ALA A 1 670 ? -16.25 3.574 -6.383 1 94.56 670 ALA A O 1
ATOM 5318 N N . ASP A 1 671 ? -17.922 2.215 -6.082 1 93.25 671 ASP A N 1
ATOM 5319 C CA . ASP A 1 671 ? -18.016 2.492 -4.648 1 93.25 671 ASP A CA 1
ATOM 5320 C C . ASP A 1 671 ? -18.797 1.398 -3.924 1 93.25 671 ASP A C 1
ATOM 5322 O O . ASP A 1 671 ? -19.531 0.631 -4.551 1 93.25 671 ASP A O 1
ATOM 5326 N N . LEU A 1 672 ? -18.484 1.273 -2.654 1 92.12 672 LEU A N 1
ATOM 5327 C CA . LEU A 1 672 ? -19.234 0.309 -1.862 1 92.12 672 LEU A CA 1
ATOM 5328 C C . LEU A 1 672 ? -19.5 0.841 -0.457 1 92.12 672 LEU A C 1
ATOM 5330 O O . LEU A 1 672 ? -18.766 1.714 0.024 1 92.12 672 LEU A O 1
ATOM 5334 N N . SER A 1 673 ? -20.562 0.487 0.083 1 83.06 673 SER A N 1
ATOM 5335 C CA . SER A 1 673 ? -20.891 0.786 1.472 1 83.06 673 SER A CA 1
ATOM 5336 C C . SER A 1 673 ? -21.484 -0.431 2.174 1 83.06 673 SER A C 1
ATOM 5338 O O . SER A 1 673 ? -22.344 -1.119 1.615 1 83.06 673 SER A O 1
ATOM 5340 N N . LEU A 1 674 ? -20.906 -0.731 3.225 1 85 674 LEU A N 1
ATOM 5341 C CA . LEU A 1 674 ? -21.453 -1.796 4.055 1 85 674 LEU A CA 1
ATOM 5342 C C . LEU A 1 674 ? -22.609 -1.276 4.906 1 85 674 LEU A C 1
ATOM 5344 O O . LEU A 1 674 ? -22.484 -0.247 5.574 1 85 674 LEU A O 1
ATOM 5348 N N . PRO A 1 675 ? -23.734 -1.997 4.742 1 80.62 675 PRO A N 1
ATOM 5349 C CA . PRO A 1 675 ? -24.828 -1.534 5.605 1 80.62 675 PRO A CA 1
ATOM 5350 C C . PRO A 1 675 ? -24.469 -1.611 7.09 1 80.62 675 PRO A C 1
ATOM 5352 O O . PRO A 1 675 ? -23.891 -2.598 7.539 1 80.62 675 PRO A O 1
ATOM 5355 N N . GLY A 1 676 ? -24.812 -0.619 7.812 1 77.69 676 GLY A N 1
ATOM 5356 C CA . GLY A 1 676 ? -24.531 -0.582 9.242 1 77.69 676 GLY A CA 1
ATOM 5357 C C . GLY A 1 676 ? -25.25 -1.674 10.016 1 77.69 676 GLY A C 1
ATOM 5358 O O . GLY A 1 676 ? -24.797 -2.08 11.086 1 77.69 676 GLY A O 1
ATOM 5359 N N . ASP A 1 677 ? -26.328 -2.168 9.438 1 81.38 677 ASP A N 1
ATOM 5360 C CA . ASP A 1 677 ? -27.141 -3.16 10.148 1 81.38 677 ASP A CA 1
ATOM 5361 C C . ASP A 1 677 ? -26.953 -4.551 9.539 1 81.38 677 ASP A C 1
ATOM 5363 O O . ASP A 1 677 ? -27.828 -5.406 9.672 1 81.38 677 ASP A O 1
ATOM 5367 N N . LEU A 1 678 ? -25.828 -4.727 8.891 1 86.94 678 LEU A N 1
ATOM 5368 C CA . LEU A 1 678 ? -25.609 -6.039 8.297 1 86.94 678 LEU A CA 1
ATOM 5369 C C . LEU A 1 678 ? -25.531 -7.117 9.375 1 86.94 678 LEU A C 1
ATOM 5371 O O . LEU A 1 678 ? -24.75 -6.996 10.328 1 86.94 678 LEU A O 1
ATOM 5375 N N . ALA A 1 679 ? -26.438 -8.109 9.289 1 87.19 679 ALA A N 1
ATOM 5376 C CA . ALA A 1 679 ? -26.406 -9.242 10.211 1 87.19 679 ALA A CA 1
ATOM 5377 C C . ALA A 1 679 ? -25.438 -10.32 9.711 1 87.19 679 ALA A C 1
ATOM 5379 O O . ALA A 1 679 ? -25.828 -11.188 8.93 1 87.19 679 ALA A O 1
ATOM 5380 N N . VAL A 1 680 ? -24.281 -10.359 10.266 1 92.94 680 VAL A N 1
ATOM 5381 C CA . VAL A 1 680 ? -23.234 -11.266 9.836 1 92.94 680 VAL A CA 1
ATOM 5382 C C . VAL A 1 680 ? -23.578 -12.695 10.242 1 92.94 680 VAL A C 1
ATOM 5384 O O . VAL A 1 680 ? -24 -12.938 11.383 1 92.94 680 VAL A O 1
ATOM 5387 N N . GLY A 1 681 ? -23.484 -13.609 9.328 1 94.19 681 GLY A N 1
ATOM 5388 C CA . GLY A 1 681 ? -23.719 -15.016 9.609 1 94.19 681 GLY A CA 1
ATOM 5389 C C . GLY A 1 681 ? -25.141 -15.461 9.297 1 94.19 681 GLY A C 1
ATOM 5390 O O . GLY A 1 681 ? -25.453 -16.656 9.367 1 94.19 681 GLY A O 1
ATOM 5391 N N . GLN A 1 682 ? -25.969 -14.609 8.93 1 94.69 682 GLN A N 1
ATOM 5392 C CA . GLN A 1 682 ? -27.359 -14.945 8.633 1 94.69 682 GLN A CA 1
ATOM 5393 C C . GLN A 1 682 ? -27.5 -15.516 7.223 1 94.69 682 GLN A C 1
ATOM 5395 O O . GLN A 1 682 ? -26.641 -15.273 6.363 1 94.69 682 GLN A O 1
ATOM 5400 N N . ASP A 1 683 ? -28.578 -16.25 7.016 1 96.56 683 ASP A N 1
ATOM 5401 C CA . ASP A 1 683 ? -28.844 -16.844 5.711 1 96.56 683 ASP A CA 1
ATOM 5402 C C . ASP A 1 683 ? -29.203 -15.789 4.676 1 96.56 683 ASP A C 1
ATOM 5404 O O . ASP A 1 683 ? -28.75 -15.852 3.529 1 96.56 683 ASP A O 1
ATOM 5408 N N . GLN A 1 684 ? -29.953 -14.867 5.156 1 95.81 684 GLN A N 1
ATOM 5409 C CA . GLN A 1 684 ? -30.359 -13.805 4.234 1 95.81 684 GLN A CA 1
ATOM 5410 C C . GLN A 1 684 ? -29.516 -12.547 4.449 1 95.81 684 GLN A C 1
ATOM 5412 O O . GLN A 1 684 ? -29.375 -12.078 5.578 1 95.81 684 GLN A O 1
ATOM 5417 N N . VAL A 1 685 ? -28.953 -12.055 3.416 1 95.31 685 VAL A N 1
ATOM 5418 C CA . VAL A 1 685 ? -28.172 -10.828 3.453 1 95.31 685 VAL A CA 1
ATOM 5419 C C . VAL A 1 685 ? -28.391 -10.031 2.168 1 95.31 685 VAL A C 1
ATOM 5421 O O . VAL A 1 685 ? -28.75 -10.602 1.134 1 95.31 685 VAL A O 1
ATOM 5424 N N . GLU A 1 686 ? -28.266 -8.719 2.268 1 93.94 686 GLU A N 1
ATOM 5425 C CA . GLU A 1 686 ? -28.297 -7.832 1.109 1 93.94 686 GLU A CA 1
ATOM 5426 C C . GLU A 1 686 ? -27.25 -6.73 1.227 1 93.94 686 GLU A C 1
ATOM 5428 O O . GLU A 1 686 ? -27.047 -6.168 2.305 1 93.94 686 GLU A O 1
ATOM 5433 N N . VAL A 1 687 ? -26.547 -6.508 0.196 1 95 687 VAL A N 1
ATOM 5434 C CA . VAL A 1 687 ? -25.531 -5.457 0.147 1 95 687 VAL A CA 1
ATOM 5435 C C . VAL A 1 687 ? -25.781 -4.559 -1.061 1 95 687 VAL A C 1
ATOM 5437 O O . VAL A 1 687 ? -26.547 -4.906 -1.956 1 95 687 VAL A O 1
ATOM 5440 N N . ALA A 1 688 ? -25.188 -3.383 -1.027 1 94.06 688 ALA A N 1
ATOM 5441 C CA . ALA A 1 688 ? -25.297 -2.432 -2.131 1 94.06 688 ALA A CA 1
ATOM 5442 C C . ALA A 1 688 ? -23.922 -1.962 -2.602 1 94.06 688 ALA A C 1
ATOM 5444 O O . ALA A 1 688 ? -23.031 -1.728 -1.788 1 94.06 688 ALA A O 1
ATOM 5445 N N . VAL A 1 689 ? -23.781 -1.91 -3.914 1 96.06 689 VAL A N 1
ATOM 5446 C CA . VAL A 1 689 ? -22.547 -1.414 -4.5 1 96.06 689 VAL A CA 1
ATOM 5447 C C . VAL A 1 689 ? -22.859 -0.526 -5.699 1 96.06 689 VAL A C 1
ATOM 5449 O O . VAL A 1 689 ? -23.984 -0.515 -6.195 1 96.06 689 VAL A O 1
ATOM 5452 N N . THR A 1 690 ? -21.922 0.284 -6.047 1 95.94 690 THR A N 1
ATOM 5453 C CA . THR A 1 690 ? -21.953 1.032 -7.297 1 95.94 690 THR A CA 1
ATOM 5454 C C . THR A 1 690 ? -20.781 0.622 -8.188 1 95.94 690 THR A C 1
ATOM 5456 O O . THR A 1 690 ? -19.641 0.517 -7.727 1 95.94 690 THR A O 1
ATOM 5459 N N . ALA A 1 691 ? -21.031 0.316 -9.391 1 96 691 ALA A N 1
ATOM 5460 C CA . ALA A 1 691 ? -20.016 0.015 -10.391 1 96 691 ALA A CA 1
ATOM 5461 C C . ALA A 1 691 ? -20.406 0.573 -11.758 1 96 691 ALA A C 1
ATOM 5463 O O . ALA A 1 691 ? -21.578 0.513 -12.148 1 96 691 ALA A O 1
ATOM 5464 N N . PHE A 1 692 ? -19.406 1.174 -12.438 1 95.56 692 PHE A N 1
ATOM 5465 C CA . PHE A 1 692 ? -19.578 1.776 -13.75 1 95.56 692 PHE A CA 1
ATOM 5466 C C . PHE A 1 692 ? -20.75 2.752 -13.75 1 95.56 692 PHE A C 1
ATOM 5468 O O . PHE A 1 692 ? -21.562 2.758 -14.672 1 95.56 692 PHE A O 1
ATOM 5475 N N . GLY A 1 693 ? -20.922 3.441 -12.656 1 91.75 693 GLY A N 1
ATOM 5476 C CA . GLY A 1 693 ? -21.891 4.52 -12.547 1 91.75 693 GLY A CA 1
ATOM 5477 C C . GLY A 1 693 ? -23.281 4.031 -12.203 1 91.75 693 GLY A C 1
ATOM 5478 O O . GLY A 1 693 ? -24.234 4.824 -12.148 1 91.75 693 GLY A O 1
ATOM 5479 N N . ARG A 1 694 ? -23.438 2.795 -11.945 1 94.62 694 ARG A N 1
ATOM 5480 C CA . ARG A 1 694 ? -24.75 2.238 -11.633 1 94.62 694 ARG A CA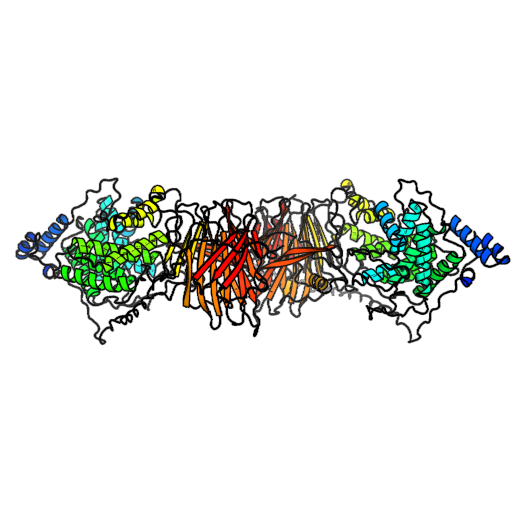 1
ATOM 5481 C C . ARG A 1 694 ? -24.766 1.628 -10.234 1 94.62 694 ARG A C 1
ATOM 5483 O O . ARG A 1 694 ? -23.797 0.995 -9.812 1 94.62 694 ARG A O 1
ATOM 5490 N N . ARG A 1 695 ? -25.953 1.78 -9.602 1 95 695 ARG A N 1
ATOM 5491 C CA . ARG A 1 695 ? -26.141 1.221 -8.266 1 95 695 ARG A CA 1
ATOM 5492 C C . ARG A 1 695 ? -26.797 -0.155 -8.328 1 95 695 ARG A C 1
ATOM 5494 O O . ARG A 1 695 ? -27.719 -0.371 -9.109 1 95 695 ARG A O 1
ATOM 5501 N N . TRP A 1 696 ? -26.328 -1.096 -7.531 1 96.19 696 TRP A N 1
ATOM 5502 C CA . TRP A 1 696 ? -26.828 -2.471 -7.496 1 96.19 696 TRP A CA 1
ATOM 5503 C C . TRP A 1 696 ? -27.125 -2.9 -6.066 1 96.19 696 TRP A C 1
ATOM 5505 O O . TRP A 1 696 ? -26.391 -2.574 -5.137 1 96.19 696 TRP A O 1
ATOM 5515 N N . ARG A 1 697 ? -28.25 -3.562 -5.93 1 95.44 697 ARG A N 1
ATOM 5516 C CA . ARG A 1 697 ? -28.578 -4.266 -4.691 1 95.44 697 ARG A CA 1
ATOM 5517 C C . ARG A 1 697 ? -28.484 -5.777 -4.879 1 95.44 697 ARG A C 1
ATOM 5519 O O . ARG A 1 697 ? -29.203 -6.348 -5.711 1 95.44 697 ARG A O 1
ATOM 5526 N N . LEU A 1 698 ? -27.609 -6.371 -4.156 1 96.38 698 LEU A N 1
ATOM 5527 C CA . LEU A 1 698 ? -27.344 -7.801 -4.27 1 96.38 698 LEU A CA 1
ATOM 5528 C C . LEU A 1 698 ? -27.703 -8.523 -2.977 1 96.38 698 LEU A C 1
ATOM 5530 O O . LEU A 1 698 ? -27.469 -8.008 -1.884 1 96.38 698 LEU A O 1
ATOM 5534 N N . GLY A 1 699 ? -28.328 -9.688 -3.143 1 95.81 699 GLY A N 1
ATOM 5535 C CA . GLY A 1 699 ? -28.656 -10.445 -1.947 1 95.81 699 GLY A CA 1
ATOM 5536 C C . GLY A 1 699 ? -28.734 -11.938 -2.191 1 95.81 699 GLY A C 1
ATOM 5537 O O . GLY A 1 699 ? -28.688 -12.391 -3.338 1 95.81 699 GLY A O 1
ATOM 5538 N N . ARG A 1 700 ? -28.688 -12.711 -1.114 1 97.19 700 ARG A N 1
ATOM 5539 C CA . ARG A 1 700 ? -28.891 -14.156 -1.143 1 97.19 700 ARG A CA 1
ATOM 5540 C C . ARG A 1 700 ? -29.609 -14.625 0.118 1 97.19 700 ARG A C 1
ATOM 5542 O O . ARG A 1 700 ? -29.578 -13.945 1.146 1 97.19 700 ARG A O 1
ATOM 5549 N N . ASP A 1 701 ? -30.328 -15.719 -0.017 1 97.94 701 ASP A N 1
ATOM 5550 C CA . ASP A 1 701 ? -30.938 -16.484 1.063 1 97.94 701 ASP A CA 1
ATOM 5551 C C . ASP A 1 701 ? -30.516 -17.953 1 1 97.94 701 ASP A C 1
ATOM 5553 O O . ASP A 1 701 ? -31.016 -18.719 0.169 1 97.94 701 ASP A O 1
ATOM 5557 N N . LEU A 1 702 ? -29.625 -18.344 1.905 1 97.88 702 LEU A N 1
ATOM 5558 C CA . LEU A 1 702 ? -29.031 -19.672 1.875 1 97.88 702 LEU A CA 1
ATOM 5559 C C . LEU A 1 702 ? -30.078 -20.734 2.221 1 97.88 702 LEU A C 1
ATOM 5561 O O . LEU A 1 702 ? -30.047 -21.844 1.675 1 97.88 702 LEU A O 1
ATOM 5565 N N . GLN A 1 703 ? -30.984 -20.438 3.064 1 96.56 703 GLN A N 1
ATOM 5566 C CA . GLN A 1 703 ? -32.062 -21.375 3.418 1 96.56 703 GLN A CA 1
ATOM 5567 C C . GLN A 1 703 ? -33 -21.609 2.238 1 96.56 703 GLN A C 1
ATOM 5569 O O . GLN A 1 703 ? -33.375 -22.75 1.973 1 96.56 703 GLN A O 1
ATOM 5574 N N . ALA A 1 704 ? -33.219 -20.578 1.538 1 96.56 704 ALA A N 1
ATOM 5575 C CA . ALA A 1 704 ? -34.125 -20.672 0.395 1 96.56 704 ALA A CA 1
ATOM 5576 C C . ALA A 1 704 ? -33.375 -21.062 -0.873 1 96.56 704 ALA A C 1
ATOM 5578 O O . ALA A 1 704 ? -33.969 -21.281 -1.926 1 96.56 704 ALA A O 1
ATOM 5579 N N . HIS A 1 705 ? -32.125 -21.062 -0.824 1 96 705 HIS A N 1
ATOM 5580 C CA . HIS A 1 705 ? -31.25 -21.391 -1.946 1 96 705 HIS A CA 1
ATOM 5581 C C . HIS A 1 705 ? -31.531 -20.484 -3.143 1 96 705 HIS A C 1
ATOM 5583 O O . HIS A 1 705 ? -31.75 -20.969 -4.254 1 96 705 HIS A O 1
ATOM 5589 N N . ARG A 1 706 ? -31.484 -19.234 -2.842 1 96.75 706 ARG A N 1
ATOM 5590 C CA . ARG A 1 706 ? -31.734 -18.281 -3.908 1 96.75 706 ARG A CA 1
ATOM 5591 C C . ARG A 1 706 ? -30.891 -17.031 -3.73 1 96.75 706 ARG A C 1
ATOM 5593 O O . ARG A 1 706 ? -30.5 -16.688 -2.609 1 96.75 706 ARG A O 1
ATOM 5600 N N . ALA A 1 707 ? -30.641 -16.344 -4.84 1 97.56 707 ALA A N 1
ATOM 5601 C CA . ALA A 1 707 ? -29.922 -15.07 -4.863 1 97.56 707 ALA A CA 1
ATOM 5602 C C . ALA A 1 707 ? -30.562 -14.109 -5.852 1 97.56 707 ALA A C 1
ATOM 5604 O O . ALA A 1 707 ? -31.359 -14.516 -6.711 1 97.56 707 ALA A O 1
ATOM 5605 N N . TRP A 1 708 ? -30.328 -12.812 -5.637 1 96.25 708 TRP A N 1
ATOM 5606 C CA . TRP A 1 708 ? -30.922 -11.812 -6.512 1 96.25 708 TRP A CA 1
ATOM 5607 C C . TRP A 1 708 ? -29.969 -10.641 -6.738 1 96.25 708 TRP A C 1
ATOM 5609 O O . TRP A 1 708 ? -28.969 -10.508 -6.031 1 96.25 708 TRP A O 1
ATOM 5619 N N . CYS A 1 709 ? -30.141 -9.906 -7.723 1 94.81 709 CYS A N 1
ATOM 5620 C CA . CYS A 1 709 ? -29.469 -8.68 -8.117 1 94.81 709 CYS A CA 1
ATOM 5621 C C . CYS A 1 709 ? -30.438 -7.688 -8.734 1 94.81 709 CYS A C 1
ATOM 5623 O O . CYS A 1 709 ? -31.125 -8.008 -9.719 1 94.81 709 CYS A O 1
ATOM 5625 N N . HIS A 1 710 ? -30.547 -6.5 -8.117 1 93 710 HIS A N 1
ATOM 5626 C CA . HIS A 1 710 ? -31.422 -5.449 -8.633 1 93 710 HIS A CA 1
ATOM 5627 C C . HIS A 1 710 ? -30.641 -4.195 -8.984 1 93 710 HIS A C 1
ATOM 5629 O O . HIS A 1 710 ? -29.781 -3.76 -8.211 1 93 710 HIS A O 1
ATOM 5635 N N . ARG A 1 711 ? -30.938 -3.711 -10.148 1 87.5 711 ARG A N 1
ATOM 5636 C CA . ARG A 1 711 ? -30.312 -2.457 -10.578 1 87.5 711 ARG A CA 1
ATOM 5637 C C . ARG A 1 711 ? -31.172 -1.263 -10.164 1 87.5 711 ARG A C 1
ATOM 5639 O O . ARG A 1 711 ? -32.406 -1.284 -10.312 1 87.5 711 ARG A O 1
ATOM 5646 N N . GLY A 1 712 ? -30.5 -0.298 -9.43 1 72.75 712 GLY A N 1
ATOM 5647 C CA . GLY A 1 712 ? -31.203 0.913 -9.055 1 72.75 712 GLY A CA 1
ATOM 5648 C C . GLY A 1 712 ? -31.078 2.027 -10.078 1 72.75 712 GLY A C 1
ATOM 5649 O O . GLY A 1 712 ? -30.156 2.02 -10.891 1 72.75 712 GLY A O 1
ATOM 5650 N N . MET B 1 1 ? 76.25 -17.703 -4.707 1 15.14 1 MET B N 1
ATOM 5651 C CA . MET B 1 1 ? 77.438 -17.266 -4.027 1 15.14 1 MET B CA 1
ATOM 5652 C C . MET B 1 1 ? 77.125 -16.125 -3.062 1 15.14 1 MET B C 1
ATOM 5654 O O . MET B 1 1 ? 76.062 -15.57 -3.068 1 15.14 1 MET B O 1
ATOM 5658 N N . SER B 1 2 ? 77.938 -15 -3.283 1 14.82 2 SER B N 1
ATOM 5659 C CA . SER B 1 2 ? 78.688 -14.289 -2.271 1 14.82 2 SER B CA 1
ATOM 5660 C C . SER B 1 2 ? 77.812 -13.367 -1.448 1 14.82 2 SER B C 1
ATOM 5662 O O . SER B 1 2 ? 76.688 -13.117 -1.818 1 14.82 2 SER B O 1
ATOM 5664 N N . LEU B 1 3 ? 78.25 -12.172 -1.196 1 13.76 3 LEU B N 1
ATOM 5665 C CA . LEU B 1 3 ? 78.875 -11.508 -0.066 1 13.76 3 LEU B CA 1
ATOM 5666 C C . LEU B 1 3 ? 77.938 -10.461 0.543 1 13.76 3 LEU B C 1
ATOM 5668 O O . LEU B 1 3 ? 77.812 -10.375 1.767 1 13.76 3 LEU B O 1
ATOM 5672 N N . ARG B 1 4 ? 77.625 -9.367 -0.188 1 13.9 4 ARG B N 1
ATOM 5673 C CA . ARG B 1 4 ? 78.062 -8.062 0.294 1 13.9 4 ARG B CA 1
ATOM 5674 C C . ARG B 1 4 ? 77.062 -7.48 1.284 1 13.9 4 ARG B C 1
ATOM 5676 O O . ARG B 1 4 ? 75.875 -7.207 0.925 1 13.9 4 ARG B O 1
ATOM 5683 N N . ARG B 1 5 ? 77.125 -7.449 2.658 1 15.09 5 ARG B N 1
ATOM 5684 C CA . ARG B 1 5 ? 76.438 -7.688 3.924 1 15.09 5 ARG B CA 1
ATOM 5685 C C . ARG B 1 5 ? 76 -6.371 4.566 1 15.09 5 ARG B C 1
ATOM 5687 O O . ARG B 1 5 ? 75.25 -6.371 5.562 1 15.09 5 ARG B O 1
ATOM 5694 N N . GLY B 1 6 ? 76.438 -5.246 3.979 1 13.95 6 GLY B N 1
ATOM 5695 C CA . GLY B 1 6 ? 77.062 -4.391 5.004 1 13.95 6 GLY B CA 1
ATOM 5696 C C . GLY B 1 6 ? 76 -3.854 5.977 1 13.95 6 GLY B C 1
ATOM 5697 O O . GLY B 1 6 ? 74.812 -3.986 5.75 1 13.95 6 GLY B O 1
ATOM 5698 N N . ALA B 1 7 ? 76.312 -2.521 6.492 1 15.58 7 ALA B N 1
ATOM 5699 C CA . ALA B 1 7 ? 76.688 -1.894 7.75 1 15.58 7 ALA B CA 1
ATOM 5700 C C . ALA B 1 7 ? 75.5 -1.267 8.453 1 15.58 7 ALA B C 1
ATOM 5702 O O . ALA B 1 7 ? 74.438 -1.024 7.828 1 15.58 7 ALA B O 1
ATOM 5703 N N . GLY B 1 8 ? 75.688 -0.592 9.664 1 14.75 8 GLY B N 1
ATOM 5704 C CA . GLY B 1 8 ? 75.375 -0.489 11.086 1 14.75 8 GLY B CA 1
ATOM 5705 C C . GLY B 1 8 ? 74.438 0.641 11.398 1 14.75 8 GLY B C 1
ATOM 5706 O O . GLY B 1 8 ? 73.688 0.57 12.375 1 14.75 8 GLY B O 1
ATOM 5707 N N . ALA B 1 9 ? 74.5 1.806 10.656 1 16.09 9 ALA B N 1
ATOM 5708 C CA . ALA B 1 9 ? 74.75 2.938 11.555 1 16.09 9 ALA B CA 1
ATOM 5709 C C . ALA B 1 9 ? 73.5 3.221 12.391 1 16.09 9 ALA B C 1
ATOM 5711 O O . ALA B 1 9 ? 72.375 3.104 11.891 1 16.09 9 ALA B O 1
ATOM 5712 N N . PRO B 1 10 ? 73.688 3.646 13.664 1 16.03 10 PRO B N 1
ATOM 5713 C CA . PRO B 1 10 ? 73 3.613 14.977 1 16.03 10 PRO B CA 1
ATOM 5714 C C . PRO B 1 10 ? 71.875 4.605 15.078 1 16.03 10 PRO B C 1
ATOM 5716 O O . PRO B 1 10 ? 71.688 5.457 14.211 1 16.03 10 PRO B O 1
ATOM 5719 N N . GLY B 1 11 ? 71.312 4.789 16.297 1 16.27 11 GLY B N 1
ATOM 5720 C CA . GLY B 1 11 ? 70.125 4.816 17.172 1 16.27 11 GLY B CA 1
ATOM 5721 C C . GLY B 1 11 ? 69.75 6.219 17.578 1 16.27 11 GLY B C 1
ATOM 5722 O O . GLY B 1 11 ? 68.938 6.398 18.5 1 16.27 11 GLY B O 1
ATOM 5723 N N . ARG B 1 12 ? 70.188 7.25 16.734 1 15.48 12 ARG B N 1
ATOM 5724 C CA . ARG B 1 12 ? 70.25 8.531 17.438 1 15.48 12 ARG B CA 1
ATOM 5725 C C . ARG B 1 12 ? 68.938 8.859 18.172 1 15.48 12 ARG B C 1
ATOM 5727 O O . ARG B 1 12 ? 67.875 8.375 17.797 1 15.48 12 ARG B O 1
ATOM 5734 N N . ALA B 1 13 ? 69.125 9.664 19.219 1 15.75 13 ALA B N 1
ATOM 5735 C CA . ALA B 1 13 ? 68.688 10.109 20.547 1 15.75 13 ALA B CA 1
ATOM 5736 C C . ALA B 1 13 ? 67.5 11.016 20.453 1 15.75 13 ALA B C 1
ATOM 5738 O O . ALA B 1 13 ? 67 11.523 21.469 1 15.75 13 ALA B O 1
ATOM 5739 N N . VAL B 1 14 ? 66.812 11.078 19.266 1 16.06 14 VAL B N 1
ATOM 5740 C CA . VAL B 1 14 ? 66.188 12.383 19.141 1 16.06 14 VAL B CA 1
ATOM 5741 C C . VAL B 1 14 ? 65.25 12.602 20.312 1 16.06 14 VAL B C 1
ATOM 5743 O O . VAL B 1 14 ? 64.375 11.766 20.594 1 16.06 14 VAL B O 1
ATOM 5746 N N . ARG B 1 15 ? 65.625 13.5 21.25 1 15.37 15 ARG B N 1
ATOM 5747 C CA . ARG B 1 15 ? 65.188 14.078 22.516 1 15.37 15 ARG B CA 1
ATOM 5748 C C . ARG B 1 15 ? 63.688 14.453 22.453 1 15.37 15 ARG B C 1
ATOM 5750 O O . ARG B 1 15 ? 63.156 14.711 21.391 1 15.37 15 ARG B O 1
ATOM 5757 N N . ARG B 1 16 ? 63.094 14.266 23.594 1 16.11 16 ARG B N 1
ATOM 5758 C CA . ARG B 1 16 ? 61.844 14.078 24.328 1 16.11 16 ARG B CA 1
ATOM 5759 C C . ARG B 1 16 ? 61.062 15.383 24.406 1 16.11 16 ARG B C 1
ATOM 5761 O O . ARG B 1 16 ? 60.031 15.461 25.094 1 16.11 16 ARG B O 1
ATOM 5768 N N . ASN B 1 17 ? 61.406 16.469 23.594 1 15.44 17 ASN B N 1
ATOM 5769 C CA . ASN B 1 17 ? 61 17.719 24.203 1 15.44 17 ASN B CA 1
ATOM 5770 C C . ASN B 1 17 ? 59.469 17.766 24.438 1 15.44 17 ASN B C 1
ATOM 5772 O O . ASN B 1 17 ? 58.688 17.562 23.5 1 15.44 17 ASN B O 1
ATOM 5776 N N . SER B 1 18 ? 59 17.359 25.641 1 16.92 18 SER B N 1
ATOM 5777 C CA . SER B 1 18 ? 57.719 17.156 26.297 1 16.92 18 SER B CA 1
ATOM 5778 C C . SER B 1 18 ? 56.875 18.438 26.25 1 16.92 18 SER B C 1
ATOM 5780 O O . SER B 1 18 ? 55.875 18.547 26.953 1 16.92 18 SER B O 1
ATOM 5782 N N . GLN B 1 19 ? 56.906 19.172 25.141 1 17.02 19 GLN B N 1
ATOM 5783 C CA . GLN B 1 19 ? 56.281 20.5 25.219 1 17.02 19 GLN B CA 1
ATOM 5784 C C . GLN B 1 19 ? 54.875 20.406 25.766 1 17.02 19 GLN B C 1
ATOM 5786 O O . GLN B 1 19 ? 54.062 19.609 25.281 1 17.02 19 GLN B O 1
ATOM 5791 N N . MET B 1 20 ? 54.656 20.719 27.078 1 18.56 20 MET B N 1
ATOM 5792 C CA . MET B 1 20 ? 53.531 20.75 28.031 1 18.56 20 MET B CA 1
ATOM 5793 C C . MET B 1 20 ? 52.406 21.609 27.484 1 18.56 20 MET B C 1
ATOM 5795 O O . MET B 1 20 ? 52.531 22.828 27.328 1 18.56 20 MET B O 1
ATOM 5799 N N . THR B 1 21 ? 51.875 21.234 26.328 1 18.48 21 THR B N 1
ATOM 5800 C CA . THR B 1 21 ? 50.844 22.094 25.75 1 18.48 21 THR B CA 1
ATOM 5801 C C . THR B 1 21 ? 49.75 22.391 26.781 1 18.48 21 THR B C 1
ATOM 5803 O O . THR B 1 21 ? 49.188 21.469 27.375 1 18.48 21 THR B O 1
ATOM 5806 N N . GLU B 1 22 ? 49.875 23.484 27.578 1 18.19 22 GLU B N 1
ATOM 5807 C CA . GLU B 1 22 ? 49 23.969 28.641 1 18.19 22 GLU B CA 1
ATOM 5808 C C . GLU B 1 22 ? 47.531 24.062 28.156 1 18.19 22 GLU B C 1
ATOM 5810 O O . GLU B 1 22 ? 47.281 24.562 27.062 1 18.19 22 GLU B O 1
ATOM 5815 N N . THR B 1 23 ? 46.688 23.125 28.594 1 19.59 23 THR B N 1
ATOM 5816 C CA . THR B 1 23 ? 45.25 22.781 28.438 1 19.59 23 THR B CA 1
ATOM 5817 C C . THR B 1 23 ? 44.375 23.969 28.828 1 19.59 23 THR B C 1
ATOM 5819 O O . THR B 1 23 ? 44.312 24.359 29.984 1 19.59 23 THR B O 1
ATOM 5822 N N . SER B 1 24 ? 44.5 25.141 28.094 1 18.78 24 SER B N 1
ATOM 5823 C CA . SER B 1 24 ? 43.719 26.281 28.578 1 18.78 24 SER B CA 1
ATOM 5824 C C . SER B 1 24 ? 42.25 25.922 28.75 1 18.78 24 SER B C 1
ATOM 5826 O O . SER B 1 24 ? 41.656 25.281 27.891 1 18.78 24 SER B O 1
ATOM 5828 N N . GLN B 1 25 ? 41.812 25.766 30.016 1 20.48 25 GLN B N 1
ATOM 5829 C CA . GLN B 1 25 ? 40.531 25.391 30.594 1 20.48 25 GLN B CA 1
ATOM 5830 C C . GLN B 1 25 ? 39.375 26.25 30.047 1 20.48 25 GLN B C 1
ATOM 5832 O O . GLN B 1 25 ? 39.5 27.469 29.953 1 20.48 25 GLN B O 1
ATOM 5837 N N . PRO B 1 26 ? 38.5 25.594 29.188 1 21.64 26 PRO B N 1
ATOM 5838 C CA . PRO B 1 26 ? 37.406 26.328 28.547 1 21.64 26 PRO B CA 1
ATOM 5839 C C . PRO B 1 26 ? 36.594 27.141 29.547 1 21.64 26 PRO B C 1
ATOM 5841 O O . PRO B 1 26 ? 36.469 26.766 30.719 1 21.64 26 PRO B O 1
ATOM 5844 N N . ALA B 1 27 ? 36.5 28.453 29.359 1 24.08 27 ALA B N 1
ATOM 5845 C CA . ALA B 1 27 ? 35.812 29.469 30.156 1 24.08 27 ALA B CA 1
ATOM 5846 C C . ALA B 1 27 ? 34.406 29.031 30.516 1 24.08 27 ALA B C 1
ATOM 5848 O O . ALA B 1 27 ? 33.656 28.531 29.672 1 24.08 27 ALA B O 1
ATOM 5849 N N . ARG B 1 28 ? 34.156 28.719 31.766 1 25.08 28 ARG B N 1
ATOM 5850 C CA . ARG B 1 28 ? 32.938 28.359 32.469 1 25.08 28 ARG B CA 1
ATOM 5851 C C . ARG B 1 28 ? 31.781 29.25 32.031 1 25.08 28 ARG B C 1
ATOM 5853 O O . ARG B 1 28 ? 31.891 30.469 32.062 1 25.08 28 ARG B O 1
ATOM 5860 N N . GLY B 1 29 ? 31.125 28.797 31.016 1 21.27 29 GLY B N 1
ATOM 5861 C CA . GLY B 1 29 ? 29.953 29.5 30.5 1 21.27 29 GLY B CA 1
ATOM 5862 C C . GLY B 1 29 ? 29.094 30.094 31.594 1 21.27 29 GLY B C 1
ATOM 5863 O O . GLY B 1 29 ? 28.984 29.531 32.688 1 21.27 29 GLY B O 1
ATOM 5864 N N . GLN B 1 30 ? 29.125 31.406 31.75 1 21.27 30 GLN B N 1
ATOM 5865 C CA . GLN B 1 30 ? 28.391 32.156 32.75 1 21.27 30 GLN B CA 1
ATOM 5866 C C . GLN B 1 30 ? 27.016 31.547 33 1 21.27 30 GLN B C 1
ATOM 5868 O O . GLN B 1 30 ? 26.344 31.109 32.094 1 21.27 30 GLN B O 1
ATOM 5873 N N . ARG B 1 31 ? 26.859 31.016 34.188 1 26.47 31 ARG B N 1
ATOM 5874 C CA . ARG B 1 31 ? 25.609 30.547 34.781 1 26.47 31 ARG B CA 1
ATOM 5875 C C . ARG B 1 31 ? 24.438 31.422 34.375 1 26.47 31 ARG B C 1
ATOM 5877 O O . ARG B 1 31 ? 24.516 32.656 34.469 1 26.47 31 ARG B O 1
ATOM 5884 N N . ALA B 1 32 ? 23.734 30.875 33.5 1 28.94 32 ALA B N 1
ATOM 5885 C CA . ALA B 1 32 ? 22.5 31.547 33.062 1 28.94 32 ALA B CA 1
ATOM 5886 C C . ALA B 1 32 ? 21.797 32.188 34.25 1 28.94 32 ALA B C 1
ATOM 5888 O O . ALA B 1 32 ? 21.547 31.547 35.281 1 28.94 32 ALA B O 1
ATOM 5889 N N . ARG B 1 33 ? 22.016 33.406 34.375 1 30.48 33 ARG B N 1
ATOM 5890 C CA . ARG B 1 33 ? 21.297 34.094 35.438 1 30.48 33 ARG B CA 1
ATOM 5891 C C . ARG B 1 33 ? 19.859 33.562 35.531 1 30.48 33 ARG B C 1
ATOM 5893 O O . ARG B 1 33 ? 19.203 33.312 34.531 1 30.48 33 ARG B O 1
ATOM 5900 N N . PRO B 1 34 ? 19.641 32.844 36.688 1 27.86 34 PRO B N 1
ATOM 5901 C CA . PRO B 1 34 ? 18.281 32.312 36.844 1 27.86 34 PRO B CA 1
ATOM 5902 C C . PRO B 1 34 ? 17.219 33.312 36.375 1 27.86 34 PRO B C 1
ATOM 5904 O O . PRO B 1 34 ? 17.469 34.531 36.406 1 27.86 34 PRO B O 1
ATOM 5907 N N . ALA B 1 35 ? 16.406 32.875 35.438 1 31.3 35 ALA B N 1
ATOM 5908 C CA . ALA B 1 35 ? 15.188 33.594 35.094 1 31.3 35 ALA B CA 1
ATOM 5909 C C . ALA B 1 35 ? 14.586 34.312 36.312 1 31.3 35 ALA B C 1
ATOM 5911 O O . ALA B 1 35 ? 14.406 33.688 37.375 1 31.3 35 ALA B O 1
ATOM 5912 N N . PHE B 1 36 ? 15.078 35.5 36.469 1 28.02 36 PHE B N 1
ATOM 5913 C CA . PHE B 1 36 ? 14.391 36.281 37.5 1 28.02 36 PHE B CA 1
ATOM 5914 C C . PHE B 1 36 ? 12.922 35.906 37.562 1 28.02 36 PHE B C 1
ATOM 5916 O O . PHE B 1 36 ? 12.164 36.125 36.625 1 28.02 36 PHE B O 1
ATOM 5923 N N . SER B 1 37 ? 12.68 34.656 38.094 1 29.53 37 SER B N 1
ATOM 5924 C CA . SER B 1 37 ? 11.281 34.469 38.469 1 29.53 37 SER B CA 1
ATOM 5925 C C . SER B 1 37 ? 10.742 35.656 39.25 1 29.53 37 SER B C 1
ATOM 5927 O O . SER B 1 37 ? 11.281 36.031 40.281 1 29.53 37 SER B O 1
ATOM 5929 N N . PHE B 1 38 ? 10.438 36.688 38.562 1 28.62 38 PHE B N 1
ATOM 5930 C CA . PHE B 1 38 ? 9.656 37.625 39.375 1 28.62 38 PHE B CA 1
ATOM 5931 C C . PHE B 1 38 ? 8.766 36.844 40.375 1 28.62 38 PHE B C 1
ATOM 5933 O O . PHE B 1 38 ? 7.832 36.156 39.938 1 28.62 38 PHE B O 1
ATOM 5940 N N . ARG B 1 39 ? 9.25 36.25 41.25 1 35.03 39 ARG B N 1
ATOM 5941 C CA . ARG B 1 39 ? 8.383 35.75 42.312 1 35.03 39 ARG B CA 1
ATOM 5942 C C . ARG B 1 39 ? 7.344 36.812 42.688 1 35.03 39 ARG B C 1
ATOM 5944 O O . ARG B 1 39 ? 7.691 37.906 43.094 1 35.03 39 ARG B O 1
ATOM 5951 N N . PRO B 1 40 ? 6.125 36.562 42.156 1 34.69 40 PRO B N 1
ATOM 5952 C CA . PRO B 1 40 ? 5.234 37.5 42.844 1 34.69 40 PRO B CA 1
ATOM 5953 C C . PRO B 1 40 ? 5.504 37.594 44.344 1 34.69 40 PRO B C 1
ATOM 5955 O O . PRO B 1 40 ? 5.832 36.562 44.969 1 34.69 40 PRO B O 1
ATOM 5958 N N . ALA B 1 41 ? 6.113 38.562 44.812 1 32.84 41 ALA B N 1
ATOM 5959 C CA . ALA B 1 41 ? 6.125 38.688 46.281 1 32.84 41 ALA B CA 1
ATOM 5960 C C . ALA B 1 41 ? 4.957 37.906 46.906 1 32.84 41 ALA B C 1
ATOM 5962 O O . ALA B 1 41 ? 3.99 37.594 46.188 1 32.84 41 ALA B O 1
ATOM 5963 N N . GLN B 1 42 ? 4.852 37.875 48.219 1 33 42 GLN B N 1
ATOM 5964 C CA . GLN B 1 42 ? 3.809 37.438 49.156 1 33 42 GLN B CA 1
ATOM 5965 C C . GLN B 1 42 ? 2.42 37.688 48.562 1 33 42 GLN B C 1
ATOM 5967 O O . GLN B 1 42 ? 2.26 38.5 47.656 1 33 42 GLN B O 1
ATOM 5972 N N . GLY B 1 43 ? 1.339 36.969 49.062 1 37.88 43 GLY B N 1
ATOM 5973 C CA . GLY B 1 43 ? -0.108 36.875 48.938 1 37.88 43 GLY B CA 1
ATOM 5974 C C . GLY B 1 43 ? -0.781 38.219 48.688 1 37.88 43 GLY B C 1
ATOM 5975 O O . GLY B 1 43 ? -1.977 38.375 48.969 1 37.88 43 GLY B O 1
ATOM 5976 N N . TRP B 1 44 ? -0.153 39.344 48.75 1 42.53 44 TRP B N 1
ATOM 5977 C CA . TRP B 1 44 ? -1.035 40.5 48.781 1 42.53 44 TRP B CA 1
ATOM 5978 C C . TRP B 1 44 ? -1.771 40.656 47.469 1 42.53 44 TRP B C 1
ATOM 5980 O O . TRP B 1 44 ? -1.148 40.719 46.406 1 42.53 44 TRP B O 1
ATOM 5990 N N . GLU B 1 45 ? -2.99 40.094 47.344 1 62.03 45 GLU B N 1
ATOM 5991 C CA . GLU B 1 45 ? -4.016 40.312 46.312 1 62.03 45 GLU B CA 1
ATOM 5992 C C . GLU B 1 45 ? -4.043 41.781 45.844 1 62.03 45 GLU B C 1
ATOM 5994 O O . GLU B 1 45 ? -4.305 42.688 46.656 1 62.03 45 GLU B O 1
ATOM 5999 N N . ILE B 1 46 ? -3.365 42.094 44.812 1 77.06 46 ILE B N 1
ATOM 6000 C CA . ILE B 1 46 ? -3.412 43.469 44.281 1 77.06 46 ILE B CA 1
ATOM 6001 C C . ILE B 1 46 ? -4.848 43.812 43.906 1 77.06 46 ILE B C 1
ATOM 6003 O O . ILE B 1 46 ? -5.477 43.125 43.094 1 77.06 46 ILE B O 1
ATOM 6007 N N . GLU B 1 47 ? -5.359 44.625 44.688 1 87.56 47 GLU B N 1
ATOM 6008 C CA . GLU B 1 47 ? -6.68 45.156 44.344 1 87.56 47 GLU B CA 1
ATOM 6009 C C . GLU B 1 47 ? -6.578 46.312 43.344 1 87.56 47 GLU B C 1
ATOM 6011 O O . GLU B 1 47 ? -5.82 47.25 43.562 1 87.56 47 GLU B O 1
ATOM 6016 N N . LEU B 1 48 ? -7.172 46.062 42.156 1 93.94 48 LEU B N 1
ATOM 6017 C CA . LEU B 1 48 ? -7.223 47.094 41.156 1 93.94 48 LEU B CA 1
ATOM 6018 C C . LEU B 1 48 ? -8.609 47.719 41.094 1 93.94 48 LEU B C 1
ATOM 6020 O O . LEU B 1 48 ? -9.609 47.062 41.375 1 93.94 48 LEU B O 1
ATOM 6024 N N . HIS B 1 49 ? -8.625 49 40.781 1 95.62 49 HIS B N 1
ATOM 6025 C CA . HIS B 1 49 ? -9.891 49.719 40.656 1 95.62 49 HIS B CA 1
ATOM 6026 C C . HIS B 1 49 ? -9.945 50.5 39.344 1 95.62 49 HIS B C 1
ATOM 6028 O O . HIS B 1 49 ? -8.953 51.094 38.938 1 95.62 49 HIS B O 1
ATOM 6034 N N . SER B 1 50 ? -11.055 50.438 38.781 1 97.56 50 SER B N 1
ATOM 6035 C CA . SER B 1 50 ? -11.266 51.219 37.594 1 97.56 50 SER B CA 1
ATOM 6036 C C . SER B 1 50 ? -11.211 52.719 37.906 1 97.56 50 SER B C 1
ATOM 6038 O O . SER B 1 50 ? -11.695 53.156 38.938 1 97.56 50 SER B O 1
ATOM 6040 N N . LEU B 1 51 ? -10.625 53.438 36.969 1 97.62 51 LEU B N 1
ATOM 6041 C CA . LEU B 1 51 ? -10.68 54.875 37.062 1 97.62 51 LEU B CA 1
ATOM 6042 C C . LEU B 1 51 ? -12.062 55.406 36.656 1 97.62 51 LEU B C 1
ATOM 6044 O O . LEU B 1 51 ? -12.578 55.094 35.594 1 97.62 51 LEU B O 1
ATOM 6048 N N . PRO B 1 52 ? -12.68 56.188 37.562 1 96.62 52 PRO B N 1
ATOM 6049 C CA . PRO B 1 52 ? -13.938 56.781 37.125 1 96.62 52 PRO B CA 1
ATOM 6050 C C . PRO B 1 52 ? -13.758 57.781 36 1 96.62 52 PRO B C 1
ATOM 6052 O O . PRO B 1 52 ? -12.797 58.562 36 1 96.62 52 PRO B O 1
ATOM 6055 N N . PRO B 1 53 ? -14.617 57.812 35.062 1 96.62 53 PRO B N 1
ATOM 6056 C CA . PRO B 1 53 ? -14.477 58.719 33.906 1 96.62 53 PRO B CA 1
ATOM 6057 C C . PRO B 1 53 ? -14.289 60.188 34.312 1 96.62 53 PRO B C 1
ATOM 6059 O O . PRO B 1 53 ? -13.555 60.906 33.656 1 96.62 53 PRO B O 1
ATOM 6062 N N . GLN B 1 54 ? -14.844 60.562 35.438 1 92.5 54 GLN B N 1
ATOM 6063 C CA . GLN B 1 54 ? -14.773 61.938 35.906 1 92.5 54 GLN B CA 1
ATOM 6064 C C . GLN B 1 54 ? -13.359 62.312 36.344 1 92.5 54 GLN B C 1
ATOM 6066 O O . GLN B 1 54 ? -13.008 63.469 36.438 1 92.5 54 GLN B O 1
ATOM 6071 N N . ALA B 1 55 ? -12.633 61.344 36.562 1 96.44 55 ALA B N 1
ATOM 6072 C CA . ALA B 1 55 ? -11.297 61.562 37.125 1 96.44 55 ALA B CA 1
ATOM 6073 C C . ALA B 1 55 ? -10.25 61.562 36 1 96.44 55 ALA B C 1
ATOM 6075 O O . ALA B 1 55 ? -9.055 61.688 36.281 1 96.44 55 ALA B O 1
ATOM 6076 N N . VAL B 1 56 ? -10.602 61.469 34.75 1 96.81 56 VAL B N 1
ATOM 6077 C CA . VAL B 1 56 ? -9.664 61.281 33.656 1 96.81 56 VAL B CA 1
ATOM 6078 C C . VAL B 1 56 ? -8.797 62.531 33.5 1 96.81 56 VAL B C 1
ATOM 6080 O O . VAL B 1 56 ? -7.602 62.438 33.188 1 96.81 56 VAL B O 1
ATOM 6083 N N . LEU B 1 57 ? -9.375 63.719 33.688 1 96.75 57 LEU B N 1
ATOM 6084 C CA . LEU B 1 57 ? -8.641 64.938 33.469 1 96.75 57 LEU B CA 1
ATOM 6085 C C . LEU B 1 57 ? -7.516 65.062 34.5 1 96.75 57 LEU B C 1
ATOM 6087 O O . LEU B 1 57 ? -6.477 65.688 34.219 1 96.75 57 LEU B O 1
ATOM 6091 N N . ASP B 1 58 ? -7.711 64.438 35.625 1 96.38 58 ASP B N 1
ATOM 6092 C CA . ASP B 1 58 ? -6.691 64.5 36.688 1 96.38 58 ASP B CA 1
ATOM 6093 C C . ASP B 1 58 ? -5.48 63.625 36.281 1 96.38 58 ASP B C 1
ATOM 6095 O O . ASP B 1 58 ? -4.398 63.781 36.844 1 96.38 58 ASP B O 1
ATOM 6099 N N . LYS B 1 59 ? -5.68 62.781 35.344 1 97.81 59 LYS B N 1
ATOM 6100 C CA . LYS B 1 59 ? -4.617 61.875 34.938 1 97.81 59 LYS B CA 1
ATOM 6101 C C . LYS B 1 59 ? -3.857 62.438 33.75 1 97.81 59 LYS B C 1
ATOM 6103 O O . LYS B 1 59 ? -2.846 61.844 33.312 1 97.81 59 LYS B O 1
ATOM 6108 N N . LEU B 1 60 ? -4.258 63.562 33.219 1 97.62 60 LEU B N 1
ATOM 6109 C CA . LEU B 1 60 ? -3.631 64.188 32.031 1 97.62 60 LEU B CA 1
ATOM 6110 C C . LEU B 1 60 ? -2.736 65.312 32.438 1 97.62 60 LEU B C 1
ATOM 6112 O O . LEU B 1 60 ? -3.027 66.062 33.406 1 97.62 60 LEU B O 1
ATOM 6116 N N . ASP B 1 61 ? -1.651 65.5 31.75 1 97.44 61 ASP B N 1
ATOM 6117 C CA . ASP B 1 61 ? -0.823 66.688 31.875 1 97.44 61 ASP B CA 1
ATOM 6118 C C . ASP B 1 61 ? -1.376 67.812 31.031 1 97.44 61 ASP B C 1
ATOM 6120 O O . ASP B 1 61 ? -0.995 68 29.859 1 97.44 61 ASP B O 1
ATOM 6124 N N . LEU B 1 62 ? -2.137 68.688 31.625 1 95.5 62 LEU B N 1
ATOM 6125 C CA . LEU B 1 62 ? -2.854 69.688 30.891 1 95.5 62 LEU B CA 1
ATOM 6126 C C . LEU B 1 62 ? -1.926 70.875 30.547 1 95.5 62 LEU B C 1
ATOM 6128 O O . LEU B 1 62 ? -2.305 71.75 29.797 1 95.5 62 LEU B O 1
ATOM 6132 N N . ASP B 1 63 ? -0.684 70.875 31.016 1 94.94 63 ASP B N 1
ATOM 6133 C CA . ASP B 1 63 ? 0.296 71.875 30.688 1 94.94 63 ASP B CA 1
ATOM 6134 C C . ASP B 1 63 ? 1.022 71.562 29.391 1 94.94 63 ASP B C 1
ATOM 6136 O O . ASP B 1 63 ? 1.78 72.375 28.875 1 94.94 63 ASP B O 1
ATOM 6140 N N . ARG B 1 64 ? 0.749 70.438 28.875 1 94.25 64 ARG B N 1
ATOM 6141 C CA . ARG B 1 64 ? 1.362 70.062 27.609 1 94.25 64 ARG B CA 1
ATOM 6142 C C . ARG B 1 64 ? 0.946 71.062 26.484 1 94.25 64 ARG B C 1
ATOM 6144 O O . ARG B 1 64 ? -0.206 71.438 26.422 1 94.25 64 ARG B O 1
ATOM 6151 N N . PRO B 1 65 ? 1.939 71.25 25.609 1 93.06 65 PRO B N 1
ATOM 6152 C CA . PRO B 1 65 ? 1.577 72.125 24.469 1 93.06 65 PRO B CA 1
ATOM 6153 C C . PRO B 1 65 ? 0.39 71.562 23.688 1 93.06 65 PRO B C 1
ATOM 6155 O O . PRO B 1 65 ? 0.327 70.375 23.406 1 93.06 65 PRO B O 1
ATOM 6158 N N . GLY B 1 66 ? -0.575 72.438 23.406 1 93.69 66 GLY B N 1
ATOM 6159 C CA . GLY B 1 66 ? -1.751 72.062 22.641 1 93.69 66 GLY B CA 1
ATOM 6160 C C . GLY B 1 66 ? -3 71.938 23.5 1 93.69 66 GLY B C 1
ATOM 6161 O O . GLY B 1 66 ? -4.117 71.938 22.969 1 93.69 66 GLY B O 1
ATOM 6162 N N . LEU B 1 67 ? -2.781 71.812 24.828 1 96.56 67 LEU B N 1
ATOM 6163 C CA . LEU B 1 67 ? -3.924 71.562 25.703 1 96.56 67 LEU B CA 1
ATOM 6164 C C . LEU B 1 67 ? -4.344 72.812 26.406 1 96.56 67 LEU B C 1
ATOM 6166 O O . LEU B 1 67 ? -5.074 72.812 27.391 1 96.56 67 LEU B O 1
ATOM 6170 N N . GLU B 1 68 ? -3.904 74 25.906 1 96.12 68 GLU B N 1
ATOM 6171 C CA . GLU B 1 68 ? -4.195 75.25 26.516 1 96.12 68 GLU B CA 1
ATOM 6172 C C . GLU B 1 68 ? -5.703 75.5 26.625 1 96.12 68 GLU B C 1
ATOM 6174 O O . GLU B 1 68 ? -6.191 76 27.656 1 96.12 68 GLU B O 1
ATOM 6179 N N . ALA B 1 69 ? -6.375 75.125 25.562 1 96.81 69 ALA B N 1
ATOM 6180 C CA . ALA B 1 69 ? -7.82 75.312 25.547 1 96.81 69 ALA B CA 1
ATOM 6181 C C . ALA B 1 69 ? -8.5 74.438 26.594 1 96.81 69 ALA B C 1
ATOM 6183 O O . ALA B 1 69 ? -9.508 74.812 27.188 1 96.81 69 ALA B O 1
ATOM 6184 N N . VAL B 1 70 ? -8.008 73.25 26.812 1 97.31 70 VAL B N 1
ATOM 6185 C CA . VAL B 1 70 ? -8.547 72.375 27.812 1 97.31 70 VAL B CA 1
ATOM 6186 C C . VAL B 1 70 ? -8.344 72.938 29.203 1 97.31 70 VAL B C 1
ATOM 6188 O O . VAL B 1 70 ? -9.273 72.938 30.016 1 97.31 70 VAL B O 1
ATOM 6191 N N . ARG B 1 71 ? -7.113 73.375 29.438 1 95.69 71 ARG B N 1
ATOM 6192 C CA . ARG B 1 71 ? -6.793 74 30.734 1 95.69 71 ARG B CA 1
ATOM 6193 C C . ARG B 1 71 ? -7.695 75.188 31.016 1 95.69 71 ARG B C 1
ATOM 6195 O O . ARG B 1 71 ? -8.203 75.312 32.125 1 95.69 71 ARG B O 1
ATOM 6202 N N . ALA B 1 72 ? -7.848 75.938 29.984 1 96.62 72 ALA B N 1
ATOM 6203 C CA . ALA B 1 72 ? -8.695 77.125 30.141 1 96.62 72 ALA B CA 1
ATOM 6204 C C . ALA B 1 72 ? -10.141 76.75 30.422 1 96.62 72 ALA B C 1
ATOM 6206 O O . ALA B 1 72 ? -10.828 77.375 31.219 1 96.62 72 ALA B O 1
ATOM 6207 N N . ALA B 1 73 ? -10.523 75.688 29.828 1 96.88 73 ALA B N 1
ATOM 6208 C CA . ALA B 1 73 ? -11.914 75.25 29.922 1 96.88 73 ALA B CA 1
ATOM 6209 C C . ALA B 1 73 ? -12.188 74.625 31.281 1 96.88 73 ALA B C 1
ATOM 6211 O O . ALA B 1 73 ? -13.344 74.5 31.703 1 96.88 73 ALA B O 1
ATOM 6212 N N . MET B 1 74 ? -11.172 74.25 31.969 1 94.5 74 MET B N 1
ATOM 6213 C CA . MET B 1 74 ? -11.328 73.688 33.281 1 94.5 74 MET B CA 1
ATOM 6214 C C . MET B 1 74 ? -12.062 74.625 34.219 1 94.5 74 MET B C 1
ATOM 6216 O O . MET B 1 74 ? -12.812 74.188 35.094 1 94.5 74 MET B O 1
ATOM 6220 N N . ALA B 1 75 ? -11.828 75.875 33.969 1 93.19 75 ALA B N 1
ATOM 6221 C CA . ALA B 1 75 ? -12.477 76.875 34.781 1 93.19 75 ALA B CA 1
ATOM 6222 C C . ALA B 1 75 ? -13.992 76.875 34.594 1 93.19 75 ALA B C 1
ATOM 6224 O O . ALA B 1 75 ? -14.742 77.312 35.5 1 93.19 75 ALA B O 1
ATOM 6225 N N . GLN B 1 76 ? -14.359 76.5 33.5 1 95.06 76 GLN B N 1
ATOM 6226 C CA . GLN B 1 76 ? -15.781 76.438 33.156 1 95.06 76 GLN B CA 1
ATOM 6227 C C . GLN B 1 76 ? -16.422 75.125 33.562 1 95.06 76 GLN B C 1
ATOM 6229 O O . GLN B 1 76 ? -17.641 75 33.562 1 95.06 76 GLN B O 1
ATOM 6234 N N . GLY B 1 77 ? -15.625 74.188 33.906 1 93.81 77 GLY B N 1
ATOM 6235 C CA . GLY B 1 77 ? -16.141 72.938 34.375 1 93.81 77 GLY B CA 1
ATOM 6236 C C . GLY B 1 77 ? -15.617 71.75 33.594 1 93.81 77 GLY B C 1
ATOM 6237 O O . GLY B 1 77 ? -14.984 71.875 32.562 1 93.81 77 GLY B O 1
ATOM 6238 N N . GLN B 1 78 ? -15.961 70.562 34.094 1 93.56 78 GLN B N 1
ATOM 6239 C CA . GLN B 1 78 ? -15.43 69.375 33.531 1 93.56 78 GLN B CA 1
ATOM 6240 C C . GLN B 1 78 ? -15.977 69.125 32.125 1 93.56 78 GLN B C 1
ATOM 6242 O O . GLN B 1 78 ? -15.242 68.625 31.25 1 93.56 78 GLN B O 1
ATOM 6247 N N . ASP B 1 79 ? -17.234 69.375 31.922 1 95.44 79 ASP B N 1
ATOM 6248 C CA . ASP B 1 79 ? -17.859 69.188 30.625 1 95.44 79 ASP B CA 1
ATOM 6249 C C . ASP B 1 79 ? -17.203 70 29.547 1 95.44 79 ASP B C 1
ATOM 6251 O O . ASP B 1 79 ? -16.953 69.562 28.438 1 95.44 79 ASP B O 1
ATOM 6255 N N . ALA B 1 80 ? -16.938 71.25 29.891 1 96.81 80 ALA B N 1
ATOM 6256 C CA . ALA B 1 80 ? -16.281 72.125 28.953 1 96.81 80 ALA B CA 1
ATOM 6257 C C . ALA B 1 80 ? -14.859 71.688 28.641 1 96.81 80 ALA B C 1
ATOM 6259 O O . ALA B 1 80 ? -14.406 71.75 27.5 1 96.81 80 ALA B O 1
ATOM 6260 N N . ALA B 1 81 ? -14.195 71.188 29.656 1 97.44 81 ALA B N 1
ATOM 6261 C CA . ALA B 1 81 ? -12.828 70.75 29.484 1 97.44 81 ALA B CA 1
ATOM 6262 C C . ALA B 1 81 ? -12.789 69.5 28.594 1 97.44 81 ALA B C 1
ATOM 6264 O O . ALA B 1 81 ? -11.898 69.375 27.766 1 97.44 81 ALA B O 1
ATOM 6265 N N . LEU B 1 82 ? -13.75 68.625 28.797 1 97.88 82 LEU B N 1
ATOM 6266 C CA . LEU B 1 82 ? -13.812 67.438 27.984 1 97.88 82 LEU B CA 1
ATOM 6267 C C . LEU B 1 82 ? -14.141 67.75 26.531 1 97.88 82 LEU B C 1
ATOM 6269 O O . LEU B 1 82 ? -13.641 67.062 25.625 1 97.88 82 LEU B O 1
ATOM 6273 N N . THR B 1 83 ? -15 68.688 26.359 1 98 83 THR B N 1
ATOM 6274 C CA . THR B 1 83 ? -15.312 69.188 25 1 98 83 THR B CA 1
ATOM 6275 C C . THR B 1 83 ? -14.062 69.688 24.312 1 98 83 THR B C 1
ATOM 6277 O O . THR B 1 83 ? -13.797 69.375 23.156 1 98 83 THR B O 1
ATOM 6280 N N . ALA B 1 84 ? -13.305 70.438 25.078 1 98.06 84 ALA B N 1
ATOM 6281 C CA . ALA B 1 84 ? -12.055 71 24.531 1 98.06 84 ALA B CA 1
ATOM 6282 C C . ALA B 1 84 ? -11.047 69.875 24.266 1 98.06 84 ALA B C 1
ATOM 6284 O O . ALA B 1 84 ? -10.273 69.938 23.312 1 98.06 84 ALA B O 1
ATOM 6285 N N . LEU B 1 85 ? -11.039 68.938 25.109 1 98 85 LEU B N 1
ATOM 6286 C CA . LEU B 1 85 ? -10.133 67.812 24.953 1 98 85 LEU B CA 1
ATOM 6287 C C . LEU B 1 85 ? -10.477 67.062 23.688 1 98 85 LEU B C 1
ATOM 6289 O O . LEU B 1 85 ? -9.578 66.625 22.953 1 98 85 LEU B O 1
ATOM 6293 N N . LEU B 1 86 ? -11.797 66.75 23.453 1 98 86 LEU B N 1
ATOM 6294 C CA . LEU B 1 86 ? -12.234 66.062 22.234 1 98 86 LEU B CA 1
ATOM 6295 C C . LEU B 1 86 ? -11.773 66.875 21 1 98 86 LEU B C 1
ATOM 6297 O O . LEU B 1 86 ? -11.297 66.25 20.031 1 98 86 LEU B O 1
ATOM 6301 N N . ASP B 1 87 ? -11.922 68.125 21.047 1 97.25 87 ASP B N 1
ATOM 6302 C CA . ASP B 1 87 ? -11.477 69 19.938 1 97.25 87 ASP B CA 1
ATOM 6303 C C . ASP B 1 87 ? -9.969 68.875 19.734 1 97.25 87 ASP B C 1
ATOM 6305 O O . ASP B 1 87 ? -9.492 68.875 18.594 1 97.25 87 ASP B O 1
ATOM 6309 N N . TYR B 1 88 ? -9.266 68.875 20.812 1 97.31 88 TYR B N 1
ATOM 6310 C CA . TYR B 1 88 ? -7.824 68.688 20.75 1 97.31 88 TYR B CA 1
ATOM 6311 C C . TYR B 1 88 ? -7.469 67.375 20.016 1 97.31 88 TYR B C 1
ATOM 6313 O O . TYR B 1 88 ? -6.621 67.375 19.125 1 97.31 88 TYR B O 1
ATOM 6321 N N . TYR B 1 89 ? -8.102 66.312 20.375 1 97.25 89 TYR B N 1
ATOM 6322 C CA . TYR B 1 89 ? -7.762 65 19.781 1 97.25 89 TYR B CA 1
ATOM 6323 C C . TYR B 1 89 ? -8.18 64.938 18.312 1 97.25 89 TYR B C 1
ATOM 6325 O O . TYR B 1 89 ? -7.512 64.312 17.5 1 97.25 89 TYR B O 1
ATOM 6333 N N . ARG B 1 90 ? -9.32 65.562 17.953 1 95.88 90 ARG B N 1
ATOM 6334 C CA . ARG B 1 90 ? -9.734 65.625 16.547 1 95.88 90 ARG B CA 1
ATOM 6335 C C . ARG B 1 90 ? -8.711 66.375 15.711 1 95.88 90 ARG B C 1
ATOM 6337 O O . ARG B 1 90 ? -8.516 66.062 14.531 1 95.88 90 ARG B O 1
ATOM 6344 N N . ARG B 1 91 ? -7.965 67.312 16.312 1 94.31 91 ARG B N 1
ATOM 6345 C CA . ARG B 1 91 ? -6.91 68 15.609 1 94.31 91 ARG B CA 1
ATOM 6346 C C . ARG B 1 91 ? -5.617 67.188 15.578 1 94.31 91 ARG B C 1
ATOM 6348 O O . ARG B 1 91 ? -4.891 67.188 14.586 1 94.31 91 ARG B O 1
ATOM 6355 N N . ARG B 1 92 ? -5.367 66.562 16.672 1 93.88 92 ARG B N 1
ATOM 6356 C CA . ARG B 1 92 ? -4.145 65.812 16.781 1 93.88 92 ARG B CA 1
ATOM 6357 C C . ARG B 1 92 ? -4.16 64.625 15.789 1 93.88 92 ARG B C 1
ATOM 6359 O O . ARG B 1 92 ? -3.117 64.25 15.258 1 93.88 92 ARG B O 1
ATOM 6366 N N . TYR B 1 93 ? -5.312 64.062 15.633 1 93.38 93 TYR B N 1
ATOM 6367 C CA . TYR B 1 93 ? -5.492 62.969 14.703 1 93.38 93 TYR B CA 1
ATOM 6368 C C . TYR B 1 93 ? -6.449 63.344 13.578 1 93.38 93 TYR B C 1
ATOM 6370 O O . TYR B 1 93 ? -7.617 62.938 13.586 1 93.38 93 TYR B O 1
ATOM 6378 N N . PRO B 1 94 ? -5.914 64.062 12.648 1 89.62 94 PRO B N 1
ATOM 6379 C CA . PRO B 1 94 ? -6.797 64.562 11.602 1 89.62 94 PRO B CA 1
ATOM 6380 C C . PRO B 1 94 ? -7.406 63.469 10.742 1 89.62 94 PRO B C 1
ATOM 6382 O O . PRO B 1 94 ? -6.785 62.438 10.547 1 89.62 94 PRO B O 1
ATOM 6385 N N . ARG B 1 95 ? -8.656 63.812 10.375 1 80.06 95 ARG B N 1
ATOM 6386 C CA . ARG B 1 95 ? -9.359 62.875 9.516 1 80.06 95 ARG B CA 1
ATOM 6387 C C . ARG B 1 95 ? -8.625 62.688 8.195 1 80.06 95 ARG B C 1
ATOM 6389 O O . ARG B 1 95 ? -8.195 63.656 7.57 1 80.06 95 ARG B O 1
ATOM 6396 N N . GLN B 1 96 ? -7.988 61.594 7.988 1 63.12 96 GLN B N 1
ATOM 6397 C CA . GLN B 1 96 ? -7.344 61.375 6.699 1 63.12 96 GLN B CA 1
ATOM 6398 C C . GLN B 1 96 ? -8.375 61.312 5.574 1 63.12 96 GLN B C 1
ATOM 6400 O O . GLN B 1 96 ? -9.398 60.625 5.695 1 63.12 96 GLN B O 1
ATOM 6405 N N . GLU B 1 97 ? -8.578 62.312 4.762 1 52.5 97 GLU B N 1
ATOM 6406 C CA . GLU B 1 97 ? -9.461 62.312 3.598 1 52.5 97 GLU B CA 1
ATOM 6407 C C . GLU B 1 97 ? -9.164 61.094 2.709 1 52.5 97 GLU B C 1
ATOM 6409 O O . GLU B 1 97 ? -8.031 60.906 2.285 1 52.5 97 GLU B O 1
ATOM 6414 N N . THR B 1 98 ? -9.484 60.031 3.02 1 46.5 98 THR B N 1
ATOM 6415 C CA . THR B 1 98 ? -9.219 58.812 2.244 1 46.5 98 THR B CA 1
ATOM 6416 C C . THR B 1 98 ? -9.609 59 0.783 1 46.5 98 THR B C 1
ATOM 6418 O O . THR B 1 98 ? -10.742 59.406 0.487 1 46.5 98 THR B O 1
ATOM 6421 N N . ALA B 1 99 ? -8.695 59.312 -0.038 1 41.88 99 ALA B N 1
ATOM 6422 C CA . ALA B 1 99 ? -9.047 59.125 -1.443 1 41.88 99 ALA B CA 1
ATOM 6423 C C . ALA B 1 99 ? -9.711 57.781 -1.666 1 41.88 99 ALA B C 1
ATOM 6425 O O . ALA B 1 99 ? -9.32 56.781 -1.055 1 41.88 99 ALA B O 1
ATOM 6426 N N . PRO B 1 100 ? -10.875 57.781 -2.352 1 38.5 100 PRO B N 1
ATOM 6427 C CA . PRO B 1 100 ? -11.633 56.562 -2.633 1 38.5 100 PRO B CA 1
ATOM 6428 C C . PRO B 1 100 ? -10.727 55.375 -2.906 1 38.5 100 PRO B C 1
ATOM 6430 O O . PRO B 1 100 ? -11.102 54.219 -2.613 1 38.5 100 PRO B O 1
ATOM 6433 N N . ASP B 1 101 ? -9.773 55.531 -3.773 1 36.59 101 ASP B N 1
ATOM 6434 C CA . ASP B 1 101 ? -9.023 54.406 -4.32 1 36.59 101 ASP B CA 1
ATOM 6435 C C . ASP B 1 101 ? -7.906 54 -3.371 1 36.59 101 ASP B C 1
ATOM 6437 O O . ASP B 1 101 ? -7.129 53.094 -3.686 1 36.59 101 ASP B O 1
ATOM 6441 N N . ALA B 1 102 ? -7.605 54.719 -2.395 1 38.03 102 ALA B N 1
ATOM 6442 C CA . ALA B 1 102 ? -6.43 54.344 -1.605 1 38.03 102 ALA B CA 1
ATOM 6443 C C . ALA B 1 102 ? -6.77 53.281 -0.581 1 38.03 102 ALA B C 1
ATOM 6445 O O . ALA B 1 102 ? -7.816 53.344 0.07 1 38.03 102 ALA B O 1
ATOM 6446 N N . PRO B 1 103 ? -6.133 52.219 -0.691 1 40.19 103 PRO B N 1
ATOM 6447 C CA . PRO B 1 103 ? -6.344 51.188 0.346 1 40.19 103 PRO B CA 1
ATOM 6448 C C . PRO B 1 103 ? -6.414 51.812 1.749 1 40.19 103 PRO B C 1
ATOM 6450 O O . PRO B 1 103 ? -5.695 52.75 2.055 1 40.19 103 PRO B O 1
ATOM 6453 N N . PHE B 1 104 ? -7.508 51.875 2.232 1 37.59 104 PHE B N 1
ATOM 6454 C CA . PHE B 1 104 ? -7.758 52.312 3.6 1 37.59 104 PHE B CA 1
ATOM 6455 C C . PHE B 1 104 ? -6.59 51.938 4.508 1 37.59 104 PHE B C 1
ATOM 6457 O O . PHE B 1 104 ? -6.418 50.781 4.863 1 37.59 104 PHE B O 1
ATOM 6464 N N . ALA B 1 105 ? -5.512 52.531 4.273 1 39.31 105 ALA B N 1
ATOM 6465 C CA . ALA B 1 105 ? -4.406 52.312 5.207 1 39.31 105 ALA B CA 1
ATOM 6466 C C . ALA B 1 105 ? -4.734 52.875 6.582 1 39.31 105 ALA B C 1
ATOM 6468 O O . ALA B 1 105 ? -5.27 54 6.688 1 39.31 105 ALA B O 1
ATOM 6469 N N . THR B 1 106 ? -5.066 52.156 7.543 1 41.19 106 THR B N 1
ATOM 6470 C CA . THR B 1 106 ? -5.137 52.656 8.906 1 41.19 106 THR B CA 1
ATOM 6471 C C . THR B 1 106 ? -4.082 53.75 9.125 1 41.19 106 THR B C 1
ATOM 6473 O O . THR B 1 106 ? -2.936 53.594 8.688 1 41.19 106 THR B O 1
ATOM 6476 N N . PRO B 1 107 ? -4.422 54.906 9.523 1 33.22 107 PRO B N 1
ATOM 6477 C CA . PRO B 1 107 ? -3.434 55.938 9.852 1 33.22 107 PRO B CA 1
ATOM 6478 C C . PRO B 1 107 ? -2.283 55.406 10.695 1 33.22 107 PRO B C 1
ATOM 6480 O O . PRO B 1 107 ? -2.514 54.719 11.68 1 33.22 107 PRO B O 1
ATOM 6483 N N . GLY B 1 108 ? -0.942 55.562 10.281 1 39.19 108 GLY B N 1
ATOM 6484 C CA . GLY B 1 108 ? 0.288 55.031 10.852 1 39.19 108 GLY B CA 1
ATOM 6485 C C . GLY B 1 108 ? 0.815 53.812 10.109 1 39.19 108 GLY B C 1
ATOM 6486 O O . GLY B 1 108 ? 1.89 53.312 10.43 1 39.19 108 GLY B O 1
ATOM 6487 N N . GLN B 1 109 ? -0.108 53.438 9.328 1 43.81 109 GLN B N 1
ATOM 6488 C CA . GLN B 1 109 ? 0.252 52.25 8.523 1 43.81 109 GLN B CA 1
ATOM 6489 C C . GLN B 1 109 ? 1.323 52.594 7.496 1 43.81 109 GLN B C 1
ATOM 6491 O O . GLN B 1 109 ? 1.955 51.719 6.926 1 43.81 109 GLN B O 1
ATOM 6496 N N . ASN B 1 110 ? 1.482 53.875 7.328 1 38.16 110 ASN B N 1
ATOM 6497 C CA . ASN B 1 110 ? 2.463 54.25 6.316 1 38.16 110 ASN B CA 1
ATOM 6498 C C . ASN B 1 110 ? 3.881 54.25 6.879 1 38.16 110 ASN B C 1
ATOM 6500 O O . ASN B 1 110 ? 4.797 54.812 6.262 1 38.16 110 ASN B O 1
ATOM 6504 N N . SER B 1 111 ? 3.914 53.781 8.117 1 41.81 111 SER B N 1
ATOM 6505 C CA . SER B 1 111 ? 5.25 53.719 8.695 1 41.81 111 SER B CA 1
ATOM 6506 C C . SER B 1 111 ? 5.906 52.375 8.383 1 41.81 111 SER B C 1
ATOM 6508 O O . SER B 1 111 ? 5.23 51.344 8.352 1 41.81 111 SER B O 1
ATOM 6510 N N . ARG B 1 112 ? 7.145 52.531 7.938 1 48.84 112 ARG B N 1
ATOM 6511 C CA . ARG B 1 112 ? 7.941 51.312 7.734 1 48.84 112 ARG B CA 1
ATOM 6512 C C . ARG B 1 112 ? 7.887 50.438 8.969 1 48.84 112 ARG B C 1
ATOM 6514 O O . ARG B 1 112 ? 8.219 49.25 8.891 1 48.84 112 ARG B O 1
ATOM 6521 N N . TRP B 1 113 ? 7.375 50.969 10 1 47.94 113 TRP B N 1
ATOM 6522 C CA . TRP B 1 113 ? 7.367 50.25 11.266 1 47.94 113 TRP B CA 1
ATOM 6523 C C . TRP B 1 113 ? 6 49.625 11.523 1 47.94 113 TRP B C 1
ATOM 6525 O O . TRP B 1 113 ? 5.828 48.875 12.484 1 47.94 113 TRP B O 1
ATOM 6535 N N . ALA B 1 114 ? 5.039 49.969 10.641 1 57.03 114 ALA B N 1
ATOM 6536 C CA . ALA B 1 114 ? 3.678 49.5 10.859 1 57.03 114 ALA B CA 1
ATOM 6537 C C . ALA B 1 114 ? 3.527 48.062 10.391 1 57.03 114 ALA B C 1
ATOM 6539 O O . ALA B 1 114 ? 4.227 47.625 9.469 1 57.03 114 ALA B O 1
ATOM 6540 N N . ARG B 1 115 ? 2.74 47.375 11.07 1 66.38 115 ARG B N 1
ATOM 6541 C CA . ARG B 1 115 ? 2.457 46 10.648 1 66.38 115 ARG B CA 1
ATOM 6542 C C . ARG B 1 115 ? 1.906 45.969 9.227 1 66.38 115 ARG B C 1
ATOM 6544 O O . ARG B 1 115 ? 0.935 46.656 8.914 1 66.38 115 ARG B O 1
ATOM 6551 N N . PRO B 1 116 ? 2.604 45.312 8.367 1 50.62 116 PRO B N 1
ATOM 6552 C CA . PRO B 1 116 ? 2.078 45.219 7.004 1 50.62 116 PRO B CA 1
ATOM 6553 C C . PRO B 1 116 ? 0.716 44.531 6.953 1 50.62 116 PRO B C 1
ATOM 6555 O O . PRO B 1 116 ? 0.449 43.625 7.746 1 50.62 116 PRO B O 1
ATOM 6558 N N . ALA B 1 117 ? -0.298 45.188 6.34 1 55.03 117 ALA B N 1
ATOM 6559 C CA . ALA B 1 117 ? -1.61 44.531 6.215 1 55.03 117 ALA B CA 1
ATOM 6560 C C . ALA B 1 117 ? -1.924 44.219 4.762 1 55.03 117 ALA B C 1
ATOM 6562 O O . ALA B 1 117 ? -1.603 44.969 3.855 1 55.03 117 ALA B O 1
ATOM 6563 N N . PRO B 1 118 ? -2.373 42.938 4.574 1 56.06 118 PRO B N 1
ATOM 6564 C CA . PRO B 1 118 ? -2.82 42.656 3.207 1 56.06 118 PRO B CA 1
ATOM 6565 C C . PRO B 1 118 ? -3.963 43.594 2.766 1 56.06 118 PRO B C 1
ATOM 6567 O O . PRO B 1 118 ? -4.652 44.156 3.607 1 56.06 118 PRO B O 1
ATOM 6570 N N . GLN B 1 119 ? -4.027 43.812 1.455 1 57.34 119 GLN B N 1
ATOM 6571 C CA . GLN B 1 119 ? -5.148 44.531 0.89 1 57.34 119 GLN B CA 1
ATOM 6572 C C . GLN B 1 119 ? -6.48 43.906 1.255 1 57.34 119 GLN B C 1
ATOM 6574 O O . GLN B 1 119 ? -6.664 42.688 1.065 1 57.34 119 GLN B O 1
ATOM 6579 N N . GLN B 1 120 ? -7.156 44.562 2.102 1 65.31 120 GLN B N 1
ATOM 6580 C CA . GLN B 1 120 ? -8.445 44.031 2.533 1 65.31 120 GLN B CA 1
ATOM 6581 C C . GLN B 1 120 ? -9.539 44.375 1.534 1 65.31 120 GLN B C 1
ATOM 6583 O O . GLN B 1 120 ? -9.492 45.406 0.884 1 65.31 120 GLN B O 1
ATOM 6588 N N . ASP B 1 121 ? -10.383 43.469 1.368 1 79.06 121 ASP B N 1
ATOM 6589 C CA . ASP B 1 121 ? -11.625 43.688 0.634 1 79.06 121 ASP B CA 1
ATOM 6590 C C . ASP B 1 121 ? -12.594 44.562 1.445 1 79.06 121 ASP B C 1
ATOM 6592 O O . ASP B 1 121 ? -13.281 44.062 2.332 1 79.06 121 ASP B O 1
ATOM 6596 N N . VAL B 1 122 ? -12.648 45.781 1.136 1 83.31 122 VAL B N 1
ATOM 6597 C CA . VAL B 1 122 ? -13.414 46.75 1.897 1 83.31 122 VAL B CA 1
ATOM 6598 C C . VAL B 1 122 ? -14.875 46.344 1.959 1 83.31 122 VAL B C 1
ATOM 6600 O O . VAL B 1 122 ? -15.547 46.531 2.982 1 83.31 122 VAL B O 1
ATOM 6603 N N . ASP B 1 123 ? -15.312 45.719 0.829 1 88.12 123 ASP B N 1
ATOM 6604 C CA . ASP B 1 123 ? -16.703 45.281 0.808 1 88.12 123 ASP B CA 1
ATOM 6605 C C . ASP B 1 123 ? -16.938 44.156 1.84 1 88.12 123 ASP B C 1
ATOM 6607 O O . ASP B 1 123 ? -17.984 44.156 2.508 1 88.12 123 ASP B O 1
ATOM 6611 N N . LYS B 1 124 ? -16.047 43.375 1.931 1 88.88 124 LYS B N 1
ATOM 6612 C CA . LYS B 1 124 ? -16.172 42.312 2.918 1 88.88 124 LYS B CA 1
ATOM 6613 C C . LYS B 1 124 ? -16.109 42.844 4.34 1 88.88 124 LYS B C 1
ATOM 6615 O O . LYS B 1 124 ? -16.734 42.312 5.25 1 88.88 124 LYS B O 1
ATOM 6620 N N . VAL B 1 125 ? -15.305 43.875 4.57 1 91 125 VAL B N 1
ATOM 6621 C CA . VAL B 1 125 ? -15.18 44.5 5.879 1 91 125 VAL B CA 1
ATOM 6622 C C . VAL B 1 125 ? -16.484 45.219 6.234 1 91 125 VAL B C 1
ATOM 6624 O O . VAL B 1 125 ? -16.938 45.156 7.379 1 91 125 VAL B O 1
ATOM 6627 N N . ILE B 1 126 ? -17.031 45.844 5.258 1 94 126 ILE B N 1
ATOM 6628 C CA . ILE B 1 126 ? -18.297 46.531 5.469 1 94 126 ILE B CA 1
ATOM 6629 C C . ILE B 1 126 ? -19.391 45.531 5.82 1 94 126 ILE B C 1
ATOM 6631 O O . ILE B 1 126 ? -20.203 45.781 6.719 1 94 126 ILE B O 1
ATOM 6635 N N . ALA B 1 127 ? -19.344 44.469 5.125 1 95.19 127 ALA B N 1
ATOM 6636 C CA . ALA B 1 127 ? -20.328 43.438 5.434 1 95.19 127 ALA B CA 1
ATOM 6637 C C . ALA B 1 127 ? -20.172 42.938 6.875 1 95.19 127 ALA B C 1
ATOM 6639 O O . ALA B 1 127 ? -21.172 42.719 7.562 1 95.19 127 ALA B O 1
ATOM 6640 N N . THR B 1 128 ? -18.984 42.75 7.297 1 95.69 128 THR B N 1
ATOM 6641 C CA . THR B 1 128 ? -18.719 42.375 8.68 1 95.69 128 THR B CA 1
ATOM 6642 C C . THR B 1 128 ? -19.219 43.438 9.641 1 95.69 128 THR B C 1
ATOM 6644 O O . THR B 1 128 ? -19.828 43.125 10.664 1 95.69 128 THR B O 1
ATOM 6647 N N . ALA B 1 129 ? -18.953 44.688 9.375 1 97.31 129 ALA B N 1
ATOM 6648 C CA . ALA B 1 129 ? -19.391 45.812 10.211 1 97.31 129 ALA B CA 1
ATOM 6649 C C . ALA B 1 129 ? -20.906 45.906 10.273 1 97.31 129 ALA B C 1
ATOM 6651 O O . ALA B 1 129 ? -21.469 46.188 11.336 1 97.31 129 ALA B O 1
ATOM 6652 N N . ASP B 1 130 ? -21.531 45.656 9.102 1 97.75 130 ASP B N 1
ATOM 6653 C CA . ASP B 1 130 ? -22.984 45.625 9.078 1 97.75 130 ASP B CA 1
ATOM 6654 C C . ASP B 1 130 ? -23.531 44.562 10.047 1 97.75 130 ASP B C 1
ATOM 6656 O O . ASP B 1 130 ? -24.516 44.812 10.742 1 97.75 130 ASP B O 1
ATOM 6660 N N . ASN B 1 131 ? -22.938 43.438 10.016 1 97.94 131 ASN B N 1
ATOM 6661 C CA . ASN B 1 131 ? -23.328 42.406 10.953 1 97.94 131 ASN B CA 1
ATOM 6662 C C . ASN B 1 131 ? -23.156 42.844 12.398 1 97.94 131 ASN B C 1
ATOM 6664 O O . ASN B 1 131 ? -24.016 42.594 13.242 1 97.94 131 ASN B O 1
ATOM 6668 N N . LEU B 1 132 ? -22.062 43.5 12.711 1 98.12 132 LEU B N 1
ATOM 6669 C CA . LEU B 1 132 ? -21.766 43.938 14.07 1 98.12 132 LEU B CA 1
ATOM 6670 C C . LEU B 1 132 ? -22.797 44.969 14.531 1 98.12 132 LEU B C 1
ATOM 6672 O O . LEU B 1 132 ? -23.156 45.031 15.711 1 98.12 132 LEU B O 1
ATOM 6676 N N . VAL B 1 133 ? -23.234 45.812 13.641 1 98.25 133 VAL B N 1
ATOM 6677 C CA . VAL B 1 133 ? -24.281 46.781 13.953 1 98.25 133 VAL B CA 1
ATOM 6678 C C . VAL B 1 133 ? -25.516 46.062 14.5 1 98.25 133 VAL B C 1
ATOM 6680 O O . VAL B 1 133 ? -26.219 46.594 15.359 1 98.25 133 VAL B O 1
ATOM 6683 N N . ASN B 1 134 ? -25.688 44.938 13.977 1 97.56 134 ASN B N 1
ATOM 6684 C CA . ASN B 1 134 ? -26.828 44.125 14.414 1 97.56 134 ASN B CA 1
ATOM 6685 C C . ASN B 1 134 ? -26.422 43.125 15.492 1 97.56 134 ASN B C 1
ATOM 6687 O O . ASN B 1 134 ? -27.156 42.156 15.758 1 97.56 134 ASN B O 1
ATOM 6691 N N . HIS B 1 135 ? -25.25 43.219 16.109 1 98.19 135 HIS B N 1
ATOM 6692 C CA . HIS B 1 135 ? -24.734 42.406 17.188 1 98.19 135 HIS B CA 1
ATOM 6693 C C . HIS B 1 135 ? -24.469 40.969 16.734 1 98.19 135 HIS B C 1
ATOM 6695 O O . HIS B 1 135 ? -24.672 40.031 17.484 1 98.19 135 HIS B O 1
ATOM 6701 N N . VAL B 1 136 ? -24.188 40.844 15.469 1 98 136 VAL B N 1
ATOM 6702 C CA . VAL B 1 136 ? -23.812 39.562 14.898 1 98 136 VAL B CA 1
ATOM 6703 C C . VAL B 1 136 ? -22.297 39.5 14.758 1 98 136 VAL B C 1
ATOM 6705 O O . VAL B 1 136 ? -21.688 40.25 14 1 98 136 VAL B O 1
ATOM 6708 N N . PHE B 1 137 ? -21.703 38.562 15.523 1 97.44 137 PHE B N 1
ATOM 6709 C CA . PHE B 1 137 ? -20.266 38.375 15.523 1 97.44 137 PHE B CA 1
ATOM 6710 C C . PHE B 1 137 ? -19.875 37.125 14.75 1 97.44 137 PHE B C 1
ATOM 6712 O O . PHE B 1 137 ? -20.688 36.188 14.617 1 97.44 137 PHE B O 1
ATOM 6719 N N . GLN B 1 138 ? -18.766 37.094 14.18 1 94.69 138 GLN B N 1
ATOM 6720 C CA . GLN B 1 138 ? -18.234 35.906 13.5 1 94.69 138 GLN B CA 1
ATOM 6721 C C . GLN B 1 138 ? -16.719 35.812 13.695 1 94.69 138 GLN B C 1
ATOM 6723 O O . GLN B 1 138 ? -16.016 36.844 13.641 1 94.69 138 GLN B O 1
ATOM 6728 N N . TRP B 1 139 ? -16.203 34.625 13.977 1 91.75 139 TRP B N 1
ATOM 6729 C CA . TRP B 1 139 ? -14.766 34.406 14.094 1 91.75 139 TRP B CA 1
ATOM 6730 C C . TRP B 1 139 ? -14.375 33.062 13.469 1 91.75 139 TRP B C 1
ATOM 6732 O O . TRP B 1 139 ? -15.086 32.062 13.625 1 91.75 139 TRP B O 1
ATOM 6742 N N . GLY B 1 140 ? -13.211 33.094 12.859 1 89.12 140 GLY B N 1
ATOM 6743 C CA . GLY B 1 140 ? -12.656 31.844 12.336 1 89.12 140 GLY B CA 1
ATOM 6744 C C . GLY B 1 140 ? -13.516 31.219 11.258 1 89.12 140 GLY B C 1
ATOM 6745 O O . GLY B 1 140 ? -14.086 31.922 10.422 1 89.12 140 GLY B O 1
ATOM 6746 N N . PRO B 1 141 ? -13.477 29.828 11.242 1 90.62 141 PRO B N 1
ATOM 6747 C CA . PRO B 1 141 ? -14.219 29.109 10.195 1 90.62 141 PRO B CA 1
ATOM 6748 C C . PRO B 1 141 ? -15.68 28.875 10.57 1 90.62 141 PRO B C 1
ATOM 6750 O O . PRO B 1 141 ? -16.375 28.125 9.891 1 90.62 141 PRO B O 1
ATOM 6753 N N . TYR B 1 142 ? -16.172 29.531 11.57 1 93.56 142 TYR B N 1
ATOM 6754 C CA . TYR B 1 142 ? -17.484 29.203 12.125 1 93.56 142 TYR B CA 1
ATOM 6755 C C . TYR B 1 142 ? -18.547 30.125 11.562 1 93.56 142 TYR B C 1
ATOM 6757 O O . TYR B 1 142 ? -18.25 31.25 11.125 1 93.56 142 TYR B O 1
ATOM 6765 N N . PRO B 1 143 ? -19.797 29.719 11.609 1 94 143 PRO B N 1
ATOM 6766 C CA . PRO B 1 143 ? -20.891 30.594 11.188 1 94 143 PRO B CA 1
ATOM 6767 C C . PRO B 1 143 ? -21.094 31.781 12.141 1 94 143 PRO B C 1
ATOM 6769 O O . PRO B 1 143 ? -20.734 31.688 13.32 1 94 143 PRO B O 1
ATOM 6772 N N . PRO B 1 144 ? -21.625 32.938 11.57 1 96.56 144 PRO B N 1
ATOM 6773 C CA . PRO B 1 144 ? -21.922 34.062 12.438 1 96.56 144 PRO B CA 1
ATOM 6774 C C . PRO B 1 144 ? -22.922 33.719 13.539 1 96.56 144 PRO B C 1
ATOM 6776 O O . PRO B 1 144 ? -23.75 32.844 13.383 1 96.56 144 PRO B O 1
ATOM 6779 N N . ALA B 1 145 ? -22.781 34.406 14.617 1 97.56 145 ALA B N 1
ATOM 6780 C CA . ALA B 1 145 ? -23.672 34.188 15.758 1 97.56 145 ALA B CA 1
ATOM 6781 C C . ALA B 1 145 ? -24.312 35.5 16.203 1 97.56 145 ALA B C 1
ATOM 6783 O O . ALA B 1 145 ? -23.641 36.531 16.328 1 97.56 145 ALA B O 1
ATOM 6784 N N . ASP B 1 146 ? -25.594 35.5 16.422 1 97.88 146 ASP B N 1
ATOM 6785 C CA . ASP B 1 146 ? -26.344 36.656 16.906 1 97.88 146 ASP B CA 1
ATOM 6786 C C . ASP B 1 146 ? -26.312 36.75 18.422 1 97.88 146 ASP B C 1
ATOM 6788 O O . ASP B 1 146 ? -26.875 35.875 19.109 1 97.88 146 ASP B O 1
ATOM 6792 N N . TYR B 1 147 ? -25.75 37.844 19 1 97.44 147 TYR B N 1
ATOM 6793 C CA . TYR B 1 147 ? -25.594 38 20.453 1 97.44 147 TYR B CA 1
ATOM 6794 C C . TYR B 1 147 ? -26.812 38.688 21.062 1 97.44 147 TYR B C 1
ATOM 6796 O O . TYR B 1 147 ? -26.984 38.688 22.281 1 97.44 147 TYR B O 1
ATOM 6804 N N . GLY B 1 148 ? -27.703 39.281 20.234 1 96.31 148 GLY B N 1
ATOM 6805 C CA . GLY B 1 148 ? -28.875 39.969 20.734 1 96.31 148 GLY B CA 1
ATOM 6806 C C . GLY B 1 148 ? -28.562 41.312 21.328 1 96.31 148 GLY B C 1
ATOM 6807 O O . GLY B 1 148 ? -27.422 41.781 21.297 1 96.31 148 GLY B O 1
ATOM 6808 N N . PRO B 1 149 ? -29.578 42 21.891 1 93.56 149 PRO B N 1
ATOM 6809 C CA . PRO B 1 149 ? -29.391 43.375 22.406 1 93.56 149 PRO B CA 1
ATOM 6810 C C . PRO B 1 149 ? -28.641 43.406 23.734 1 93.56 149 PRO B C 1
ATOM 6812 O O . PRO B 1 149 ? -27.953 44.406 24.031 1 93.56 149 PRO B O 1
ATOM 6815 N N . GLU B 1 150 ? -28.844 42.406 24.531 1 95.62 150 GLU B N 1
ATOM 6816 C CA . GLU B 1 150 ? -28.062 42.25 25.766 1 95.62 150 GLU B CA 1
ATOM 6817 C C . GLU B 1 150 ? -26.891 41.281 25.562 1 95.62 150 GLU B C 1
ATOM 6819 O O . GLU B 1 150 ? -27.016 40.094 25.812 1 95.62 150 GLU B O 1
ATOM 6824 N N . ILE B 1 151 ? -25.75 41.812 25.375 1 97 151 ILE B N 1
ATOM 6825 C CA . ILE B 1 151 ? -24.609 41.031 24.922 1 97 151 ILE B CA 1
ATOM 6826 C C . ILE B 1 151 ? -24.031 40.25 26.109 1 97 151 ILE B C 1
ATOM 6828 O O . ILE B 1 151 ? -23.672 40.844 27.125 1 97 151 ILE B O 1
ATOM 6832 N N . ASP B 1 152 ? -24.016 39 26.016 1 97.19 152 ASP B N 1
ATOM 6833 C CA . ASP B 1 152 ? -23.203 38.125 26.875 1 97.19 152 ASP B CA 1
ATOM 6834 C C . ASP B 1 152 ? -21.812 37.938 26.297 1 97.19 152 ASP B C 1
ATOM 6836 O O . ASP B 1 152 ? -21.594 37.031 25.484 1 97.19 152 ASP B O 1
ATOM 6840 N N . TRP B 1 153 ? -20.922 38.688 26.734 1 97.38 153 TRP B N 1
ATOM 6841 C CA . TRP B 1 153 ? -19.594 38.688 26.141 1 97.38 153 TRP B CA 1
ATOM 6842 C C . TRP B 1 153 ? -18.906 37.344 26.312 1 97.38 153 TRP B C 1
ATOM 6844 O O . TRP B 1 153 ? -18.047 37 25.5 1 97.38 153 TRP B O 1
ATOM 6854 N N . ALA B 1 154 ? -19.188 36.562 27.328 1 96.44 154 ALA B N 1
ATOM 6855 C CA . ALA B 1 154 ? -18.5 35.344 27.656 1 96.44 154 ALA B CA 1
ATOM 6856 C C . ALA B 1 154 ? -19.094 34.156 26.875 1 96.44 154 ALA B C 1
ATOM 6858 O O . ALA B 1 154 ? -18.594 33.031 26.953 1 96.44 154 ALA B O 1
ATOM 6859 N N . TRP B 1 155 ? -20.109 34.438 26.031 1 96.75 155 TRP B N 1
ATOM 6860 C CA . TRP B 1 155 ? -20.766 33.375 25.281 1 96.75 155 TRP B CA 1
ATOM 6861 C C . TRP B 1 155 ? -19.812 32.719 24.281 1 96.75 155 TRP B C 1
ATOM 6863 O O . TRP B 1 155 ? -19 33.406 23.656 1 96.75 155 TRP B O 1
ATOM 6873 N N . ASP B 1 156 ? -19.891 31.391 24.172 1 94.81 156 ASP B N 1
ATOM 6874 C CA . ASP B 1 156 ? -19.078 30.609 23.234 1 94.81 156 ASP B CA 1
ATOM 6875 C C . ASP B 1 156 ? -19.969 29.844 22.25 1 94.81 156 ASP B C 1
ATOM 6877 O O . ASP B 1 156 ? -20.188 28.641 22.406 1 94.81 156 ASP B O 1
ATOM 6881 N N . PRO B 1 157 ? -20.328 30.453 21.172 1 94.62 157 PRO B N 1
ATOM 6882 C CA . PRO B 1 157 ? -21.281 29.828 20.25 1 94.62 157 PRO B CA 1
ATOM 6883 C C . PRO B 1 157 ? -20.656 28.703 19.422 1 94.62 157 PRO B C 1
ATOM 6885 O O . PRO B 1 157 ? -21.375 27.891 18.844 1 94.62 157 PRO B O 1
ATOM 6888 N N . ALA B 1 158 ? -19.344 28.656 19.297 1 92.25 158 ALA B N 1
ATOM 6889 C CA . ALA B 1 158 ? -18.688 27.719 18.391 1 92.25 158 ALA B CA 1
ATOM 6890 C C . ALA B 1 158 ? -18.047 26.578 19.172 1 92.25 158 ALA B C 1
ATOM 6892 O O . ALA B 1 158 ? -17.609 25.578 18.594 1 92.25 158 ALA B O 1
ATOM 6893 N N . GLY B 1 159 ? -18.016 26.688 20.5 1 91.75 159 GLY B N 1
ATOM 6894 C CA . GLY B 1 159 ? -17.297 25.703 21.297 1 91.75 159 GLY B CA 1
ATOM 6895 C C . GLY B 1 159 ? -15.789 25.797 21.125 1 91.75 159 GLY B C 1
ATOM 6896 O O . GLY B 1 159 ? -15.102 24.781 21.125 1 91.75 159 GLY B O 1
ATOM 6897 N N . ASP B 1 160 ? -15.328 26.922 20.844 1 93.62 160 ASP B N 1
ATOM 6898 C CA . ASP B 1 160 ? -13.906 27.188 20.672 1 93.62 160 ASP B CA 1
ATOM 6899 C C . ASP B 1 160 ? -13.469 28.391 21.531 1 93.62 160 ASP B C 1
ATOM 6901 O O . ASP B 1 160 ? -13.898 29.516 21.281 1 93.62 160 ASP B O 1
ATOM 6905 N N . ILE B 1 161 ? -12.617 28.141 22.453 1 92.5 161 ILE B N 1
ATOM 6906 C CA . ILE B 1 161 ? -12.117 29.156 23.375 1 92.5 161 ILE B CA 1
ATOM 6907 C C . ILE B 1 161 ? -11.578 30.359 22.594 1 92.5 161 ILE B C 1
ATOM 6909 O O . ILE B 1 161 ? -11.656 31.484 23.062 1 92.5 161 ILE B O 1
ATOM 6913 N N . GLU B 1 162 ? -11.109 30.109 21.391 1 93.44 162 GLU B N 1
ATOM 6914 C CA . GLU B 1 162 ? -10.523 31.172 20.594 1 93.44 162 GLU B CA 1
ATOM 6915 C C . GLU B 1 162 ? -11.594 32.156 20.109 1 93.44 162 GLU B C 1
ATOM 6917 O O . GLU B 1 162 ? -11.312 33.344 19.875 1 93.44 162 GLU B O 1
ATOM 6922 N N . TRP B 1 163 ? -12.812 31.672 19.938 1 94.81 163 TRP B N 1
ATOM 6923 C CA . TRP B 1 163 ? -13.906 32.594 19.641 1 94.81 163 TRP B CA 1
ATOM 6924 C C . TRP B 1 163 ? -14.109 33.594 20.766 1 94.81 163 TRP B C 1
ATOM 6926 O O . TRP B 1 163 ? -14.211 34.781 20.531 1 94.81 163 TRP B O 1
ATOM 6936 N N . VAL B 1 164 ? -14.188 33.125 21.953 1 96.06 164 VAL B N 1
ATOM 6937 C CA . VAL B 1 164 ? -14.375 34 23.125 1 96.06 164 VAL B CA 1
ATOM 6938 C C . VAL B 1 164 ? -13.211 34.969 23.219 1 96.06 164 VAL B C 1
ATOM 6940 O O . VAL B 1 164 ? -13.422 36.188 23.422 1 96.06 164 VAL B O 1
ATOM 6943 N N . ALA B 1 165 ? -12.055 34.469 23.078 1 96.19 165 ALA B N 1
ATOM 6944 C CA . ALA B 1 165 ? -10.859 35.312 23.125 1 96.19 165 ALA B CA 1
ATOM 6945 C C . ALA B 1 165 ? -10.93 36.406 22.094 1 96.19 165 ALA B C 1
ATOM 6947 O O . ALA B 1 165 ? -10.57 37.562 22.375 1 96.19 165 ALA B O 1
ATOM 6948 N N . ALA B 1 166 ? -11.344 36.031 20.938 1 95.75 166 ALA B N 1
ATOM 6949 C CA . ALA B 1 166 ? -11.43 37.031 19.859 1 95.75 166 ALA B CA 1
ATOM 6950 C C . ALA B 1 166 ? -12.367 38.156 20.234 1 95.75 166 ALA B C 1
ATOM 6952 O O . ALA B 1 166 ? -12.078 39.312 19.922 1 95.75 166 ALA B O 1
ATOM 6953 N N . VAL B 1 167 ? -13.422 37.844 20.828 1 97.06 167 VAL B N 1
ATOM 6954 C CA . VAL B 1 167 ? -14.391 38.844 21.25 1 97.06 167 VAL B CA 1
ATOM 6955 C C . VAL B 1 167 ? -13.766 39.75 22.312 1 97.06 167 VAL B C 1
ATOM 6957 O O . VAL B 1 167 ? -13.906 40.969 22.266 1 97.06 167 VAL B O 1
ATOM 6960 N N . TYR B 1 168 ? -13.055 39.188 23.203 1 97.75 168 TYR B N 1
ATOM 6961 C CA . TYR B 1 168 ? -12.453 39.938 24.297 1 97.75 168 TYR B CA 1
ATOM 6962 C C . TYR B 1 168 ? -11.219 40.688 23.828 1 97.75 168 TYR B C 1
ATOM 6964 O O . TYR B 1 168 ? -10.734 41.594 24.516 1 97.75 168 TYR B O 1
ATOM 6972 N N . ARG B 1 169 ? -10.703 40.344 22.688 1 97.69 169 ARG B N 1
ATOM 6973 C CA . ARG B 1 169 ? -9.562 41.031 22.094 1 97.69 169 ARG B CA 1
ATOM 6974 C C . ARG B 1 169 ? -10.016 42.156 21.172 1 97.69 169 ARG B C 1
ATOM 6976 O O . ARG B 1 169 ? -9.195 42.844 20.578 1 97.69 169 ARG B O 1
ATOM 6983 N N . PHE B 1 170 ? -11.328 42.344 21.094 1 97.94 170 PHE B N 1
ATOM 6984 C CA . PHE B 1 170 ? -12.008 43.438 20.375 1 97.94 170 PHE B CA 1
ATOM 6985 C C . PHE B 1 170 ? -11.68 43.375 18.891 1 97.94 170 PHE B C 1
ATOM 6987 O O . PHE B 1 170 ? -11.555 44.438 18.25 1 97.94 170 PHE B O 1
ATOM 6994 N N . TYR B 1 171 ? -11.539 42.219 18.328 1 95.56 171 TYR B N 1
ATOM 6995 C CA . TYR B 1 171 ? -11.297 42.125 16.891 1 95.56 171 TYR B CA 1
ATOM 6996 C C . TYR B 1 171 ? -12.469 42.688 16.094 1 95.56 171 TYR B C 1
ATOM 6998 O O . TYR B 1 171 ? -12.352 42.938 14.891 1 95.56 171 TYR B O 1
ATOM 7006 N N . TRP B 1 172 ? -13.586 43 16.719 1 96 172 TRP B N 1
ATOM 7007 C CA . TRP B 1 172 ? -14.758 43.594 16.094 1 96 172 TRP B CA 1
ATOM 7008 C C . TRP B 1 172 ? -14.586 45.125 15.938 1 96 172 TRP B C 1
ATOM 7010 O O . TRP B 1 172 ? -15.328 45.75 15.195 1 96 172 TRP B O 1
ATOM 7020 N N . ALA B 1 173 ? -13.609 45.781 16.578 1 96.81 173 ALA B N 1
ATOM 7021 C CA . ALA B 1 173 ? -13.445 47.219 16.578 1 96.81 173 ALA B CA 1
ATOM 7022 C C . ALA B 1 173 ? -12.961 47.719 15.219 1 96.81 173 ALA B C 1
ATOM 7024 O O . ALA B 1 173 ? -13.477 48.719 14.695 1 96.81 173 ALA B O 1
ATOM 7025 N N . GLN B 1 174 ? -12.016 47.062 14.711 1 92.94 174 GLN B N 1
ATOM 7026 C CA . GLN B 1 174 ? -11.367 47.531 13.5 1 92.94 174 GLN B CA 1
ATOM 7027 C C . GLN B 1 174 ? -12.328 47.531 12.312 1 92.94 174 GLN B C 1
ATOM 7029 O O . GLN B 1 174 ? -12.344 48.469 11.508 1 92.94 174 GLN B O 1
ATOM 7034 N N . PRO B 1 175 ? -13.117 46.438 12.117 1 94.06 175 PRO B N 1
ATOM 7035 C CA . PRO B 1 175 ? -14.109 46.469 11.031 1 94.06 175 PRO B CA 1
ATOM 7036 C C . PRO B 1 175 ? -15.047 47.688 11.133 1 94.06 175 PRO B C 1
ATOM 7038 O O . PRO B 1 175 ? -15.383 48.281 10.117 1 94.06 175 PRO B O 1
ATOM 7041 N N . LEU B 1 176 ? -15.461 48.062 12.297 1 96.81 176 LEU B N 1
ATOM 7042 C CA . LEU B 1 176 ? -16.344 49.219 12.484 1 96.81 176 LEU B CA 1
ATOM 7043 C C . LEU B 1 176 ? -15.641 50.5 12.109 1 96.81 176 LEU B C 1
ATOM 7045 O O . LEU B 1 176 ? -16.219 51.344 11.43 1 96.81 176 LEU B O 1
ATOM 7049 N N . ALA B 1 177 ? -14.414 50.688 12.562 1 94.69 177 ALA B N 1
ATOM 7050 C CA . ALA B 1 177 ? -13.633 51.875 12.25 1 94.69 177 ALA B CA 1
ATOM 7051 C C . ALA B 1 177 ? -13.406 52 10.742 1 94.69 177 ALA B C 1
ATOM 7053 O O . ALA B 1 177 ? -13.539 53.062 10.172 1 94.69 177 ALA B O 1
ATOM 7054 N N . THR B 1 178 ? -13.062 50.875 10.141 1 92.19 178 THR B N 1
ATOM 7055 C CA . THR B 1 178 ? -12.789 50.844 8.711 1 92.19 178 THR B CA 1
ATOM 7056 C C . THR B 1 178 ? -14.047 51.188 7.914 1 92.19 178 THR B C 1
ATOM 7058 O O . THR B 1 178 ? -14 51.969 6.957 1 92.19 178 THR B O 1
ATOM 7061 N N . ALA B 1 179 ? -15.133 50.594 8.273 1 94.31 179 ALA B N 1
ATOM 7062 C CA . ALA B 1 179 ? -16.391 50.875 7.59 1 94.31 179 ALA B CA 1
ATOM 7063 C C . ALA B 1 179 ? -16.781 52.344 7.734 1 94.31 179 ALA B C 1
ATOM 7065 O O . ALA B 1 179 ? -17.25 52.969 6.773 1 94.31 179 ALA B O 1
ATOM 7066 N N . TYR B 1 180 ? -16.672 52.938 8.906 1 95.38 180 TYR B N 1
ATOM 7067 C CA . TYR B 1 180 ? -16.953 54.344 9.125 1 95.38 180 TYR B CA 1
ATOM 7068 C C . TYR B 1 180 ? -16.062 55.25 8.25 1 95.38 180 TYR B C 1
ATOM 7070 O O . TYR B 1 180 ? -16.547 56.188 7.637 1 95.38 180 TYR B O 1
ATOM 7078 N N . ALA B 1 181 ? -14.812 54.906 8.273 1 91.44 181 ALA B N 1
ATOM 7079 C CA . ALA B 1 181 ? -13.867 55.688 7.461 1 91.44 181 ALA B CA 1
ATOM 7080 C C . ALA B 1 181 ? -14.266 55.656 5.984 1 91.44 181 ALA B C 1
ATOM 7082 O O . ALA B 1 181 ? -14.141 56.656 5.285 1 91.44 181 ALA B O 1
ATOM 7083 N N . ALA B 1 182 ? -14.711 54.5 5.559 1 89.44 182 ALA B N 1
ATOM 7084 C CA . ALA B 1 182 ? -15.016 54.312 4.148 1 89.44 182 ALA B CA 1
ATOM 7085 C C . ALA B 1 182 ? -16.344 54.938 3.768 1 89.44 182 ALA B C 1
ATOM 7087 O O . ALA B 1 182 ? -16.516 55.406 2.635 1 89.44 182 ALA B O 1
ATOM 7088 N N . THR B 1 183 ? -17.281 55 4.699 1 92.38 183 THR B N 1
ATOM 7089 C CA . THR B 1 183 ? -18.641 55.375 4.301 1 92.38 183 THR B CA 1
ATOM 7090 C C . THR B 1 183 ? -19.078 56.656 4.977 1 92.38 183 THR B C 1
ATOM 7092 O O . THR B 1 183 ? -20.047 57.281 4.539 1 92.38 183 THR B O 1
ATOM 7095 N N . GLY B 1 184 ? -18.531 57 6.105 1 92.62 184 GLY B N 1
ATOM 7096 C CA . GLY B 1 184 ? -18.984 58.125 6.914 1 92.62 184 GLY B CA 1
ATOM 7097 C C . GLY B 1 184 ? -20.266 57.844 7.676 1 92.62 184 GLY B C 1
ATOM 7098 O O . GLY B 1 184 ? -20.797 58.719 8.352 1 92.62 184 GLY B O 1
ATOM 7099 N N . ASP B 1 185 ? -20.688 56.625 7.555 1 96.25 185 ASP B N 1
ATOM 7100 C CA . ASP B 1 185 ? -21.938 56.219 8.195 1 96.25 185 ASP B CA 1
ATOM 7101 C C . ASP B 1 185 ? -21.781 56.156 9.711 1 96.25 185 ASP B C 1
ATOM 7103 O O . ASP B 1 185 ? -21.031 55.344 10.227 1 96.25 185 ASP B O 1
ATOM 7107 N N . GLU B 1 186 ? -22.578 56.906 10.477 1 97.31 186 GLU B N 1
ATOM 7108 C CA . GLU B 1 186 ? -22.469 57.062 11.922 1 97.31 186 GLU B CA 1
ATOM 7109 C C . GLU B 1 186 ? -22.906 55.781 12.648 1 97.31 186 GLU B C 1
ATOM 7111 O O . GLU B 1 186 ? -22.594 55.594 13.82 1 97.31 186 GLU B O 1
ATOM 7116 N N . ARG B 1 187 ? -23.672 54.812 11.945 1 97.12 187 ARG B N 1
ATOM 7117 C CA . ARG B 1 187 ? -24.125 53.594 12.594 1 97.12 187 ARG B CA 1
ATOM 7118 C C . ARG B 1 187 ? -22.953 52.75 13.109 1 97.12 187 ARG B C 1
ATOM 7120 O O . ARG B 1 187 ? -23.031 52.125 14.156 1 97.12 187 ARG B O 1
ATOM 7127 N N . TYR B 1 188 ? -21.844 52.844 12.391 1 98.31 188 TYR B N 1
ATOM 7128 C CA . TYR B 1 188 ? -20.672 52.094 12.773 1 98.31 188 TYR B CA 1
ATOM 7129 C C . TYR B 1 188 ? -20.016 52.656 14.023 1 98.31 188 TYR B C 1
ATOM 7131 O O . TYR B 1 188 ? -19.656 51.906 14.938 1 98.31 188 TYR B O 1
ATOM 7139 N N . ALA B 1 189 ? -19.906 53.969 14.102 1 98.06 189 ALA B N 1
ATOM 7140 C CA . ALA B 1 189 ? -19.344 54.625 15.281 1 98.06 189 ALA B CA 1
ATOM 7141 C C . ALA B 1 189 ? -20.266 54.469 16.484 1 98.06 189 ALA B C 1
ATOM 7143 O O . ALA B 1 189 ? -19.781 54.25 17.609 1 98.06 189 ALA B O 1
ATOM 7144 N N . ARG B 1 190 ? -21.578 54.562 16.266 1 98.62 190 ARG B N 1
ATOM 7145 C CA . ARG B 1 190 ? -22.531 54.375 17.344 1 98.62 190 ARG B CA 1
ATOM 7146 C C . ARG B 1 190 ? -22.422 52.969 17.922 1 98.62 190 ARG B C 1
ATOM 7148 O O . ARG B 1 190 ? -22.5 52.781 19.141 1 98.62 190 ARG B O 1
ATOM 7155 N N . THR B 1 191 ? -22.281 52.062 17.016 1 98.56 191 THR B N 1
ATOM 7156 C CA . THR B 1 191 ? -22.172 50.688 17.469 1 98.56 191 THR B CA 1
ATOM 7157 C C . THR B 1 191 ? -20.891 50.5 18.281 1 98.56 191 THR B C 1
ATOM 7159 O O . THR B 1 191 ? -20.906 49.812 19.312 1 98.56 191 THR B O 1
ATOM 7162 N N . PHE B 1 192 ? -19.797 51.062 17.844 1 98.31 192 PHE B N 1
ATOM 7163 C CA . PHE B 1 192 ? -18.547 50.969 18.594 1 98.31 192 PHE B CA 1
ATOM 7164 C C . PHE B 1 192 ? -18.719 51.531 20 1 98.31 192 PHE B C 1
ATOM 7166 O O . PHE B 1 192 ? -18.297 50.938 20.984 1 98.31 192 PHE B O 1
ATOM 7173 N N . VAL B 1 193 ? -19.312 52.719 20.094 1 98.62 193 VAL B N 1
ATOM 7174 C CA . VAL B 1 193 ? -19.531 53.375 21.375 1 98.62 193 VAL B CA 1
ATOM 7175 C C . VAL B 1 193 ? -20.422 52.5 22.266 1 98.62 193 VAL B C 1
ATOM 7177 O O . VAL B 1 193 ? -20.141 52.312 23.453 1 98.62 193 VAL B O 1
ATOM 7180 N N . GLU B 1 194 ? -21.422 51.969 21.656 1 98.31 194 GLU B N 1
ATOM 7181 C CA . GLU B 1 194 ? -22.359 51.125 22.391 1 98.31 194 GLU B CA 1
ATOM 7182 C C . GLU B 1 194 ? -21.656 49.875 22.953 1 98.31 194 GLU B C 1
ATOM 7184 O O . GLU B 1 194 ? -21.75 49.594 24.141 1 98.31 194 GLU B O 1
ATOM 7189 N N . LEU B 1 195 ? -20.984 49.188 22.062 1 98.44 195 LEU B N 1
ATOM 7190 C CA . LEU B 1 195 ? -20.344 47.938 22.438 1 98.44 195 LEU B CA 1
ATOM 7191 C C . LEU B 1 195 ? -19.234 48.156 23.453 1 98.44 195 LEU B C 1
ATOM 7193 O O . LEU B 1 195 ? -19.109 47.438 24.438 1 98.44 195 LEU B O 1
ATOM 7197 N N . THR B 1 196 ? -18.438 49.188 23.25 1 98.56 196 THR B N 1
ATOM 7198 C CA . THR B 1 196 ? -17.328 49.469 24.141 1 98.56 196 THR B CA 1
ATOM 7199 C C . THR B 1 196 ? -17.844 49.906 25.516 1 98.56 196 THR B C 1
ATOM 7201 O O . THR B 1 196 ? -17.328 49.438 26.547 1 98.56 196 THR B O 1
ATOM 7204 N N . THR B 1 197 ? -18.859 50.719 25.547 1 98.31 197 THR B N 1
ATOM 7205 C CA . THR B 1 197 ? -19.438 51.156 26.812 1 98.31 197 THR B CA 1
ATOM 7206 C C . THR B 1 197 ? -20.031 49.969 27.578 1 98.31 197 THR B C 1
ATOM 7208 O O . THR B 1 197 ? -19.828 49.875 28.797 1 98.31 197 THR B O 1
ATOM 7211 N N . ASP B 1 198 ? -20.703 49.188 26.844 1 98.12 198 ASP B N 1
ATOM 7212 C CA . ASP B 1 198 ? -21.312 48 27.469 1 98.12 198 ASP B CA 1
ATOM 7213 C C . ASP B 1 198 ? -20.25 47.062 28.062 1 98.12 198 ASP B C 1
ATOM 7215 O O . ASP B 1 198 ? -20.406 46.594 29.188 1 98.12 198 ASP B O 1
ATOM 7219 N N . TRP B 1 199 ? -19.203 46.781 27.281 1 98.31 199 TRP B N 1
ATOM 7220 C CA . TRP B 1 199 ? -18.141 45.875 27.75 1 98.31 199 TRP B CA 1
ATOM 7221 C C . TRP B 1 199 ? -17.484 46.469 29 1 98.31 199 TRP B C 1
ATOM 7223 O O . TRP B 1 199 ? -17.219 45.75 29.969 1 98.31 199 TRP B O 1
ATOM 7233 N N . ILE B 1 200 ? -17.156 47.812 29.016 1 97.94 200 ILE B N 1
ATOM 7234 C CA . ILE B 1 200 ? -16.484 48.469 30.141 1 97.94 200 ILE B CA 1
ATOM 7235 C C . ILE B 1 200 ? -17.344 48.344 31.391 1 97.94 200 ILE B C 1
ATOM 7237 O O . ILE B 1 200 ? -16.844 48.062 32.469 1 97.94 200 ILE B O 1
ATOM 7241 N N . ALA B 1 201 ? -18.594 48.531 31.219 1 97.44 201 ALA B N 1
ATOM 7242 C CA . ALA B 1 201 ? -19.516 48.5 32.375 1 97.44 201 ALA B CA 1
ATOM 7243 C C . ALA B 1 201 ? -19.578 47.094 32.969 1 97.44 201 ALA B C 1
ATOM 7245 O O . ALA B 1 201 ? -19.719 46.938 34.188 1 97.44 201 ALA B O 1
ATOM 7246 N N . LYS B 1 202 ? -19.391 46.156 32.156 1 97.5 202 LYS B N 1
ATOM 7247 C CA . LYS B 1 202 ? -19.578 44.781 32.625 1 97.5 202 LYS B CA 1
ATOM 7248 C C . LYS B 1 202 ? -18.25 44.156 33.062 1 97.5 202 LYS B C 1
ATOM 7250 O O . LYS B 1 202 ? -18.234 43.062 33.656 1 97.5 202 LYS B O 1
ATOM 7255 N N . HIS B 1 203 ? -17.188 44.812 32.844 1 97.75 203 HIS B N 1
ATOM 7256 C CA . HIS B 1 203 ? -15.883 44.25 33.156 1 97.75 203 HIS B CA 1
ATOM 7257 C C . HIS B 1 203 ? -15.008 45.281 33.906 1 97.75 203 HIS B C 1
ATOM 7259 O O . HIS B 1 203 ? -13.906 45.594 33.438 1 97.75 203 HIS B O 1
ATOM 7265 N N . PRO B 1 204 ? -15.422 45.719 35.062 1 96.88 204 PRO B N 1
ATOM 7266 C CA . PRO B 1 204 ? -14.555 46.625 35.812 1 96.88 204 PRO B CA 1
ATOM 7267 C C . PRO B 1 204 ? -13.25 45.969 36.25 1 96.88 204 PRO B C 1
ATOM 7269 O O . PRO B 1 204 ? -13.203 44.75 36.406 1 96.88 204 PRO B O 1
ATOM 7272 N N . LEU B 1 205 ? -12.297 46.781 36.406 1 96.69 205 LEU B N 1
ATOM 7273 C CA . LEU B 1 205 ? -10.961 46.281 36.75 1 96.69 205 LEU B CA 1
ATOM 7274 C C . LEU B 1 205 ? -10.977 45.531 38.094 1 96.69 205 LEU B C 1
ATOM 7276 O O . LEU B 1 205 ? -10.148 44.656 38.312 1 96.69 205 LEU B O 1
ATOM 7280 N N . GLU B 1 206 ? -11.898 45.844 38.906 1 95.44 206 GLU B N 1
ATOM 7281 C CA . GLU B 1 206 ? -12.047 45.156 40.219 1 95.44 206 GLU B CA 1
ATOM 7282 C C . GLU B 1 206 ? -12.312 43.656 40.031 1 95.44 206 GLU B C 1
ATOM 7284 O O . GLU B 1 206 ? -12.008 42.875 40.906 1 95.44 206 GLU B O 1
ATOM 7289 N N . GLU B 1 207 ? -12.797 43.344 38.938 1 94.62 207 GLU B N 1
ATOM 7290 C CA . GLU B 1 207 ? -13.156 41.938 38.656 1 94.62 207 GLU B CA 1
ATOM 7291 C C . GLU B 1 207 ? -12.117 41.281 37.75 1 94.62 207 GLU B C 1
ATOM 7293 O O . GLU B 1 207 ? -12.438 40.312 37.031 1 94.62 207 GLU B O 1
ATOM 7298 N N . HIS B 1 208 ? -10.945 41.688 37.812 1 94.69 208 HIS B N 1
ATOM 7299 C CA . HIS B 1 208 ? -9.898 41.188 36.906 1 94.69 208 HIS B CA 1
ATOM 7300 C C . HIS B 1 208 ? -9.578 39.719 37.156 1 94.69 208 HIS B C 1
ATOM 7302 O O . HIS B 1 208 ? -8.953 39.062 36.344 1 94.69 208 HIS B O 1
ATOM 7308 N N . ARG B 1 209 ? -10.086 39.031 38.188 1 94.62 209 ARG B N 1
ATOM 7309 C CA . ARG B 1 209 ? -9.781 37.656 38.531 1 94.62 209 ARG B CA 1
ATOM 7310 C C . ARG B 1 209 ? -10.977 36.75 38.219 1 94.62 209 ARG B C 1
ATOM 7312 O O . ARG B 1 209 ? -10.93 35.531 38.5 1 94.62 209 ARG B O 1
ATOM 7319 N N . ARG B 1 210 ? -11.945 37.312 37.688 1 95.06 210 ARG B N 1
ATOM 7320 C CA . ARG B 1 210 ? -13.148 36.531 37.406 1 95.06 210 ARG B CA 1
ATOM 7321 C C . ARG B 1 210 ? -12.836 35.344 36.469 1 95.06 210 ARG B C 1
ATOM 7323 O O . ARG B 1 210 ? -12.07 35.5 35.5 1 95.06 210 ARG B O 1
ATOM 7330 N N . THR B 1 211 ? -13.477 34.219 36.781 1 95.81 211 THR B N 1
ATOM 7331 C CA . THR B 1 211 ? -13.273 33 35.969 1 95.81 211 THR B CA 1
ATOM 7332 C C . THR B 1 211 ? -14.359 32.875 34.906 1 95.81 211 THR B C 1
ATOM 7334 O O . THR B 1 211 ? -15.516 33.219 35.156 1 95.81 211 THR B O 1
ATOM 7337 N N . HIS B 1 212 ? -13.938 32.375 33.781 1 95.69 212 HIS B N 1
ATOM 7338 C CA . HIS B 1 212 ? -14.914 32.156 32.719 1 95.69 212 HIS B CA 1
ATOM 7339 C C . HIS B 1 212 ? -15.953 31.125 33.125 1 95.69 212 HIS B C 1
ATOM 7341 O O . HIS B 1 212 ? -15.617 30.125 33.75 1 95.69 212 HIS B O 1
ATOM 7347 N N . PRO B 1 213 ? -17.188 31.266 32.75 1 94.38 213 PRO B N 1
ATOM 7348 C CA . PRO B 1 213 ? -18.25 30.375 33.25 1 94.38 213 PRO B CA 1
ATOM 7349 C C . PRO B 1 213 ? -18.188 28.984 32.625 1 94.38 213 PRO B C 1
ATOM 7351 O O . PRO B 1 213 ? -18.594 28 33.25 1 94.38 213 PRO B O 1
ATOM 7354 N N . VAL B 1 214 ? -17.781 28.875 31.391 1 91.5 214 VAL B N 1
ATOM 7355 C CA . VAL B 1 214 ? -17.703 27.594 30.688 1 91.5 214 VAL B CA 1
ATOM 7356 C C . VAL B 1 214 ? -16.297 27 30.828 1 91.5 214 VAL B C 1
ATOM 7358 O O . VAL B 1 214 ? -16.141 25.844 31.219 1 91.5 214 VAL B O 1
ATOM 7361 N N . TYR B 1 215 ? -15.32 27.781 30.516 1 93.44 215 TYR B N 1
ATOM 7362 C CA . TYR B 1 215 ? -13.93 27.391 30.688 1 93.44 215 TYR B CA 1
ATOM 7363 C C . TYR B 1 215 ? -13.43 27.734 32.094 1 93.44 215 TYR B C 1
ATOM 7365 O O . TYR B 1 215 ? -12.641 28.672 32.25 1 93.44 215 TYR B O 1
ATOM 7373 N N . THR B 1 216 ? -13.727 26.891 33.031 1 93.62 216 THR B N 1
ATOM 7374 C CA . THR B 1 216 ? -13.578 27.219 34.438 1 93.62 216 THR B CA 1
ATOM 7375 C C . THR B 1 216 ? -12.109 27.281 34.844 1 93.62 216 THR B C 1
ATOM 7377 O O . THR B 1 216 ? -11.766 27.797 35.906 1 93.62 216 THR B O 1
ATOM 7380 N N . TYR B 1 217 ? -11.25 26.859 34.094 1 91.19 217 TYR B N 1
ATOM 7381 C CA . TYR B 1 217 ? -9.82 26.938 34.375 1 91.19 217 TYR B CA 1
ATOM 7382 C C . TYR B 1 217 ? -9.266 28.281 33.906 1 91.19 217 TYR B C 1
ATOM 7384 O O . TYR B 1 217 ? -8.117 28.625 34.188 1 91.19 217 TYR B O 1
ATOM 7392 N N . TRP B 1 218 ? -10.023 29.016 33.188 1 93.69 218 TRP B N 1
ATOM 7393 C CA . TRP B 1 218 ? -9.586 30.266 32.562 1 93.69 218 TRP B CA 1
ATOM 7394 C C . TRP B 1 218 ? -9.852 31.453 33.5 1 93.69 218 TRP B C 1
ATOM 7396 O O . TRP B 1 218 ? -10.688 32.312 33.188 1 93.69 218 TRP B O 1
ATOM 7406 N N . GLU B 1 219 ? -9.07 31.594 34.562 1 94.06 219 GLU B N 1
ATOM 7407 C CA . GLU B 1 219 ? -9.164 32.688 35.531 1 94.06 219 GLU B CA 1
ATOM 7408 C C .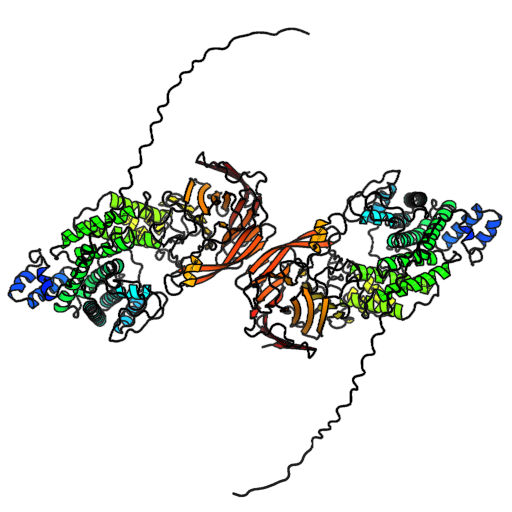 GLU B 1 219 ? -8.672 34 34.969 1 94.06 219 GLU B C 1
ATOM 7410 O O . GLU B 1 219 ? -7.629 34.031 34.312 1 94.06 219 GLU B O 1
ATOM 7415 N N . GLY B 1 220 ? -9.414 35.125 35.219 1 94.94 220 GLY B N 1
ATOM 7416 C CA . GLY B 1 220 ? -9.039 36.469 34.781 1 94.94 220 GLY B CA 1
ATOM 7417 C C . GLY B 1 220 ? -9.164 36.656 33.281 1 94.94 220 GLY B C 1
ATOM 7418 O O . GLY B 1 220 ? -8.539 37.531 32.719 1 94.94 220 GLY B O 1
ATOM 7419 N N . PHE B 1 221 ? -9.938 35.812 32.594 1 95.12 221 PHE B N 1
ATOM 7420 C CA . PHE B 1 221 ? -9.992 35.719 31.156 1 95.12 221 PHE B CA 1
ATOM 7421 C C . PHE B 1 221 ? -10.219 37.062 30.516 1 95.12 221 PHE B C 1
ATOM 7423 O O . PHE B 1 221 ? -9.656 37.375 29.453 1 95.12 221 PHE B O 1
ATOM 7430 N N . ALA B 1 222 ? -10.922 38 31.109 1 96.62 222 ALA B N 1
ATOM 7431 C CA . ALA B 1 222 ? -11.234 39.281 30.5 1 96.62 222 ALA B CA 1
ATOM 7432 C C . ALA B 1 222 ? -10.023 40.219 30.531 1 96.62 222 ALA B C 1
ATOM 7434 O O . ALA B 1 222 ? -9.867 41.062 29.641 1 96.62 222 ALA B O 1
ATOM 7435 N N . TRP B 1 223 ? -9.195 40.094 31.578 1 97 223 TRP B N 1
ATOM 7436 C CA . TRP B 1 223 ? -8.07 41 31.781 1 97 223 TRP B CA 1
ATOM 7437 C C . TRP B 1 223 ? -6.742 40.281 31.688 1 97 223 TRP B C 1
ATOM 7439 O O . TRP B 1 223 ? -5.73 40.75 32.219 1 97 223 TRP B O 1
ATOM 7449 N N . LEU B 1 224 ? -6.871 39.094 31.047 1 95.12 224 LEU B N 1
ATOM 7450 C CA . LEU B 1 224 ? -5.641 38.344 30.812 1 95.12 224 LEU B CA 1
ATOM 7451 C C . LEU B 1 224 ? -4.629 39.188 30.031 1 95.12 224 LEU B C 1
ATOM 7453 O O . LEU B 1 224 ? -5.012 40.031 29.203 1 95.12 224 LEU B O 1
ATOM 7457 N N . ASP B 1 225 ? -3.387 39 30.234 1 94.94 225 ASP B N 1
ATOM 7458 C CA . ASP B 1 225 ? -2.303 39.75 29.625 1 94.94 225 ASP B CA 1
ATOM 7459 C C . ASP B 1 225 ? -2.496 39.906 28.125 1 94.94 225 ASP B C 1
ATOM 7461 O O . ASP B 1 225 ? -2.523 41 27.594 1 94.94 225 ASP B O 1
ATOM 7465 N N . LEU B 1 226 ? -2.693 38.812 27.438 1 95 226 LEU B N 1
ATOM 7466 C CA . LEU B 1 226 ? -2.84 38.781 25.984 1 95 226 LEU B CA 1
ATOM 7467 C C . LEU B 1 226 ? -4.07 39.562 25.547 1 95 226 LEU B C 1
ATOM 7469 O O . LEU B 1 226 ? -3.994 40.406 24.625 1 95 226 LEU B O 1
ATOM 7473 N N . GLN B 1 227 ? -5.156 39.344 26.203 1 96.5 227 GLN B N 1
ATOM 7474 C CA . GLN B 1 227 ? -6.391 40.062 25.859 1 96.5 227 GLN B CA 1
ATOM 7475 C C . GLN B 1 227 ? -6.262 41.562 26.125 1 96.5 227 GLN B C 1
ATOM 7477 O O . GLN B 1 227 ? -6.672 42.375 25.312 1 96.5 227 GLN B O 1
ATOM 7482 N N . THR B 1 228 ? -5.676 41.875 27.25 1 97.81 228 THR B N 1
ATOM 7483 C CA . THR B 1 228 ? -5.508 43.281 27.641 1 97.81 228 THR B CA 1
ATOM 7484 C C . THR B 1 228 ? -4.664 44.031 26.625 1 97.81 228 THR B C 1
ATOM 7486 O O . THR B 1 228 ? -5.031 45.125 26.188 1 97.81 228 THR B O 1
ATOM 7489 N N . GLY B 1 229 ? -3.596 43.406 26.266 1 97.69 229 GLY B N 1
ATOM 7490 C CA . GLY B 1 229 ? -2.705 44.031 25.297 1 97.69 229 GLY B CA 1
ATOM 7491 C C . GLY B 1 229 ? -3.328 44.188 23.922 1 97.69 229 GLY B C 1
ATOM 7492 O O . GLY B 1 229 ? -3.291 45.281 23.344 1 97.69 229 GLY B O 1
ATOM 7493 N N . ILE B 1 230 ? -3.891 43.156 23.406 1 97.12 230 ILE B N 1
ATOM 7494 C CA . ILE B 1 230 ? -4.461 43.188 22.062 1 97.12 230 ILE B CA 1
ATOM 7495 C C . ILE B 1 230 ? -5.66 44.125 22.031 1 97.12 230 ILE B C 1
ATOM 7497 O O . ILE B 1 230 ? -5.812 44.906 21.094 1 97.12 230 ILE B O 1
ATOM 7501 N N . ARG B 1 231 ? -6.496 44.094 23.047 1 98.12 231 ARG B N 1
ATOM 7502 C CA . ARG B 1 231 ? -7.641 44.969 23.156 1 98.12 231 ARG B CA 1
ATOM 7503 C C . ARG B 1 231 ? -7.195 46.438 23.156 1 98.12 231 ARG B C 1
ATOM 7505 O O . ARG B 1 231 ? -7.785 47.281 22.469 1 98.12 231 ARG B O 1
ATOM 7512 N N . ALA B 1 232 ? -6.18 46.781 23.953 1 98.25 232 ALA B N 1
ATOM 7513 C CA . ALA B 1 232 ? -5.656 48.125 24 1 98.25 232 ALA B CA 1
ATOM 7514 C C . ALA B 1 232 ? -5.188 48.594 22.625 1 98.25 232 ALA B C 1
ATOM 7516 O O . ALA B 1 232 ? -5.449 49.719 22.219 1 98.25 232 ALA B O 1
ATOM 7517 N N . THR B 1 233 ? -4.508 47.719 21.953 1 96.44 233 THR B N 1
ATOM 7518 C CA . THR B 1 233 ? -4.035 48.062 20.609 1 96.44 233 THR B CA 1
ATOM 7519 C C . THR B 1 233 ? -5.207 48.312 19.672 1 96.44 233 THR B C 1
ATOM 7521 O O . THR B 1 233 ? -5.188 49.312 18.906 1 96.44 233 THR B O 1
ATOM 7524 N N . GLN B 1 234 ? -6.219 47.469 19.703 1 95.94 234 GLN B N 1
ATOM 7525 C CA . GLN B 1 234 ? -7.395 47.656 18.844 1 95.94 234 GLN B CA 1
ATOM 7526 C C . GLN B 1 234 ? -8.109 48.969 19.141 1 95.94 234 GLN B C 1
ATOM 7528 O O . GLN B 1 234 ? -8.547 49.656 18.219 1 95.94 234 GLN B O 1
ATOM 7533 N N . LEU B 1 235 ? -8.219 49.25 20.406 1 97.81 235 LEU B N 1
ATOM 7534 C CA . LEU B 1 235 ? -8.867 50.5 20.812 1 97.81 235 LEU B CA 1
ATOM 7535 C C . LEU B 1 235 ? -8.102 51.719 20.312 1 97.81 235 LEU B C 1
ATOM 7537 O O . LEU B 1 235 ? -8.695 52.656 19.797 1 97.81 235 LEU B O 1
ATOM 7541 N N . CYS B 1 236 ? -6.809 51.719 20.453 1 96.69 236 CYS B N 1
ATOM 7542 C CA . CYS B 1 236 ? -5.977 52.812 20 1 96.69 236 CYS B CA 1
ATOM 7543 C C . CYS B 1 236 ? -6.102 53 18.484 1 96.69 236 CYS B C 1
ATOM 7545 O O . CYS B 1 236 ? -6.207 54.125 18 1 96.69 236 CYS B O 1
ATOM 7547 N N . ASN B 1 237 ? -6.121 51.906 17.797 1 93.44 237 ASN B N 1
ATOM 7548 C CA . ASN B 1 237 ? -6.238 51.938 16.344 1 93.44 237 ASN B CA 1
ATOM 7549 C C . ASN B 1 237 ? -7.59 52.5 15.914 1 93.44 237 ASN B C 1
ATOM 7551 O O . ASN B 1 237 ? -7.66 53.344 15.016 1 93.44 237 ASN B O 1
ATOM 7555 N N . ALA B 1 238 ? -8.625 52 16.5 1 94.88 238 ALA B N 1
ATOM 7556 C CA . ALA B 1 238 ? -9.969 52.469 16.156 1 94.88 238 ALA B CA 1
ATOM 7557 C C . ALA B 1 238 ? -10.172 53.938 16.516 1 94.88 238 ALA B C 1
ATOM 7559 O O . ALA B 1 238 ? -10.875 54.656 15.805 1 94.88 238 ALA B O 1
ATOM 7560 N N . PHE B 1 239 ? -9.586 54.406 17.594 1 96.38 239 PHE B N 1
ATOM 7561 C CA . PHE B 1 239 ? -9.742 55.75 18.109 1 96.38 239 PHE B CA 1
ATOM 7562 C C . PHE B 1 239 ? -9.367 56.812 17.062 1 96.38 239 PHE B C 1
ATOM 7564 O O . PHE B 1 239 ? -10.078 57.781 16.891 1 96.38 239 PHE B O 1
ATOM 7571 N N . ARG B 1 240 ? -8.328 56.531 16.422 1 92.75 240 ARG B N 1
ATOM 7572 C CA . ARG B 1 240 ? -7.777 57.5 15.484 1 92.75 240 ARG B CA 1
ATOM 7573 C C . ARG B 1 240 ? -8.797 57.875 14.414 1 92.75 240 ARG B C 1
ATOM 7575 O O . ARG B 1 240 ? -8.805 59 13.922 1 92.75 240 ARG B O 1
ATOM 7582 N N . THR B 1 241 ? -9.641 57 14.141 1 93.25 241 THR B N 1
ATOM 7583 C CA . THR B 1 241 ? -10.656 57.219 13.117 1 93.25 241 THR B CA 1
ATOM 7584 C C . THR B 1 241 ? -11.984 57.625 13.75 1 93.25 241 THR B C 1
ATOM 7586 O O . THR B 1 241 ? -12.617 58.594 13.32 1 93.25 241 THR B O 1
ATOM 7589 N N . LEU B 1 242 ? -12.352 57.031 14.766 1 96.69 242 LEU B N 1
ATOM 7590 C CA . LEU B 1 242 ? -13.703 57.125 15.297 1 96.69 242 LEU B CA 1
ATOM 7591 C C . LEU B 1 242 ? -13.852 58.406 16.141 1 96.69 242 LEU B C 1
ATOM 7593 O O . LEU B 1 242 ? -14.977 58.812 16.438 1 96.69 242 LEU B O 1
ATOM 7597 N N . VAL B 1 243 ? -12.766 59 16.547 1 96.69 243 VAL B N 1
ATOM 7598 C CA . VAL B 1 243 ? -12.805 60.219 17.344 1 96.69 243 VAL B CA 1
ATOM 7599 C C . VAL B 1 243 ? -13.508 61.312 16.562 1 96.69 243 VAL B C 1
ATOM 7601 O O . VAL B 1 243 ? -14.016 62.281 17.141 1 96.69 243 VAL B O 1
ATOM 7604 N N . HIS B 1 244 ? -13.688 61.219 15.289 1 96.06 244 HIS B N 1
ATOM 7605 C CA . HIS B 1 244 ? -14.281 62.219 14.422 1 96.06 244 HIS B CA 1
ATOM 7606 C C . HIS B 1 244 ? -15.789 62.031 14.297 1 96.06 244 HIS B C 1
ATOM 7608 O O . HIS B 1 244 ? -16.5 62.875 13.75 1 96.06 244 HIS B O 1
ATOM 7614 N N . ALA B 1 245 ? -16.281 60.969 14.734 1 97.06 245 ALA B N 1
ATOM 7615 C CA . ALA B 1 245 ? -17.703 60.656 14.633 1 97.06 245 ALA B CA 1
ATOM 7616 C C . ALA B 1 245 ? -18.516 61.531 15.602 1 97.06 245 ALA B C 1
ATOM 7618 O O . ALA B 1 245 ? -18.031 61.906 16.672 1 97.06 245 ALA B O 1
ATOM 7619 N N . GLN B 1 246 ? -19.766 61.75 15.25 1 97.38 246 GLN B N 1
ATOM 7620 C CA . GLN B 1 246 ? -20.688 62.469 16.125 1 97.38 246 GLN B CA 1
ATOM 7621 C C . GLN B 1 246 ? -20.969 61.688 17.391 1 97.38 246 GLN B C 1
ATOM 7623 O O . GLN B 1 246 ? -21.125 62.281 18.469 1 97.38 246 GLN B O 1
ATOM 7628 N N . ALA B 1 247 ? -20.969 60.438 17.234 1 97.75 247 ALA B N 1
ATOM 7629 C CA . ALA B 1 247 ? -21.281 59.562 18.359 1 97.75 247 ALA B CA 1
ATOM 7630 C C . ALA B 1 247 ? -20.172 59.562 19.391 1 97.75 247 ALA B C 1
ATOM 7632 O O . ALA B 1 247 ? -20.391 59.188 20.547 1 97.75 247 ALA B O 1
ATOM 7633 N N . PHE B 1 248 ? -18.984 59.969 18.953 1 97.94 248 PHE B N 1
ATOM 7634 C CA . PHE B 1 248 ? -17.875 60.062 19.891 1 97.94 248 PHE B CA 1
ATOM 7635 C C . PHE B 1 248 ? -17.922 61.344 20.672 1 97.94 248 PHE B C 1
ATOM 7637 O O . PHE B 1 248 ? -17.219 62.312 20.344 1 97.94 248 PHE B O 1
ATOM 7644 N N . THR B 1 249 ? -18.641 61.344 21.781 1 98.25 249 THR B N 1
ATOM 7645 C CA . THR B 1 249 ? -18.938 62.531 22.562 1 98.25 249 THR B CA 1
ATOM 7646 C C . THR B 1 249 ? -17.859 62.781 23.625 1 98.25 249 THR B C 1
ATOM 7648 O O . THR B 1 249 ? -17.031 61.906 23.891 1 98.25 249 THR B O 1
ATOM 7651 N N . PRO B 1 250 ? -17.828 63.938 24.219 1 97.81 250 PRO B N 1
ATOM 7652 C CA . PRO B 1 250 ? -16.906 64.188 25.328 1 97.81 250 PRO B CA 1
ATOM 7653 C C . PRO B 1 250 ? -17.109 63.219 26.484 1 97.81 250 PRO B C 1
ATOM 7655 O O . PRO B 1 250 ? -16.141 62.781 27.109 1 97.81 250 PRO B O 1
ATOM 7658 N N . GLU B 1 251 ? -18.391 62.906 26.734 1 97.31 251 GLU B N 1
ATOM 7659 C CA . GLU B 1 251 ? -18.688 61.938 27.797 1 97.31 251 GLU B CA 1
ATOM 7660 C C . GLU B 1 251 ? -18.094 60.562 27.484 1 97.31 251 GLU B C 1
ATOM 7662 O O . GLU B 1 251 ? -17.516 59.938 28.359 1 97.31 251 GLU B O 1
ATOM 7667 N N . PHE B 1 252 ? -18.266 60.156 26.281 1 97.88 252 PHE B N 1
ATOM 7668 C CA . PHE B 1 252 ? -17.703 58.875 25.906 1 97.88 252 PHE B CA 1
ATOM 7669 C C . PHE B 1 252 ? -16.172 58.906 25.922 1 97.88 252 PHE B C 1
ATOM 7671 O O . PHE B 1 252 ? -15.523 57.938 26.297 1 97.88 252 PHE B O 1
ATOM 7678 N N . LEU B 1 253 ? -15.602 60.031 25.469 1 98.44 253 LEU B N 1
ATOM 7679 C CA . LEU B 1 253 ? -14.148 60.188 25.531 1 98.44 253 LEU B CA 1
ATOM 7680 C C . LEU B 1 253 ? -13.633 59.906 26.938 1 98.44 253 LEU B C 1
ATOM 7682 O O . LEU B 1 253 ? -12.609 59.25 27.109 1 98.44 253 LEU B O 1
ATOM 7686 N N . ALA B 1 254 ? -14.297 60.438 27.906 1 98.12 254 ALA B N 1
ATOM 7687 C CA . ALA B 1 254 ? -13.898 60.219 29.297 1 98.12 254 ALA B CA 1
ATOM 7688 C C . ALA B 1 254 ? -13.953 58.75 29.672 1 98.12 254 ALA B C 1
ATOM 7690 O O . ALA B 1 254 ? -13.039 58.219 30.312 1 98.12 254 ALA B O 1
ATOM 7691 N N . ILE B 1 255 ? -15.047 58.125 29.266 1 98.25 255 ILE B N 1
ATOM 7692 C CA . ILE B 1 255 ? -15.211 56.688 29.531 1 98.25 255 ILE B CA 1
ATOM 7693 C C . ILE B 1 255 ? -14.102 55.906 28.844 1 98.25 255 ILE B C 1
ATOM 7695 O O . ILE B 1 255 ? -13.508 55 29.453 1 98.25 255 ILE B O 1
ATOM 7699 N N . PHE B 1 256 ? -13.844 56.219 27.625 1 98.06 256 PHE B N 1
ATOM 7700 C CA . PHE B 1 256 ? -12.867 55.562 26.781 1 98.06 256 PHE B CA 1
ATOM 7701 C C . PHE B 1 256 ? -11.461 55.688 27.359 1 98.06 256 PHE B C 1
ATOM 7703 O O . PHE B 1 256 ? -10.766 54.688 27.531 1 98.06 256 PHE B O 1
ATOM 7710 N N . LEU B 1 257 ? -11.031 56.906 27.75 1 98.56 257 LEU B N 1
ATOM 7711 C CA . LEU B 1 257 ? -9.703 57.156 28.297 1 98.56 257 LEU B CA 1
ATOM 7712 C C . LEU B 1 257 ? -9.547 56.5 29.672 1 98.56 257 LEU B C 1
ATOM 7714 O O . LEU B 1 257 ? -8.469 56 30 1 98.56 257 LEU B O 1
ATOM 7718 N N . ALA B 1 258 ? -10.609 56.562 30.422 1 98.5 258 ALA B N 1
ATOM 7719 C CA . ALA B 1 258 ? -10.562 55.875 31.719 1 98.5 258 ALA B CA 1
ATOM 7720 C C . ALA B 1 258 ? -10.312 54.406 31.578 1 98.5 258 ALA B C 1
ATOM 7722 O O . ALA B 1 258 ? -9.547 53.812 32.344 1 98.5 258 ALA B O 1
ATOM 7723 N N . SER B 1 259 ? -10.969 53.844 30.656 1 98.31 259 SER B N 1
ATOM 7724 C CA . SER B 1 259 ? -10.781 52.406 30.406 1 98.31 259 SER B CA 1
ATOM 7725 C C . SER B 1 259 ? -9.359 52.094 29.938 1 98.31 259 SER B C 1
ATOM 7727 O O . SER B 1 259 ? -8.766 51.094 30.328 1 98.31 259 SER B O 1
ATOM 7729 N N . LEU B 1 260 ? -8.781 52.938 29.016 1 98.56 260 LEU B N 1
ATOM 7730 C CA . LEU B 1 260 ? -7.402 52.75 28.578 1 98.56 260 LEU B CA 1
ATOM 7731 C C . LEU B 1 260 ? -6.434 52.906 29.734 1 98.56 260 LEU B C 1
ATOM 7733 O O . LEU B 1 260 ? -5.414 52.219 29.812 1 98.56 260 LEU B O 1
ATOM 7737 N N . TYR B 1 261 ? -6.734 53.844 30.609 1 98.5 261 TYR B N 1
ATOM 7738 C CA . TYR B 1 261 ? -5.938 53.969 31.828 1 98.5 261 TYR B CA 1
ATOM 7739 C C . TYR B 1 261 ? -5.973 52.688 32.656 1 98.5 261 TYR B C 1
ATOM 7741 O O . TYR B 1 261 ? -4.949 52.25 33.188 1 98.5 261 TYR B O 1
ATOM 7749 N N . ASP B 1 262 ? -7.168 52.125 32.781 1 98.38 262 ASP B N 1
ATOM 7750 C CA . ASP B 1 262 ? -7.312 50.844 33.469 1 98.38 262 ASP B CA 1
ATOM 7751 C C . ASP B 1 262 ? -6.398 49.781 32.844 1 98.38 262 ASP B C 1
ATOM 7753 O O . ASP B 1 262 ? -5.805 48.969 33.562 1 98.38 262 ASP B O 1
ATOM 7757 N N . HIS B 1 263 ? -6.332 49.719 31.5 1 98.44 263 HIS B N 1
ATOM 7758 C CA . HIS B 1 263 ? -5.449 48.781 30.828 1 98.44 263 HIS B CA 1
ATOM 7759 C C . HIS B 1 263 ? -3.994 49 31.219 1 98.44 263 HIS B C 1
ATOM 7761 O O . HIS B 1 263 ? -3.252 48.062 31.438 1 98.44 263 HIS B O 1
ATOM 7767 N N . GLN B 1 264 ? -3.627 50.281 31.328 1 98.25 264 GLN B N 1
ATOM 7768 C CA . GLN B 1 264 ? -2.262 50.625 31.719 1 98.25 264 GLN B CA 1
ATOM 7769 C C . GLN B 1 264 ? -1.962 50.219 33.156 1 98.25 264 GLN B C 1
ATOM 7771 O O . GLN B 1 264 ? -0.898 49.656 33.438 1 98.25 264 GLN B O 1
ATOM 7776 N N . VAL B 1 265 ? -2.877 50.469 34 1 97.88 265 VAL B N 1
ATOM 7777 C CA . VAL B 1 265 ? -2.711 50.125 35.406 1 97.88 265 VAL B CA 1
ATOM 7778 C C . VAL B 1 265 ? -2.574 48.594 35.531 1 97.88 265 VAL B C 1
ATOM 7780 O O . VAL B 1 265 ? -1.672 48.125 36.219 1 97.88 265 VAL B O 1
ATOM 7783 N N . LYS B 1 266 ? -3.508 47.906 34.906 1 97.5 266 LYS B N 1
ATOM 7784 C CA . LYS B 1 266 ? -3.455 46.469 34.969 1 97.5 266 LYS B CA 1
ATOM 7785 C C . LYS B 1 266 ? -2.102 45.938 34.469 1 97.5 266 LYS B C 1
ATOM 7787 O O . LYS B 1 266 ? -1.467 45.125 35.156 1 97.5 266 LYS B O 1
ATOM 7792 N N . THR B 1 267 ? -1.612 46.375 33.312 1 97.62 267 THR B N 1
ATOM 7793 C CA . THR B 1 267 ? -0.378 45.875 32.719 1 97.62 267 THR B CA 1
ATOM 7794 C C . THR B 1 267 ? 0.834 46.312 33.531 1 97.62 267 THR B C 1
ATOM 7796 O O . THR B 1 267 ? 1.813 45.594 33.656 1 97.62 267 THR B O 1
ATOM 7799 N N . ALA B 1 268 ? 0.812 47.469 34.062 1 97.19 268 ALA B N 1
ATOM 7800 C CA . ALA B 1 268 ? 1.92 48 34.875 1 97.19 268 ALA B CA 1
ATOM 7801 C C . ALA B 1 268 ? 2.057 47.188 36.156 1 97.19 268 ALA B C 1
ATOM 7803 O O . ALA B 1 268 ? 3.17 46.906 36.594 1 97.19 268 ALA B O 1
ATOM 7804 N N . GLN B 1 269 ? 0.941 46.875 36.688 1 95.69 269 GLN B N 1
ATOM 7805 C CA . GLN B 1 269 ? 0.965 46.281 38.031 1 95.69 269 GLN B CA 1
ATOM 7806 C C . GLN B 1 269 ? 1.015 44.75 37.938 1 95.69 269 GLN B C 1
ATOM 7808 O O . GLN B 1 269 ? 1.617 44.094 38.812 1 95.69 269 GLN B O 1
ATOM 7813 N N . ILE B 1 270 ? 0.32 44.219 36.969 1 94.56 270 ILE B N 1
ATOM 7814 C CA . ILE B 1 270 ? 0.239 42.781 36.844 1 94.56 270 ILE B CA 1
ATOM 7815 C C . ILE B 1 270 ? 0.621 42.344 35.438 1 94.56 270 ILE B C 1
ATOM 7817 O O . ILE B 1 270 ? -0.205 41.812 34.688 1 94.56 270 ILE B O 1
ATOM 7821 N N . PRO B 1 271 ? 1.852 42.438 35.062 1 94.06 271 PRO B N 1
ATOM 7822 C CA . PRO B 1 271 ? 2.279 41.969 33.75 1 94.06 271 PRO B CA 1
ATOM 7823 C C . PRO B 1 271 ? 2.361 40.438 33.656 1 94.06 271 PRO B C 1
ATOM 7825 O O . PRO B 1 271 ? 2.375 39.781 34.719 1 94.06 271 PRO B O 1
ATOM 7828 N N . MET B 1 272 ? 2.285 39.875 32.5 1 90.81 272 MET B N 1
ATOM 7829 C CA . MET B 1 272 ? 2.484 38.438 32.312 1 90.81 272 MET B CA 1
ATOM 7830 C C . MET B 1 272 ? 3.785 37.969 33 1 90.81 272 MET B C 1
ATOM 7832 O O . MET B 1 272 ? 3.801 37 33.719 1 90.81 272 MET B O 1
ATOM 7836 N N . GLY B 1 273 ? 4.906 38.656 32.688 1 83.62 273 GLY B N 1
ATOM 7837 C CA . GLY B 1 273 ? 6.164 38.406 33.375 1 83.62 273 GLY B CA 1
ATOM 7838 C C . GLY B 1 273 ? 6.781 37.062 33 1 83.62 273 GLY B C 1
ATOM 7839 O O . GLY B 1 273 ? 7.539 36.5 33.781 1 83.62 273 GLY B O 1
ATOM 7840 N N . LYS B 1 274 ? 6.406 36.375 32 1 90.56 274 LYS B N 1
ATOM 7841 C CA . LYS B 1 274 ? 6.977 35.125 31.516 1 90.56 274 LYS B CA 1
ATOM 7842 C C . LYS B 1 274 ? 7.539 35.312 30.109 1 90.56 274 LYS B C 1
ATOM 7844 O O . LYS B 1 274 ? 7.055 36.156 29.328 1 90.56 274 LYS B O 1
ATOM 7849 N N . VAL B 1 275 ? 8.547 34.469 29.875 1 93.56 275 VAL B N 1
ATOM 7850 C CA . VAL B 1 275 ? 9.102 34.469 28.531 1 93.56 275 VAL B CA 1
ATOM 7851 C C . VAL B 1 275 ? 8.141 33.719 27.594 1 93.56 275 VAL B C 1
ATOM 7853 O O . VAL B 1 275 ? 8.133 32.5 27.547 1 93.56 275 VAL B O 1
ATOM 7856 N N . HIS B 1 276 ? 7.406 34.5 26.891 1 93.31 276 HIS B N 1
ATOM 7857 C CA . HIS B 1 276 ? 6.328 34 26.047 1 93.31 276 HIS B CA 1
ATOM 7858 C C . HIS B 1 276 ? 5.918 35 25 1 93.31 276 HIS B C 1
ATOM 7860 O O . HIS B 1 276 ? 6.121 36.219 25.172 1 93.31 276 HIS B O 1
ATOM 7866 N N . ASN B 1 277 ? 5.398 34.562 23.875 1 94.62 277 ASN B N 1
ATOM 7867 C CA . ASN B 1 277 ? 4.934 35.5 22.859 1 94.62 277 ASN B CA 1
ATOM 7868 C C . ASN B 1 277 ? 3.891 36.469 23.422 1 94.62 277 ASN B C 1
ATOM 7870 O O . ASN B 1 277 ? 3.898 37.656 23.094 1 94.62 277 ASN B O 1
ATOM 7874 N N . LYS B 1 278 ? 3.078 36 24.297 1 95 278 LYS B N 1
ATOM 7875 C CA . LYS B 1 278 ? 1.983 36.781 24.859 1 95 278 LYS B CA 1
ATOM 7876 C C . LYS B 1 278 ? 2.51 38 25.625 1 95 278 LYS B C 1
ATOM 7878 O O . LYS B 1 278 ? 1.841 39.031 25.703 1 95 278 LYS B O 1
ATOM 7883 N N . ALA B 1 279 ? 3.668 37.844 26.188 1 96.44 279 ALA B N 1
ATOM 7884 C CA . ALA B 1 279 ? 4.266 38.969 26.891 1 96.44 279 ALA B CA 1
ATOM 7885 C C . ALA B 1 279 ? 4.559 40.125 25.953 1 96.44 279 ALA B C 1
ATOM 7887 O O . ALA B 1 279 ? 4.348 41.281 26.297 1 96.44 279 ALA B O 1
ATOM 7888 N N . VAL B 1 280 ? 5.016 39.781 24.828 1 96.88 280 VAL B N 1
ATOM 7889 C CA . VAL B 1 280 ? 5.312 40.844 23.859 1 96.88 280 VAL B CA 1
ATOM 7890 C C . VAL B 1 280 ? 4.012 41.438 23.328 1 96.88 280 VAL B C 1
ATOM 7892 O O . VAL B 1 280 ? 3.912 42.656 23.156 1 96.88 280 VAL B O 1
ATOM 7895 N N . PHE B 1 281 ? 3.023 40.625 23.109 1 96.25 281 PHE B N 1
ATOM 7896 C CA . PHE B 1 281 ? 1.723 41.094 22.656 1 96.25 281 PHE B CA 1
ATOM 7897 C C . PHE B 1 281 ? 1.117 42.062 23.672 1 96.25 281 PHE B C 1
ATOM 7899 O O . PHE B 1 281 ? 0.523 43.062 23.281 1 96.25 281 PHE B O 1
ATOM 7906 N N . GLU B 1 282 ? 1.253 41.75 24.922 1 97.81 282 GLU B N 1
ATOM 7907 C CA . GLU B 1 282 ? 0.762 42.594 26 1 97.81 282 GLU B CA 1
ATOM 7908 C C . GLU B 1 282 ? 1.469 43.938 25.984 1 97.81 282 GLU B C 1
ATOM 7910 O O . GLU B 1 282 ? 0.822 45 26.062 1 97.81 282 GLU B O 1
ATOM 7915 N N . GLN B 1 283 ? 2.717 43.906 25.828 1 97.75 283 GLN B N 1
ATOM 7916 C CA . GLN B 1 283 ? 3.49 45.156 25.891 1 97.75 283 GLN B CA 1
ATOM 7917 C C . GLN B 1 283 ? 3.242 46.031 24.656 1 97.75 283 GLN B C 1
ATOM 7919 O O . GLN B 1 283 ? 3.32 47.25 24.734 1 97.75 283 GLN B O 1
ATOM 7924 N N . ARG B 1 284 ? 2.967 45.375 23.547 1 97.5 284 ARG B N 1
ATOM 7925 C CA . ARG B 1 284 ? 2.578 46.188 22.391 1 97.5 284 ARG B CA 1
ATOM 7926 C C . ARG B 1 284 ? 1.392 47.062 22.719 1 97.5 284 ARG B C 1
ATOM 7928 O O . ARG B 1 284 ? 1.401 48.25 22.391 1 97.5 284 ARG B O 1
ATOM 7935 N N . GLY B 1 285 ? 0.397 46.469 23.328 1 97.94 285 GLY B N 1
ATOM 7936 C CA . GLY B 1 285 ? -0.752 47.281 23.734 1 97.94 285 GLY B CA 1
ATOM 7937 C C . GLY B 1 285 ? -0.401 48.375 24.719 1 97.94 285 GLY B C 1
ATOM 7938 O O . GLY B 1 285 ? -0.881 49.5 24.609 1 97.94 285 GLY B O 1
ATOM 7939 N N . PHE B 1 286 ? 0.418 48.062 25.672 1 98.44 286 PHE B N 1
ATOM 7940 C CA . PHE B 1 286 ? 0.88 48.969 26.703 1 98.44 286 PHE B CA 1
ATOM 7941 C C . PHE B 1 286 ? 1.578 50.188 26.078 1 98.44 286 PHE B C 1
ATOM 7943 O O . PHE B 1 286 ? 1.277 51.312 26.406 1 98.44 286 PHE B O 1
ATOM 7950 N N . VAL B 1 287 ? 2.395 49.938 25.125 1 98.19 287 VAL B N 1
ATOM 7951 C CA . VAL B 1 287 ? 3.146 51 24.438 1 98.19 287 VAL B CA 1
ATOM 7952 C C . VAL B 1 287 ? 2.209 51.781 23.531 1 98.19 287 VAL B C 1
ATOM 7954 O O . VAL B 1 287 ? 2.326 53 23.422 1 98.19 287 VAL B O 1
ATOM 7957 N N . ASN B 1 288 ? 1.318 51.125 22.906 1 97.38 288 ASN B N 1
ATOM 7958 C CA . ASN B 1 288 ? 0.408 51.812 21.984 1 97.38 288 ASN B CA 1
ATOM 7959 C C . ASN B 1 288 ? -0.462 52.844 22.719 1 97.38 288 ASN B C 1
ATOM 7961 O O . ASN B 1 288 ? -0.747 53.906 22.188 1 97.38 288 ASN B O 1
ATOM 7965 N N . VAL B 1 289 ? -0.92 52.5 23.906 1 98.44 289 VAL B N 1
ATOM 7966 C CA . VAL B 1 289 ? -1.729 53.438 24.672 1 98.44 289 VAL B CA 1
ATOM 7967 C C . VAL B 1 289 ? -0.905 54.688 25 1 98.44 289 VAL B C 1
ATOM 7969 O O . VAL B 1 289 ? -1.356 55.812 24.781 1 98.44 289 VAL B O 1
ATOM 7972 N N . ALA B 1 290 ? 0.281 54.469 25.469 1 98.31 290 ALA B N 1
ATOM 7973 C CA . ALA B 1 290 ? 1.146 55.594 25.828 1 98.31 290 ALA B CA 1
ATOM 7974 C C . ALA B 1 290 ? 1.524 56.406 24.609 1 98.31 290 ALA B C 1
ATOM 7976 O O . ALA B 1 290 ? 1.662 57.625 24.688 1 98.31 290 ALA B O 1
ATOM 7977 N N . TYR B 1 291 ? 1.729 55.812 23.531 1 96.75 291 TYR B N 1
ATOM 7978 C CA . TYR B 1 291 ? 2.088 56.469 22.297 1 96.75 291 TYR B CA 1
ATOM 7979 C C . TYR B 1 291 ? 0.916 57.281 21.75 1 96.75 291 TYR B C 1
ATOM 7981 O O . TYR B 1 291 ? 1.095 58.406 21.297 1 96.75 291 TYR B O 1
ATOM 7989 N N . THR B 1 292 ? -0.233 56.719 21.734 1 96.75 292 THR B N 1
ATOM 7990 C CA . THR B 1 292 ? -1.421 57.344 21.156 1 96.75 292 THR B CA 1
ATOM 7991 C C . THR B 1 292 ? -1.898 58.5 22.047 1 96.75 292 THR B C 1
ATOM 7993 O O . THR B 1 292 ? -2.428 59.5 21.547 1 96.75 292 THR B O 1
ATOM 7996 N N . PHE B 1 293 ? -1.717 58.375 23.359 1 97.69 293 PHE B N 1
ATOM 7997 C CA . PHE B 1 293 ? -2.158 59.375 24.328 1 97.69 293 PHE B CA 1
ATOM 7998 C C . PHE B 1 293 ? -0.999 59.844 25.203 1 97.69 293 PHE B C 1
ATOM 8000 O O . PHE B 1 293 ? -1.012 59.625 26.422 1 97.69 293 PHE B O 1
ATOM 8007 N N . PRO B 1 294 ? -0.127 60.531 24.609 1 96.81 294 PRO B N 1
ATOM 8008 C CA . PRO B 1 294 ? 1.049 61 25.359 1 96.81 294 PRO B CA 1
ATOM 8009 C C . PRO B 1 294 ? 0.707 62.031 26.422 1 96.81 294 PRO B C 1
ATOM 8011 O O . PRO B 1 294 ? 1.561 62.375 27.234 1 96.81 294 PRO B O 1
ATOM 8014 N N . GLU B 1 295 ? -0.542 62.469 26.469 1 97.19 295 GLU B N 1
ATOM 8015 C CA . GLU B 1 295 ? -0.996 63.469 27.422 1 97.19 295 GLU B CA 1
ATOM 8016 C C . GLU B 1 295 ? -1.129 62.906 28.828 1 97.19 295 GLU B C 1
ATOM 8018 O O . GLU B 1 295 ? -1.197 63.625 29.812 1 97.19 295 GLU B O 1
ATOM 8023 N N . PHE B 1 296 ? -1.287 61.562 28.938 1 98.12 296 PHE B N 1
ATOM 8024 C CA . PHE B 1 296 ? -1.271 60.969 30.266 1 98.12 296 PHE B CA 1
ATOM 8025 C C . PHE B 1 296 ? 0.007 61.344 31 1 98.12 296 PHE B C 1
ATOM 8027 O O . PHE B 1 296 ? 1.097 61.312 30.422 1 98.12 296 PHE B O 1
ATOM 8034 N N . LYS B 1 297 ? -0.079 61.625 32.25 1 98 297 LYS B N 1
ATOM 8035 C CA . LYS B 1 297 ? 1.058 62.062 33.062 1 98 297 LYS B CA 1
ATOM 8036 C C . LYS B 1 297 ? 2.148 61 33.094 1 98 297 LYS B C 1
ATOM 8038 O O . LYS B 1 297 ? 3.338 61.312 33.094 1 98 297 LYS B O 1
ATOM 8043 N N . GLU B 1 298 ? 1.727 59.75 33 1 97.81 298 GLU B N 1
ATOM 8044 C CA . GLU B 1 298 ? 2.664 58.656 33.188 1 97.81 298 GLU B CA 1
ATOM 8045 C C . GLU B 1 298 ? 3.104 58.094 31.828 1 97.81 298 GLU B C 1
ATOM 8047 O O . GLU B 1 298 ? 3.824 57.094 31.781 1 97.81 298 GLU B O 1
ATOM 8052 N N . ALA B 1 299 ? 2.742 58.688 30.75 1 97.69 299 ALA B N 1
ATOM 8053 C CA . ALA B 1 299 ? 2.959 58.125 29.422 1 97.69 299 ALA B CA 1
ATOM 8054 C C . ALA B 1 299 ? 4.438 57.812 29.188 1 97.69 299 ALA B C 1
ATOM 8056 O O . ALA B 1 299 ? 4.789 56.719 28.703 1 97.69 299 ALA B O 1
ATOM 8057 N N . ARG B 1 300 ? 5.293 58.781 29.5 1 96.88 300 ARG B N 1
ATOM 8058 C CA . ARG B 1 300 ? 6.727 58.594 29.281 1 96.88 300 ARG B CA 1
ATOM 8059 C C . ARG B 1 300 ? 7.242 57.406 30.125 1 96.88 300 ARG B C 1
ATOM 8061 O O . ARG B 1 300 ? 8.023 56.594 29.641 1 96.88 300 ARG B O 1
ATOM 8068 N N . GLN B 1 301 ? 6.82 57.406 31.359 1 97.75 301 GLN B N 1
ATOM 8069 C CA . GLN B 1 301 ? 7.199 56.312 32.25 1 97.75 301 GLN B CA 1
ATOM 8070 C C . GLN B 1 301 ? 6.695 54.969 31.703 1 97.75 301 GLN B C 1
ATOM 8072 O O . GLN B 1 301 ? 7.398 53.969 31.797 1 97.75 301 GLN B O 1
ATOM 8077 N N . TRP B 1 302 ? 5.504 54.969 31.203 1 98.44 302 TRP B N 1
ATOM 8078 C CA . TRP B 1 302 ? 4.934 53.75 30.625 1 98.44 302 TRP B CA 1
ATOM 8079 C C . TRP B 1 302 ? 5.734 53.281 29.422 1 98.44 302 TRP B C 1
ATOM 8081 O O . TRP B 1 302 ? 5.949 52.094 29.234 1 98.44 302 TRP B O 1
ATOM 8091 N N . LEU B 1 303 ? 6.152 54.219 28.562 1 98.25 303 LEU B N 1
ATOM 8092 C CA . LEU B 1 303 ? 6.949 53.875 27.375 1 98.25 303 LEU B CA 1
ATOM 8093 C C . LEU B 1 303 ? 8.289 53.281 27.797 1 98.25 303 LEU B C 1
ATOM 8095 O O . LEU B 1 303 ? 8.719 52.25 27.219 1 98.25 303 LEU B O 1
ATOM 8099 N N . GLU B 1 304 ? 8.945 53.812 28.75 1 97.94 304 GLU B N 1
ATOM 8100 C CA . GLU B 1 304 ? 10.227 53.312 29.234 1 97.94 304 GLU B CA 1
ATOM 8101 C C . GLU B 1 304 ? 10.078 51.938 29.875 1 97.94 304 GLU B C 1
ATOM 8103 O O . GLU B 1 304 ? 10.906 51.062 29.656 1 97.94 304 GLU B O 1
ATOM 8108 N N . LEU B 1 305 ? 9.023 51.812 30.641 1 97.81 305 LEU B N 1
ATOM 8109 C CA . LEU B 1 305 ? 8.727 50.531 31.25 1 97.81 305 LEU B CA 1
ATOM 8110 C C . LEU B 1 305 ? 8.438 49.469 30.188 1 97.81 305 LEU B C 1
ATOM 8112 O O . LEU B 1 305 ? 8.906 48.344 30.281 1 97.81 305 LEU B O 1
ATOM 8116 N N . GLY B 1 306 ? 7.609 49.844 29.219 1 97.75 306 GLY B N 1
ATOM 8117 C CA . GLY B 1 306 ? 7.32 48.938 28.109 1 97.75 306 GLY B CA 1
ATOM 8118 C C . GLY B 1 306 ? 8.562 48.5 27.359 1 97.75 306 GLY B C 1
ATOM 8119 O O . GLY B 1 306 ? 8.672 47.312 26.969 1 97.75 306 GLY B O 1
ATOM 8120 N N . LEU B 1 307 ? 9.492 49.406 27.125 1 97.88 307 LEU B N 1
ATOM 8121 C CA . LEU B 1 307 ? 10.75 49.062 26.469 1 97.88 307 LEU B CA 1
ATOM 8122 C C . LEU B 1 307 ? 11.547 48.062 27.312 1 97.88 307 LEU B C 1
ATOM 8124 O O . LEU B 1 307 ? 12.062 47.062 26.781 1 97.88 307 LEU B O 1
ATOM 8128 N N . GLU B 1 308 ? 11.688 48.344 28.531 1 97.69 308 GLU B N 1
ATOM 8129 C CA . GLU B 1 308 ? 12.445 47.5 29.422 1 97.69 308 GLU B CA 1
ATOM 8130 C C . GLU B 1 308 ? 11.891 46.062 29.438 1 97.69 308 GLU B C 1
ATOM 8132 O O . GLU B 1 308 ? 12.625 45.094 29.25 1 97.69 308 GLU B O 1
ATOM 8137 N N . ARG B 1 309 ? 10.625 45.938 29.609 1 97.44 309 ARG B N 1
ATOM 8138 C CA . ARG B 1 309 ? 9.969 44.656 29.688 1 97.44 309 ARG B CA 1
ATOM 8139 C C . ARG B 1 309 ? 10.023 43.906 28.359 1 97.44 309 ARG B C 1
ATOM 8141 O O . ARG B 1 309 ? 10.297 42.719 28.312 1 97.44 309 ARG B O 1
ATOM 8148 N N . THR B 1 310 ? 9.75 44.625 27.281 1 97.75 310 THR B N 1
ATOM 8149 C CA . THR B 1 310 ? 9.789 44 25.969 1 97.75 310 THR B CA 1
ATOM 8150 C C . THR B 1 310 ? 11.188 43.5 25.656 1 97.75 310 THR B C 1
ATOM 8152 O O . THR B 1 310 ? 11.352 42.375 25.172 1 97.75 310 THR B O 1
ATOM 8155 N N . ARG B 1 311 ? 12.188 44.344 25.891 1 97.81 311 ARG B N 1
ATOM 8156 C CA . ARG B 1 311 ? 13.562 43.938 25.609 1 97.81 311 ARG B CA 1
ATOM 8157 C C . ARG B 1 311 ? 13.922 42.656 26.344 1 97.81 311 ARG B C 1
ATOM 8159 O O . ARG B 1 311 ? 14.5 41.75 25.75 1 97.81 311 ARG B O 1
ATOM 8166 N N . GLU B 1 312 ? 13.547 42.594 27.531 1 97.19 312 GLU B N 1
ATOM 8167 C CA . GLU B 1 312 ? 13.875 41.438 28.359 1 97.19 312 GLU B CA 1
ATOM 8168 C C . GLU B 1 312 ? 13.242 40.156 27.797 1 97.19 312 GLU B C 1
ATOM 8170 O O . GLU B 1 312 ? 13.93 39.188 27.531 1 97.19 312 GLU B O 1
ATOM 8175 N N . VAL B 1 313 ? 12 40.188 27.578 1 97 313 VAL B N 1
ATOM 8176 C CA . VAL B 1 313 ? 11.273 39 27.188 1 97 313 VAL B CA 1
ATOM 8177 C C . VAL B 1 313 ? 11.562 38.656 25.719 1 97 313 VAL B C 1
ATOM 8179 O O . VAL B 1 313 ? 11.586 37.5 25.328 1 97 313 VAL B O 1
ATOM 8182 N N . TYR B 1 314 ? 11.695 39.688 24.906 1 97.5 314 TYR B N 1
ATOM 8183 C CA . TYR B 1 314 ? 11.945 39.5 23.469 1 97.5 314 TYR B CA 1
ATOM 8184 C C . TYR B 1 314 ? 13.289 38.812 23.234 1 97.5 314 TYR B C 1
ATOM 8186 O O . TYR B 1 314 ? 13.375 37.844 22.5 1 97.5 314 TYR B O 1
ATOM 8194 N N . LEU B 1 315 ? 14.273 39.25 23.828 1 98 315 LEU B N 1
ATOM 8195 C CA . LEU B 1 315 ? 15.602 38.688 23.672 1 98 315 LEU B CA 1
ATOM 8196 C C . LEU B 1 315 ? 15.656 37.281 24.266 1 98 315 LEU B C 1
ATOM 8198 O O . LEU B 1 315 ? 16.281 36.375 23.703 1 98 315 LEU B O 1
ATOM 8202 N N . ALA B 1 316 ? 14.977 37.094 25.328 1 97.44 316 ALA B N 1
ATOM 8203 C CA . ALA B 1 316 ? 15.016 35.812 26.016 1 97.44 316 ALA B CA 1
ATOM 8204 C C . ALA B 1 316 ? 14.289 34.719 25.219 1 97.44 316 ALA B C 1
ATOM 8206 O O . ALA B 1 316 ? 14.594 33.531 25.359 1 97.44 316 ALA B O 1
ATOM 8207 N N . GLN B 1 317 ? 13.359 35.125 24.391 1 97.62 317 GLN B N 1
ATOM 8208 C CA . GLN B 1 317 ? 12.57 34.125 23.703 1 97.62 317 GLN B CA 1
ATOM 8209 C C . GLN B 1 317 ? 13.086 33.875 22.281 1 97.62 317 GLN B C 1
ATOM 8211 O O . GLN B 1 317 ? 12.383 33.312 21.453 1 97.62 317 GLN B O 1
ATOM 8216 N N . CYS B 1 318 ? 14.227 34.344 22.016 1 98.25 318 CYS B N 1
ATOM 8217 C CA . CYS B 1 318 ? 14.883 34.094 20.734 1 98.25 318 CYS B CA 1
ATOM 8218 C C . CYS B 1 318 ? 16.25 33.469 20.922 1 98.25 318 CYS B C 1
ATOM 8220 O O . CYS B 1 318 ? 16.938 33.719 21.922 1 98.25 318 CYS B O 1
ATOM 8222 N N . THR B 1 319 ? 16.625 32.594 20 1 97.88 319 THR B N 1
ATOM 8223 C CA . THR B 1 319 ? 17.984 32.062 20 1 97.88 319 THR B CA 1
ATOM 8224 C C . THR B 1 319 ? 18.984 33.125 19.547 1 97.88 319 THR B C 1
ATOM 8226 O O . THR B 1 319 ? 18.594 34.188 19.031 1 97.88 319 THR B O 1
ATOM 8229 N N . GLY B 1 320 ? 20.25 32.844 19.734 1 96.81 320 GLY B N 1
ATOM 8230 C CA . GLY B 1 320 ? 21.297 33.781 19.328 1 96.81 320 GLY B CA 1
ATOM 8231 C C . GLY B 1 320 ? 21.328 34.031 17.828 1 96.81 320 GLY B C 1
ATOM 8232 O O . GLY B 1 320 ? 21.75 35.094 17.375 1 96.81 320 GLY B O 1
ATOM 8233 N N . ASP B 1 321 ? 20.703 33.125 17.125 1 95.69 321 ASP B N 1
ATOM 8234 C CA . ASP B 1 321 ? 20.672 33.281 15.672 1 95.69 321 ASP B CA 1
ATOM 8235 C C . ASP B 1 321 ? 19.297 33.719 15.188 1 95.69 321 ASP B C 1
ATOM 8237 O O . ASP B 1 321 ? 19 33.656 13.992 1 95.69 321 ASP B O 1
ATOM 8241 N N . GLY B 1 322 ? 18.438 34.156 16.172 1 98.06 322 GLY B N 1
ATOM 8242 C CA . GLY B 1 322 ? 17.312 35 15.82 1 98.06 322 GLY B CA 1
ATOM 8243 C C . GLY B 1 322 ? 16 34.219 15.672 1 98.06 322 GLY B C 1
ATOM 8244 O O . GLY B 1 322 ? 15.031 34.75 15.125 1 98.06 322 GLY B O 1
ATOM 8245 N N . VAL B 1 323 ? 15.922 32.969 16.094 1 98.44 323 VAL B N 1
ATOM 8246 C CA . VAL B 1 323 ? 14.703 32.188 15.93 1 98.44 323 VAL B CA 1
ATOM 8247 C C . VAL B 1 323 ? 13.898 32.219 17.234 1 98.44 323 VAL B C 1
ATOM 8249 O O . VAL B 1 323 ? 14.453 32 18.312 1 98.44 323 VAL B O 1
ATOM 8252 N N . GLN B 1 324 ? 12.633 32.594 17.109 1 98.31 324 GLN B N 1
ATOM 8253 C CA . GLN B 1 324 ? 11.742 32.562 18.266 1 98.31 324 GLN B CA 1
ATOM 8254 C C . GLN B 1 324 ? 11.57 31.125 18.781 1 98.31 324 GLN B C 1
ATOM 8256 O O . GLN B 1 324 ? 11.383 30.188 17.984 1 98.31 324 GLN B O 1
ATOM 8261 N N . ARG B 1 325 ? 11.555 30.859 19.984 1 98 325 ARG B N 1
ATOM 8262 C CA . ARG B 1 325 ? 11.844 29.547 20.594 1 98 325 ARG B CA 1
ATOM 8263 C C . ARG B 1 325 ? 10.555 28.766 20.812 1 98 325 ARG B C 1
ATOM 8265 O O . ARG B 1 325 ? 10.555 27.781 21.562 1 98 325 ARG B O 1
ATOM 8272 N N . GLU B 1 326 ? 9.469 29.188 20.297 1 97 326 GLU B N 1
ATOM 8273 C CA . GLU B 1 326 ? 8.289 28.328 20.25 1 97 326 GLU B CA 1
ATOM 8274 C C . GLU B 1 326 ? 8.266 27.469 18.984 1 97 326 GLU B C 1
ATOM 8276 O O . GLU B 1 326 ? 7.375 26.641 18.812 1 97 326 GLU B O 1
ATOM 8281 N N . TRP B 1 327 ? 9.195 27.672 18.094 1 97.06 327 TRP B N 1
ATOM 8282 C CA . TRP B 1 327 ? 9.531 26.875 16.922 1 97.06 327 TRP B CA 1
ATOM 8283 C C . TRP B 1 327 ? 8.375 26.844 15.922 1 97.06 327 TRP B C 1
ATOM 8285 O O . TRP B 1 327 ? 8.102 25.812 15.305 1 97.06 327 TRP B O 1
ATOM 8295 N N . CYS B 1 328 ? 7.617 27.984 15.883 1 95.06 328 CYS B N 1
ATOM 8296 C CA . CYS B 1 328 ? 6.492 28.156 14.969 1 95.06 328 CYS B CA 1
ATOM 8297 C C . CYS B 1 328 ? 6.66 29.422 14.125 1 95.06 328 CYS B C 1
ATOM 8299 O O . CYS B 1 328 ? 6.953 30.484 14.656 1 95.06 328 CYS B O 1
ATOM 8301 N N . GLY B 1 329 ? 6.379 29.219 12.844 1 95.81 329 GLY B N 1
ATOM 8302 C CA . GLY B 1 329 ? 6.52 30.359 11.961 1 95.81 329 GLY B CA 1
ATOM 8303 C C . GLY B 1 329 ? 5.555 31.484 12.281 1 95.81 329 GLY B C 1
ATOM 8304 O O . GLY B 1 329 ? 5.934 32.656 12.266 1 95.81 329 GLY B O 1
ATOM 8305 N N . GLY B 1 330 ? 4.332 31.172 12.547 1 94.19 330 GLY B N 1
ATOM 8306 C CA . GLY B 1 330 ? 3.324 32.188 12.844 1 94.19 330 GLY B CA 1
ATOM 8307 C C . GLY B 1 330 ? 3.666 33.031 14.047 1 94.19 330 GLY B C 1
ATOM 8308 O O . GLY B 1 330 ? 3.562 34.25 14 1 94.19 330 GLY B O 1
ATOM 8309 N N . TYR B 1 331 ? 4.098 32.406 15.086 1 95.62 331 TYR B N 1
ATOM 8310 C CA . TYR B 1 331 ? 4.422 33.156 16.297 1 95.62 331 TYR B CA 1
ATOM 8311 C C . TYR B 1 331 ? 5.742 33.875 16.156 1 95.62 331 TYR B C 1
ATOM 8313 O O . TYR B 1 331 ? 5.918 34.969 16.703 1 95.62 331 TYR B O 1
ATOM 8321 N N . HIS B 1 332 ? 6.652 33.281 15.406 1 97.69 332 HIS B N 1
ATOM 8322 C CA . HIS B 1 332 ? 7.863 34.031 15.086 1 97.69 332 HIS B CA 1
ATOM 8323 C C . HIS B 1 332 ? 7.527 35.344 14.422 1 97.69 332 HIS B C 1
ATOM 8325 O O . HIS B 1 332 ? 8.023 36.406 14.836 1 97.69 332 HIS B O 1
ATOM 8331 N N . LEU B 1 333 ? 6.707 35.281 13.43 1 97.12 333 LEU B N 1
ATOM 8332 C CA . LEU B 1 333 ? 6.332 36.469 12.68 1 97.12 333 LEU B CA 1
ATOM 8333 C C . LEU B 1 333 ? 5.566 37.438 13.562 1 97.12 333 LEU B C 1
ATOM 8335 O O . LEU B 1 333 ? 5.809 38.656 13.508 1 97.12 333 LEU B O 1
ATOM 8339 N N . ALA B 1 334 ? 4.637 37 14.328 1 95.56 334 ALA B N 1
ATOM 8340 C CA . ALA B 1 334 ? 3.814 37.844 15.18 1 95.56 334 ALA B CA 1
ATOM 8341 C C . ALA B 1 334 ? 4.672 38.625 16.188 1 95.56 334 ALA B C 1
ATOM 8343 O O . ALA B 1 334 ? 4.504 39.812 16.375 1 95.56 334 ALA B O 1
ATOM 8344 N N . VAL B 1 335 ? 5.551 37.906 16.844 1 97.44 335 VAL B N 1
ATOM 8345 C CA . VAL B 1 335 ? 6.426 38.531 17.844 1 97.44 335 VAL B CA 1
ATOM 8346 C C . VAL B 1 335 ? 7.332 39.562 17.172 1 97.44 335 VAL B C 1
ATOM 8348 O O . VAL B 1 335 ? 7.523 40.656 17.688 1 97.44 335 VAL B O 1
ATOM 8351 N N . LEU B 1 336 ? 7.871 39.188 16.062 1 98 336 LEU B N 1
ATOM 8352 C CA . LEU B 1 336 ? 8.734 40.094 15.305 1 98 336 LEU B CA 1
ATOM 8353 C C . LEU B 1 336 ? 7.984 41.375 14.945 1 98 336 LEU B C 1
ATOM 8355 O O . LEU B 1 336 ? 8.492 42.469 15.156 1 98 336 LEU B O 1
ATOM 8359 N N . GLN B 1 337 ? 6.828 41.219 14.43 1 96.25 337 GLN B N 1
ATOM 8360 C CA . GLN B 1 337 ? 6.055 42.406 14 1 96.25 337 GLN B CA 1
ATOM 8361 C C . GLN B 1 337 ? 5.75 43.312 15.18 1 96.25 337 GLN B C 1
ATOM 8363 O O . GLN B 1 337 ? 5.809 44.531 15.047 1 96.25 337 GLN B O 1
ATOM 8368 N N . ASP B 1 338 ? 5.367 42.719 16.297 1 96.75 338 ASP B N 1
ATOM 8369 C CA . ASP B 1 338 ? 5.113 43.531 17.484 1 96.75 338 ASP B CA 1
ATOM 8370 C C . ASP B 1 338 ? 6.383 44.25 17.938 1 96.75 338 ASP B C 1
ATOM 8372 O O . ASP B 1 338 ? 6.344 45.406 18.312 1 96.75 338 ASP B O 1
ATOM 8376 N N . ALA B 1 339 ? 7.516 43.531 17.906 1 97.62 339 ALA B N 1
ATOM 8377 C CA . ALA B 1 339 ? 8.789 44.125 18.312 1 97.62 339 ALA B CA 1
ATOM 8378 C C . ALA B 1 339 ? 9.156 45.312 17.422 1 97.62 339 ALA B C 1
ATOM 8380 O O . ALA B 1 339 ? 9.648 46.344 17.891 1 97.62 339 ALA B O 1
ATOM 8381 N N . VAL B 1 340 ? 8.961 45.125 16.172 1 96.81 340 VAL B N 1
ATOM 8382 C CA . VAL B 1 340 ? 9.258 46.188 15.195 1 96.81 340 VAL B CA 1
ATOM 8383 C C . VAL B 1 340 ? 8.375 47.406 15.461 1 96.81 340 VAL B C 1
ATOM 8385 O O . VAL B 1 340 ? 8.852 48.531 15.461 1 96.81 340 VAL B O 1
ATOM 8388 N N . GLU B 1 341 ? 7.09 47.219 15.633 1 95.44 341 GLU B N 1
ATOM 8389 C CA . GLU B 1 341 ? 6.168 48.312 15.906 1 95.44 341 GLU B CA 1
ATOM 8390 C C . GLU B 1 341 ? 6.57 49.062 17.172 1 95.44 341 GLU B C 1
ATOM 8392 O O . GLU B 1 341 ? 6.574 50.281 17.203 1 95.44 341 GLU B O 1
ATOM 8397 N N . ILE B 1 342 ? 6.867 48.312 18.25 1 97.25 342 ILE B N 1
ATOM 8398 C CA . ILE B 1 342 ? 7.258 48.938 19.516 1 97.25 342 ILE B CA 1
ATOM 8399 C C . ILE B 1 342 ? 8.5 49.781 19.312 1 97.25 342 ILE B C 1
ATOM 8401 O O . ILE B 1 342 ? 8.547 50.938 19.766 1 97.25 342 ILE B O 1
ATOM 8405 N N . ALA B 1 343 ? 9.484 49.281 18.609 1 96.62 343 ALA B N 1
ATOM 8406 C CA . ALA B 1 343 ? 10.695 50.031 18.328 1 96.62 343 ALA B CA 1
ATOM 8407 C C . ALA B 1 343 ? 10.375 51.344 17.578 1 96.62 343 ALA B C 1
ATOM 8409 O O . ALA B 1 343 ? 10.906 52.406 17.922 1 96.62 343 ALA B O 1
ATOM 8410 N N . GLY B 1 344 ? 9.578 51.219 16.625 1 94.19 344 GLY B N 1
ATOM 8411 C CA . GLY B 1 344 ? 9.195 52.406 15.859 1 94.19 344 GLY B CA 1
ATOM 8412 C C . GLY B 1 344 ? 8.5 53.469 16.703 1 94.19 344 GLY B C 1
ATOM 8413 O O . GLY B 1 344 ? 8.766 54.656 16.547 1 94.19 344 GLY B O 1
ATOM 8414 N N . ARG B 1 345 ? 7.562 53.062 17.531 1 95.12 345 ARG B N 1
ATOM 8415 C CA . ARG B 1 345 ? 6.844 54 18.406 1 95.12 345 ARG B CA 1
ATOM 8416 C C . ARG B 1 345 ? 7.793 54.656 19.391 1 95.12 345 ARG B C 1
ATOM 8418 O O . ARG B 1 345 ? 7.684 55.875 19.656 1 95.12 345 ARG B O 1
ATOM 8425 N N . LEU B 1 346 ? 8.664 53.875 19.953 1 96 346 LEU B N 1
ATOM 8426 C CA . LEU B 1 346 ? 9.633 54.406 20.891 1 96 346 LEU B CA 1
ATOM 8427 C C . LEU B 1 346 ? 10.539 55.438 20.219 1 96 346 LEU B C 1
ATOM 8429 O O . LEU B 1 346 ? 10.766 56.531 20.75 1 96 346 LEU B O 1
ATOM 8433 N N . ASP B 1 347 ? 10.992 55.125 19.047 1 93.44 347 ASP B N 1
ATOM 8434 C CA . ASP B 1 347 ? 11.805 56.062 18.281 1 93.44 347 ASP B CA 1
ATOM 8435 C C . ASP B 1 347 ? 11.047 57.375 18.031 1 93.44 347 ASP B C 1
ATOM 8437 O O . ASP B 1 347 ? 11.609 58.469 18.141 1 93.44 347 ASP B O 1
ATOM 8441 N N . ALA B 1 348 ? 9.867 57.25 17.656 1 93.12 348 ALA B N 1
ATOM 8442 C CA . ALA B 1 348 ? 9.039 58.406 17.359 1 93.12 348 ALA B CA 1
ATOM 8443 C C . ALA B 1 348 ? 8.859 59.281 18.594 1 93.12 348 ALA B C 1
ATOM 8445 O O . ALA B 1 348 ? 8.656 60.5 18.469 1 93.12 348 ALA B O 1
ATOM 8446 N N . MET B 1 349 ? 8.945 58.719 19.781 1 95 349 MET B N 1
ATOM 8447 C CA . MET B 1 349 ? 8.742 59.438 21.031 1 95 349 MET B CA 1
ATOM 8448 C C . MET B 1 349 ? 10.078 59.875 21.625 1 95 349 MET B C 1
ATOM 8450 O O . MET B 1 349 ? 10.133 60.375 22.75 1 95 349 MET B O 1
ATOM 8454 N N . GLY B 1 350 ? 11.188 59.594 20.859 1 94.56 350 GLY B N 1
ATOM 8455 C CA . GLY B 1 350 ? 12.508 60.031 21.266 1 94.56 350 GLY B CA 1
ATOM 8456 C C . GLY B 1 350 ? 13.148 59.156 22.312 1 94.56 350 GLY B C 1
ATOM 8457 O O . GLY B 1 350 ? 14.055 59.562 23.031 1 94.56 350 GLY B O 1
ATOM 8458 N N . ILE B 1 351 ? 12.586 58.031 22.453 1 96.75 351 ILE B N 1
ATOM 8459 C CA . ILE B 1 351 ? 13.188 57.062 23.359 1 96.75 351 ILE B CA 1
ATOM 8460 C C . ILE B 1 351 ? 14.062 56.094 22.562 1 96.75 351 ILE B C 1
ATOM 8462 O O . ILE B 1 351 ? 13.562 55.312 21.75 1 96.75 351 ILE B O 1
ATOM 8466 N N . PRO B 1 352 ? 15.32 56.062 22.781 1 95.62 352 PRO B N 1
ATOM 8467 C CA . PRO B 1 352 ? 16.219 55.219 21.953 1 95.62 352 PRO B CA 1
ATOM 8468 C C . PRO B 1 352 ? 16.031 53.75 22.219 1 95.62 352 PRO B C 1
ATOM 8470 O O . PRO B 1 352 ? 16.047 53.312 23.375 1 95.62 352 PRO B O 1
ATOM 8473 N N . VAL B 1 353 ? 15.922 53 21.203 1 96.62 353 VAL B N 1
ATOM 8474 C CA . VAL B 1 353 ? 15.859 51.531 21.281 1 96.62 353 VAL B CA 1
ATOM 8475 C C . VAL B 1 353 ? 17.266 50.969 21.328 1 96.62 353 VAL B C 1
ATOM 8477 O O . VAL B 1 353 ? 18.109 51.281 20.484 1 96.62 353 VAL B O 1
ATOM 8480 N N . PRO B 1 354 ? 17.562 50.062 22.188 1 97.75 354 PRO B N 1
ATOM 8481 C CA . PRO B 1 354 ? 18.906 49.5 22.344 1 97.75 354 PRO B CA 1
ATOM 8482 C C . PRO B 1 354 ? 19.375 48.719 21.125 1 97.75 354 PRO B C 1
ATOM 8484 O O . PRO B 1 354 ? 18.578 48.094 20.453 1 97.75 354 PRO B O 1
ATOM 8487 N N . PRO B 1 355 ? 20.719 48.656 20.891 1 97.5 355 PRO B N 1
ATOM 8488 C CA . PRO B 1 355 ? 21.266 47.969 19.703 1 97.5 355 PRO B CA 1
ATOM 8489 C C . PRO B 1 355 ? 20.984 46.469 19.688 1 97.5 355 PRO B C 1
ATOM 8491 O O . PRO B 1 355 ? 20.797 45.906 18.609 1 97.5 355 PRO B O 1
ATOM 8494 N N . ASP B 1 356 ? 21.016 45.875 20.844 1 97.94 356 ASP B N 1
ATOM 8495 C CA . ASP B 1 356 ? 20.781 44.438 20.875 1 97.94 356 ASP B CA 1
ATOM 8496 C C . ASP B 1 356 ? 19.344 44.125 20.453 1 97.94 356 ASP B C 1
ATOM 8498 O O . ASP B 1 356 ? 19.109 43.094 19.812 1 97.94 356 ASP B O 1
ATOM 8502 N N . TYR B 1 357 ? 18.453 45 20.844 1 98.06 357 TYR B N 1
ATOM 8503 C CA . TYR B 1 357 ? 17.078 44.875 20.375 1 98.06 357 TYR B CA 1
ATOM 8504 C C . TYR B 1 357 ? 16.984 44.969 18.859 1 98.06 357 TYR B C 1
ATOM 8506 O O . TYR B 1 357 ? 16.359 44.125 18.219 1 98.06 357 TYR B O 1
ATOM 8514 N N . ARG B 1 358 ? 17.609 45.906 18.266 1 97.44 358 ARG B N 1
ATOM 8515 C CA . ARG B 1 358 ? 17.609 46.125 16.812 1 97.44 358 ARG B CA 1
ATOM 8516 C C . ARG B 1 358 ? 18.297 44.969 16.094 1 97.44 358 ARG B C 1
ATOM 8518 O O . ARG B 1 358 ? 17.844 44.562 15.016 1 97.44 358 ARG B O 1
ATOM 8525 N N . GLU B 1 359 ? 19.359 44.5 16.688 1 98.38 359 GLU B N 1
ATOM 8526 C CA . GLU B 1 359 ? 20.078 43.375 16.109 1 98.38 359 GLU B CA 1
ATOM 8527 C C . GLU B 1 359 ? 19.188 42.125 16.094 1 98.38 359 GLU B C 1
ATOM 8529 O O . GLU B 1 359 ? 19.219 41.344 15.133 1 98.38 359 GLU B O 1
ATOM 8534 N N . MET B 1 360 ? 18.484 41.938 17.125 1 98.56 360 MET B N 1
ATOM 8535 C CA . MET B 1 360 ? 17.594 40.812 17.172 1 98.56 360 MET B CA 1
ATOM 8536 C C . MET B 1 360 ? 16.531 40.906 16.078 1 98.56 360 MET B C 1
ATOM 8538 O O . MET B 1 360 ? 16.172 39.906 15.453 1 98.56 360 MET B O 1
ATOM 8542 N N . ILE B 1 361 ? 15.945 42.094 15.844 1 98.31 361 ILE B N 1
ATOM 8543 C CA . ILE B 1 361 ? 14.992 42.312 14.758 1 98.31 361 ILE B CA 1
ATOM 8544 C C . ILE B 1 361 ? 15.609 41.875 13.438 1 98.31 361 ILE B C 1
ATOM 8546 O O . ILE B 1 361 ? 14.977 41.188 12.648 1 98.31 361 ILE B O 1
ATOM 8550 N N . ARG B 1 362 ? 16.828 42.281 13.195 1 98.5 362 ARG B N 1
ATOM 8551 C CA . ARG B 1 362 ? 17.516 41.906 11.969 1 98.5 362 ARG B CA 1
ATOM 8552 C C . ARG B 1 362 ? 17.625 40.375 11.852 1 98.5 362 ARG B C 1
ATOM 8554 O O . ARG B 1 362 ? 17.312 39.812 10.797 1 98.5 362 ARG B O 1
ATOM 8561 N N . LYS B 1 363 ? 18.047 39.75 12.922 1 98.62 363 LYS B N 1
ATOM 8562 C CA . LYS B 1 363 ? 18.219 38.281 12.914 1 98.62 363 LYS B CA 1
ATOM 8563 C C . LYS B 1 363 ? 16.875 37.594 12.703 1 98.62 363 LYS B C 1
ATOM 8565 O O . LYS B 1 363 ? 16.828 36.531 12.062 1 98.62 363 LYS B O 1
ATOM 8570 N N . ASN B 1 364 ? 15.836 38.156 13.336 1 98.69 364 ASN B N 1
ATOM 8571 C CA . ASN B 1 364 ? 14.508 37.562 13.102 1 98.69 364 ASN B CA 1
ATOM 8572 C C . ASN B 1 364 ? 14.117 37.625 11.633 1 98.69 364 ASN B C 1
ATOM 8574 O O . ASN B 1 364 ? 13.547 36.688 11.094 1 98.69 364 ASN B O 1
ATOM 8578 N N . TYR B 1 365 ? 14.391 38.781 10.961 1 98.25 365 TYR B N 1
ATOM 8579 C CA . TYR B 1 365 ? 14.109 38.906 9.539 1 98.25 365 TYR B CA 1
ATOM 8580 C C . TYR B 1 365 ? 14.969 37.969 8.711 1 98.25 365 TYR B C 1
ATOM 8582 O O . TYR B 1 365 ? 14.516 37.438 7.684 1 98.25 365 TYR B O 1
ATOM 8590 N N . ASP B 1 366 ? 16.203 37.719 9.148 1 98.12 366 ASP B N 1
ATOM 8591 C CA . ASP B 1 366 ? 17.078 36.75 8.469 1 98.12 366 ASP B CA 1
ATOM 8592 C C . ASP B 1 366 ? 16.453 35.375 8.477 1 98.12 366 ASP B C 1
ATOM 8594 O O . ASP B 1 366 ? 16.578 34.625 7.5 1 98.12 366 ASP B O 1
ATOM 8598 N N . TYR B 1 367 ? 15.914 35.062 9.547 1 98.06 367 TYR B N 1
ATOM 8599 C CA . TYR B 1 367 ? 15.227 33.781 9.633 1 98.06 367 TYR B CA 1
ATOM 8600 C C . TYR B 1 367 ? 14.102 33.688 8.602 1 98.06 367 TYR B C 1
ATOM 8602 O O . TYR B 1 367 ? 13.945 32.688 7.93 1 98.06 367 TYR B O 1
ATOM 8610 N N . LEU B 1 368 ? 13.234 34.75 8.516 1 97.75 368 LEU B N 1
ATOM 8611 C CA . LEU B 1 368 ? 12.188 34.75 7.5 1 97.75 368 LEU B CA 1
ATOM 8612 C C . LEU B 1 368 ? 12.766 34.531 6.109 1 97.75 368 LEU B C 1
ATOM 8614 O O . LEU B 1 368 ? 12.25 33.719 5.34 1 97.75 368 LEU B O 1
ATOM 8618 N N . PHE B 1 369 ? 13.805 35.25 5.848 1 97.5 369 PHE B N 1
ATOM 8619 C CA . PHE B 1 369 ? 14.469 35.188 4.551 1 97.5 369 PHE B CA 1
ATOM 8620 C C . PHE B 1 369 ? 14.969 33.781 4.258 1 97.5 369 PHE B C 1
ATOM 8622 O O . PHE B 1 369 ? 14.758 33.281 3.162 1 97.5 369 PHE B O 1
ATOM 8629 N N . GLY B 1 370 ? 15.594 33.219 5.191 1 97.12 370 GLY B N 1
ATOM 8630 C CA . GLY B 1 370 ? 16.234 31.922 5.004 1 97.12 370 GLY B CA 1
ATOM 8631 C C . GLY B 1 370 ? 15.234 30.781 4.941 1 97.12 370 GLY B C 1
ATOM 8632 O O . GLY B 1 370 ? 15.398 29.844 4.148 1 97.12 370 GLY B O 1
ATOM 8633 N N . MET B 1 371 ? 14.18 30.844 5.723 1 97.75 371 MET B N 1
ATOM 8634 C CA . MET B 1 371 ? 13.281 29.703 5.898 1 97.75 371 MET B CA 1
ATOM 8635 C C . MET B 1 371 ? 12.078 29.812 4.969 1 97.75 371 MET B C 1
ATOM 8637 O O . MET B 1 371 ? 11.32 28.859 4.812 1 97.75 371 MET B O 1
ATOM 8641 N N . ALA B 1 372 ? 11.875 30.953 4.316 1 97.69 372 ALA B N 1
ATOM 8642 C CA . ALA B 1 372 ? 10.688 31.156 3.484 1 97.69 372 ALA B CA 1
ATOM 8643 C C . ALA B 1 372 ? 10.5 30.016 2.494 1 97.69 372 ALA B C 1
ATOM 8645 O O . ALA B 1 372 ? 11.453 29.578 1.842 1 97.69 372 ALA B O 1
ATOM 8646 N N . THR B 1 373 ? 9.305 29.516 2.445 1 97.88 373 THR B N 1
ATOM 8647 C CA . THR B 1 373 ? 8.945 28.484 1.481 1 97.88 373 THR B CA 1
ATOM 8648 C C . THR B 1 373 ? 8.805 29.078 0.082 1 97.88 373 THR B C 1
ATOM 8650 O O . THR B 1 373 ? 8.82 30.297 -0.089 1 97.88 373 THR B O 1
ATOM 8653 N N . PRO B 1 374 ? 8.656 28.234 -0.934 1 96.81 374 PRO B N 1
ATOM 8654 C CA . PRO B 1 374 ? 8.586 28.75 -2.309 1 96.81 374 PRO B CA 1
ATOM 8655 C C . PRO B 1 374 ? 7.434 29.719 -2.527 1 96.81 374 PRO B C 1
ATOM 8657 O O . PRO B 1 374 ? 7.523 30.609 -3.381 1 96.81 374 PRO B O 1
ATOM 8660 N N . GLU B 1 375 ? 6.363 29.609 -1.803 1 97 375 GLU B N 1
ATOM 8661 C CA . GLU B 1 375 ? 5.23 30.531 -1.898 1 97 375 GLU B CA 1
ATOM 8662 C C . GLU B 1 375 ? 5.254 31.562 -0.769 1 97 375 GLU B C 1
ATOM 8664 O O . GLU B 1 375 ? 4.207 32.062 -0.347 1 97 375 GLU B O 1
ATOM 8669 N N . LEU B 1 376 ? 6.391 31.797 -0.234 1 97.19 376 LEU B N 1
ATOM 8670 C CA . LEU B 1 376 ? 6.652 32.812 0.791 1 97.19 376 LEU B CA 1
ATOM 8671 C C . LEU B 1 376 ? 5.781 32.562 2.02 1 97.19 376 LEU B C 1
ATOM 8673 O O . LEU B 1 376 ? 5.113 33.469 2.5 1 97.19 376 LEU B O 1
ATOM 8677 N N . GLY B 1 377 ? 5.691 31.391 2.432 1 96.81 377 GLY B N 1
ATOM 8678 C CA . GLY B 1 377 ? 5.137 30.984 3.713 1 96.81 377 GLY B CA 1
ATOM 8679 C C . GLY B 1 377 ? 6.18 30.422 4.66 1 96.81 377 GLY B C 1
ATOM 8680 O O . GLY B 1 377 ? 7.32 30.875 4.684 1 96.81 377 GLY B O 1
ATOM 8681 N N . PHE B 1 378 ? 5.762 29.516 5.523 1 97.38 378 PHE B N 1
ATOM 8682 C CA . PHE B 1 378 ? 6.645 28.844 6.461 1 97.38 378 PHE B CA 1
ATOM 8683 C C . PHE B 1 378 ? 6.488 27.328 6.348 1 97.38 378 PHE B C 1
ATOM 8685 O O . PHE B 1 378 ? 5.418 26.828 5.977 1 97.38 378 PHE B O 1
ATOM 8692 N N . PRO B 1 379 ? 7.637 26.594 6.613 1 97.69 379 PRO B N 1
ATOM 8693 C CA . PRO B 1 379 ? 7.379 25.172 6.922 1 97.69 379 PRO B CA 1
ATOM 8694 C C . PRO B 1 379 ? 6.422 25 8.094 1 97.69 379 PRO B C 1
ATOM 8696 O O . PRO B 1 379 ? 6.469 25.766 9.062 1 97.69 379 PRO B O 1
ATOM 8699 N N . MET B 1 380 ? 5.586 24.031 8 1 97.5 380 MET B N 1
ATOM 8700 C CA . MET B 1 380 ? 4.531 23.859 9 1 97.5 380 MET B CA 1
ATOM 8701 C C . MET B 1 380 ? 5.051 23.125 10.227 1 97.5 380 MET B C 1
ATOM 8703 O O . MET B 1 380 ? 4.441 22.156 10.68 1 97.5 380 MET B O 1
ATOM 8707 N N . PHE B 1 381 ? 6.098 23.656 10.789 1 97.31 381 PHE B N 1
ATOM 8708 C CA . PHE B 1 381 ? 6.598 23.156 12.062 1 97.31 381 PHE B CA 1
ATOM 8709 C C . PHE B 1 381 ? 5.746 23.656 13.219 1 97.31 381 PHE B C 1
ATOM 8711 O O . PHE B 1 381 ? 5.355 24.828 13.242 1 97.31 381 PHE B O 1
ATOM 8718 N N . GLY B 1 382 ? 5.469 22.797 14.172 1 96.19 382 GLY B N 1
ATOM 8719 C CA . GLY B 1 382 ? 4.637 23.188 15.297 1 96.19 382 GLY B CA 1
ATOM 8720 C C . GLY B 1 382 ? 3.273 23.719 14.883 1 96.19 382 GLY B C 1
ATOM 8721 O O . GLY B 1 382 ? 2.621 23.125 14.016 1 96.19 382 GLY B O 1
ATOM 8722 N N . ASP B 1 383 ? 2.824 24.734 15.594 1 96.12 383 ASP B N 1
ATOM 8723 C CA . ASP B 1 383 ? 1.508 25.312 15.32 1 96.12 383 ASP B CA 1
ATOM 8724 C C . ASP B 1 383 ? 1.582 26.344 14.203 1 96.12 383 ASP B C 1
ATOM 8726 O O . ASP B 1 383 ? 1.164 27.5 14.391 1 96.12 383 ASP B O 1
ATOM 8730 N N . THR B 1 384 ? 2.072 25.953 13.086 1 96.56 384 THR B N 1
ATOM 8731 C CA . THR B 1 384 ? 2.176 26.844 11.93 1 96.56 384 THR B CA 1
ATOM 8732 C C . THR B 1 384 ? 1.172 26.438 10.852 1 96.56 384 THR B C 1
ATOM 8734 O O . THR B 1 384 ? 1.083 25.266 10.484 1 96.56 384 THR B O 1
ATOM 8737 N N . ALA B 1 385 ? 0.433 27.391 10.43 1 94.44 385 ALA B N 1
ATOM 8738 C CA . ALA B 1 385 ? -0.455 27.188 9.281 1 94.44 385 ALA B CA 1
ATOM 8739 C C . ALA B 1 385 ? 0.187 27.688 7.996 1 94.44 385 ALA B C 1
ATOM 8741 O O . ALA B 1 385 ? 1.024 28.594 8.023 1 94.44 385 ALA B O 1
ATOM 8742 N N . ARG B 1 386 ? -0.159 27.062 6.91 1 94.44 386 ARG B N 1
ATOM 8743 C CA . ARG B 1 386 ? 0.228 27.516 5.578 1 94.44 386 ARG B CA 1
ATOM 8744 C C . ARG B 1 386 ? -0.959 27.484 4.625 1 94.44 386 ARG B C 1
ATOM 8746 O O . ARG B 1 386 ? -1.168 26.484 3.92 1 94.44 386 ARG B O 1
ATOM 8753 N N . PRO B 1 387 ? -1.632 28.594 4.602 1 92.38 387 PRO B N 1
ATOM 8754 C CA . PRO B 1 387 ? -2.816 28.625 3.738 1 92.38 387 PRO B CA 1
ATOM 8755 C C . PRO B 1 387 ? -2.473 28.469 2.26 1 92.38 387 PRO B C 1
ATOM 8757 O O . PRO B 1 387 ? -1.37 28.828 1.836 1 92.38 387 PRO B O 1
ATOM 8760 N N . ARG B 1 388 ? -3.43 28.047 1.536 1 92.44 388 ARG B N 1
ATOM 8761 C CA . ARG B 1 388 ? -3.291 27.953 0.086 1 92.44 388 ARG B CA 1
ATOM 8762 C C . ARG B 1 388 ? -3.219 29.344 -0.539 1 92.44 388 ARG B C 1
ATOM 8764 O O . ARG B 1 388 ? -3.902 30.266 -0.094 1 92.44 388 ARG B O 1
ATOM 8771 N N . VAL B 1 389 ? -2.371 29.438 -1.536 1 94.06 389 VAL B N 1
ATOM 8772 C CA . VAL B 1 389 ? -2.145 30.75 -2.117 1 94.06 389 VAL B CA 1
ATOM 8773 C C . VAL B 1 389 ? -2.609 30.766 -3.572 1 94.06 389 VAL B C 1
ATOM 8775 O O . VAL B 1 389 ? -2.773 29.703 -4.184 1 94.06 389 VAL B O 1
ATOM 8778 N N . ASP B 1 390 ? -2.883 31.984 -4.09 1 92.75 390 ASP B N 1
ATOM 8779 C CA . ASP B 1 390 ? -3.053 32.219 -5.523 1 92.75 390 ASP B CA 1
ATOM 8780 C C . ASP B 1 390 ? -1.703 32.406 -6.211 1 92.75 390 ASP B C 1
ATOM 8782 O O . ASP B 1 390 ? -1.074 33.438 -6.082 1 92.75 390 ASP B O 1
ATOM 8786 N N . TRP B 1 391 ? -1.277 31.484 -6.969 1 92.38 391 TRP B N 1
ATOM 8787 C CA . TRP B 1 391 ? 0.049 31.469 -7.574 1 92.38 391 TRP B CA 1
ATOM 8788 C C . TRP B 1 391 ? 0.163 32.531 -8.648 1 92.38 391 TRP B C 1
ATOM 8790 O O . TRP B 1 391 ? 1.267 32.875 -9.086 1 92.38 391 TRP B O 1
ATOM 8800 N N . SER B 1 392 ? -0.95 33.125 -8.969 1 92.38 392 SER B N 1
ATOM 8801 C CA . SER B 1 392 ? -0.935 34.156 -10 1 92.38 392 SER B CA 1
ATOM 8802 C C . SER B 1 392 ? -0.688 35.531 -9.398 1 92.38 392 SER B C 1
ATOM 8804 O O . SER B 1 392 ? -0.378 36.5 -10.125 1 92.38 392 SER B O 1
ATOM 8806 N N . ASP B 1 393 ? -0.781 35.688 -8.086 1 93.69 393 ASP B N 1
ATOM 8807 C CA . ASP B 1 393 ? -0.587 36.969 -7.414 1 93.69 393 ASP B CA 1
ATOM 8808 C C . ASP B 1 393 ? 0.412 36.844 -6.266 1 93.69 393 ASP B C 1
ATOM 8810 O O . ASP B 1 393 ? 0.02 36.75 -5.102 1 93.69 393 ASP B O 1
ATOM 8814 N N . ARG B 1 394 ? 1.606 37.031 -6.539 1 93.81 394 ARG B N 1
ATOM 8815 C CA . ARG B 1 394 ? 2.713 36.875 -5.605 1 93.81 394 ARG B CA 1
ATOM 8816 C C . ARG B 1 394 ? 2.621 37.875 -4.461 1 93.81 394 ARG B C 1
ATOM 8818 O O . ARG B 1 394 ? 3.033 37.594 -3.336 1 93.81 394 ARG B O 1
ATOM 8825 N N . SER B 1 395 ? 2.076 39 -4.672 1 92.94 395 SER B N 1
ATOM 8826 C CA . SER B 1 395 ? 2.014 40.062 -3.666 1 92.94 395 SER B CA 1
ATOM 8827 C C . SER B 1 395 ? 1.061 39.688 -2.535 1 92.94 395 SER B C 1
ATOM 8829 O O . SER B 1 395 ? 1.085 40.312 -1.469 1 92.94 395 SER B O 1
ATOM 8831 N N . SER B 1 396 ? 0.267 38.656 -2.797 1 91.12 396 SER B N 1
ATOM 8832 C CA . SER B 1 396 ? -0.705 38.219 -1.793 1 91.12 396 SER B CA 1
ATOM 8833 C C . SER B 1 396 ? -0.134 37.125 -0.896 1 91.12 396 SER B C 1
ATOM 8835 O O . SER B 1 396 ? -0.788 36.688 0.054 1 91.12 396 SER B O 1
ATOM 8837 N N . TRP B 1 397 ? 1.062 36.781 -1.127 1 94.94 397 TRP B N 1
ATOM 8838 C CA . TRP B 1 397 ? 1.639 35.656 -0.392 1 94.94 397 TRP B CA 1
ATOM 8839 C C . TRP B 1 397 ? 1.979 36.062 1.038 1 94.94 397 TRP B C 1
ATOM 8841 O O . TRP B 1 397 ? 2.234 37.25 1.315 1 94.94 397 TRP B O 1
ATOM 8851 N N . PRO B 1 398 ? 2.004 35.125 1.98 1 93.25 398 PRO B N 1
ATOM 8852 C CA . PRO B 1 398 ? 1.984 35.406 3.418 1 93.25 398 PRO B CA 1
ATOM 8853 C C . PRO B 1 398 ? 3.143 36.312 3.859 1 93.25 398 PRO B C 1
ATOM 8855 O O . PRO B 1 398 ? 2.947 37.219 4.656 1 93.25 398 PRO B O 1
ATOM 8858 N N . LEU B 1 399 ? 4.363 36.062 3.369 1 96.25 399 LEU B N 1
ATOM 8859 C CA . LEU B 1 399 ? 5.527 36.781 3.891 1 96.25 399 LEU B CA 1
ATOM 8860 C C . LEU B 1 399 ? 5.902 37.938 2.986 1 96.25 399 LEU B C 1
ATOM 8862 O O . LEU B 1 399 ? 6.871 38.656 3.258 1 96.25 399 LEU B O 1
ATOM 8866 N N . TYR B 1 400 ? 5.148 38.188 1.911 1 95.44 400 TYR B N 1
ATOM 8867 C CA . TYR B 1 400 ? 5.508 39.188 0.927 1 95.44 400 TYR B CA 1
ATOM 8868 C C . TYR B 1 400 ? 5.691 40.562 1.588 1 95.44 400 TYR B C 1
ATOM 8870 O O . TYR B 1 400 ? 6.754 41.188 1.473 1 95.44 400 TYR B O 1
ATOM 8878 N N . SER B 1 401 ? 4.707 41.031 2.344 1 93.69 401 SER B N 1
ATOM 8879 C CA . SER B 1 401 ? 4.719 42.375 2.953 1 93.69 401 SER B CA 1
ATOM 8880 C C . SER B 1 401 ? 5.781 42.469 4.047 1 93.69 401 SER B C 1
ATOM 8882 O O . SER B 1 401 ? 6.402 43.5 4.227 1 93.69 401 SER B O 1
ATOM 8884 N N . ALA B 1 402 ? 5.93 41.375 4.785 1 95.5 402 ALA B N 1
ATOM 8885 C CA . ALA B 1 402 ? 6.934 41.375 5.848 1 95.5 402 ALA B CA 1
ATOM 8886 C C . ALA B 1 402 ? 8.336 41.5 5.273 1 95.5 402 ALA B C 1
ATOM 8888 O O . ALA B 1 402 ? 9.195 42.156 5.863 1 95.5 402 ALA B O 1
ATOM 8889 N N . LEU B 1 403 ? 8.57 40.875 4.18 1 96.75 403 LEU B N 1
ATOM 8890 C CA . LEU B 1 403 ? 9.875 40.938 3.535 1 96.75 403 LEU B CA 1
ATOM 8891 C C . LEU B 1 403 ? 10.125 42.344 2.986 1 96.75 403 LEU B C 1
ATOM 8893 O O . LEU B 1 403 ? 11.242 42.875 3.082 1 96.75 403 LEU B O 1
ATOM 8897 N N . LEU B 1 404 ? 9.125 42.969 2.416 1 95.69 404 LEU B N 1
ATOM 8898 C CA . LEU B 1 404 ? 9.273 44.344 1.984 1 95.69 404 LEU B CA 1
ATOM 8899 C C . LEU B 1 404 ? 9.625 45.25 3.164 1 95.69 404 LEU B C 1
ATOM 8901 O O . LEU B 1 404 ? 10.5 46.094 3.055 1 95.69 404 LEU B O 1
ATOM 8905 N N . GLN B 1 405 ? 8.922 45.094 4.242 1 94.88 405 GLN B N 1
ATOM 8906 C CA . GLN B 1 405 ? 9.164 45.875 5.445 1 94.88 405 GLN B CA 1
ATOM 8907 C C . GLN B 1 405 ? 10.594 45.688 5.941 1 94.88 405 GLN B C 1
ATOM 8909 O O . GLN B 1 405 ? 11.227 46.625 6.41 1 94.88 405 GLN B O 1
ATOM 8914 N N . ALA B 1 406 ? 11.086 44.5 5.863 1 96.94 406 ALA B N 1
ATOM 8915 C CA . ALA B 1 406 ? 12.445 44.188 6.305 1 96.94 406 ALA B CA 1
ATOM 8916 C C . ALA B 1 406 ? 13.461 45.062 5.578 1 96.94 406 ALA B C 1
ATOM 8918 O O . ALA B 1 406 ? 14.375 45.625 6.199 1 96.94 406 ALA B O 1
ATOM 8919 N N . SER B 1 407 ? 13.305 45.156 4.301 1 96.19 407 SER B N 1
ATOM 8920 C CA . SER B 1 407 ? 14.219 46 3.525 1 96.19 407 SER B CA 1
ATOM 8921 C C . SER B 1 407 ? 14.109 47.469 3.938 1 96.19 407 SER B C 1
ATOM 8923 O O . SER B 1 407 ? 15.117 48.156 3.996 1 96.19 407 SER B O 1
ATOM 8925 N N . GLU B 1 408 ? 12.945 47.906 4.242 1 94.62 408 GLU B N 1
ATOM 8926 C CA . GLU B 1 408 ? 12.727 49.281 4.648 1 94.62 408 GLU B CA 1
ATOM 8927 C C . GLU B 1 408 ? 13.328 49.562 6.023 1 94.62 408 GLU B C 1
ATOM 8929 O O . GLU B 1 408 ? 13.977 50.594 6.23 1 94.62 408 GLU B O 1
ATOM 8934 N N . VAL B 1 409 ? 13.102 48.656 6.93 1 94.44 409 VAL B N 1
ATOM 8935 C CA . VAL B 1 409 ? 13.523 48.844 8.32 1 94.44 409 VAL B CA 1
ATOM 8936 C C . VAL B 1 409 ? 15.039 48.688 8.414 1 94.44 409 VAL B C 1
ATOM 8938 O O . VAL B 1 409 ? 15.688 49.438 9.172 1 94.44 409 VAL B O 1
ATOM 8941 N N . LEU B 1 410 ? 15.641 47.781 7.602 1 96.06 410 LEU B N 1
ATOM 8942 C CA . LEU B 1 410 ? 17.047 47.438 7.789 1 96.06 410 LEU B CA 1
ATOM 8943 C C . LEU B 1 410 ? 17.922 48.125 6.742 1 96.06 410 LEU B C 1
ATOM 8945 O O . LEU B 1 410 ? 19.141 48.156 6.871 1 96.06 410 LEU B O 1
ATOM 8949 N N . GLY B 1 411 ? 17.328 48.688 5.715 1 95.12 411 GLY B N 1
ATOM 8950 C CA . GLY B 1 411 ? 18.109 49.281 4.641 1 95.12 411 GLY B CA 1
ATOM 8951 C C . GLY B 1 411 ? 18.844 48.25 3.799 1 95.12 411 GLY B C 1
ATOM 8952 O O . GLY B 1 411 ? 19.922 48.531 3.275 1 95.12 411 GLY B O 1
ATOM 8953 N N . ASP B 1 412 ? 18.422 47.062 3.758 1 95.56 412 ASP B N 1
ATOM 8954 C CA . ASP B 1 412 ? 19 45.969 2.986 1 95.56 412 ASP B CA 1
ATOM 8955 C C . ASP B 1 412 ? 18.016 45.469 1.916 1 95.56 412 ASP B C 1
ATOM 8957 O O . ASP B 1 412 ? 16.953 44.938 2.236 1 95.56 412 ASP B O 1
ATOM 8961 N N . PRO B 1 413 ? 18.281 45.562 0.673 1 95.88 413 PRO B N 1
ATOM 8962 C CA . PRO B 1 413 ? 17.328 45.281 -0.404 1 95.88 413 PRO B CA 1
ATOM 8963 C C . PRO B 1 413 ? 17.078 43.781 -0.607 1 95.88 413 PRO B C 1
ATOM 8965 O O . PRO B 1 413 ? 16.172 43.406 -1.34 1 95.88 413 PRO B O 1
ATOM 8968 N N . LYS B 1 414 ? 17.844 42.938 0.008 1 95.25 414 LYS B N 1
ATOM 8969 C CA . LYS B 1 414 ? 17.766 41.5 -0.301 1 95.25 414 LYS B CA 1
ATOM 8970 C C . LYS B 1 414 ? 16.391 40.938 0.059 1 95.25 414 LYS B C 1
ATOM 8972 O O . LYS B 1 414 ? 15.891 40.031 -0.606 1 95.25 414 LYS B O 1
ATOM 8977 N N . TYR B 1 415 ? 15.82 41.469 1.081 1 97.31 415 TYR B N 1
ATOM 8978 C CA . TYR B 1 415 ? 14.516 40.938 1.498 1 97.31 415 TYR B CA 1
ATOM 8979 C C . TYR B 1 415 ? 13.445 41.281 0.469 1 97.31 415 TYR B C 1
ATOM 8981 O O . TYR B 1 415 ? 12.633 40.438 0.109 1 97.31 415 TYR B O 1
ATOM 8989 N N . ALA B 1 416 ? 13.406 42.5 -0.001 1 96.94 416 ALA B N 1
ATOM 8990 C CA . ALA B 1 416 ? 12.461 42.906 -1.041 1 96.94 416 ALA B CA 1
ATOM 8991 C C . ALA B 1 416 ? 12.727 42.156 -2.344 1 96.94 416 ALA B C 1
ATOM 8993 O O . ALA B 1 416 ? 11.789 41.844 -3.086 1 96.94 416 ALA B O 1
ATOM 8994 N N . ALA B 1 417 ? 13.977 41.938 -2.604 1 97.38 417 ALA B N 1
ATOM 8995 C CA . ALA B 1 417 ? 14.328 41.188 -3.797 1 97.38 417 ALA B CA 1
ATOM 8996 C C . ALA B 1 417 ? 13.695 39.781 -3.762 1 97.38 417 ALA B C 1
ATOM 8998 O O . ALA B 1 417 ? 13.219 39.281 -4.785 1 97.38 417 ALA B O 1
ATOM 8999 N N . LEU B 1 418 ? 13.758 39.125 -2.619 1 97.12 418 LEU B N 1
ATOM 9000 C CA . LEU B 1 418 ? 13.102 37.844 -2.492 1 97.12 418 LEU B CA 1
ATOM 9001 C C . LEU B 1 418 ? 11.594 37.969 -2.658 1 97.12 418 LEU B C 1
ATOM 9003 O O . LEU B 1 418 ? 10.961 37.156 -3.352 1 97.12 418 LEU B O 1
ATOM 9007 N N . ALA B 1 419 ? 11 38.969 -1.956 1 96.94 419 ALA B N 1
ATOM 9008 C CA . ALA B 1 419 ? 9.555 39.188 -2.062 1 96.94 419 ALA B CA 1
ATOM 9009 C C . ALA B 1 419 ? 9.125 39.312 -3.521 1 96.94 419 ALA B C 1
ATOM 9011 O O . ALA B 1 419 ? 8.156 38.688 -3.945 1 96.94 419 ALA B O 1
ATOM 9012 N N . ARG B 1 420 ? 9.906 40 -4.305 1 96.75 420 ARG B N 1
ATOM 9013 C CA . ARG B 1 420 ? 9.555 40.312 -5.688 1 96.75 420 ARG B CA 1
ATOM 9014 C C . ARG B 1 420 ? 10.18 39.312 -6.648 1 96.75 420 ARG B C 1
ATOM 9016 O O . ARG B 1 420 ? 9.953 39.375 -7.855 1 96.75 420 ARG B O 1
ATOM 9023 N N . LEU B 1 421 ? 10.938 38.469 -6.172 1 96.12 421 LEU B N 1
ATOM 9024 C CA . LEU B 1 421 ? 11.719 37.5 -6.938 1 96.12 421 LEU B CA 1
ATOM 9025 C C . LEU B 1 421 ? 12.602 38.188 -7.961 1 96.12 421 LEU B C 1
ATOM 9027 O O . LEU B 1 421 ? 12.578 37.844 -9.148 1 96.12 421 LEU B O 1
ATOM 9031 N N . GLU B 1 422 ? 13.266 39.156 -7.543 1 96 422 GLU B N 1
ATOM 9032 C CA . GLU B 1 422 ? 14.281 39.844 -8.359 1 96 422 GLU B CA 1
ATOM 9033 C C . GLU B 1 422 ? 15.617 39.094 -8.289 1 96 422 GLU B C 1
ATOM 9035 O O . GLU B 1 422 ? 16.5 39.469 -7.516 1 96 422 GLU B O 1
ATOM 9040 N N . ARG B 1 423 ? 15.844 38.25 -9.117 1 91.5 423 ARG B N 1
ATOM 9041 C CA . ARG B 1 423 ? 16.953 37.312 -9.086 1 91.5 423 ARG B CA 1
ATOM 9042 C C . ARG B 1 423 ? 18.297 38.031 -9.148 1 91.5 423 ARG B C 1
ATOM 9044 O O . ARG B 1 423 ? 19.281 37.562 -8.562 1 91.5 423 ARG B O 1
ATOM 9051 N N . THR B 1 424 ? 18.328 39.094 -9.836 1 90.81 424 THR B N 1
ATOM 9052 C CA . THR B 1 424 ? 19.578 39.812 -10.023 1 90.81 424 THR B CA 1
ATOM 9053 C C . THR B 1 424 ? 20.062 40.406 -8.703 1 90.81 424 THR B C 1
ATOM 9055 O O . THR B 1 424 ? 21.25 40.719 -8.547 1 90.81 424 THR B O 1
ATOM 9058 N N . GLN B 1 425 ? 19.156 40.562 -7.797 1 90.38 425 GLN B N 1
ATOM 9059 C CA . GLN B 1 425 ? 19.5 41.156 -6.512 1 90.38 425 GLN B CA 1
ATOM 9060 C C . GLN B 1 425 ? 19.594 40.125 -5.414 1 90.38 425 GLN B C 1
ATOM 9062 O O . GLN B 1 425 ? 19.844 40.438 -4.254 1 90.38 425 GLN B O 1
ATOM 9067 N N . LEU B 1 426 ? 19.297 39 -5.855 1 89.69 426 LEU B N 1
ATOM 9068 C CA . LEU B 1 426 ? 19.391 37.906 -4.895 1 89.69 426 LEU B CA 1
ATOM 9069 C C . LEU B 1 426 ? 20.719 37.156 -5.051 1 89.69 426 LEU B C 1
ATOM 9071 O O . LEU B 1 426 ? 21.234 37 -6.164 1 89.69 426 LEU B O 1
ATOM 9075 N N . LEU B 1 427 ? 21.281 36.781 -3.963 1 79.88 427 LEU B N 1
ATOM 9076 C CA . LEU B 1 427 ? 22.422 35.875 -4.031 1 79.88 427 LEU B CA 1
ATOM 9077 C C . LEU B 1 427 ? 22 34.531 -4.617 1 79.88 427 LEU B C 1
ATOM 9079 O O . LEU B 1 427 ? 20.812 34.188 -4.605 1 79.88 427 LEU B O 1
ATOM 9083 N N . PRO B 1 428 ? 23.047 33.812 -5.273 1 80.94 428 PRO B N 1
ATOM 9084 C CA . PRO B 1 428 ? 22.688 32.438 -5.637 1 80.94 428 PRO B CA 1
ATOM 9085 C C . PRO B 1 428 ? 21.984 31.688 -4.508 1 80.94 428 PRO B C 1
ATOM 9087 O O . PRO B 1 428 ? 22.266 31.938 -3.33 1 80.94 428 PRO B O 1
ATOM 9090 N N . PRO B 1 429 ? 21.094 30.969 -5 1 75 429 PRO B N 1
ATOM 9091 C CA . PRO B 1 429 ? 20.312 30.266 -3.979 1 75 429 PRO B CA 1
ATOM 9092 C C . PRO B 1 429 ? 21.203 29.578 -2.936 1 75 429 PRO B C 1
ATOM 9094 O O . PRO B 1 429 ? 22.188 28.938 -3.285 1 75 429 PRO B O 1
ATOM 9097 N N . GLN B 1 430 ? 20.75 29.797 -1.794 1 83.88 430 GLN B N 1
ATOM 9098 C CA . GLN B 1 430 ? 21.516 29.266 -0.678 1 83.88 430 GLN B CA 1
ATOM 9099 C C . GLN B 1 430 ? 20.625 28.562 0.333 1 83.88 430 GLN B C 1
ATOM 9101 O O . GLN B 1 430 ? 19.5 29 0.582 1 83.88 430 GLN B O 1
ATOM 9106 N N . SER B 1 431 ? 21.141 27.422 0.752 1 96 431 SER B N 1
ATOM 9107 C CA . SER B 1 431 ? 20.531 26.75 1.904 1 96 431 SER B CA 1
ATOM 9108 C C . SER B 1 431 ? 20.938 27.438 3.207 1 96 431 SER B C 1
ATOM 9110 O O . SER B 1 431 ? 21.969 28.109 3.271 1 96 431 SER B O 1
ATOM 9112 N N . PHE B 1 432 ? 20.078 27.422 4.141 1 97.12 432 PHE B N 1
ATOM 9113 C CA . PHE B 1 432 ? 20.297 28.109 5.402 1 97.12 432 PHE B CA 1
ATOM 9114 C C . PHE B 1 432 ? 20.188 27.141 6.578 1 97.12 432 PHE B C 1
ATOM 9116 O O . PHE B 1 432 ? 19.438 26.172 6.527 1 97.12 432 PHE B O 1
ATOM 9123 N N . ALA B 1 433 ? 21 27.422 7.582 1 97.88 433 ALA B N 1
ATOM 9124 C CA . ALA B 1 433 ? 20.922 26.688 8.852 1 97.88 433 ALA B CA 1
ATOM 9125 C C . ALA B 1 433 ? 20.844 27.656 10.031 1 97.88 433 ALA B C 1
ATOM 9127 O O . ALA B 1 433 ? 21.641 28.578 10.141 1 97.88 433 ALA B O 1
ATOM 9128 N N . PHE B 1 434 ? 19.859 27.547 10.797 1 98.25 434 PHE B N 1
ATOM 9129 C CA . PHE B 1 434 ? 19.766 28.156 12.125 1 98.25 434 PHE B CA 1
ATOM 9130 C C . PHE B 1 434 ? 20.062 27.125 13.211 1 98.25 434 PHE B C 1
ATOM 9132 O O . PHE B 1 434 ? 19.141 26.531 13.781 1 98.25 434 PHE B O 1
ATOM 9139 N N . ARG B 1 435 ? 21.234 27 13.508 1 96.94 435 ARG B N 1
ATOM 9140 C CA . ARG B 1 435 ? 21.781 25.844 14.211 1 96.94 435 ARG B CA 1
ATOM 9141 C C . ARG B 1 435 ? 21.297 25.797 15.656 1 96.94 435 ARG B C 1
ATOM 9143 O O . ARG B 1 435 ? 21.047 24.734 16.203 1 96.94 435 ARG B O 1
ATOM 9150 N N . GLU B 1 436 ? 21.266 26.953 16.281 1 96.88 436 GLU B N 1
ATOM 9151 C CA . GLU B 1 436 ? 20.797 26.969 17.656 1 96.88 436 GLU B CA 1
ATOM 9152 C C . GLU B 1 436 ? 19.344 26.516 17.75 1 96.88 436 GLU B C 1
ATOM 9154 O O . GLU B 1 436 ? 18.953 25.875 18.719 1 96.88 436 GLU B O 1
ATOM 9159 N N . ALA B 1 437 ? 18.594 26.844 16.766 1 97.81 437 ALA B N 1
ATOM 9160 C CA . ALA B 1 437 ? 17.188 26.469 16.734 1 97.81 437 ALA B CA 1
ATOM 9161 C C . ALA B 1 437 ? 17.016 25.031 16.219 1 97.81 437 ALA B C 1
ATOM 9163 O O . ALA B 1 437 ? 15.977 24.422 16.438 1 97.81 437 ALA B O 1
ATOM 9164 N N . GLY B 1 438 ? 18.031 24.516 15.531 1 98.19 438 GLY B N 1
ATOM 9165 C CA . GLY B 1 438 ? 17.906 23.234 14.875 1 98.19 438 GLY B CA 1
ATOM 9166 C C . GLY B 1 438 ? 16.969 23.25 13.688 1 98.19 438 GLY B C 1
ATOM 9167 O O . GLY B 1 438 ? 16.172 22.328 13.5 1 98.19 438 GLY B O 1
ATOM 9168 N N . MET B 1 439 ? 17 24.328 12.906 1 98.38 439 MET B N 1
ATOM 9169 C CA . MET B 1 439 ? 16.125 24.469 11.734 1 98.38 439 MET B CA 1
ATOM 9170 C C . MET B 1 439 ? 16.953 24.688 10.469 1 98.38 439 MET B C 1
ATOM 9172 O O . MET B 1 439 ? 17.938 25.438 10.484 1 98.38 439 MET B O 1
ATOM 9176 N N . TYR B 1 440 ? 16.594 24.016 9.422 1 98.56 440 TYR B N 1
ATOM 9177 C CA . TYR B 1 440 ? 17.344 24 8.172 1 98.56 440 TYR B CA 1
ATOM 9178 C C . TYR B 1 440 ? 16.422 24.141 6.973 1 98.56 440 TYR B C 1
ATOM 9180 O O . TYR B 1 440 ? 15.328 23.578 6.953 1 98.56 440 TYR B O 1
ATOM 9188 N N . ALA B 1 441 ? 16.812 24.938 6.016 1 98.31 441 ALA B N 1
ATOM 9189 C CA . ALA B 1 441 ? 16.156 25.016 4.715 1 98.31 441 ALA B CA 1
ATOM 9190 C C . ALA B 1 441 ? 17.141 24.703 3.582 1 98.31 441 ALA B C 1
ATOM 9192 O O . ALA B 1 441 ? 18.109 25.438 3.375 1 98.31 441 ALA B O 1
ATOM 9193 N N . LEU B 1 442 ? 16.891 23.609 2.939 1 98.38 442 LEU B N 1
ATOM 9194 C CA . LEU B 1 442 ? 17.672 23.219 1.771 1 98.38 442 LEU B CA 1
ATOM 9195 C C . LEU B 1 442 ? 16.938 23.578 0.483 1 98.38 442 LEU B C 1
ATOM 9197 O O . LEU B 1 442 ? 15.758 23.266 0.337 1 98.38 442 LEU B O 1
ATOM 9201 N N . ARG B 1 443 ? 17.641 24.25 -0.418 1 97.31 443 ARG B N 1
ATOM 9202 C CA . ARG B 1 443 ? 17 24.625 -1.669 1 97.31 443 ARG B CA 1
ATOM 9203 C C . ARG B 1 443 ? 18.016 24.781 -2.795 1 97.31 443 ARG B C 1
ATOM 9205 O O . ARG B 1 443 ? 19.203 24.938 -2.539 1 97.31 443 ARG B O 1
ATOM 9212 N N . ASN B 1 444 ? 17.531 24.766 -4.039 1 96.44 444 ASN B N 1
ATOM 9213 C CA . ASN B 1 444 ? 18.438 24.922 -5.176 1 96.44 444 ASN B CA 1
ATOM 9214 C C . ASN B 1 444 ? 18.016 26.094 -6.062 1 96.44 444 ASN B C 1
ATOM 9216 O O . ASN B 1 444 ? 18.625 26.328 -7.113 1 96.44 444 ASN B O 1
ATOM 9220 N N . ASP B 1 445 ? 17.031 26.812 -5.68 1 95.31 445 ASP B N 1
ATOM 9221 C CA . ASP B 1 445 ? 16.531 27.984 -6.387 1 95.31 445 ASP B CA 1
ATOM 9222 C C . ASP B 1 445 ? 15.68 28.859 -5.465 1 95.31 445 ASP B C 1
ATOM 9224 O O . ASP B 1 445 ? 15.477 28.531 -4.297 1 95.31 445 ASP B O 1
ATOM 9228 N N . TRP B 1 446 ? 15.297 30.078 -5.918 1 95.12 446 TRP B N 1
ATOM 9229 C CA . TRP B 1 446 ? 14.484 30.984 -5.113 1 95.12 446 TRP B CA 1
ATOM 9230 C C . TRP B 1 446 ? 13.039 31 -5.594 1 95.12 446 TRP B C 1
ATOM 9232 O O . TRP B 1 446 ? 12.141 31.469 -4.883 1 95.12 446 TRP B O 1
ATOM 9242 N N . GLY B 1 447 ? 12.773 30.484 -6.75 1 93.31 447 GLY B N 1
ATOM 9243 C CA . GLY B 1 447 ? 11.461 30.609 -7.359 1 93.31 447 GLY B CA 1
ATOM 9244 C C . GLY B 1 447 ? 10.57 29.406 -7.094 1 93.31 447 GLY B C 1
ATOM 9245 O O . GLY B 1 447 ? 10.938 28.5 -6.344 1 93.31 447 GLY B O 1
ATOM 9246 N N . PRO B 1 448 ? 9.359 29.422 -7.723 1 93.56 448 PRO B N 1
ATOM 9247 C CA . PRO B 1 448 ? 8.352 28.391 -7.449 1 93.56 448 PRO B CA 1
ATOM 9248 C C . PRO B 1 448 ? 8.75 27.016 -7.973 1 93.56 448 PRO B C 1
ATOM 9250 O O . PRO B 1 448 ? 8.156 26.016 -7.582 1 93.56 448 PRO B O 1
ATOM 9253 N N . GLU B 1 449 ? 9.719 26.906 -8.836 1 94.44 449 GLU B N 1
ATOM 9254 C CA . GLU B 1 449 ? 10.125 25.641 -9.414 1 94.44 449 GLU B CA 1
ATOM 9255 C C . GLU B 1 449 ? 11.25 25 -8.602 1 94.44 449 GLU B C 1
ATOM 9257 O O . GLU B 1 449 ? 11.742 23.922 -8.961 1 94.44 449 GLU B O 1
ATOM 9262 N N . GLN B 1 450 ? 11.602 25.562 -7.559 1 96.44 450 GLN B N 1
ATOM 9263 C CA . GLN B 1 450 ? 12.727 25.078 -6.758 1 96.44 450 GLN B CA 1
ATOM 9264 C C . GLN B 1 450 ? 12.406 23.734 -6.121 1 96.44 450 GLN B C 1
ATOM 9266 O O . GLN B 1 450 ? 11.234 23.375 -5.98 1 96.44 450 GLN B O 1
ATOM 9271 N N . VAL B 1 451 ? 13.453 23.031 -5.82 1 98.19 451 VAL B N 1
ATOM 9272 C CA . VAL B 1 451 ? 13.367 21.938 -4.852 1 98.19 451 VAL B CA 1
ATOM 9273 C C . VAL B 1 451 ? 13.711 22.469 -3.459 1 98.19 451 VAL B C 1
ATOM 9275 O O . VAL B 1 451 ? 14.758 23.094 -3.266 1 98.19 451 VAL B O 1
ATOM 9278 N N . TYR B 1 452 ? 12.797 22.297 -2.572 1 98.19 452 TYR B N 1
ATOM 9279 C CA . TYR B 1 452 ? 12.891 22.875 -1.233 1 98.19 452 TYR B CA 1
ATOM 9280 C C . TYR B 1 452 ? 12.578 21.828 -0.17 1 98.19 452 TYR B C 1
ATOM 9282 O O . TYR B 1 452 ? 11.578 21.109 -0.264 1 98.19 452 TYR B O 1
ATOM 9290 N N . LEU B 1 453 ? 13.477 21.641 0.78 1 98.75 453 LEU B N 1
ATOM 9291 C CA . LEU B 1 453 ? 13.234 20.781 1.935 1 98.75 453 LEU B CA 1
ATOM 9292 C C . LEU B 1 453 ? 13.57 21.5 3.232 1 98.75 453 LEU B C 1
ATOM 9294 O O . LEU B 1 453 ? 14.688 22 3.396 1 98.75 453 LEU B O 1
ATOM 9298 N N . ALA B 1 454 ? 12.641 21.625 4.094 1 98.69 454 ALA B N 1
ATOM 9299 C CA . ALA B 1 454 ? 12.859 22.172 5.43 1 98.69 454 ALA B CA 1
ATOM 9300 C C . ALA B 1 454 ? 12.883 21.078 6.48 1 98.69 454 ALA B C 1
ATOM 9302 O O . ALA B 1 454 ? 12.07 20.141 6.434 1 98.69 454 ALA B O 1
ATOM 9303 N N . LEU B 1 455 ? 13.805 21.125 7.398 1 98.5 455 LEU B N 1
ATOM 9304 C CA . LEU B 1 455 ? 13.953 20.125 8.453 1 98.5 455 LEU B CA 1
ATOM 9305 C C . LEU B 1 455 ? 14.086 20.797 9.812 1 98.5 455 LEU B C 1
ATOM 9307 O O . LEU B 1 455 ? 14.758 21.828 9.945 1 98.5 455 LEU B O 1
ATOM 9311 N N . HIS B 1 456 ? 13.391 20.203 10.773 1 96.31 456 HIS B N 1
ATOM 9312 C CA . HIS B 1 456 ? 13.469 20.75 12.125 1 96.31 456 HIS B CA 1
ATOM 9313 C C . HIS B 1 456 ? 13.883 19.688 13.133 1 96.31 456 HIS B C 1
ATOM 9315 O O . HIS B 1 456 ? 13.406 18.547 13.062 1 96.31 456 HIS B O 1
ATOM 9321 N N . CYS B 1 457 ? 14.852 19.906 13.945 1 98.38 457 CYS B N 1
ATOM 9322 C CA . CYS B 1 457 ? 15.297 19.141 15.109 1 98.38 457 CYS B CA 1
ATOM 9323 C C . CYS B 1 457 ? 15.766 20.078 16.219 1 98.38 457 CYS B C 1
ATOM 9325 O O . CYS B 1 457 ? 16.953 20.375 16.328 1 98.38 457 CYS B O 1
ATOM 9327 N N . SER B 1 458 ? 14.852 20.422 17.047 1 98.19 458 SER B N 1
ATOM 9328 C CA . SER B 1 458 ? 15.039 21.578 17.922 1 98.19 458 SER B CA 1
ATOM 9329 C C . SER B 1 458 ? 15.102 21.156 19.391 1 98.19 458 SER B C 1
ATOM 9331 O O . SER B 1 458 ? 14.562 20.125 19.766 1 98.19 458 SER B O 1
ATOM 9333 N N . PRO B 1 459 ? 15.805 21.984 20.203 1 97.38 459 PRO B N 1
ATOM 9334 C CA . PRO B 1 459 ? 15.703 21.781 21.656 1 97.38 459 PRO B CA 1
ATOM 9335 C C . PRO B 1 459 ? 14.297 22.031 22.188 1 97.38 459 PRO B C 1
ATOM 9337 O O . PRO B 1 459 ? 13.414 22.453 21.438 1 97.38 459 PRO B O 1
ATOM 9340 N N . PRO B 1 460 ? 14.078 21.703 23.484 1 96.44 460 PRO B N 1
ATOM 9341 C CA . PRO B 1 460 ? 12.734 21.922 24.031 1 96.44 460 PRO B CA 1
ATOM 9342 C C . PRO B 1 460 ? 12.25 23.359 23.828 1 96.44 460 PRO B C 1
ATOM 9344 O O . PRO B 1 460 ? 13.016 24.312 24.031 1 96.44 460 PRO B O 1
ATOM 9347 N N . ALA B 1 461 ? 11.094 23.5 23.406 1 96.81 461 ALA B N 1
ATOM 9348 C CA . ALA B 1 461 ? 10.469 24.812 23.203 1 96.81 461 ALA B CA 1
ATOM 9349 C C . ALA B 1 461 ? 10.102 25.453 24.531 1 96.81 461 ALA B C 1
ATOM 9351 O O . ALA B 1 461 ? 10.047 24.781 25.562 1 96.81 461 ALA B O 1
ATOM 9352 N N . ILE B 1 462 ? 9.82 26.719 24.5 1 94.25 462 ILE B N 1
ATOM 9353 C CA . ILE B 1 462 ? 9.469 27.469 25.703 1 94.25 462 ILE B CA 1
ATOM 9354 C C . ILE B 1 462 ? 7.965 27.359 25.953 1 94.25 462 ILE B C 1
ATOM 9356 O O . ILE B 1 462 ? 7.461 27.844 26.969 1 94.25 462 ILE B O 1
ATOM 9360 N N . SER B 1 463 ? 7.289 26.75 24.984 1 91.31 463 SER B N 1
ATOM 9361 C CA . SER B 1 463 ? 5.844 26.578 25.109 1 91.31 463 SER B CA 1
ATOM 9362 C C . SER B 1 463 ? 5.387 25.266 24.516 1 91.31 463 SER B C 1
ATOM 9364 O O . SER B 1 463 ? 6.211 24.438 24.109 1 91.31 463 SER B O 1
ATOM 9366 N N . SER B 1 464 ? 4.023 25.109 24.438 1 90.62 464 SER B N 1
ATOM 9367 C CA . SER B 1 464 ? 3.449 23.844 24 1 90.62 464 SER B CA 1
ATOM 9368 C C . SER B 1 464 ? 3.16 23.859 22.5 1 90.62 464 SER B C 1
ATOM 9370 O O . SER B 1 464 ? 2.459 22.984 21.984 1 90.62 464 SER B O 1
ATOM 9372 N N . HIS B 1 465 ? 3.709 24.797 21.781 1 94.31 465 HIS B N 1
ATOM 9373 C CA . HIS B 1 465 ? 3.354 24.938 20.375 1 94.31 465 HIS B CA 1
ATOM 9374 C C . HIS B 1 465 ? 4.211 24.047 19.484 1 94.31 465 HIS B C 1
ATOM 9376 O O . HIS B 1 465 ? 3.936 23.891 18.297 1 94.31 465 HIS B O 1
ATOM 9382 N N . ASP B 1 466 ? 5.195 23.484 20.031 1 95.75 466 ASP B N 1
ATOM 9383 C CA . ASP B 1 466 ? 6 22.516 19.297 1 95.75 466 ASP B CA 1
ATOM 9384 C C . ASP B 1 466 ? 5.418 21.109 19.422 1 95.75 466 ASP B C 1
ATOM 9386 O O . ASP B 1 466 ? 4.602 20.844 20.312 1 95.75 466 ASP B O 1
ATOM 9390 N N . THR B 1 467 ? 5.707 20.297 18.469 1 95.81 467 THR B N 1
ATOM 9391 C CA . THR B 1 467 ? 5.305 18.891 18.422 1 95.81 467 THR B CA 1
ATOM 9392 C C . THR B 1 467 ? 6.52 17.984 18.562 1 95.81 467 THR B C 1
ATOM 9394 O O . THR B 1 467 ? 7.629 18.344 18.172 1 95.81 467 THR B O 1
ATOM 9397 N N . PRO B 1 468 ? 6.316 16.766 19.219 1 97.19 468 PRO B N 1
ATOM 9398 C CA . PRO B 1 468 ? 7.445 15.836 19.328 1 97.19 468 PRO B CA 1
ATOM 9399 C C . PRO B 1 468 ? 7.777 15.148 18.016 1 97.19 468 PRO B C 1
ATOM 9401 O O . PRO B 1 468 ? 7.566 13.938 17.875 1 97.19 468 PRO B O 1
ATOM 9404 N N . ASP B 1 469 ? 8.398 15.859 17.156 1 97.94 469 ASP B N 1
ATOM 9405 C CA . ASP B 1 469 ? 8.625 15.344 15.812 1 97.94 469 ASP B CA 1
ATOM 9406 C C . ASP B 1 469 ? 10.039 15.688 15.328 1 97.94 469 ASP B C 1
ATOM 9408 O O . ASP B 1 469 ? 10.25 15.93 14.141 1 97.94 469 ASP B O 1
ATOM 9412 N N . ASN B 1 470 ? 10.961 15.75 16.281 1 98.56 470 ASN B N 1
ATOM 9413 C CA . ASN B 1 470 ? 12.336 16.047 15.906 1 98.56 470 ASN B CA 1
ATOM 9414 C C . ASN B 1 470 ? 12.828 15.133 14.789 1 98.56 470 ASN B C 1
ATOM 9416 O O . ASN B 1 470 ? 12.695 13.914 14.883 1 98.56 470 ASN B O 1
ATOM 9420 N N . GLY B 1 471 ? 13.359 15.766 13.789 1 98.25 471 GLY B N 1
ATOM 9421 C CA . GLY B 1 471 ? 13.805 15.078 12.594 1 98.25 471 GLY B CA 1
ATOM 9422 C C . GLY B 1 471 ? 12.828 15.188 11.438 1 98.25 471 GLY B C 1
ATOM 9423 O O . GLY B 1 471 ? 13.125 14.766 10.32 1 98.25 471 GLY B O 1
ATOM 9424 N N . THR B 1 472 ? 11.75 15.82 11.68 1 98.25 472 THR B N 1
ATOM 9425 C CA . THR B 1 472 ? 10.703 15.938 10.672 1 98.25 472 THR B CA 1
ATOM 9426 C C . THR B 1 472 ? 11.156 16.844 9.523 1 98.25 472 THR B C 1
ATOM 9428 O O . THR B 1 472 ? 12.07 17.641 9.688 1 98.25 472 THR B O 1
ATOM 9431 N N . PHE B 1 473 ? 10.555 16.672 8.359 1 98.5 473 PHE B N 1
ATOM 9432 C CA . PHE B 1 473 ? 10.828 17.531 7.223 1 98.5 473 PHE B CA 1
ATOM 9433 C C . PHE B 1 473 ? 9.609 17.641 6.316 1 98.5 473 PHE B C 1
ATOM 9435 O O . PHE B 1 473 ? 8.648 16.875 6.461 1 98.5 473 PHE B O 1
ATOM 9442 N N . GLU B 1 474 ? 9.633 18.641 5.492 1 98.31 474 GLU B N 1
ATOM 9443 C CA . GLU B 1 474 ? 8.703 18.828 4.379 1 98.31 474 GLU B CA 1
ATOM 9444 C C . GLU B 1 474 ? 9.453 18.938 3.053 1 98.31 474 GLU B C 1
ATOM 9446 O O . GLU B 1 474 ? 10.586 19.422 3.014 1 98.31 474 GLU B O 1
ATOM 9451 N N . LEU B 1 475 ? 8.734 18.5 2.033 1 98.75 475 LEU B N 1
ATOM 9452 C CA . LEU B 1 475 ? 9.398 18.516 0.731 1 98.75 475 LEU B CA 1
ATOM 9453 C C . LEU B 1 475 ? 8.492 19.125 -0.331 1 98.75 475 LEU B C 1
ATOM 9455 O O . LEU B 1 475 ? 7.336 18.719 -0.481 1 98.75 475 LEU B O 1
ATOM 9459 N N . PHE B 1 476 ? 9 20.141 -0.99 1 98.44 476 PHE B N 1
ATOM 9460 C CA . PHE B 1 476 ? 8.398 20.812 -2.135 1 98.44 476 PHE B CA 1
ATOM 9461 C C . PHE B 1 476 ? 9.281 20.688 -3.367 1 98.44 476 PHE B C 1
ATOM 9463 O O . PHE B 1 476 ? 10.508 20.781 -3.271 1 98.44 476 PHE B O 1
ATOM 9470 N N . ALA B 1 477 ? 8.695 20.422 -4.512 1 98.38 477 ALA B N 1
ATOM 9471 C CA . ALA B 1 477 ? 9.477 20.406 -5.746 1 98.38 477 ALA B CA 1
ATOM 9472 C C . ALA B 1 477 ? 8.594 20.703 -6.957 1 98.38 477 ALA B C 1
ATOM 9474 O O . ALA B 1 477 ? 7.461 20.219 -7.039 1 98.38 477 ALA B O 1
ATOM 9475 N N . TYR B 1 478 ? 9.102 21.547 -7.816 1 97.44 478 TYR B N 1
ATOM 9476 C CA . TYR B 1 478 ? 8.562 21.797 -9.148 1 97.44 478 TYR B CA 1
ATOM 9477 C C . TYR B 1 478 ? 7.109 22.25 -9.078 1 97.44 478 TYR B C 1
ATOM 9479 O O . TYR B 1 478 ? 6.254 21.734 -9.805 1 97.44 478 TYR B O 1
ATOM 9487 N N . GLY B 1 479 ? 6.867 23.062 -8.125 1 96.25 479 GLY B N 1
ATOM 9488 C CA . GLY B 1 479 ? 5.598 23.766 -8.102 1 96.25 479 GLY B CA 1
ATOM 9489 C C . GLY B 1 479 ? 4.578 23.125 -7.176 1 96.25 479 GLY B C 1
ATOM 9490 O O . GLY B 1 479 ? 3.441 23.594 -7.078 1 96.25 479 GLY B O 1
ATOM 9491 N N . ARG B 1 480 ? 5.004 22.062 -6.461 1 96.25 480 ARG B N 1
ATOM 9492 C CA . ARG B 1 480 ? 4.012 21.406 -5.613 1 96.25 480 ARG B CA 1
ATOM 9493 C C . ARG B 1 480 ? 4.652 20.859 -4.34 1 96.25 480 ARG B C 1
ATOM 9495 O O . ARG B 1 480 ? 5.809 20.438 -4.355 1 96.25 480 ARG B O 1
ATOM 9502 N N . TRP B 1 481 ? 3.793 20.891 -3.299 1 97.94 481 TRP B N 1
ATOM 9503 C CA . TRP B 1 481 ? 4.172 20.141 -2.104 1 97.94 481 TRP B CA 1
ATOM 9504 C C . TRP B 1 481 ? 3.996 18.641 -2.324 1 97.94 481 TRP B C 1
ATOM 9506 O O . TRP B 1 481 ? 2.938 18.188 -2.768 1 97.94 481 TRP B O 1
ATOM 9516 N N . LEU B 1 482 ? 5.023 17.922 -2.033 1 98.62 482 LEU B N 1
ATOM 9517 C CA . LEU B 1 482 ? 5.004 16.469 -2.223 1 98.62 482 LEU B CA 1
ATOM 9518 C C . LEU B 1 482 ? 4.891 15.75 -0.885 1 98.62 482 LEU B C 1
ATOM 9520 O O . LEU B 1 482 ? 4.293 14.672 -0.804 1 98.62 482 LEU B O 1
ATOM 9524 N N . MET B 1 483 ? 5.477 16.281 0.144 1 98.38 483 MET B N 1
ATOM 9525 C CA . MET B 1 483 ? 5.398 15.75 1.504 1 98.38 483 MET B CA 1
ATOM 9526 C C . MET B 1 483 ? 5.141 16.875 2.506 1 98.38 483 MET B C 1
ATOM 9528 O O . MET B 1 483 ? 5.988 17.156 3.354 1 98.38 483 MET B O 1
ATOM 9532 N N . PRO B 1 484 ? 3.959 17.406 2.49 1 97.94 484 PRO B N 1
ATOM 9533 C CA . PRO B 1 484 ? 3.645 18.453 3.471 1 97.94 484 PRO B CA 1
ATOM 9534 C C . PRO B 1 484 ? 3.424 17.891 4.875 1 97.94 484 PRO B C 1
ATOM 9536 O O . PRO B 1 484 ? 3.064 16.719 5.031 1 97.94 484 PRO B O 1
ATOM 9539 N N . ASP B 1 485 ? 3.686 18.656 5.84 1 96.81 485 ASP B N 1
ATOM 9540 C CA . ASP B 1 485 ? 3.41 18.312 7.23 1 96.81 485 ASP B CA 1
ATOM 9541 C C . ASP B 1 485 ? 1.913 18.125 7.461 1 96.81 485 ASP B C 1
ATOM 9543 O O . ASP B 1 485 ? 1.096 18.516 6.629 1 96.81 485 ASP B O 1
ATOM 9547 N N . THR B 1 486 ? 1.597 17.516 8.609 1 97.19 486 THR B N 1
ATOM 9548 C CA . THR B 1 486 ? 0.203 17.266 8.953 1 97.19 486 THR B CA 1
ATOM 9549 C C . THR B 1 486 ? -0.5 18.547 9.375 1 97.19 486 THR B C 1
ATOM 9551 O O . THR B 1 486 ? -1.722 18.656 9.25 1 97.19 486 THR B O 1
ATOM 9554 N N . GLY B 1 487 ? 0.28 19.594 9.859 1 96.44 487 GLY B N 1
ATOM 9555 C CA . GLY B 1 487 ? -0.307 20.812 10.367 1 96.44 487 GLY B CA 1
ATOM 9556 C C . GLY B 1 487 ? -0.922 20.656 11.742 1 96.44 487 GLY B C 1
ATOM 9557 O O . GLY B 1 487 ? -1.007 19.547 12.266 1 96.44 487 GLY B O 1
ATOM 9558 N N . PHE B 1 488 ? -1.408 21.75 12.375 1 95.06 488 PHE B N 1
ATOM 9559 C CA . PHE B 1 488 ? -1.857 21.688 13.758 1 95.06 488 PHE B CA 1
ATOM 9560 C C . PHE B 1 488 ? -3.379 21.688 13.836 1 95.06 488 PHE B C 1
ATOM 9562 O O . PHE B 1 488 ? -3.955 21.406 14.883 1 95.06 488 PHE B O 1
ATOM 9569 N N . TYR B 1 489 ? -4.09 22.156 12.82 1 94.12 489 TYR B N 1
ATOM 9570 C CA . TYR B 1 489 ? -5.527 22.047 12.594 1 94.12 489 TYR B CA 1
ATOM 9571 C C . TYR B 1 489 ? -6.297 23.047 13.438 1 94.12 489 TYR B C 1
ATOM 9573 O O . TYR B 1 489 ? -6.77 24.062 12.922 1 94.12 489 TYR B O 1
ATOM 9581 N N . THR B 1 490 ? -6.387 22.781 14.75 1 92.75 490 THR B N 1
ATOM 9582 C CA . THR B 1 490 ? -7.18 23.688 15.586 1 92.75 490 THR B CA 1
ATOM 9583 C C . THR B 1 490 ? -6.656 23.688 17.016 1 92.75 490 THR B C 1
ATOM 9585 O O . THR B 1 490 ? -5.809 22.859 17.375 1 92.75 490 THR B O 1
ATOM 9588 N N . TYR B 1 491 ? -7.168 24.641 17.812 1 89.19 491 TYR B N 1
ATOM 9589 C CA . TYR B 1 491 ? -6.859 24.672 19.25 1 89.19 491 TYR B CA 1
ATOM 9590 C C . TYR B 1 491 ? -8.039 24.188 20.078 1 89.19 491 TYR B C 1
ATOM 9592 O O . TYR B 1 491 ? -7.859 23.672 21.188 1 89.19 491 TYR B O 1
ATOM 9600 N N . GLY B 1 492 ? -9.328 24.328 19.719 1 82.31 492 GLY B N 1
ATOM 9601 C CA . GLY B 1 492 ? -10.359 24.094 20.734 1 82.31 492 GLY B CA 1
ATOM 9602 C C . GLY B 1 492 ? -11.555 23.328 20.188 1 82.31 492 GLY B C 1
ATOM 9603 O O . GLY B 1 492 ? -12.266 22.656 20.938 1 82.31 492 GLY B O 1
ATOM 9604 N N . HIS B 1 493 ? -12.078 23.453 19.078 1 84.88 493 HIS B N 1
ATOM 9605 C CA . HIS B 1 493 ? -13.367 22.922 18.656 1 84.88 493 HIS B CA 1
ATOM 9606 C C . HIS B 1 493 ? -13.328 21.406 18.5 1 84.88 493 HIS B C 1
ATOM 9608 O O . HIS B 1 493 ? -14.367 20.75 18.531 1 84.88 493 HIS B O 1
ATOM 9614 N N . ASP B 1 494 ? -12.203 20.812 18.359 1 91.06 494 ASP B N 1
ATOM 9615 C CA . ASP B 1 494 ? -12.023 19.375 18.141 1 91.06 494 ASP B CA 1
ATOM 9616 C C . ASP B 1 494 ? -10.719 18.891 18.766 1 91.06 494 ASP B C 1
ATOM 9618 O O . ASP B 1 494 ? -9.727 18.688 18.062 1 91.06 494 ASP B O 1
ATOM 9622 N N . LEU B 1 495 ? -10.734 18.594 20.031 1 90.88 495 LEU B N 1
ATOM 9623 C CA . LEU B 1 495 ? -9.531 18.297 20.797 1 90.88 495 LEU B CA 1
ATOM 9624 C C . LEU B 1 495 ? -8.945 16.953 20.375 1 90.88 495 LEU B C 1
ATOM 9626 O O . LEU B 1 495 ? -7.727 16.766 20.406 1 90.88 495 LEU B O 1
ATOM 9630 N N . GLU B 1 496 ? -9.797 16.078 20.047 1 94.12 496 GLU B N 1
ATOM 9631 C CA . GLU B 1 496 ? -9.312 14.773 19.594 1 94.12 496 GLU B CA 1
ATOM 9632 C C . GLU B 1 496 ? -8.547 14.898 18.281 1 94.12 496 GLU B C 1
ATOM 9634 O O . GLU B 1 496 ? -7.473 14.305 18.125 1 94.12 496 GLU B O 1
ATOM 9639 N N . ALA B 1 497 ? -9.078 15.656 17.344 1 95.31 497 ALA B N 1
ATOM 9640 C CA . ALA B 1 497 ? -8.406 15.875 16.062 1 95.31 497 ALA B CA 1
ATOM 9641 C C . ALA B 1 497 ? -7.094 16.625 16.266 1 95.31 497 ALA B C 1
ATOM 9643 O O . ALA B 1 497 ? -6.102 16.359 15.594 1 95.31 497 ALA B O 1
ATOM 9644 N N . ARG B 1 498 ? -7.109 17.562 17.156 1 95.56 498 ARG B N 1
ATOM 9645 C CA . ARG B 1 498 ? -5.883 18.297 17.469 1 95.56 498 ARG B CA 1
ATOM 9646 C C . ARG B 1 498 ? -4.809 17.344 18 1 95.56 498 ARG B C 1
ATOM 9648 O O . ARG B 1 498 ? -3.652 17.406 17.578 1 95.56 498 ARG B O 1
ATOM 9655 N N . ALA B 1 499 ? -5.238 16.516 18.891 1 96.38 499 ALA B N 1
ATOM 9656 C CA . ALA B 1 499 ? -4.305 15.555 19.469 1 96.38 499 ALA B CA 1
ATOM 9657 C C . ALA B 1 499 ? -3.75 14.617 18.406 1 96.38 499 ALA B C 1
ATOM 9659 O O . ALA B 1 499 ? -2.584 14.219 18.469 1 96.38 499 ALA B O 1
ATOM 9660 N N . TRP B 1 500 ? -4.559 14.258 17.484 1 97.31 500 TRP B N 1
ATOM 9661 C CA . TRP B 1 500 ? -4.129 13.375 16.406 1 97.31 500 TRP B CA 1
ATOM 9662 C C . TRP B 1 500 ? -2.961 13.977 15.633 1 97.31 500 TRP B C 1
ATOM 9664 O O . TRP B 1 500 ? -1.987 13.289 15.328 1 97.31 500 TRP B O 1
ATOM 9674 N N . HIS B 1 501 ? -2.982 15.25 15.328 1 97.75 501 HIS B N 1
ATOM 9675 C CA . HIS B 1 501 ? -1.978 15.938 14.531 1 97.75 501 HIS B CA 1
ATOM 9676 C C . HIS B 1 501 ? -0.671 16.094 15.305 1 97.75 501 HIS B C 1
ATOM 9678 O O . HIS B 1 501 ? 0.359 16.453 14.727 1 97.75 501 HIS B O 1
ATOM 9684 N N . ARG B 1 502 ? -0.672 15.789 16.547 1 97.31 502 ARG B N 1
ATOM 9685 C CA . ARG B 1 502 ? 0.486 16.094 17.391 1 97.31 502 ARG B CA 1
ATOM 9686 C C . ARG B 1 502 ? 1.29 14.836 17.688 1 97.31 502 ARG B C 1
ATOM 9688 O O . ARG B 1 502 ? 2.25 14.883 18.469 1 97.31 502 ARG B O 1
ATOM 9695 N N . GLN B 1 503 ? 0.928 13.75 17.109 1 97.88 503 GLN B N 1
ATOM 9696 C CA . GLN B 1 503 ? 1.623 12.492 17.344 1 97.88 503 GLN B CA 1
ATOM 9697 C C . GLN B 1 503 ? 2.916 12.406 16.547 1 97.88 503 GLN B C 1
ATOM 9699 O O . GLN B 1 503 ? 2.969 12.867 15.398 1 97.88 503 GLN B O 1
ATOM 9704 N N . THR B 1 504 ? 3.932 11.711 17.109 1 98.44 504 THR B N 1
ATOM 9705 C CA . THR B 1 504 ? 5.188 11.508 16.391 1 98.44 504 THR B CA 1
ATOM 9706 C C . THR B 1 504 ? 4.961 10.719 15.109 1 98.44 504 THR B C 1
ATOM 9708 O O . THR B 1 504 ? 5.527 11.039 14.062 1 98.44 504 THR B O 1
ATOM 9711 N N . ARG B 1 505 ? 4.125 9.781 15.148 1 98.06 505 ARG B N 1
ATOM 9712 C CA . ARG B 1 505 ? 3.98 8.789 14.086 1 98.06 505 ARG B CA 1
ATOM 9713 C C . ARG B 1 505 ? 3.32 9.391 12.852 1 98.06 505 ARG B C 1
ATOM 9715 O O . ARG B 1 505 ? 3.207 8.734 11.82 1 98.06 505 ARG B O 1
ATOM 9722 N N . VAL B 1 506 ? 2.787 10.602 12.93 1 98.06 506 VAL B N 1
ATOM 9723 C CA . VAL B 1 506 ? 2.146 11.203 11.766 1 98.06 506 VAL B CA 1
ATOM 9724 C C . VAL B 1 506 ? 3.08 12.227 11.133 1 98.06 506 VAL B C 1
ATOM 9726 O O . VAL B 1 506 ? 2.633 13.125 10.406 1 98.06 506 VAL B O 1
ATOM 9729 N N . HIS B 1 507 ? 4.344 12.156 11.438 1 98.19 507 HIS B N 1
ATOM 9730 C CA . HIS B 1 507 ? 5.449 12.898 10.844 1 98.19 507 HIS B CA 1
ATOM 9731 C C . HIS B 1 507 ? 6.492 11.961 10.25 1 98.19 507 HIS B C 1
ATOM 9733 O O . HIS B 1 507 ? 6.5 10.766 10.547 1 98.19 507 HIS B O 1
ATOM 9739 N N . PRO B 1 508 ? 7.344 12.539 9.312 1 98.06 508 PRO B N 1
ATOM 9740 C CA . PRO B 1 508 ? 8.344 11.68 8.688 1 98.06 508 PRO B CA 1
ATOM 9741 C C . PRO B 1 508 ? 9.547 11.414 9.586 1 98.06 508 PRO B C 1
ATOM 9743 O O . PRO B 1 508 ? 10.672 11.82 9.258 1 98.06 508 PRO B O 1
ATOM 9746 N N . VAL B 1 509 ? 9.344 10.68 10.656 1 98.06 509 VAL B N 1
ATOM 9747 C CA . VAL B 1 509 ? 10.367 10.375 11.648 1 98.06 509 VAL B CA 1
ATOM 9748 C C . VAL B 1 509 ? 10.203 8.93 12.125 1 98.06 509 VAL B C 1
ATOM 9750 O O . VAL B 1 509 ? 9.289 8.227 11.68 1 98.06 509 VAL B O 1
ATOM 9753 N N . LEU B 1 510 ? 11.172 8.508 12.969 1 98.12 510 LEU B N 1
ATOM 9754 C CA . LEU B 1 510 ? 11.219 7.145 13.484 1 98.12 510 LEU B CA 1
ATOM 9755 C C . LEU B 1 510 ? 10.477 7.031 14.805 1 98.12 510 LEU B C 1
ATOM 9757 O O . LEU B 1 510 ? 10.602 7.902 15.672 1 98.12 510 LEU B O 1
ATOM 9761 N N . THR B 1 511 ? 9.672 5.961 14.945 1 98.38 511 THR B N 1
ATOM 9762 C CA . THR B 1 511 ? 9.016 5.688 16.219 1 98.38 511 THR B CA 1
ATOM 9763 C C . THR B 1 511 ? 9.406 4.309 16.734 1 98.38 511 THR B C 1
ATOM 9765 O O . THR B 1 511 ? 9.867 3.457 15.977 1 98.38 511 THR B O 1
ATOM 9768 N N . LEU B 1 512 ? 9.305 4.156 18.031 1 97.56 512 LEU B N 1
ATOM 9769 C CA . LEU B 1 512 ? 9.336 2.867 18.703 1 97.56 512 LEU B CA 1
ATOM 9770 C C . LEU B 1 512 ? 7.965 2.514 19.266 1 97.56 512 LEU B C 1
ATOM 9772 O O . LEU B 1 512 ? 7.457 3.201 20.156 1 97.56 512 LEU B O 1
ATOM 9776 N N . ASP B 1 513 ? 7.34 1.484 18.688 1 96.62 513 ASP B N 1
ATOM 9777 C CA . ASP B 1 513 ? 6.023 0.987 19.078 1 96.62 513 ASP B CA 1
ATOM 9778 C C . ASP B 1 513 ? 4.953 2.059 18.891 1 96.62 513 ASP B C 1
ATOM 9780 O O . ASP B 1 513 ? 3.998 2.137 19.656 1 96.62 513 ASP B O 1
ATOM 9784 N N . GLY B 1 514 ? 5.199 2.982 18.062 1 97.06 514 GLY B N 1
ATOM 9785 C CA . GLY B 1 514 ? 4.219 4.004 17.719 1 97.06 514 GLY B CA 1
ATOM 9786 C C . GLY B 1 514 ? 4.094 5.086 18.766 1 97.06 514 GLY B C 1
ATOM 9787 O O . GLY B 1 514 ? 3.221 5.953 18.672 1 97.06 514 GLY B O 1
ATOM 9788 N N . GLN B 1 515 ? 4.973 5.129 19.688 1 98.06 515 GLN B N 1
ATOM 9789 C CA . GLN B 1 515 ? 4.887 6.086 20.781 1 98.06 515 GLN B CA 1
ATOM 9790 C C . GLN B 1 515 ? 5.496 7.426 20.391 1 98.06 515 GLN B C 1
ATOM 9792 O O . GLN B 1 515 ? 6.32 7.496 19.484 1 98.06 515 GLN B O 1
ATOM 9797 N N . ASP B 1 516 ? 5.105 8.422 21.141 1 98.38 516 ASP B N 1
ATOM 9798 C CA . ASP B 1 516 ? 5.695 9.742 20.922 1 98.38 516 ASP B CA 1
ATOM 9799 C C . ASP B 1 516 ? 7.133 9.789 21.438 1 98.38 516 ASP B C 1
ATOM 9801 O O . ASP B 1 516 ? 7.453 9.203 22.469 1 98.38 516 ASP B O 1
ATOM 9805 N N . SER B 1 517 ? 7.906 10.547 20.766 1 98.12 517 SER B N 1
ATOM 9806 C CA . SER B 1 517 ? 9.312 10.664 21.109 1 98.12 517 SER B CA 1
ATOM 9807 C C . SER B 1 517 ? 9.539 11.758 22.156 1 98.12 517 SER B C 1
ATOM 9809 O O . SER B 1 517 ? 8.75 12.695 22.25 1 98.12 517 SER B O 1
ATOM 9811 N N . ALA B 1 518 ? 10.633 11.594 22.922 1 97.88 518 ALA B N 1
ATOM 9812 C CA . ALA B 1 518 ? 11.133 12.688 23.766 1 97.88 518 ALA B CA 1
ATOM 9813 C C . ALA B 1 518 ? 11.82 13.758 22.906 1 97.88 518 ALA B C 1
ATOM 9815 O O . ALA B 1 518 ? 12.148 13.516 21.75 1 97.88 518 ALA B O 1
ATOM 9816 N N . VAL B 1 519 ? 11.945 14.922 23.516 1 97.5 519 VAL B N 1
ATOM 9817 C CA . VAL B 1 519 ? 12.641 16.016 22.844 1 97.5 519 VAL B CA 1
ATOM 9818 C C . VAL B 1 519 ? 14.023 16.203 23.453 1 97.5 519 VAL B C 1
ATOM 9820 O O . VAL B 1 519 ? 14.164 16.75 24.547 1 97.5 519 VAL B O 1
ATOM 9823 N N . ASP B 1 520 ? 14.953 15.766 22.781 1 97.62 520 ASP B N 1
ATOM 9824 C CA . ASP B 1 520 ? 16.359 15.875 23.156 1 97.62 520 ASP B CA 1
ATOM 9825 C C . ASP B 1 520 ? 17.266 15.93 21.922 1 97.62 520 ASP B C 1
ATOM 9827 O O . ASP B 1 520 ? 17.906 14.938 21.578 1 97.62 520 ASP B O 1
ATOM 9831 N N . ALA B 1 521 ? 17.375 17.125 21.422 1 98.06 521 ALA B N 1
ATOM 9832 C CA . ALA B 1 521 ? 17.922 17.312 20.078 1 98.06 521 ALA B CA 1
ATOM 9833 C C . ALA B 1 521 ? 19.422 17.641 20.141 1 98.06 521 ALA B C 1
ATOM 9835 O O . ALA B 1 521 ? 19.875 18.25 21.109 1 98.06 521 ALA B O 1
ATOM 9836 N N . ALA B 1 522 ? 20.141 17.219 19.125 1 97.12 522 ALA B N 1
ATOM 9837 C CA . ALA B 1 522 ? 21.516 17.656 18.891 1 97.12 522 ALA B CA 1
ATOM 9838 C C . ALA B 1 522 ? 21.781 17.844 17.391 1 97.12 522 ALA B C 1
ATOM 9840 O O . ALA B 1 522 ? 21.328 17.047 16.562 1 97.12 522 ALA B O 1
ATOM 9841 N N . GLN B 1 523 ? 22.453 18.922 17.078 1 96.31 523 GLN B N 1
ATOM 9842 C CA . GLN B 1 523 ? 22.969 19.141 15.742 1 96.31 523 GLN B CA 1
ATOM 9843 C C . GLN B 1 523 ? 24.391 18.594 15.602 1 96.31 523 GLN B C 1
ATOM 9845 O O . GLN B 1 523 ? 25.281 18.969 16.359 1 96.31 523 GLN B O 1
ATOM 9850 N N . LEU B 1 524 ? 24.578 17.781 14.609 1 97.88 524 LEU B N 1
ATOM 9851 C CA . LEU B 1 524 ? 25.844 17.078 14.523 1 97.88 524 LEU B CA 1
ATOM 9852 C C . LEU B 1 524 ? 26.688 17.609 13.359 1 97.88 524 LEU B C 1
ATOM 9854 O O . LEU B 1 524 ? 27.906 17.672 13.453 1 97.88 524 LEU B O 1
ATOM 9858 N N . LEU B 1 525 ? 26.016 17.922 12.227 1 98.19 525 LEU B N 1
ATOM 9859 C CA . LEU B 1 525 ? 26.75 18.344 11.039 1 98.19 525 LEU B CA 1
ATOM 9860 C C . LEU B 1 525 ? 25.875 19.219 10.148 1 98.19 525 LEU B C 1
ATOM 9862 O O . LEU B 1 525 ? 24.688 18.922 9.945 1 98.19 525 LEU B O 1
ATOM 9866 N N . TRP B 1 526 ? 26.375 20.344 9.68 1 97.94 526 TRP B N 1
ATOM 9867 C CA . TRP B 1 526 ? 25.828 21.172 8.609 1 97.94 526 TRP B CA 1
ATOM 9868 C C . TRP B 1 526 ? 26.922 21.531 7.598 1 97.94 526 TRP B C 1
ATOM 9870 O O . TRP B 1 526 ? 27.938 22.109 7.957 1 97.94 526 TRP B O 1
ATOM 9880 N N . GLN B 1 527 ? 26.703 21.156 6.418 1 97.38 527 GLN B N 1
ATOM 9881 C CA . GLN B 1 527 ? 27.562 21.531 5.297 1 97.38 527 GLN B CA 1
ATOM 9882 C C . GLN B 1 527 ? 26.734 21.938 4.082 1 97.38 527 GLN B C 1
ATOM 9884 O O . GLN B 1 527 ? 25.844 21.203 3.654 1 97.38 527 GLN B O 1
ATOM 9889 N N . SER B 1 528 ? 26.969 23.141 3.611 1 95.94 528 SER B N 1
ATOM 9890 C CA . SER B 1 528 ? 26.25 23.625 2.439 1 95.94 528 SER B CA 1
ATOM 9891 C C . SER B 1 528 ? 27.203 24.125 1.365 1 95.94 528 SER B C 1
ATOM 9893 O O . SER B 1 528 ? 28.109 24.906 1.651 1 95.94 528 SER B O 1
ATOM 9895 N N . GLY B 1 529 ? 27.047 23.562 0.167 1 92.25 529 GLY B N 1
ATOM 9896 C CA . GLY B 1 529 ? 27.812 24 -0.987 1 92.25 529 GLY B CA 1
ATOM 9897 C C . GLY B 1 529 ? 26.969 24.172 -2.234 1 92.25 529 GLY B C 1
ATOM 9898 O O . GLY B 1 529 ? 25.75 24.188 -2.162 1 92.25 529 GLY B O 1
ATOM 9899 N N . ALA B 1 530 ? 27.641 24.391 -3.33 1 90.56 530 ALA B N 1
ATOM 9900 C CA . ALA B 1 530 ? 26.938 24.672 -4.582 1 90.56 530 ALA B CA 1
ATOM 9901 C C . ALA B 1 530 ? 26.141 23.469 -5.059 1 90.56 530 ALA B C 1
ATOM 9903 O O . ALA B 1 530 ? 25.031 23.609 -5.582 1 90.56 530 ALA B O 1
ATOM 9904 N N . ASP B 1 531 ? 26.688 22.266 -4.785 1 93.94 531 ASP B N 1
ATOM 9905 C CA . ASP B 1 531 ? 26.047 21.109 -5.402 1 93.94 531 ASP B CA 1
ATOM 9906 C C . ASP B 1 531 ? 25.641 20.062 -4.352 1 93.94 531 ASP B C 1
ATOM 9908 O O . ASP B 1 531 ? 25.094 19.016 -4.688 1 93.94 531 ASP B O 1
ATOM 9912 N N . LEU B 1 532 ? 25.984 20.375 -3.096 1 96.31 532 LEU B N 1
ATOM 9913 C CA . LEU B 1 532 ? 25.703 19.406 -2.033 1 96.31 532 LEU B CA 1
ATOM 9914 C C . LEU B 1 532 ? 25.375 20.125 -0.728 1 96.31 532 LEU B C 1
ATOM 9916 O O . LEU B 1 532 ? 26.125 21.016 -0.296 1 96.31 532 LEU B O 1
ATOM 9920 N N . ASP B 1 533 ? 24.297 19.75 -0.141 1 98.06 533 ASP B N 1
ATOM 9921 C CA . ASP B 1 533 ? 24 20.094 1.245 1 98.06 533 ASP B CA 1
ATOM 9922 C C . ASP B 1 533 ? 23.891 18.844 2.113 1 98.06 533 ASP B C 1
ATOM 9924 O O . ASP B 1 533 ? 23.344 17.828 1.676 1 98.06 533 ASP B O 1
ATOM 9928 N N . VAL B 1 534 ? 24.438 18.906 3.318 1 98.5 534 VAL B N 1
ATOM 9929 C CA . VAL B 1 534 ? 24.344 17.781 4.25 1 98.5 534 VAL B CA 1
ATOM 9930 C C . VAL B 1 534 ? 23.953 18.297 5.633 1 98.5 534 VAL B C 1
ATOM 9932 O O . VAL B 1 534 ? 24.5 19.281 6.121 1 98.5 534 VAL B O 1
ATOM 9935 N N . VAL B 1 535 ? 23 17.688 6.211 1 98.5 535 VAL B N 1
ATOM 9936 C CA . VAL B 1 535 ? 22.609 17.938 7.594 1 98.5 535 VAL B CA 1
ATOM 9937 C C . VAL B 1 535 ? 22.547 16.625 8.359 1 98.5 535 VAL B C 1
ATOM 9939 O O . VAL B 1 535 ? 22.031 15.625 7.855 1 98.5 535 VAL B O 1
ATOM 9942 N N . ALA B 1 536 ? 23.141 16.562 9.516 1 98.69 536 ALA B N 1
ATOM 9943 C CA . ALA B 1 536 ? 23 15.438 10.43 1 98.69 536 ALA B CA 1
ATOM 9944 C C . ALA B 1 536 ? 22.516 15.898 11.805 1 98.69 536 ALA B C 1
ATOM 9946 O O . ALA B 1 536 ? 23.094 16.812 12.398 1 98.69 536 ALA B O 1
ATOM 9947 N N . VAL B 1 537 ? 21.453 15.289 12.242 1 98.69 537 VAL B N 1
ATOM 9948 C CA . VAL B 1 537 ? 20.875 15.602 13.547 1 98.69 537 VAL B CA 1
ATOM 9949 C C . VAL B 1 537 ? 20.578 14.312 14.305 1 98.69 537 VAL B C 1
ATOM 9951 O O . VAL B 1 537 ? 20.547 13.227 13.711 1 98.69 537 VAL B O 1
ATOM 9954 N N . GLN B 1 538 ? 20.438 14.375 15.586 1 98.44 538 GLN B N 1
ATOM 9955 C CA . GLN B 1 538 ? 19.969 13.234 16.375 1 98.44 538 GLN B CA 1
ATOM 9956 C C . GLN B 1 538 ? 19.031 13.68 17.484 1 98.44 538 GLN B C 1
ATOM 9958 O O . GLN B 1 538 ? 19.047 14.844 17.891 1 98.44 538 GLN B O 1
ATOM 9963 N N . ASN B 1 539 ? 18.219 12.844 17.875 1 98.69 539 ASN B N 1
ATOM 9964 C CA . ASN B 1 539 ? 17.297 13 19 1 98.69 539 ASN B CA 1
ATOM 9965 C C . ASN B 1 539 ? 17.297 11.773 19.891 1 98.69 539 ASN B C 1
ATOM 9967 O O . ASN B 1 539 ? 17.141 10.648 19.422 1 98.69 539 ASN B O 1
ATOM 9971 N N . LEU B 1 540 ? 17.594 11.977 21.188 1 98.06 540 LEU B N 1
ATOM 9972 C CA . LEU B 1 540 ? 17.422 10.891 22.141 1 98.06 540 LEU B CA 1
ATOM 9973 C C . LEU B 1 540 ? 15.93 10.609 22.375 1 98.06 540 LEU B C 1
ATOM 9975 O O . LEU B 1 540 ? 15.375 11.008 23.406 1 98.06 540 LEU B O 1
ATOM 9979 N N . SER B 1 541 ? 15.375 9.836 21.531 1 97.5 541 SER B N 1
ATOM 9980 C CA . SER B 1 541 ? 13.938 9.773 21.328 1 97.5 541 SER B CA 1
ATOM 9981 C C . SER B 1 541 ? 13.266 8.898 22.391 1 97.5 541 SER B C 1
ATOM 9983 O O . SER B 1 541 ? 12.133 9.164 22.797 1 97.5 541 SER B O 1
ATOM 9985 N N . TYR B 1 542 ? 13.906 7.824 22.75 1 97.44 542 TYR B N 1
ATOM 9986 C CA . TYR B 1 542 ? 13.367 6.867 23.703 1 97.44 542 TYR B CA 1
ATOM 9987 C C . TYR B 1 542 ? 14.461 6.348 24.641 1 97.44 542 TYR B C 1
ATOM 9989 O O . TYR B 1 542 ? 15.641 6.402 24.297 1 97.44 542 TYR B O 1
ATOM 9997 N N . PRO B 1 543 ? 14 5.879 25.891 1 95.62 543 PRO B N 1
ATOM 9998 C CA . PRO B 1 543 ? 15.031 5.215 26.703 1 95.62 543 PRO B CA 1
ATOM 9999 C C . PRO B 1 543 ? 15.75 4.102 25.953 1 95.62 543 PRO B C 1
ATOM 10001 O O . PRO B 1 543 ? 15.109 3.16 25.469 1 95.62 543 PRO B O 1
ATOM 10004 N N . GLY B 1 544 ? 17.031 4.324 25.781 1 93.62 544 GLY B N 1
ATOM 10005 C CA . GLY B 1 544 ? 17.828 3.285 25.156 1 93.62 544 GLY B CA 1
ATOM 10006 C C . GLY B 1 544 ? 17.812 3.354 23.641 1 93.62 544 GLY B C 1
ATOM 10007 O O . GLY B 1 544 ? 18.266 2.422 22.969 1 93.62 544 GLY B O 1
ATOM 10008 N N . LEU B 1 545 ? 17.281 4.375 23.078 1 96.25 545 LEU B N 1
ATOM 10009 C CA . LEU B 1 545 ? 17.219 4.453 21.625 1 96.25 545 LEU B CA 1
ATOM 10010 C C . LEU B 1 545 ? 17.406 5.891 21.141 1 96.25 545 LEU B C 1
ATOM 10012 O O . LEU B 1 545 ? 16.609 6.77 21.5 1 96.25 545 LEU B O 1
ATOM 10016 N N . THR B 1 546 ? 18.406 6.129 20.391 1 97.81 546 THR B N 1
ATOM 10017 C CA . THR B 1 546 ? 18.672 7.402 19.734 1 97.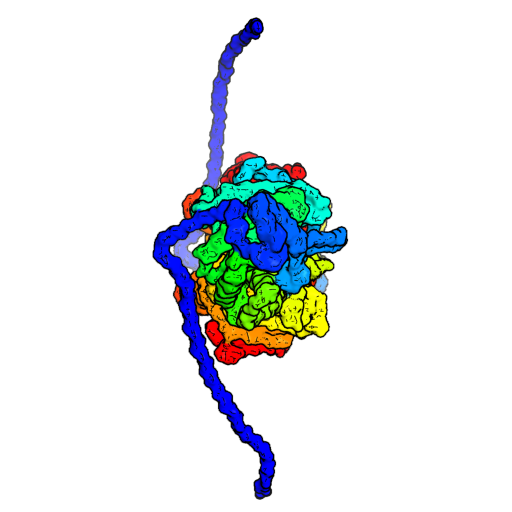81 546 THR B CA 1
ATOM 10018 C C . THR B 1 546 ? 18.359 7.328 18.25 1 97.81 546 THR B C 1
ATOM 10020 O O . THR B 1 546 ? 18.797 6.398 17.562 1 97.81 546 THR B O 1
ATOM 10023 N N . HIS B 1 547 ? 17.594 8.203 17.797 1 98.38 547 HIS B N 1
ATOM 10024 C CA . HIS B 1 547 ? 17.375 8.344 16.359 1 98.38 547 HIS B CA 1
ATOM 10025 C C . HIS B 1 547 ? 18.328 9.375 15.758 1 98.38 547 HIS B C 1
ATOM 10027 O O . HIS B 1 547 ? 18.281 10.547 16.125 1 98.38 547 HIS B O 1
ATOM 10033 N N . ARG B 1 548 ? 19.234 8.961 14.922 1 98.56 548 ARG B N 1
ATOM 10034 C CA . ARG B 1 548 ? 20.125 9.852 14.18 1 98.56 548 ARG B CA 1
ATOM 10035 C C . ARG B 1 548 ? 19.75 9.891 12.703 1 98.56 548 ARG B C 1
ATOM 10037 O O . ARG B 1 548 ? 19.594 8.852 12.07 1 98.56 548 ARG B O 1
ATOM 10044 N N . ARG B 1 549 ? 19.531 11.047 12.148 1 98.38 549 ARG B N 1
ATOM 10045 C CA . ARG B 1 549 ? 19.188 11.227 10.742 1 98.38 549 ARG B CA 1
ATOM 10046 C C . ARG B 1 549 ? 20.25 12.062 10.023 1 98.38 549 ARG B C 1
ATOM 10048 O O . ARG B 1 549 ? 20.578 13.164 10.469 1 98.38 549 ARG B O 1
ATOM 10055 N N . THR B 1 550 ? 20.797 11.555 8.961 1 98.62 550 THR B N 1
ATOM 10056 C CA . THR B 1 550 ? 21.625 12.297 8.016 1 98.62 550 THR B CA 1
ATOM 10057 C C . THR B 1 550 ? 20.891 12.484 6.688 1 98.62 550 THR B C 1
ATOM 10059 O O . THR B 1 550 ? 20.312 11.539 6.156 1 98.62 550 THR B O 1
ATOM 10062 N N . LEU B 1 551 ? 20.875 13.672 6.199 1 98.56 551 LEU B N 1
ATOM 10063 C CA . LEU B 1 551 ? 20.219 14.008 4.934 1 98.56 551 LEU B CA 1
ATOM 10064 C C . LEU B 1 551 ? 21.219 14.641 3.969 1 98.56 551 LEU B C 1
ATOM 10066 O O . LEU B 1 551 ? 21.953 15.57 4.336 1 98.56 551 LEU B O 1
ATOM 10070 N N . TRP B 1 552 ? 21.344 14.117 2.746 1 98.56 552 TRP B N 1
ATOM 10071 C CA . TRP B 1 552 ? 22.109 14.688 1.651 1 98.56 552 TRP B CA 1
ATOM 10072 C C . TRP B 1 552 ? 21.203 15.242 0.565 1 98.56 552 TRP B C 1
ATOM 10074 O O . TRP B 1 552 ? 20.312 14.531 0.068 1 98.56 552 TRP B O 1
ATOM 10084 N N . PHE B 1 553 ? 21.344 16.469 0.233 1 98.56 553 PHE B N 1
ATOM 10085 C CA . PHE B 1 553 ? 20.766 17.062 -0.959 1 98.56 553 PHE B CA 1
ATOM 10086 C C . PHE B 1 553 ? 21.781 17.109 -2.096 1 98.56 553 PHE B C 1
ATOM 10088 O O . PHE B 1 553 ? 22.719 17.906 -2.057 1 98.56 553 PHE B O 1
ATOM 10095 N N . VAL B 1 554 ? 21.484 16.312 -3.107 1 97.75 554 VAL B N 1
ATOM 10096 C CA . VAL B 1 554 ? 22.531 15.984 -4.074 1 97.75 554 VAL B CA 1
ATOM 10097 C C . VAL B 1 554 ? 22.172 16.562 -5.441 1 97.75 554 VAL B C 1
ATOM 10099 O O . VAL B 1 554 ? 20.984 16.656 -5.793 1 97.75 554 VAL B O 1
ATOM 10102 N N . ASP B 1 555 ? 23.219 16.969 -6.152 1 96 555 ASP B N 1
ATOM 10103 C CA . ASP B 1 555 ? 23.141 17.406 -7.543 1 96 555 ASP B CA 1
ATOM 10104 C C . ASP B 1 555 ? 22.219 18.625 -7.688 1 96 555 ASP B C 1
ATOM 10106 O O . ASP B 1 555 ? 21.359 18.656 -8.562 1 96 555 ASP B O 1
ATOM 10110 N N . LYS B 1 556 ? 22.375 19.562 -6.844 1 94.44 556 LYS B N 1
ATOM 10111 C CA . LYS B 1 556 ? 21.516 20.734 -6.699 1 94.44 556 LYS B CA 1
ATOM 10112 C C . LYS B 1 556 ? 21.516 21.578 -7.965 1 94.44 556 LYS B C 1
ATOM 10114 O O . LYS B 1 556 ? 20.516 22.219 -8.297 1 94.44 556 LYS B O 1
ATOM 10119 N N . THR B 1 557 ? 22.609 21.641 -8.625 1 92.06 557 THR B N 1
ATOM 10120 C CA . THR B 1 557 ? 22.781 22.594 -9.719 1 92.06 557 THR B CA 1
ATOM 10121 C C . THR B 1 557 ? 22.281 22 -11.039 1 92.06 557 THR B C 1
ATOM 10123 O O . THR B 1 557 ? 22.219 22.688 -12.055 1 92.06 557 THR B O 1
ATOM 10126 N N . ASN B 1 558 ? 21.953 20.734 -11.055 1 90.56 558 ASN B N 1
ATOM 10127 C CA . ASN B 1 558 ? 21.406 20.109 -12.25 1 90.56 558 ASN B CA 1
ATOM 10128 C C . ASN B 1 558 ? 19.891 20.172 -12.273 1 90.56 558 ASN B C 1
ATOM 10130 O O . ASN B 1 558 ? 19.219 19.469 -11.516 1 90.56 558 ASN B O 1
ATOM 10134 N N . PRO B 1 559 ? 19.422 20.953 -13.18 1 86.81 559 PRO B N 1
ATOM 10135 C CA . PRO B 1 559 ? 17.984 21.188 -13.156 1 86.81 559 PRO B CA 1
ATOM 10136 C C . PRO B 1 559 ? 17.172 19.891 -13.344 1 86.81 559 PRO B C 1
ATOM 10138 O O . PRO B 1 559 ? 17.438 19.141 -14.297 1 86.81 559 PRO B O 1
ATOM 10141 N N . GLY B 1 560 ? 16.375 19.672 -12.516 1 92.94 560 GLY B N 1
ATOM 10142 C CA . GLY B 1 560 ? 15.422 18.594 -12.664 1 92.94 560 GLY B CA 1
ATOM 10143 C C . GLY B 1 560 ? 15.977 17.25 -12.227 1 92.94 560 GLY B C 1
ATOM 10144 O O . GLY B 1 560 ? 15.305 16.219 -12.359 1 92.94 560 GLY B O 1
ATOM 10145 N N . GLN B 1 561 ? 17.156 17.219 -11.695 1 94.62 561 GLN B N 1
ATOM 10146 C CA . GLN B 1 561 ? 17.734 15.914 -11.375 1 94.62 561 GLN B CA 1
ATOM 10147 C C . GLN B 1 561 ? 18.25 15.883 -9.945 1 94.62 561 GLN B C 1
ATOM 10149 O O . GLN B 1 561 ? 19.062 15.016 -9.586 1 94.62 561 GLN B O 1
ATOM 10154 N N . SER B 1 562 ? 17.891 16.844 -9.141 1 97.12 562 SER B N 1
ATOM 10155 C CA . SER B 1 562 ? 18.281 16.844 -7.734 1 97.12 562 SER B CA 1
ATOM 10156 C C . SER B 1 562 ? 17.484 15.82 -6.938 1 97.12 562 SER B C 1
ATOM 10158 O O . SER B 1 562 ? 16.328 15.523 -7.27 1 97.12 562 SER B O 1
ATOM 10160 N N . PHE B 1 563 ? 18.094 15.305 -5.922 1 98.12 563 PHE B N 1
ATOM 10161 C CA . PHE B 1 563 ? 17.422 14.305 -5.098 1 98.12 563 PHE B CA 1
ATOM 10162 C C . PHE B 1 563 ? 17.984 14.305 -3.682 1 98.12 563 PHE B C 1
ATOM 10164 O O . PHE B 1 563 ? 18.938 15.031 -3.389 1 98.12 563 PHE B O 1
ATOM 10171 N N . PHE B 1 564 ? 17.344 13.578 -2.795 1 98.56 564 PHE B N 1
ATOM 10172 C CA . PHE B 1 564 ? 17.75 13.492 -1.398 1 98.56 564 PHE B CA 1
ATOM 10173 C C . PHE B 1 564 ? 18.047 12.047 -1.005 1 98.56 564 PHE B C 1
ATOM 10175 O O . PHE B 1 564 ? 17.406 11.125 -1.515 1 98.56 564 PHE B O 1
ATOM 10182 N N . VAL B 1 565 ? 19 11.883 -0.14 1 98.25 565 VAL B N 1
ATOM 10183 C CA . VAL B 1 565 ? 19.281 10.609 0.511 1 98.25 565 VAL B CA 1
ATOM 10184 C C . VAL B 1 565 ? 19.203 10.773 2.027 1 98.25 565 VAL B C 1
ATOM 10186 O O . VAL B 1 565 ? 19.797 11.688 2.59 1 98.25 565 VAL B O 1
ATOM 10189 N N . LEU B 1 566 ? 18.453 9.93 2.658 1 98.19 566 LEU B N 1
ATOM 10190 C CA . LEU B 1 566 ? 18.328 9.914 4.113 1 98.19 566 LEU B CA 1
ATOM 10191 C C . LEU B 1 566 ? 18.938 8.641 4.691 1 98.19 566 LEU B C 1
ATOM 10193 O O . LEU B 1 566 ? 18.719 7.547 4.176 1 98.19 566 LEU B O 1
ATOM 10197 N N . LEU B 1 567 ? 19.734 8.797 5.648 1 97.81 567 LEU B N 1
ATOM 10198 C CA . LEU B 1 567 ? 20.156 7.695 6.5 1 97.81 567 LEU B CA 1
ATOM 10199 C C . LEU B 1 567 ? 19.609 7.859 7.914 1 97.81 567 LEU B C 1
ATOM 10201 O O . LEU B 1 567 ? 20.031 8.758 8.648 1 97.81 567 LEU B O 1
ATOM 10205 N N . ASP B 1 568 ? 18.688 7.027 8.273 1 98.12 568 ASP B N 1
ATOM 10206 C CA . ASP B 1 568 ? 18.156 6.977 9.633 1 98.12 568 ASP B CA 1
ATOM 10207 C C . ASP B 1 568 ? 18.766 5.816 10.414 1 98.12 568 ASP B C 1
ATOM 10209 O O . ASP B 1 568 ? 18.703 4.664 9.984 1 98.12 568 ASP B O 1
ATOM 10213 N N . GLU B 1 569 ? 19.312 6.137 11.484 1 97.56 569 GLU B N 1
ATOM 10214 C CA . GLU B 1 569 ? 19.922 5.133 12.344 1 97.56 569 GLU B CA 1
ATOM 10215 C C . GLU B 1 569 ? 19.219 5.062 13.695 1 97.56 569 GLU B C 1
ATOM 10217 O O . GLU B 1 569 ? 19.141 6.062 14.414 1 97.56 569 GLU B O 1
ATOM 10222 N N . ALA B 1 570 ? 18.641 3.957 13.977 1 97.06 570 ALA B N 1
ATOM 10223 C CA . ALA B 1 570 ? 18.156 3.645 15.312 1 97.06 570 ALA B CA 1
ATOM 10224 C C . ALA B 1 570 ? 19.266 3.043 16.172 1 97.06 570 ALA B C 1
ATOM 10226 O O . ALA B 1 570 ? 19.531 1.842 16.109 1 97.06 570 ALA B O 1
ATOM 10227 N N . ILE B 1 571 ? 19.844 3.85 17.031 1 96.69 571 ILE B N 1
ATOM 10228 C CA . ILE B 1 571 ? 21.031 3.467 17.797 1 96.69 571 ILE B CA 1
ATOM 10229 C C . ILE B 1 571 ? 20.625 3.041 19.203 1 96.69 571 ILE B C 1
ATOM 10231 O O . ILE B 1 571 ? 20 3.814 19.938 1 96.69 571 ILE B O 1
ATOM 10235 N N . GLY B 1 572 ? 21.016 1.924 19.547 1 93.88 572 GLY B N 1
ATOM 10236 C CA . GLY B 1 572 ? 20.672 1.35 20.844 1 93.88 572 GLY B CA 1
ATOM 10237 C C . GLY B 1 572 ? 20 -0.008 20.734 1 93.88 572 GLY B C 1
ATOM 10238 O O . GLY B 1 572 ? 19.969 -0.599 19.656 1 93.88 572 GLY B O 1
ATOM 10239 N N . ASP B 1 573 ? 19.406 -0.537 21.875 1 90 573 ASP B N 1
ATOM 10240 C CA . ASP B 1 573 ? 18.938 -1.918 21.891 1 90 573 ASP B CA 1
ATOM 10241 C C . ASP B 1 573 ? 17.516 -2.004 22.422 1 90 573 ASP B C 1
ATOM 10243 O O . ASP B 1 573 ? 17.062 -3.076 22.828 1 90 573 ASP B O 1
ATOM 10247 N N . ALA B 1 574 ? 16.859 -0.929 22.422 1 92.25 574 ALA B N 1
ATOM 10248 C CA . ALA B 1 574 ? 15.469 -0.966 22.891 1 92.25 574 ALA B CA 1
ATOM 10249 C C . ALA B 1 574 ? 14.641 -1.943 22.062 1 92.25 574 ALA B C 1
ATOM 10251 O O . ALA B 1 574 ? 14.656 -1.891 20.828 1 92.25 574 ALA B O 1
ATOM 10252 N N . PRO B 1 575 ? 13.945 -2.842 22.734 1 92.5 575 PRO B N 1
ATOM 10253 C CA . PRO B 1 575 ? 13.102 -3.785 22 1 92.5 575 PRO B CA 1
ATOM 10254 C C . PRO B 1 575 ? 11.797 -3.158 21.516 1 92.5 575 PRO B C 1
ATOM 10256 O O . PRO B 1 575 ? 11.359 -2.139 22.047 1 92.5 575 PRO B O 1
ATOM 10259 N N . GLY B 1 576 ? 11.219 -3.818 20.469 1 94 576 GLY B N 1
ATOM 10260 C CA . GLY B 1 576 ? 9.93 -3.367 19.969 1 94 576 GLY B CA 1
ATOM 10261 C C . GLY B 1 576 ? 9.922 -3.158 18.469 1 94 576 GLY B C 1
ATOM 10262 O O . GLY B 1 576 ? 10.844 -3.582 17.766 1 94 576 GLY B O 1
ATOM 10263 N N . GLN B 1 577 ? 8.867 -2.557 18 1 95.06 577 GLN B N 1
ATOM 10264 C CA . GLN B 1 577 ? 8.734 -2.285 16.578 1 95.06 577 GLN B CA 1
ATOM 10265 C C . GLN B 1 577 ? 9.297 -0.91 16.234 1 95.06 577 GLN B C 1
ATOM 10267 O O . GLN B 1 577 ? 8.812 0.109 16.734 1 95.06 577 GLN B O 1
ATOM 10272 N N . LEU B 1 578 ? 10.328 -0.902 15.438 1 96.88 578 LEU B N 1
ATOM 10273 C CA . LEU B 1 578 ? 10.797 0.325 14.797 1 96.88 578 LEU B CA 1
ATOM 10274 C C . LEU B 1 578 ? 9.977 0.637 13.555 1 96.88 578 LEU B C 1
ATOM 10276 O O . LEU B 1 578 ? 9.648 -0.264 12.773 1 96.88 578 LEU B O 1
ATOM 10280 N N . ALA B 1 579 ? 9.602 1.913 13.461 1 97.75 579 ALA B N 1
ATOM 10281 C CA . ALA B 1 579 ? 8.859 2.26 12.25 1 97.75 579 ALA B CA 1
ATOM 10282 C C . ALA B 1 579 ? 9.25 3.645 11.742 1 97.75 579 ALA B C 1
ATOM 10284 O O . ALA B 1 579 ? 9.273 4.609 12.508 1 97.75 579 ALA B O 1
ATOM 10285 N N . LEU B 1 580 ? 9.602 3.709 10.508 1 97.62 580 LEU B N 1
ATOM 10286 C CA . LEU B 1 580 ? 9.75 4.984 9.82 1 97.62 580 LEU B CA 1
ATOM 10287 C C . LEU B 1 580 ? 8.453 5.379 9.125 1 97.62 580 LEU B C 1
ATOM 10289 O O . LEU B 1 580 ? 7.84 4.562 8.43 1 97.62 580 LEU B O 1
ATOM 10293 N N . HIS B 1 581 ? 8.086 6.582 9.383 1 98.06 581 HIS B N 1
ATOM 10294 C CA . HIS B 1 581 ? 6.844 7.078 8.805 1 98.06 581 HIS B CA 1
ATOM 10295 C C . HIS B 1 581 ? 7.113 8.133 7.738 1 98.06 581 HIS B C 1
ATOM 10297 O O . HIS B 1 581 ? 8.016 8.961 7.887 1 98.06 581 HIS B O 1
ATOM 10303 N N . PHE B 1 582 ? 6.363 8.133 6.648 1 98.25 582 PHE B N 1
ATOM 10304 C CA . PHE B 1 582 ? 6.398 9.18 5.641 1 98.25 582 PHE B CA 1
ATOM 10305 C C . PHE B 1 582 ? 4.988 9.617 5.266 1 98.25 582 PHE B C 1
ATOM 10307 O O . PHE B 1 582 ? 4.086 8.789 5.141 1 98.25 582 PHE B O 1
ATOM 10314 N N . GLN B 1 583 ? 4.879 10.906 5.188 1 96.38 583 GLN B N 1
ATOM 10315 C CA . GLN B 1 583 ? 3.609 11.531 4.836 1 96.38 583 GLN B CA 1
ATOM 10316 C C . GLN B 1 583 ? 3.652 12.109 3.424 1 96.38 583 GLN B C 1
ATOM 10318 O O . GLN B 1 583 ? 4.656 12.695 3.02 1 96.38 583 GLN B O 1
ATOM 10323 N N . PHE B 1 584 ? 2.523 11.898 2.701 1 98.06 584 PHE B N 1
ATOM 10324 C CA . PHE B 1 584 ? 2.502 12.398 1.331 1 98.06 584 PHE B CA 1
ATOM 10325 C C . PHE B 1 584 ? 1.374 13.406 1.14 1 98.06 584 PHE B C 1
ATOM 10327 O O . PHE B 1 584 ? 0.458 13.484 1.962 1 98.06 584 PHE B O 1
ATOM 10334 N N . ALA B 1 585 ? 1.536 14.211 0.083 1 98.12 585 ALA B N 1
ATOM 10335 C CA . ALA B 1 585 ? 0.417 15.062 -0.32 1 98.12 585 ALA B CA 1
ATOM 10336 C C . ALA B 1 585 ? -0.822 14.227 -0.627 1 98.12 585 ALA B C 1
ATOM 10338 O O . ALA B 1 585 ? -0.711 13.055 -1.005 1 98.12 585 ALA B O 1
ATOM 10339 N N . PRO B 1 586 ? -2.012 14.82 -0.406 1 96.94 586 PRO B N 1
ATOM 10340 C CA . PRO B 1 586 ? -3.246 14.07 -0.647 1 96.94 586 PRO B CA 1
ATOM 10341 C C . PRO B 1 586 ? -3.316 13.492 -2.057 1 96.94 586 PRO B C 1
ATOM 10343 O O . PRO B 1 586 ? -3.146 14.219 -3.039 1 96.94 586 PRO B O 1
ATOM 10346 N N . GLY B 1 587 ? -3.543 12.164 -2.119 1 95 587 GLY B N 1
ATOM 10347 C CA . GLY B 1 587 ? -3.615 11.422 -3.365 1 95 587 GLY B CA 1
ATOM 10348 C C . GLY B 1 587 ? -3.285 9.953 -3.201 1 95 587 GLY B C 1
ATOM 10349 O O . GLY B 1 587 ? -2.912 9.508 -2.111 1 95 587 GLY B O 1
ATOM 10350 N N . GLU B 1 588 ? -3.383 9.188 -4.312 1 92.38 588 GLU B N 1
ATOM 10351 C CA . GLU B 1 588 ? -3.041 7.766 -4.305 1 92.38 588 GLU B CA 1
ATOM 10352 C C . GLU B 1 588 ? -1.53 7.562 -4.383 1 92.38 588 GLU B C 1
ATOM 10354 O O . GLU B 1 588 ? -0.799 8.461 -4.809 1 92.38 588 GLU B O 1
ATOM 10359 N N . LEU B 1 589 ? -1.152 6.355 -3.93 1 97.25 589 LEU B N 1
ATOM 10360 C CA . LEU B 1 589 ? 0.26 6 -3.994 1 97.25 589 LEU B CA 1
ATOM 10361 C C . LEU B 1 589 ? 0.46 4.719 -4.797 1 97.25 589 LEU B C 1
ATOM 10363 O O . LEU B 1 589 ? -0.291 3.754 -4.633 1 97.25 589 LEU B O 1
ATOM 10367 N N . ALA B 1 590 ? 1.386 4.758 -5.715 1 97.31 590 ALA B N 1
ATOM 10368 C CA . ALA B 1 590 ? 1.865 3.504 -6.293 1 97.31 590 ALA B CA 1
ATOM 10369 C C . ALA B 1 590 ? 2.867 2.822 -5.363 1 97.31 590 ALA B C 1
ATOM 10371 O O . ALA B 1 590 ? 3.855 3.434 -4.949 1 97.31 590 ALA B O 1
ATOM 10372 N N . VAL B 1 591 ? 2.652 1.564 -5.051 1 96.44 591 VAL B N 1
ATOM 10373 C CA . VAL B 1 591 ? 3.461 0.88 -4.047 1 96.44 591 VAL B CA 1
ATOM 10374 C C . VAL B 1 591 ? 4.004 -0.425 -4.625 1 96.44 591 VAL B C 1
ATOM 10376 O O . VAL B 1 591 ? 3.271 -1.178 -5.27 1 96.44 591 VAL B O 1
ATOM 10379 N N . ASP B 1 592 ? 5.301 -0.667 -4.441 1 94.94 592 ASP B N 1
ATOM 10380 C CA . ASP B 1 592 ? 5.992 -1.928 -4.691 1 94.94 592 ASP B CA 1
ATOM 10381 C C . ASP B 1 592 ? 6.75 -2.393 -3.447 1 94.94 592 ASP B C 1
ATOM 10383 O O . ASP B 1 592 ? 7.887 -1.979 -3.217 1 94.94 592 ASP B O 1
ATOM 10387 N N . ALA B 1 593 ? 6.184 -3.287 -2.75 1 92.44 593 ALA B N 1
ATOM 10388 C CA . ALA B 1 593 ? 6.754 -3.721 -1.477 1 92.44 593 ALA B CA 1
ATOM 10389 C C . ALA B 1 593 ? 7.992 -4.586 -1.696 1 92.44 593 ALA B C 1
ATOM 10391 O O . ALA B 1 593 ? 8.789 -4.789 -0.775 1 92.44 593 ALA B O 1
ATOM 10392 N N . ILE B 1 594 ? 8.148 -5.121 -2.881 1 89.88 594 ILE B N 1
ATOM 10393 C CA . ILE B 1 594 ? 9.297 -5.973 -3.193 1 89.88 594 ILE B CA 1
ATOM 10394 C C . ILE B 1 594 ? 10.578 -5.141 -3.188 1 89.88 594 ILE B C 1
ATOM 10396 O O . ILE B 1 594 ? 11.578 -5.543 -2.596 1 89.88 594 ILE B O 1
ATOM 10400 N N . THR B 1 595 ? 10.469 -4.027 -3.766 1 89.5 595 THR B N 1
ATOM 10401 C CA . THR B 1 595 ? 11.641 -3.168 -3.898 1 89.5 595 THR B CA 1
ATOM 10402 C C . THR B 1 595 ? 11.633 -2.072 -2.836 1 89.5 595 THR B C 1
ATOM 10404 O O . THR B 1 595 ? 12.594 -1.31 -2.717 1 89.5 595 THR B O 1
ATOM 10407 N N . GLY B 1 596 ? 10.609 -2.012 -2.078 1 91.56 596 GLY B N 1
ATOM 10408 C CA . GLY B 1 596 ? 10.484 -0.933 -1.112 1 91.56 596 GLY B CA 1
ATOM 10409 C C . GLY B 1 596 ? 10.234 0.419 -1.757 1 91.56 596 GLY B C 1
ATOM 10410 O O . GLY B 1 596 ? 10.695 1.446 -1.251 1 91.56 596 GLY B O 1
ATOM 10411 N N . ARG B 1 597 ? 9.57 0.455 -2.904 1 95.38 597 ARG B N 1
ATOM 10412 C CA . ARG B 1 597 ? 9.359 1.675 -3.678 1 95.38 597 ARG B CA 1
ATOM 10413 C C . ARG B 1 597 ? 7.934 2.186 -3.523 1 95.38 597 ARG B C 1
ATOM 10415 O O . ARG B 1 597 ? 6.988 1.396 -3.5 1 95.38 597 ARG B O 1
ATOM 10422 N N . VAL B 1 598 ? 7.801 3.488 -3.305 1 97.69 598 VAL B N 1
ATOM 10423 C CA . VAL B 1 598 ? 6.52 4.191 -3.27 1 97.69 598 VAL B CA 1
ATOM 10424 C C . VAL B 1 598 ? 6.605 5.461 -4.109 1 97.69 598 VAL B C 1
ATOM 10426 O O . VAL B 1 598 ? 7.613 6.172 -4.07 1 97.69 598 VAL B O 1
ATOM 10429 N N . ARG B 1 599 ? 5.59 5.781 -4.914 1 97.69 599 ARG B N 1
ATOM 10430 C CA . ARG B 1 599 ? 5.609 7.043 -5.645 1 97.69 599 ARG B CA 1
ATOM 10431 C C . ARG B 1 599 ? 4.223 7.672 -5.691 1 97.69 599 ARG B C 1
ATOM 10433 O O . ARG B 1 599 ? 3.213 6.961 -5.656 1 97.69 599 ARG B O 1
ATOM 10440 N N . THR B 1 600 ? 4.195 8.945 -5.676 1 98 600 THR B N 1
ATOM 10441 C CA . THR B 1 600 ? 2.939 9.664 -5.887 1 98 600 THR B CA 1
ATOM 10442 C C . THR B 1 600 ? 2.494 9.555 -7.344 1 98 600 THR B C 1
ATOM 10444 O O . THR B 1 600 ? 3.273 9.148 -8.211 1 98 600 THR B O 1
ATOM 10447 N N . LEU B 1 601 ? 1.24 9.883 -7.562 1 96.81 601 LEU B N 1
ATOM 10448 C CA . LEU B 1 601 ? 0.662 9.688 -8.891 1 96.81 601 LEU B CA 1
ATOM 10449 C C . LEU B 1 601 ? 0.01 10.969 -9.391 1 96.81 601 LEU B C 1
ATOM 10451 O O . LEU B 1 601 ? -1.117 10.945 -9.891 1 96.81 601 LEU B O 1
ATOM 10455 N N . PHE B 1 602 ? 0.672 12.055 -9.273 1 96.62 602 PHE B N 1
ATOM 10456 C CA . PHE B 1 602 ? 0.159 13.32 -9.781 1 96.62 602 PHE B CA 1
ATOM 10457 C C . PHE B 1 602 ? 0.508 13.5 -11.25 1 96.62 602 PHE B C 1
ATOM 10459 O O . PHE B 1 602 ? 1.359 12.781 -11.781 1 96.62 602 PHE B O 1
ATOM 10466 N N . ASP B 1 603 ? -0.122 14.516 -11.953 1 95.31 603 ASP B N 1
ATOM 10467 C CA . ASP B 1 603 ? 0.076 14.734 -13.383 1 95.31 603 ASP B CA 1
ATOM 10468 C C . ASP B 1 603 ? 1.284 15.633 -13.633 1 95.31 603 ASP B C 1
ATOM 10470 O O . ASP B 1 603 ? 1.922 15.547 -14.688 1 95.31 603 ASP B O 1
ATOM 10474 N N . ASP B 1 604 ? 1.592 16.5 -12.742 1 95.88 604 ASP B N 1
ATOM 10475 C CA . ASP B 1 604 ? 2.561 17.562 -12.984 1 95.88 604 ASP B CA 1
ATOM 10476 C C . ASP B 1 604 ? 3.924 17.219 -12.391 1 95.88 604 ASP B C 1
ATOM 10478 O O . ASP B 1 604 ? 4.926 17.188 -13.109 1 95.88 604 ASP B O 1
ATOM 10482 N N . ALA B 1 605 ? 4.023 16.953 -11.094 1 97.5 605 ALA B N 1
ATOM 10483 C CA . ALA B 1 605 ? 5.262 16.594 -10.406 1 97.5 605 ALA B CA 1
ATOM 10484 C C . ALA B 1 605 ? 5.02 15.477 -9.391 1 97.5 605 ALA B C 1
ATOM 10486 O O . ALA B 1 605 ? 3.986 15.445 -8.727 1 97.5 605 ALA B O 1
ATOM 10487 N N . ASN B 1 606 ? 6.02 14.617 -9.289 1 98.38 606 ASN B N 1
ATOM 10488 C CA . ASN B 1 606 ? 5.867 13.438 -8.445 1 98.38 606 ASN B CA 1
ATOM 10489 C C . ASN B 1 606 ? 7.109 13.188 -7.602 1 98.38 606 ASN B C 1
ATOM 10491 O O . ASN B 1 606 ? 8.141 13.836 -7.793 1 98.38 606 ASN B O 1
ATOM 10495 N N . LEU B 1 607 ? 6.965 12.312 -6.652 1 98.62 607 LEU B N 1
ATOM 10496 C CA . LEU B 1 607 ? 8.047 11.875 -5.781 1 98.62 607 LEU B CA 1
ATOM 10497 C C . LEU B 1 607 ? 8.188 10.352 -5.82 1 98.62 607 LEU B C 1
ATOM 10499 O O . LEU B 1 607 ? 7.203 9.633 -5.656 1 98.62 607 LEU B O 1
ATOM 10503 N N . LEU B 1 608 ? 9.398 9.906 -6.098 1 98.38 608 LEU B N 1
ATOM 10504 C CA . LEU B 1 608 ? 9.766 8.508 -5.918 1 98.38 608 LEU B CA 1
ATOM 10505 C C . LEU B 1 608 ? 10.523 8.305 -4.609 1 98.38 608 LEU B C 1
ATOM 10507 O O . LEU B 1 608 ? 11.539 8.961 -4.367 1 98.38 608 LEU B O 1
ATOM 10511 N N . LEU B 1 609 ? 9.977 7.453 -3.762 1 98.25 609 LEU B N 1
ATOM 10512 C CA . LEU B 1 609 ? 10.602 7.074 -2.498 1 98.25 609 LEU B CA 1
ATOM 10513 C C . LEU B 1 609 ? 10.984 5.598 -2.502 1 98.25 609 LEU B C 1
ATOM 10515 O O . LEU B 1 609 ? 10.188 4.746 -2.9 1 98.25 609 LEU B O 1
ATOM 10519 N N . GLN B 1 610 ? 12.195 5.309 -2.17 1 97.06 610 GLN B N 1
ATOM 10520 C CA . GLN B 1 610 ? 12.641 3.93 -1.986 1 97.06 610 GLN B CA 1
ATOM 10521 C C . GLN B 1 610 ? 13.43 3.773 -0.69 1 97.06 610 GLN B C 1
ATOM 10523 O O . GLN B 1 610 ? 14.273 4.613 -0.366 1 97.06 610 GLN B O 1
ATOM 10528 N N . THR B 1 611 ? 13.141 2.705 0.075 1 96.56 611 THR B N 1
ATOM 10529 C CA . THR B 1 611 ? 13.828 2.494 1.347 1 96.56 611 THR B CA 1
ATOM 10530 C C . THR B 1 611 ? 14.336 1.059 1.455 1 96.56 611 THR B C 1
ATOM 10532 O O . THR B 1 611 ? 13.648 0.119 1.044 1 96.56 611 THR B O 1
ATOM 10535 N N . ALA B 1 612 ? 15.508 0.912 1.942 1 94.5 612 ALA B N 1
ATOM 10536 C CA . ALA B 1 612 ? 16.078 -0.361 2.367 1 94.5 612 ALA B CA 1
ATOM 10537 C C . ALA B 1 612 ? 16.578 -0.284 3.809 1 94.5 612 ALA B C 1
ATOM 10539 O O . ALA B 1 612 ? 16.859 0.803 4.32 1 94.5 612 ALA B O 1
ATOM 10540 N N . ALA B 1 613 ? 16.609 -1.417 4.477 1 93.62 613 ALA B N 1
ATOM 10541 C CA . ALA B 1 613 ? 17.062 -1.448 5.863 1 93.62 613 ALA B CA 1
ATOM 10542 C C . ALA B 1 613 ? 18 -2.635 6.102 1 93.62 613 ALA B C 1
ATOM 10544 O O . ALA B 1 613 ? 18.109 -3.525 5.254 1 93.62 613 ALA B O 1
ATOM 10545 N N . THR B 1 614 ? 18.688 -2.561 7.215 1 92.12 614 THR B N 1
ATOM 10546 C CA . THR B 1 614 ? 19.594 -3.643 7.594 1 92.12 614 THR B CA 1
ATOM 10547 C C . THR B 1 614 ? 18.812 -4.871 8.039 1 92.12 614 THR B C 1
ATOM 10549 O O . THR B 1 614 ? 19.391 -5.941 8.242 1 92.12 614 THR B O 1
ATOM 10552 N N . VAL B 1 615 ? 17.516 -4.699 8.18 1 89.94 615 VAL B N 1
ATOM 10553 C CA . VAL B 1 615 ? 16.594 -5.77 8.555 1 89.94 615 VAL B CA 1
ATOM 10554 C C . VAL B 1 615 ? 15.391 -5.773 7.617 1 89.94 615 VAL B C 1
ATOM 10556 O O . VAL B 1 615 ? 15.125 -4.777 6.938 1 89.94 615 VAL B O 1
ATOM 10559 N N . PRO B 1 616 ? 14.648 -6.934 7.594 1 88.44 616 PRO B N 1
ATOM 10560 C CA . PRO B 1 616 ? 13.453 -6.957 6.754 1 88.44 616 PRO B CA 1
ATOM 10561 C C . PRO B 1 616 ? 12.414 -5.926 7.18 1 88.44 616 PRO B C 1
ATOM 10563 O O . PRO B 1 616 ? 12.219 -5.699 8.375 1 88.44 616 PRO B O 1
ATOM 10566 N N . LEU B 1 617 ? 11.812 -5.367 6.109 1 91.88 617 LEU B N 1
ATOM 10567 C CA . LEU B 1 617 ? 10.82 -4.332 6.363 1 91.88 617 LEU B CA 1
ATOM 10568 C C . LEU B 1 617 ? 9.43 -4.797 5.941 1 91.88 617 LEU B C 1
ATOM 10570 O O . LEU B 1 617 ? 9.281 -5.516 4.953 1 91.88 617 LEU B O 1
ATOM 10574 N N . SER B 1 618 ? 8.484 -4.402 6.758 1 92.69 618 SER B N 1
ATOM 10575 C CA . SER B 1 618 ? 7.098 -4.453 6.32 1 92.69 618 SER B CA 1
ATOM 10576 C C . SER B 1 618 ? 6.605 -3.076 5.887 1 92.69 618 SER B C 1
ATOM 10578 O O . SER B 1 618 ? 6.969 -2.062 6.488 1 92.69 618 SER B O 1
ATOM 10580 N N . LEU B 1 619 ? 5.809 -3.045 4.812 1 95.75 619 LEU B N 1
ATOM 10581 C CA . LEU B 1 619 ? 5.289 -1.788 4.281 1 95.75 619 LEU B CA 1
ATOM 10582 C C . LEU B 1 619 ? 3.771 -1.731 4.41 1 95.75 619 LEU B C 1
ATOM 10584 O O . LEU B 1 619 ? 3.066 -2.605 3.9 1 95.75 619 LEU B O 1
ATOM 10588 N N . ALA B 1 620 ? 3.289 -0.729 5.105 1 95.5 620 ALA B N 1
ATOM 10589 C CA . ALA B 1 620 ? 1.853 -0.49 5.23 1 95.5 620 ALA B CA 1
ATOM 10590 C C . ALA B 1 620 ? 1.479 0.894 4.707 1 95.5 620 ALA B C 1
ATOM 10592 O O . ALA B 1 620 ? 2.242 1.851 4.867 1 95.5 620 ALA B O 1
ATOM 10593 N N . VAL B 1 621 ? 0.374 0.987 4.043 1 95.56 621 VAL B N 1
ATOM 10594 C CA . VAL B 1 621 ? -0.221 2.275 3.701 1 95.56 621 VAL B CA 1
ATOM 10595 C C . VAL B 1 621 ? -1.273 2.65 4.742 1 95.56 621 VAL B C 1
ATOM 10597 O O . VAL B 1 621 ? -2.156 1.851 5.059 1 95.56 621 VAL B O 1
ATOM 10600 N N . GLU B 1 622 ? -1.143 3.84 5.258 1 93.81 622 GLU B N 1
ATOM 10601 C CA . GLU B 1 622 ? -1.995 4.262 6.367 1 93.81 622 GLU B CA 1
ATOM 10602 C C . GLU B 1 622 ? -2.746 5.547 6.027 1 93.81 622 GLU B C 1
ATOM 10604 O O . GLU B 1 622 ? -2.197 6.441 5.383 1 93.81 622 GLU B O 1
ATOM 10609 N N . PRO B 1 623 ? -3.994 5.562 6.562 1 93.56 623 PRO B N 1
ATOM 10610 C CA . PRO B 1 623 ? -4.691 6.844 6.426 1 93.56 623 PRO B CA 1
ATOM 10611 C C . PRO B 1 623 ? -4.098 7.938 7.312 1 93.56 623 PRO B C 1
ATOM 10613 O O . PRO B 1 623 ? -3.648 7.656 8.43 1 93.56 623 PRO B O 1
ATOM 10616 N N . GLY B 1 624 ? -4.105 9.203 6.809 1 95.75 624 GLY B N 1
ATOM 10617 C CA . GLY B 1 624 ? -3.646 10.367 7.547 1 95.75 624 GLY B CA 1
ATOM 10618 C C . GLY B 1 624 ? -4.414 11.625 7.207 1 95.75 624 GLY B C 1
ATOM 10619 O O . GLY B 1 624 ? -5.48 11.562 6.586 1 95.75 624 GLY B O 1
ATOM 10620 N N . TRP B 1 625 ? -3.859 12.773 7.781 1 97.38 625 TRP B N 1
ATOM 10621 C CA . TRP B 1 625 ? -4.516 14.062 7.582 1 97.38 625 TRP B CA 1
ATOM 10622 C C . TRP B 1 625 ? -3.5 15.141 7.223 1 97.38 625 TRP B C 1
ATOM 10624 O O . TRP B 1 625 ? -2.344 15.078 7.652 1 97.38 625 TRP B O 1
ATOM 10634 N N . HIS B 1 626 ? -3.961 16.094 6.398 1 97.88 626 HIS B N 1
ATOM 10635 C CA . HIS B 1 626 ? -3.256 17.328 6.133 1 97.88 626 HIS B CA 1
ATOM 10636 C C . HIS B 1 626 ? -4.121 18.547 6.48 1 97.88 626 HIS B C 1
ATOM 10638 O O . HIS B 1 626 ? -5.215 18.703 5.934 1 97.88 626 HIS B O 1
ATOM 10644 N N . ALA B 1 627 ? -3.652 19.312 7.469 1 97.81 627 ALA B N 1
ATOM 10645 C CA . ALA B 1 627 ? -4.332 20.547 7.859 1 97.81 627 ALA B CA 1
ATOM 10646 C C . ALA B 1 627 ? -3.527 21.766 7.438 1 97.81 627 ALA B C 1
ATOM 10648 O O . ALA B 1 627 ? -2.406 21.984 7.91 1 97.81 627 ALA B O 1
ATOM 10649 N N . TRP B 1 628 ? -4.125 22.672 6.562 1 94.94 628 TRP B N 1
ATOM 10650 C CA . TRP B 1 628 ? -3.334 23.75 5.996 1 94.94 628 TRP B CA 1
ATOM 10651 C C . TRP B 1 628 ? -3.689 25.078 6.648 1 94.94 628 TRP B C 1
ATOM 10653 O O . TRP B 1 628 ? -2.932 26.047 6.547 1 94.94 628 TRP B O 1
ATOM 10663 N N . THR B 1 629 ? -4.832 25.156 7.285 1 93.94 629 THR B N 1
ATOM 10664 C CA . THR B 1 629 ? -5.25 26.359 7.992 1 93.94 629 THR B CA 1
ATOM 10665 C C . THR B 1 629 ? -6.184 26.016 9.148 1 93.94 629 THR B C 1
ATOM 10667 O O . THR B 1 629 ? -6.613 24.859 9.281 1 93.94 629 THR B O 1
ATOM 10670 N N . TYR B 1 630 ? -6.367 26.969 10 1 93.94 630 TYR B N 1
ATOM 10671 C CA . TYR B 1 630 ? -7.176 26.75 11.195 1 93.94 630 TYR B CA 1
ATOM 10672 C C . TYR B 1 630 ? -8.562 26.234 10.828 1 93.94 630 TYR B C 1
ATOM 10674 O O . TYR B 1 630 ? -9.297 26.891 10.078 1 93.94 630 TYR B O 1
ATOM 10682 N N . GLY B 1 631 ? -8.867 25.062 11.234 1 93.62 631 GLY B N 1
ATOM 10683 C CA . GLY B 1 631 ? -10.195 24.484 11.102 1 93.62 631 GLY B CA 1
ATOM 10684 C C . GLY B 1 631 ? -10.391 23.719 9.805 1 93.62 631 GLY B C 1
ATOM 10685 O O . GLY B 1 631 ? -11.484 23.234 9.523 1 93.62 631 GLY B O 1
ATOM 10686 N N . ALA B 1 632 ? -9.375 23.609 9.023 1 95.5 632 ALA B N 1
ATOM 10687 C CA . ALA B 1 632 ? -9.508 22.875 7.766 1 95.5 632 ALA B CA 1
ATOM 10688 C C . ALA B 1 632 ? -8.477 21.75 7.672 1 95.5 632 ALA B C 1
ATOM 10690 O O . ALA B 1 632 ? -7.297 21.953 7.969 1 95.5 632 ALA B O 1
ATOM 10691 N N . ARG B 1 633 ? -8.922 20.547 7.27 1 96.25 633 ARG B N 1
ATOM 10692 C CA . ARG B 1 633 ? -8.047 19.406 7.047 1 96.25 633 ARG B CA 1
ATOM 10693 C C . ARG B 1 633 ? -8.633 18.453 6.008 1 96.25 633 ARG B C 1
ATOM 10695 O O . ARG B 1 633 ? -9.836 18.5 5.734 1 96.25 633 ARG B O 1
ATOM 10702 N N . GLU B 1 634 ? -7.852 17.672 5.312 1 97.19 634 GLU B N 1
ATOM 10703 C CA . GLU B 1 634 ? -8.273 16.672 4.332 1 97.19 634 GLU B CA 1
ATOM 10704 C C . GLU B 1 634 ? -7.492 15.375 4.496 1 97.19 634 GLU B C 1
ATOM 10706 O O . GLU B 1 634 ? -6.336 15.391 4.93 1 97.19 634 GLU B O 1
ATOM 10711 N N . PRO B 1 635 ? -8.141 14.266 4.195 1 96.31 635 PRO B N 1
ATOM 10712 C CA . PRO B 1 635 ? -7.445 12.984 4.32 1 96.31 635 PRO B CA 1
ATOM 10713 C C . PRO B 1 635 ? -6.309 12.836 3.311 1 96.31 635 PRO B C 1
ATOM 10715 O O . PRO B 1 635 ? -6.359 13.414 2.223 1 96.31 635 PRO B O 1
ATOM 10718 N N . ARG B 1 636 ? -5.324 12.023 3.693 1 97.31 636 ARG B N 1
ATOM 10719 C CA . ARG B 1 636 ? -4.207 11.695 2.812 1 97.31 636 ARG B CA 1
ATOM 10720 C C . ARG B 1 636 ? -3.635 10.32 3.143 1 97.31 636 ARG B C 1
ATOM 10722 O O . ARG B 1 636 ? -3.939 9.758 4.191 1 97.31 636 ARG B O 1
ATOM 10729 N N . ASN B 1 637 ? -2.854 9.859 2.23 1 96.38 637 ASN B N 1
ATOM 10730 C CA . ASN B 1 637 ? -2.16 8.594 2.465 1 96.38 637 ASN B CA 1
ATOM 10731 C C . ASN B 1 637 ? -0.755 8.82 3.016 1 96.38 637 ASN B C 1
ATOM 10733 O O . ASN B 1 637 ? -0.077 9.773 2.629 1 96.38 637 ASN B O 1
ATOM 10737 N N . ALA B 1 638 ? -0.435 7.922 3.898 1 97.75 638 ALA B N 1
ATOM 10738 C CA . ALA B 1 638 ? 0.915 7.824 4.449 1 97.75 638 ALA B CA 1
ATOM 10739 C C . ALA B 1 638 ? 1.423 6.387 4.406 1 97.75 638 ALA B C 1
ATOM 10741 O O . ALA B 1 638 ? 0.678 5.469 4.062 1 97.75 638 ALA B O 1
ATOM 10742 N N . ILE B 1 639 ? 2.727 6.254 4.633 1 97.94 639 ILE B N 1
ATOM 10743 C CA . ILE B 1 639 ? 3.244 4.895 4.695 1 97.94 639 ILE B CA 1
ATOM 10744 C C . ILE B 1 639 ? 4.008 4.691 6.004 1 97.94 639 ILE B C 1
ATOM 10746 O O . ILE B 1 639 ? 4.504 5.652 6.594 1 97.94 639 ILE B O 1
ATOM 10750 N N . ARG B 1 640 ? 4.012 3.465 6.445 1 97.38 640 ARG B N 1
ATOM 10751 C CA . ARG B 1 640 ? 4.816 2.992 7.566 1 97.38 640 ARG B CA 1
ATOM 10752 C C . ARG B 1 640 ? 5.738 1.855 7.141 1 97.38 640 ARG B C 1
ATOM 10754 O O . ARG B 1 640 ? 5.281 0.848 6.598 1 97.38 640 ARG B O 1
ATOM 10761 N N . LEU B 1 641 ? 7.012 2.055 7.27 1 97.12 641 LEU B N 1
ATOM 10762 C CA . LEU B 1 641 ? 8.023 1.026 7.07 1 97.12 641 LEU B CA 1
ATOM 10763 C C . LEU B 1 641 ? 8.547 0.511 8.406 1 97.12 641 LEU B C 1
ATOM 10765 O O . LEU B 1 641 ? 9.289 1.209 9.102 1 97.12 641 LEU B O 1
ATOM 10769 N N . ALA B 1 642 ? 8.203 -0.729 8.719 1 95.38 642 ALA B N 1
ATOM 10770 C CA . ALA B 1 642 ? 8.43 -1.183 10.086 1 95.38 642 ALA B CA 1
ATOM 10771 C C . ALA B 1 642 ? 9.352 -2.398 10.117 1 95.38 642 ALA B C 1
ATOM 10773 O O . ALA B 1 642 ? 9.391 -3.182 9.172 1 95.38 642 ALA B O 1
ATOM 10774 N N . ALA B 1 643 ? 10.102 -2.473 11.141 1 92.81 643 ALA B N 1
ATOM 10775 C CA . ALA B 1 643 ? 10.969 -3.602 11.469 1 92.81 643 ALA B CA 1
ATOM 10776 C C . ALA B 1 643 ? 10.773 -4.051 12.914 1 92.81 643 ALA B C 1
ATOM 10778 O O . ALA B 1 643 ? 10.656 -3.221 13.82 1 92.81 643 ALA B O 1
ATOM 10779 N N . GLN B 1 644 ? 10.68 -5.387 13.031 1 89.19 644 GLN B N 1
ATOM 10780 C CA . GLN B 1 644 ? 10.539 -5.91 14.383 1 89.19 644 GLN B CA 1
ATOM 10781 C C . GLN B 1 644 ? 11.891 -6.227 15 1 89.19 644 GLN B C 1
ATOM 10783 O O . GLN B 1 644 ? 12.711 -6.918 14.391 1 89.19 644 GLN B O 1
ATOM 10788 N N . ARG B 1 645 ? 12.039 -5.613 16.125 1 87.31 645 ARG B N 1
ATOM 10789 C CA . ARG B 1 645 ? 13.227 -5.957 16.891 1 87.31 645 ARG B CA 1
ATOM 10790 C C . ARG B 1 645 ? 12.898 -6.934 18.016 1 87.31 645 ARG B C 1
ATOM 10792 O O . ARG B 1 645 ? 12.008 -6.668 18.828 1 87.31 645 ARG B O 1
ATOM 10799 N N . ALA B 1 646 ? 13.516 -8.062 18 1 76.88 646 ALA B N 1
ATOM 10800 C CA . ALA B 1 646 ? 13.312 -9.062 19.047 1 76.88 646 ALA B CA 1
ATOM 10801 C C . ALA B 1 646 ? 13.93 -8.609 20.359 1 76.88 646 ALA B C 1
ATOM 10803 O O . ALA B 1 646 ? 14.859 -7.793 20.359 1 76.88 646 ALA B O 1
ATOM 10804 N N . SER B 1 647 ? 13.18 -9.156 21.422 1 71.31 647 SER B N 1
ATOM 10805 C CA . SER B 1 647 ? 13.766 -8.93 22.734 1 71.31 647 SER B CA 1
ATOM 10806 C C . SER B 1 647 ? 15.18 -9.516 22.812 1 71.31 647 SER B C 1
ATOM 10808 O O . SER B 1 647 ? 15.406 -10.656 22.422 1 71.31 647 SER B O 1
ATOM 10810 N N . GLY B 1 648 ? 16.109 -8.789 23.188 1 61.84 648 GLY B N 1
ATOM 10811 C CA . GLY B 1 648 ? 17.484 -9.234 23.344 1 61.84 648 GLY B CA 1
ATOM 10812 C C . GLY B 1 648 ? 18.312 -9.062 22.078 1 61.84 648 GLY B C 1
ATOM 10813 O O . GLY B 1 648 ? 19.484 -9.438 22.031 1 61.84 648 GLY B O 1
ATOM 10814 N N . GLY B 1 649 ? 17.484 -8.891 21.047 1 59.53 649 GLY B N 1
ATOM 10815 C CA . GLY B 1 649 ? 18.234 -8.68 19.828 1 59.53 649 GLY B CA 1
ATOM 10816 C C . GLY B 1 649 ? 19.156 -7.477 19.891 1 59.53 649 GLY B C 1
ATOM 10817 O O . GLY B 1 649 ? 18.906 -6.531 20.641 1 59.53 649 GLY B O 1
ATOM 10818 N N . SER B 1 650 ? 20.469 -7.785 19.703 1 59.78 650 SER B N 1
ATOM 10819 C CA . SER B 1 650 ? 21.562 -6.836 19.812 1 59.78 650 SER B CA 1
ATOM 10820 C C . SER B 1 650 ? 21.75 -6.051 18.516 1 59.78 650 SER B C 1
ATOM 10822 O O . SER B 1 650 ? 21.641 -6.613 17.422 1 59.78 650 SER B O 1
ATOM 10824 N N . GLY B 1 651 ? 21.031 -4.824 18.344 1 77.94 651 GLY B N 1
ATOM 10825 C CA . GLY B 1 651 ? 21.797 -4.094 17.344 1 77.94 651 GLY B CA 1
ATOM 10826 C C . GLY B 1 651 ? 21.047 -2.934 16.734 1 77.94 651 GLY B C 1
ATOM 10827 O O . GLY B 1 651 ? 19.812 -2.908 16.766 1 77.94 651 GLY B O 1
ATOM 10828 N N . SER B 1 652 ? 21.703 -2.004 16.531 1 89.69 652 SER B N 1
ATOM 10829 C CA . SER B 1 652 ? 21.297 -0.797 15.82 1 89.69 652 SER B CA 1
ATOM 10830 C C . SER B 1 652 ? 20.812 -1.124 14.414 1 89.69 652 SER B C 1
ATOM 10832 O O . SER B 1 652 ? 21.219 -2.123 13.82 1 89.69 652 SER B O 1
ATOM 10834 N N . VAL B 1 653 ? 19.719 -0.52 14.031 1 93.44 653 VAL B N 1
ATOM 10835 C CA . VAL B 1 653 ? 19.125 -0.71 12.719 1 93.44 653 VAL B CA 1
ATOM 10836 C C . VAL B 1 653 ? 19.266 0.564 11.891 1 93.44 653 VAL B C 1
ATOM 10838 O O . VAL B 1 653 ? 19.109 1.672 12.406 1 93.44 653 VAL B O 1
ATOM 10841 N N . ALA B 1 654 ? 19.609 0.398 10.656 1 95.94 654 ALA B N 1
ATOM 10842 C CA . ALA B 1 654 ? 19.703 1.54 9.75 1 95.94 654 ALA B CA 1
ATOM 10843 C C . ALA B 1 654 ? 18.672 1.429 8.617 1 95.94 654 ALA B C 1
ATOM 10845 O O . ALA B 1 654 ? 18.406 0.332 8.125 1 95.94 654 ALA B O 1
ATOM 10846 N N . PHE B 1 655 ? 18.078 2.52 8.297 1 96.56 655 PHE B N 1
ATOM 10847 C CA . PHE B 1 655 ? 17.219 2.689 7.125 1 96.56 655 PHE B CA 1
ATOM 10848 C C . PHE B 1 655 ? 17.859 3.654 6.129 1 96.56 655 PHE B C 1
ATOM 10850 O O . PHE B 1 655 ? 18.234 4.77 6.488 1 96.56 655 PHE B O 1
ATOM 10857 N N . LEU B 1 656 ? 18.062 3.23 4.914 1 97.06 656 LEU B N 1
ATOM 10858 C CA . LEU B 1 656 ? 18.484 4.105 3.828 1 97.06 656 LEU B CA 1
ATOM 10859 C C . LEU B 1 656 ? 17.312 4.43 2.904 1 97.06 656 LEU B C 1
ATOM 10861 O O . LEU B 1 656 ? 16.656 3.527 2.387 1 97.06 656 LEU B O 1
ATOM 10865 N N . THR B 1 657 ? 17 5.703 2.797 1 98 657 THR B N 1
ATOM 10866 C CA . THR B 1 657 ? 15.875 6.133 1.981 1 98 657 THR B CA 1
ATOM 10867 C C . THR B 1 657 ? 16.344 7.074 0.872 1 98 657 THR B C 1
ATOM 10869 O O . THR B 1 657 ? 17.141 7.984 1.114 1 98 657 THR B O 1
ATOM 10872 N N . LEU B 1 658 ? 15.906 6.809 -0.277 1 98.06 658 LEU B N 1
ATOM 10873 C CA . LEU B 1 658 ? 16.094 7.672 -1.435 1 98.06 658 LEU B CA 1
ATOM 10874 C C . LEU B 1 658 ? 14.82 8.445 -1.756 1 98.06 658 LEU B C 1
ATOM 10876 O O . LEU B 1 658 ? 13.75 7.848 -1.877 1 98.06 658 LEU B O 1
ATOM 10880 N N . LEU B 1 659 ? 14.836 9.805 -1.77 1 98.5 659 LEU B N 1
ATOM 10881 C CA . LEU B 1 659 ? 13.758 10.68 -2.203 1 98.5 659 LEU B CA 1
ATOM 10882 C C . LEU B 1 659 ? 14.094 11.359 -3.525 1 98.5 659 LEU B C 1
ATOM 10884 O O . LEU B 1 659 ? 14.992 12.203 -3.582 1 98.5 659 LEU B O 1
ATOM 10888 N N . VAL B 1 660 ? 13.352 11.07 -4.574 1 98.56 660 VAL B N 1
ATOM 10889 C CA . VAL B 1 660 ? 13.648 11.594 -5.902 1 98.56 660 VAL B CA 1
ATOM 10890 C C . VAL B 1 660 ? 12.438 12.344 -6.453 1 98.56 660 VAL B C 1
ATOM 10892 O O . VAL B 1 660 ? 11.586 11.75 -7.125 1 98.56 660 VAL B O 1
ATOM 10895 N N . PRO B 1 661 ? 12.375 13.633 -6.262 1 98.5 661 PRO B N 1
ATOM 10896 C CA . PRO B 1 661 ? 11.344 14.398 -6.965 1 98.5 661 PRO B CA 1
ATOM 10897 C C . PRO B 1 661 ? 11.586 14.461 -8.477 1 98.5 661 PRO B C 1
ATOM 10899 O O . PRO B 1 661 ? 12.734 14.539 -8.922 1 98.5 661 PRO B O 1
ATOM 10902 N N . TYR B 1 662 ? 10.508 14.438 -9.234 1 98.06 662 TYR B N 1
ATOM 10903 C CA . TYR B 1 662 ? 10.656 14.5 -10.688 1 98.06 662 TYR B CA 1
ATOM 10904 C C . TYR B 1 662 ? 9.422 15.125 -11.328 1 98.06 662 TYR B C 1
ATOM 10906 O O . TYR B 1 662 ? 8.328 15.102 -10.75 1 98.06 662 TYR B O 1
ATOM 10914 N N . ARG B 1 663 ? 9.609 15.695 -12.5 1 96.81 663 ARG B N 1
ATOM 10915 C CA . ARG B 1 663 ? 8.531 16.328 -13.25 1 96.81 663 ARG B CA 1
ATOM 10916 C C . ARG B 1 663 ? 7.742 15.281 -14.047 1 96.81 663 ARG B C 1
ATOM 10918 O O . ARG B 1 663 ? 8.312 14.312 -14.547 1 96.81 663 ARG B O 1
ATOM 10925 N N . GLY B 1 664 ? 6.457 15.508 -14.117 1 95.62 664 GLY B N 1
ATOM 10926 C CA . GLY B 1 664 ? 5.598 14.68 -14.945 1 95.62 664 GLY B CA 1
ATOM 10927 C C . GLY B 1 664 ? 5.414 13.273 -14.391 1 95.62 664 GLY B C 1
ATOM 10928 O O . GLY B 1 664 ? 5.332 13.086 -13.18 1 95.62 664 GLY B O 1
ATOM 10929 N N . ASN B 1 665 ? 5.215 12.258 -15.383 1 91.88 665 ASN B N 1
ATOM 10930 C CA . ASN B 1 665 ? 4.84 10.914 -14.938 1 91.88 665 ASN B CA 1
ATOM 10931 C C . ASN B 1 665 ? 5.867 9.875 -15.375 1 91.88 665 ASN B C 1
ATOM 10933 O O . ASN B 1 665 ? 5.719 8.688 -15.078 1 91.88 665 ASN B O 1
ATOM 10937 N N . ALA B 1 666 ? 6.906 10.258 -16.016 1 93.56 666 ALA B N 1
ATOM 10938 C CA . ALA B 1 666 ? 7.98 9.328 -16.359 1 93.56 666 ALA B CA 1
ATOM 10939 C C . ALA B 1 666 ? 8.875 9.055 -15.164 1 93.56 666 ALA B C 1
ATOM 10941 O O . ALA B 1 666 ? 9.625 9.938 -14.719 1 93.56 666 ALA B O 1
ATOM 10942 N N . VAL B 1 667 ? 8.867 7.91 -14.688 1 94.94 667 VAL B N 1
ATOM 10943 C CA . VAL B 1 667 ? 9.562 7.562 -13.453 1 94.94 667 VAL B CA 1
ATOM 10944 C C . VAL B 1 667 ? 11.07 7.512 -13.703 1 94.94 667 VAL B C 1
ATOM 10946 O O . VAL B 1 667 ? 11.531 6.801 -14.594 1 94.94 667 VAL B O 1
ATOM 10949 N N . PRO B 1 668 ? 11.836 8.242 -12.945 1 96.31 668 PRO B N 1
ATOM 10950 C CA . PRO B 1 668 ? 13.289 8.203 -13.133 1 96.31 668 PRO B CA 1
ATOM 10951 C C . PRO B 1 668 ? 13.906 6.887 -12.664 1 96.31 668 PRO B C 1
ATOM 10953 O O . PRO B 1 668 ? 13.359 6.219 -11.789 1 96.31 668 PRO B O 1
ATOM 10956 N N . SER B 1 669 ? 15.031 6.543 -13.289 1 94.88 669 SER B N 1
ATOM 10957 C CA . SER B 1 669 ? 15.812 5.406 -12.805 1 94.88 669 SER B CA 1
ATOM 10958 C C . SER B 1 669 ? 16.422 5.691 -11.438 1 94.88 669 SER B C 1
ATOM 10960 O O . SER B 1 669 ? 17.094 6.711 -11.258 1 94.88 669 SER B O 1
ATOM 10962 N N . ALA B 1 670 ? 16.188 4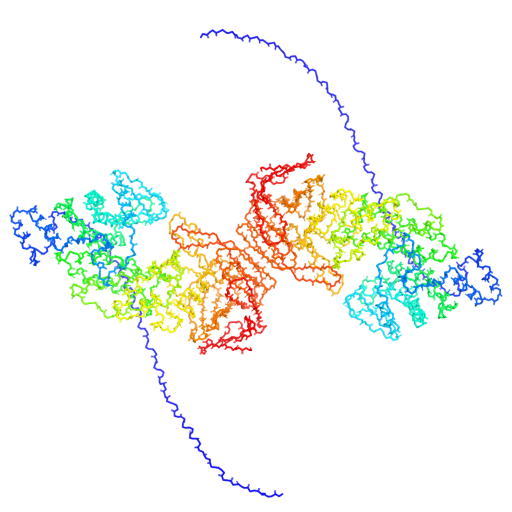.879 -10.516 1 94.62 670 ALA B N 1
ATOM 10963 C CA . ALA B 1 670 ? 16.703 5.031 -9.164 1 94.62 670 ALA B CA 1
ATOM 10964 C C . ALA B 1 670 ? 16.828 3.678 -8.469 1 94.62 670 ALA B C 1
ATOM 10966 O O . ALA B 1 670 ? 16.031 2.771 -8.719 1 94.62 670 ALA B O 1
ATOM 10967 N N . ASP B 1 671 ? 17.797 3.57 -7.719 1 93.19 671 ASP B N 1
ATOM 10968 C CA . ASP B 1 671 ? 18.016 2.352 -6.945 1 93.19 671 ASP B CA 1
ATOM 10969 C C . ASP B 1 671 ? 18.922 2.619 -5.742 1 93.19 671 ASP B C 1
ATOM 10971 O O . ASP B 1 671 ? 19.625 3.629 -5.699 1 93.19 671 ASP B O 1
ATOM 10975 N N . LEU B 1 672 ? 18.75 1.774 -4.742 1 92.12 672 LEU B N 1
ATOM 10976 C CA . LEU B 1 672 ? 19.625 1.907 -3.582 1 92.12 672 LEU B CA 1
ATOM 10977 C C . LEU B 1 672 ? 20 0.539 -3.027 1 92.12 672 LEU B C 1
ATOM 10979 O O . LEU B 1 672 ? 19.281 -0.442 -3.24 1 92.12 672 LEU B O 1
ATOM 10983 N N . SER B 1 673 ? 21.109 0.438 -2.516 1 83 673 SER B N 1
ATOM 10984 C CA . SER B 1 673 ? 21.578 -0.754 -1.81 1 83 673 SER B CA 1
ATOM 10985 C C . SER B 1 673 ? 22.281 -0.388 -0.514 1 83 673 SER B C 1
ATOM 10987 O O . SER B 1 673 ? 23.125 0.522 -0.494 1 83 673 SER B O 1
ATOM 10989 N N . LEU B 1 674 ? 21.828 -0.958 0.484 1 84.94 674 LEU B N 1
ATOM 10990 C CA . LEU B 1 674 ? 22.516 -0.794 1.762 1 84.94 674 LEU B CA 1
ATOM 10991 C C . LEU B 1 674 ? 23.719 -1.708 1.847 1 84.94 674 LEU B C 1
ATOM 10993 O O . LEU B 1 674 ? 23.625 -2.908 1.576 1 84.94 674 LEU B O 1
ATOM 10997 N N . PRO B 1 675 ? 24.859 -1.038 2.133 1 80.56 675 PRO B N 1
ATOM 10998 C CA . PRO B 1 675 ? 26.016 -1.923 2.268 1 80.56 675 PRO B CA 1
ATOM 10999 C C . PRO B 1 675 ? 25.828 -2.963 3.373 1 80.56 675 PRO B C 1
ATOM 11001 O O . PRO B 1 675 ? 25.344 -2.639 4.457 1 80.56 675 PRO B O 1
ATOM 11004 N N . GLY B 1 676 ? 26.203 -4.156 3.113 1 77.75 676 GLY B N 1
ATOM 11005 C CA . GLY B 1 676 ? 26.078 -5.23 4.09 1 77.75 676 GLY B CA 1
ATOM 11006 C C . GLY B 1 676 ? 26.922 -5 5.332 1 77.75 676 GLY B C 1
ATOM 11007 O O . GLY B 1 676 ? 26.609 -5.523 6.402 1 77.75 676 GLY B O 1
ATOM 11008 N N . ASP B 1 677 ? 27.938 -4.195 5.188 1 80.88 677 ASP B N 1
ATOM 11009 C CA . ASP B 1 677 ? 28.859 -3.99 6.305 1 80.88 677 ASP B CA 1
ATOM 11010 C C . ASP B 1 677 ? 28.688 -2.604 6.918 1 80.88 677 ASP B C 1
ATOM 11012 O O . ASP B 1 677 ? 29.594 -2.078 7.551 1 80.88 677 ASP B O 1
ATOM 11016 N N . LEU B 1 678 ? 27.516 -2.078 6.734 1 86.81 678 LEU B N 1
ATOM 11017 C CA . LEU B 1 678 ? 27.281 -0.755 7.305 1 86.81 678 LEU B CA 1
ATOM 11018 C C . LEU B 1 678 ? 27.359 -0.798 8.828 1 86.81 678 LEU B C 1
ATOM 11020 O O . LEU B 1 678 ? 26.672 -1.598 9.461 1 86.81 678 LEU B O 1
ATOM 11024 N N . ALA B 1 679 ? 28.297 -0.019 9.398 1 87.12 679 ALA B N 1
ATOM 11025 C CA . ALA B 1 679 ? 28.391 0.101 10.844 1 87.12 679 ALA B CA 1
ATOM 11026 C C . ALA B 1 679 ? 27.438 1.174 11.375 1 87.12 679 ALA B C 1
ATOM 11028 O O . ALA B 1 679 ? 27.797 2.355 11.422 1 87.12 679 ALA B O 1
ATOM 11029 N N . VAL B 1 680 ? 26.359 0.761 11.898 1 92.94 680 VAL B N 1
ATOM 11030 C CA . VAL B 1 680 ? 25.312 1.67 12.359 1 92.94 680 VAL B CA 1
ATOM 11031 C C . VAL B 1 680 ? 25.781 2.383 13.633 1 92.94 680 VAL B C 1
ATOM 11033 O O . VAL B 1 680 ? 26.328 1.756 14.539 1 92.94 680 VAL B O 1
ATOM 11036 N N . GLY B 1 681 ? 25.625 3.666 13.672 1 94.19 681 GLY B N 1
ATOM 11037 C CA . GLY B 1 681 ? 25.953 4.449 14.852 1 94.19 681 GLY B CA 1
ATOM 11038 C C . GLY B 1 681 ? 27.344 5.035 14.805 1 94.19 681 GLY B C 1
ATOM 11039 O O . GLY B 1 681 ? 27.719 5.828 15.68 1 94.19 681 GLY B O 1
ATOM 11040 N N . GLN B 1 682 ? 28.094 4.754 13.836 1 94.62 682 GLN B N 1
ATOM 11041 C CA . GLN B 1 682 ? 29.453 5.258 13.727 1 94.62 682 GLN B CA 1
ATOM 11042 C C . GLN B 1 682 ? 29.484 6.676 13.156 1 94.62 682 GLN B C 1
ATOM 11044 O O . GLN B 1 682 ? 28.531 7.098 12.492 1 94.62 682 GLN B O 1
ATOM 11049 N N . ASP B 1 683 ? 30.578 7.383 13.438 1 96.56 683 ASP B N 1
ATOM 11050 C CA . ASP B 1 683 ? 30.719 8.75 12.945 1 96.56 683 ASP B CA 1
ATOM 11051 C C . ASP B 1 683 ? 30.922 8.773 11.43 1 96.56 683 ASP B C 1
ATOM 11053 O O . ASP B 1 683 ? 30.359 9.625 10.742 1 96.56 683 ASP B O 1
ATOM 11057 N N . GLN B 1 684 ? 31.719 7.828 11.023 1 95.81 684 GLN B N 1
ATOM 11058 C CA . GLN B 1 684 ? 31.969 7.773 9.586 1 95.81 684 GLN B CA 1
ATOM 11059 C C . GLN B 1 684 ? 31.094 6.711 8.914 1 95.81 684 GLN B C 1
ATOM 11061 O O . GLN B 1 684 ? 31.047 5.566 9.375 1 95.81 684 GLN B O 1
ATOM 11066 N N . VAL B 1 685 ? 30.391 7.094 7.918 1 95.25 685 VAL B N 1
ATOM 11067 C CA . VAL B 1 685 ? 29.547 6.18 7.141 1 95.25 685 VAL B CA 1
ATOM 11068 C C . VAL B 1 685 ? 29.609 6.566 5.664 1 95.25 685 VAL B C 1
ATOM 11070 O O . VAL B 1 685 ? 29.875 7.719 5.324 1 95.25 685 VAL B O 1
ATOM 11073 N N . GLU B 1 686 ? 29.438 5.57 4.805 1 93.94 686 GLU B N 1
ATOM 11074 C CA . GLU B 1 686 ? 29.312 5.793 3.367 1 93.94 686 GLU B CA 1
ATOM 11075 C C . GLU B 1 686 ? 28.234 4.902 2.766 1 93.94 686 GLU B C 1
ATOM 11077 O O . GLU B 1 686 ? 28.109 3.727 3.121 1 93.94 686 GLU B O 1
ATOM 11082 N N . VAL B 1 687 ? 27.406 5.457 1.972 1 95 687 VAL B N 1
ATOM 11083 C CA . VAL B 1 687 ? 26.344 4.727 1.289 1 95 687 VAL B CA 1
ATOM 11084 C C . VAL B 1 687 ? 26.422 4.977 -0.214 1 95 687 VAL B C 1
ATOM 11086 O O . VAL B 1 687 ? 27.125 5.891 -0.66 1 95 687 VAL B O 1
ATOM 11089 N N . ALA B 1 688 ? 25.781 4.113 -0.971 1 94 688 ALA B N 1
ATOM 11090 C CA . ALA B 1 688 ? 25.734 4.254 -2.424 1 94 688 ALA B CA 1
ATOM 11091 C C . ALA B 1 688 ? 24.312 4.207 -2.945 1 94 688 ALA B C 1
ATOM 11093 O O . ALA B 1 688 ? 23.484 3.42 -2.463 1 94 688 ALA B O 1
ATOM 11094 N N . VAL B 1 689 ? 24.031 5.098 -3.869 1 96 689 VAL B N 1
ATOM 11095 C CA . VAL B 1 689 ? 22.719 5.125 -4.496 1 96 689 VAL B CA 1
ATOM 11096 C C . VAL B 1 689 ? 22.859 5.391 -5.996 1 96 689 VAL B C 1
ATOM 11098 O O . VAL B 1 689 ? 23.938 5.785 -6.461 1 96 689 VAL B O 1
ATOM 11101 N N . THR B 1 690 ? 21.875 5.043 -6.723 1 95.88 690 THR B N 1
ATOM 11102 C CA . THR B 1 690 ? 21.719 5.426 -8.125 1 95.88 690 THR B CA 1
ATOM 11103 C C . THR B 1 690 ? 20.484 6.305 -8.32 1 95.88 690 THR B C 1
ATOM 11105 O O . THR B 1 690 ? 19.406 5.992 -7.809 1 95.88 690 THR B O 1
ATOM 11108 N N . ALA B 1 691 ? 20.641 7.395 -8.945 1 96 691 ALA B N 1
ATOM 11109 C CA . ALA B 1 691 ? 19.531 8.281 -9.305 1 96 691 ALA B CA 1
ATOM 11110 C C . ALA B 1 691 ? 19.75 8.891 -10.688 1 96 691 ALA B C 1
ATOM 11112 O O . ALA B 1 691 ? 20.875 9.266 -11.039 1 96 691 ALA B O 1
ATOM 11113 N N . PHE B 1 692 ? 18.656 8.93 -11.484 1 95.56 692 PHE B N 1
ATOM 11114 C CA . PHE B 1 692 ? 18.656 9.469 -12.836 1 95.56 692 PHE B CA 1
ATOM 11115 C C . PHE B 1 692 ? 19.781 8.836 -13.664 1 95.56 692 PHE B C 1
ATOM 11117 O O . PHE B 1 692 ? 20.484 9.531 -14.383 1 95.56 692 PHE B O 1
ATOM 11124 N N . GLY B 1 693 ? 20.031 7.574 -13.422 1 91.88 693 GLY B N 1
ATOM 11125 C CA . GLY B 1 693 ? 20.953 6.781 -14.227 1 91.88 693 GLY B CA 1
ATOM 11126 C C . GLY B 1 693 ? 22.391 6.93 -13.781 1 91.88 693 GLY B C 1
ATOM 11127 O O . GLY B 1 693 ? 23.297 6.375 -14.414 1 91.88 693 GLY B O 1
ATOM 11128 N N . ARG B 1 694 ? 22.641 7.609 -12.734 1 94.62 694 ARG B N 1
ATOM 11129 C CA . ARG B 1 694 ? 24.016 7.824 -12.258 1 94.62 694 ARG B CA 1
ATOM 11130 C C . ARG B 1 694 ? 24.203 7.246 -10.867 1 94.62 694 ARG B C 1
ATOM 11132 O O . ARG B 1 694 ? 23.312 7.344 -10.016 1 94.62 694 ARG B O 1
ATOM 11139 N N . ARG B 1 695 ? 25.438 6.727 -10.656 1 95 695 ARG B N 1
ATOM 11140 C CA . ARG B 1 695 ? 25.766 6.16 -9.352 1 95 695 ARG B CA 1
ATOM 11141 C C . ARG B 1 695 ? 26.484 7.184 -8.477 1 95 695 ARG B C 1
ATOM 11143 O O . ARG B 1 695 ? 27.328 7.934 -8.953 1 95 695 ARG B O 1
ATOM 11150 N N . TRP B 1 696 ? 26.156 7.25 -7.215 1 96.12 696 TRP B N 1
ATOM 11151 C CA . TRP B 1 696 ? 26.703 8.195 -6.25 1 96.12 696 TRP B CA 1
ATOM 11152 C C . TRP B 1 696 ? 27.172 7.477 -4.992 1 96.12 696 TRP B C 1
ATOM 11154 O O . TRP B 1 696 ? 26.516 6.551 -4.516 1 96.12 696 TRP B O 1
ATOM 11164 N N . ARG B 1 697 ? 28.344 7.891 -4.543 1 95.38 697 ARG B N 1
ATOM 11165 C CA . ARG B 1 697 ? 28.812 7.5 -3.217 1 95.38 697 ARG B CA 1
ATOM 11166 C C . ARG B 1 697 ? 28.781 8.68 -2.252 1 95.38 697 ARG B C 1
ATOM 11168 O O . ARG B 1 697 ? 29.422 9.703 -2.49 1 95.38 697 ARG B O 1
ATOM 11175 N N . LEU B 1 698 ? 28.016 8.531 -1.238 1 96.38 698 LEU B N 1
ATOM 11176 C CA . LEU B 1 698 ? 27.812 9.594 -0.261 1 96.38 698 LEU B CA 1
ATOM 11177 C C . LEU B 1 698 ? 28.328 9.18 1.112 1 96.38 698 LEU B C 1
ATOM 11179 O O . LEU B 1 698 ? 28.172 8.023 1.515 1 96.38 698 LEU B O 1
ATOM 11183 N N . GLY B 1 699 ? 28.984 10.133 1.771 1 95.81 699 GLY B N 1
ATOM 11184 C CA . GLY B 1 699 ? 29.469 9.812 3.102 1 95.81 699 GLY B CA 1
ATOM 11185 C C . GLY B 1 699 ? 29.594 11.023 4.004 1 95.81 699 GLY B C 1
ATOM 11186 O O . GLY B 1 699 ? 29.469 12.164 3.543 1 95.81 699 GLY B O 1
ATOM 11187 N N . ARG B 1 700 ? 29.703 10.789 5.293 1 97.19 700 ARG B N 1
ATOM 11188 C CA . ARG B 1 700 ? 29.969 11.812 6.293 1 97.19 700 ARG B CA 1
ATOM 11189 C C . ARG B 1 700 ? 30.828 11.266 7.426 1 97.19 700 ARG B C 1
ATOM 11191 O O . ARG B 1 700 ? 30.859 10.055 7.652 1 97.19 700 ARG B O 1
ATOM 11198 N N . ASP B 1 701 ? 31.547 12.141 8.039 1 97.88 701 ASP B N 1
ATOM 11199 C CA . ASP B 1 701 ? 32.312 11.922 9.273 1 97.88 701 ASP B CA 1
ATOM 11200 C C . ASP B 1 701 ? 31.938 12.969 10.328 1 97.88 701 ASP B C 1
ATOM 11202 O O . ASP B 1 701 ? 32.406 14.109 10.266 1 97.88 701 ASP B O 1
ATOM 11206 N N . LEU B 1 702 ? 31.188 12.547 11.328 1 97.88 702 LEU B N 1
ATOM 11207 C CA . LEU B 1 702 ? 30.656 13.469 12.328 1 97.88 702 LEU B CA 1
ATOM 11208 C C . LEU B 1 702 ? 31.781 14 13.219 1 97.88 702 LEU B C 1
ATOM 11210 O O . LEU B 1 702 ? 31.75 15.164 13.633 1 97.88 702 LEU B O 1
ATOM 11214 N N . GLN B 1 703 ? 32.75 13.234 13.492 1 96.56 703 GLN B N 1
ATOM 11215 C CA . GLN B 1 703 ? 33.875 13.664 14.297 1 96.56 703 GLN B CA 1
ATOM 11216 C C . GLN B 1 703 ? 34.719 14.719 13.562 1 96.56 703 GLN B C 1
ATOM 11218 O O . GLN B 1 703 ? 35.125 15.711 14.156 1 96.56 703 GLN B O 1
ATOM 11223 N N . ALA B 1 704 ? 34.844 14.516 12.328 1 96.56 704 ALA B N 1
ATOM 11224 C CA . ALA B 1 704 ? 35.625 15.438 11.516 1 96.56 704 ALA B CA 1
ATOM 11225 C C . ALA B 1 704 ? 34.781 16.578 11 1 96.56 704 ALA B C 1
ATOM 11227 O O . ALA B 1 704 ? 35.281 17.516 10.375 1 96.56 704 ALA B O 1
ATOM 11228 N N . HIS B 1 705 ? 33.531 16.5 11.156 1 96 705 HIS B N 1
ATOM 11229 C CA . HIS B 1 705 ? 32.562 17.5 10.711 1 96 705 HIS B CA 1
ATOM 11230 C C . HIS B 1 705 ? 32.688 17.734 9.211 1 96 705 HIS B C 1
ATOM 11232 O O . HIS B 1 705 ? 32.812 18.875 8.766 1 96 705 HIS B O 1
ATOM 11238 N N . ARG B 1 706 ? 32.625 16.656 8.523 1 96.69 706 ARG B N 1
ATOM 11239 C CA . ARG B 1 706 ? 32.719 16.766 7.074 1 96.69 706 ARG B CA 1
ATOM 11240 C C . ARG B 1 706 ? 31.828 15.742 6.383 1 96.69 706 ARG B C 1
ATOM 11242 O O . ARG B 1 706 ? 31.531 14.688 6.949 1 96.69 706 ARG B O 1
ATOM 11249 N N . ALA B 1 707 ? 31.422 16.078 5.156 1 97.5 707 ALA B N 1
ATOM 11250 C CA . ALA B 1 707 ? 30.656 15.18 4.293 1 97.5 707 ALA B CA 1
ATOM 11251 C C . ALA B 1 707 ? 31.141 15.25 2.85 1 97.5 707 ALA B C 1
ATOM 11253 O O . ALA B 1 707 ? 31.859 16.188 2.477 1 97.5 707 ALA B O 1
ATOM 11254 N N . TRP B 1 708 ? 30.875 14.188 2.088 1 96.19 708 TRP B N 1
ATOM 11255 C CA . TRP B 1 708 ? 31.344 14.148 0.704 1 96.19 708 TRP B CA 1
ATOM 11256 C C . TRP B 1 708 ? 30.312 13.461 -0.193 1 96.19 708 TRP B C 1
ATOM 11258 O O . TRP B 1 708 ? 29.391 12.805 0.297 1 96.19 708 TRP B O 1
ATOM 11268 N N . CYS B 1 709 ? 30.344 13.656 -1.414 1 94.81 709 CYS B N 1
ATOM 11269 C CA . CYS B 1 709 ? 29.562 13.062 -2.496 1 94.81 709 CYS B CA 1
ATOM 11270 C C . CYS B 1 709 ? 30.422 12.859 -3.736 1 94.81 709 CYS B C 1
ATOM 11272 O O . CYS B 1 709 ? 31.016 13.812 -4.246 1 94.81 709 CYS B O 1
ATOM 11274 N N . HIS B 1 710 ? 30.547 11.609 -4.18 1 93 710 HIS B N 1
ATOM 11275 C CA . HIS B 1 710 ? 31.312 11.289 -5.379 1 93 710 HIS B CA 1
ATOM 11276 C C . HIS B 1 710 ? 30.438 10.633 -6.438 1 93 710 HIS B C 1
ATOM 11278 O O . HIS B 1 710 ? 29.641 9.734 -6.129 1 93 710 HIS B O 1
ATOM 11284 N N . ARG B 1 711 ? 30.578 11.148 -7.617 1 87.5 711 ARG B N 1
ATOM 11285 C CA . ARG B 1 711 ? 29.859 10.562 -8.75 1 87.5 711 ARG B CA 1
ATOM 11286 C C . ARG B 1 711 ? 30.688 9.469 -9.414 1 87.5 711 ARG B C 1
ATOM 11288 O O . ARG B 1 711 ? 31.891 9.641 -9.625 1 87.5 711 ARG B O 1
ATOM 11295 N N . GLY B 1 712 ? 30.062 8.266 -9.539 1 73.31 712 GLY B N 1
ATOM 11296 C CA . GLY B 1 712 ? 30.75 7.18 -10.227 1 73.31 712 GLY B CA 1
ATOM 11297 C C . GLY B 1 712 ? 30.438 7.117 -11.711 1 73.31 712 GLY B C 1
ATOM 11298 O O . GLY B 1 712 ? 29.438 7.684 -12.164 1 73.31 712 GLY B O 1
#

InterPro domains:
  IPR008929 Chondroitin AC/alginate lyase [G3DSA:1.50.10.100] (49-418)
  IPR008929 Chondroitin AC/alginate lyase [SSF48230] (133-394)
  IPR012480 Heparinase II/III-like, C-terminal [PF07940] (428-647)
  IPR031680 Heparin-sulfate lyase, N-terminal [PF16889] (57-385)